Protein 3Q12 (pdb70)

Organism: Yersinia pestis (NCBI:txid632)

Secondary structure (DSSP, 8-state):
--EEE-SHHHHHHHHHHHHHTT--EEEEEE-SS--HHHHHHHHHHHTTSSEEEEEE---GGG-SSHHHHHHS---HHHHHHHHHHHT-SEEE---HHHHSTT-STT--EEE-TTTSSSTHHHHSTTHHHHHHHHHHHHHHHH--SEEEEETTSHHHHHHHHHHHHHHT---EEEEEPPPB-TTSPBP-GGGGGS-HHHHHHTHHHHHHHHHHHHHHHTT---HHHHHHHHHHHHHHHT-EE---EEEETTT-SPP-TT--EEEEEEEEEETTEEEEEEEEEE---/-PPEEE-SHHHHHHHHHHHHHHT--EEEEEE-S---HHHHHHHHHHHTT-SEEEEEE---GGG-SSTHHHHTS---HHHHHHHHHHTT-SEEE---HHHH-TT-STTS-EEE-TTTTTSGGGTTSTTHHHHHHHHHHHHHHHH--SEEEEETTSHHHHHHHHHHHHHHT---EEEEEPPPB-TT-PBP-GGGGG--HHHHHHTTHHHHHHHHHHHHHHHT---HHHHHHHHHHHHHHHT-EE---EEEETTT-SPP-TT--EEEEEEEEEETTEEEEEEEEEE-/--EEE-SHHHHHHHHHHHHHTT--EEEEEE-SS--HHHHHHHHHHHTTSSEEEEEE---GGG-SSHHHHHHS---HHHHHHHHHHTT-SEEE---HHHHSTT-STT--EEE-TTTSSSTHHHHSTTHHHHHHHHHHHHHHHH--SEEEEETTSHHHHHHHHHHHHHHT---EEEEEPPPB-TTSPBP-GGGGGS-HHHHHHTTHHHHHHHHHHHHHHTT---HHHHHHHHHHHHHHHT-EE---EEEETTT-SPP-TT--EEEEEEEEEETTEEEEEEEEEE---/--EEE-SHHHHHHHHHHHHHTT--EEEEEE-S---HHHHHHHHHHHTT-SEEEEEE---GGG-SSHHHHHHS---HHHHHHHHHHTT-SEEE---HHHH-TT-SSSS-EEE-TTTTTSGGGGGSTTHHHHHHHHHHHHHHHH--SEEEEETTSHHHHHHHHHHHHHHT---EEEEEPPPB-TTSPBP-TTSSSS-HHHHTTTHHHHHHHHHHHHHHHHT---HHHHHHHHHHHHHHHT-EE---EEEETTT-S---TT--EEEEEEEEEETTEEEEEEEEEE-

Foldseek 3Di:
DAAEAAALVVLLVVLVVCVVVVWAEEEEEDQDPDDPQSLVQLLVSVVVIVAYEYEHHLQPQQDLDPVCSVPQDDDVVVRVVVVVVSPHRYYYYYDPCRVAVPDDPPDDWDDQVLQCCDDVNVVRPRNLRSVRRVVVVVCVSNVHQEYEDECFPVSSLVSNVSSCVVVVRNYHYYYDYFDADPLRATDDSLLVVDDPVLNVLRSVLRVLQVVLLVVLLVPDDPWVVSVVVSCVSCVVSAKHWDDWDKDQSNSRHHDDPPRQKIKTWTWIDHPPGIDIGMDIHGNDD/DFAAEAAALVVLQVVLVVCVVVVWAEEEEEDQDPDDVQSLVLLLVSVVVTDAYEYEHHDQQQQDPPNCVSVVDDDDVVVRVVSCRVSPHRYYYYYDNCRVCVVDRPPDDWDDDPPLCCPDVNVVRPRNLRSLRGVVVVCCVSNVHQEYEDECQVQSSLLRNVRSCVVVVRNYHYHYDYFDADPLGQGDDPLLVVADPVLNVLRSVQVVLQVVLQVVVQVPDDPFVVSQVVSCVVCVVSAWRWDDWDKDQSNNRHHDDPPRQKIKTWTWTDRVPGIGIDMDIHGD/DAAEAAALVVLLVVLVVCVVVVWAEEEEEEQDPDDVQSLVQLLVSVVVIVAYEYEHHLQVQQDPDPVCSVPQDDDPVVRVVVVVVSPHRYYHYYDNCRVCVPDDPPDDWDDQPVQCCPDVNVVRPRNLRRLRRVVVVCCVSNVHQEYEDECFPVSSLVSVVSSCVVVVRNYHYYYDYFDADPLQAGDDSLLVVADPVLNVLRSVLRVLQVVLLVCLLVPDDPWVVSVVVSCVVQVVSAKHWDDKDKDQSPRRHHDDPPRQKIKTWTWIHRVPGIHIGIDIHGNDD/DAAEAAALVVLLVVLVVCVVVVWAEEEEEDQDPDDVQSLLQLLVSVVPTDAYEYEHHDQCQQQLDNCVSVVPDDDVVVRVVSCVVSDHRYYYYYDNCRVCVVDNPPDDWDDDPPLCCPDVNVPRPRNLRSLLGVVVVCCVSNVHQEYEDECQPQSSLLSNVRSCVVVVRNYHYHYDYFDADPLGAGDDPLLVVDDPLLNVQRSVQVVLQVVLLVCVQVPDDDWVVSVVVSCVVCVVRAWNFDDKDKAQSNNRHHDDPPRQKIKTWGWTHRPPGTGIDMDIHGD

Solvent-accessible surface area: 51278 Å² total; per-residue (Å²): 141,35,72,89,17,96,50,33,91,90,0,29,107,36,2,105,140,17,81,134,64,40,65,69,0,0,0,0,23,14,40,3,36,7,39,87,10,27,4,50,14,0,64,45,0,72,58,16,15,45,7,0,0,0,1,16,14,12,1,28,34,18,18,61,69,111,81,4,49,82,115,20,32,164,33,79,142,100,2,10,111,85,0,69,218,56,35,3,35,0,0,0,11,11,58,48,71,67,0,9,106,98,35,58,161,106,10,0,31,4,11,0,22,31,20,16,92,58,6,31,2,64,35,28,91,49,12,6,89,0,3,0,0,11,7,2,3,5,2,7,5,0,38,4,40,0,0,0,9,21,46,29,54,33,8,38,6,24,0,0,104,45,0,17,74,10,3,12,23,62,18,61,17,8,19,7,96,36,41,63,25,216,58,8,8,4,37,20,11,35,23,68,41,21,70,142,124,34,62,128,55,0,8,58,4,1,103,21,0,91,55,4,15,97,67,2,68,144,45,84,91,133,36,124,68,6,21,126,68,4,20,48,70,0,107,194,51,47,4,81,28,42,116,18,28,6,49,17,10,158,70,2,90,81,41,87,150,118,16,114,76,0,0,0,22,5,3,0,73,4,46,162,0,19,7,33,6,15,51,67,8,74,24,142,240,205,92,32,75,94,17,102,54,44,100,99,1,104,45,28,7,66,80,20,87,90,43,62,75,104,0,0,0,0,23,14,44,5,43,10,46,94,13,40,0,43,15,0,60,51,0,88,112,96,19,91,10,0,0,0,0,18,11,9,2,19,33,18,33,60,150,111,100,56,47,74,142,64,64,156,32,73,126,82,2,9,80,66,0,68,182,49,23,5,40,0,0,0,11,14,56,39,74,65,0,10,109,51,32,70,159,104,4,0,32,2,16,0,27,25,9,8,87,41,34,72,3,73,97,62,104,42,18,7,83,0,3,0,0,10,6,6,6,5,1,3,30,0,35,6,40,0,0,0,7,18,34,28,70,8,16,47,1,2,0,0,95,62,0,15,74,18,4,8,22,59,20,65,23,15,18,11,91,31,43,67,41,217,63,7,9,3,50,11,71,61,26,71,125,21,80,158,136,33,66,130,36,0,9,49,4,2,128,12,0,93,53,7,14,96,74,1,70,147,43,80,101,123,44,93,53,9,23,122,74,2,28,53,47,0,114,193,58,47,3,77,26,43,126,17,38,5,45,18,6,135,57,0,55,82,41,93,156,121,11,128,75,0,0,0,30,4,7,0,96,4,59,161,2,86,1,45,9,18,53,50,10,125,65,148,35,75,82,16,94,48,32,95,92,0,29,106,32,1,111,144,17,77,146,73,44,66,67,0,0,0,0,24,13,39,2,36,7,37,87,10,27,3,41,14,0,66,43,0,90,56,17,18,57,9,1,0,0,1,15,13,13,1,31,33,15,19,60,62,106,76,6,47,80,135,20,31,165,33,65,126,107,2,7,125,82,0,73,213,50,28,5,37,0,0,0,11,11,58,52,68,60,0,10,106,91,35,62,155,96,10,0,35,2,13,0,27,36,19,17,100,56,7,33,3,65,36,27,87,51,13,5,87,0,3,1,0,10,6,5,3,5,2,8,5,0,40,4,40,0,0,0,10,20,44,40,43,29,9,39,4,28,0,0,106,47,0,16,76,8,3,12,22,54,19,60,17,9,22,11,101,37,42,64,24,220,58,8,8,5,36,18,11,36,24,68,28,19,57,142,120,33,62,125,59,0,7,54,3,1,106,13,0,91,48,6,15,96,76,2,65,139,42,85,89,126,36,118,66,16,18,118,68,3,14,34,44,0,105,168,57,48,4,82,29,40,115,18,41,6,48,17,7,160,70,2,93,82,42,88,151,121,15,113,75,0,0,0,24,3,3,0,73,4,48,143,0,20,8,41,7,15,52,73,9,76,26,132,241,146,39,78,89,17,106,54,45,98,102,0,99,46,33,3,64,82,21,76,87,54,63,84,104,0,0,0,0,24,13,43,4,59,12,83,95,15,30,2,41,15,1,65,53,0,92,107,90,18,88,9,1,0,0,0,18,12,9,1,18,31,19,35,76,121,112,86,36,46,80,140,54,63,152,39,76,159,95,1,15,91,43,0,83,146,42,25,5,44,0,0,0,1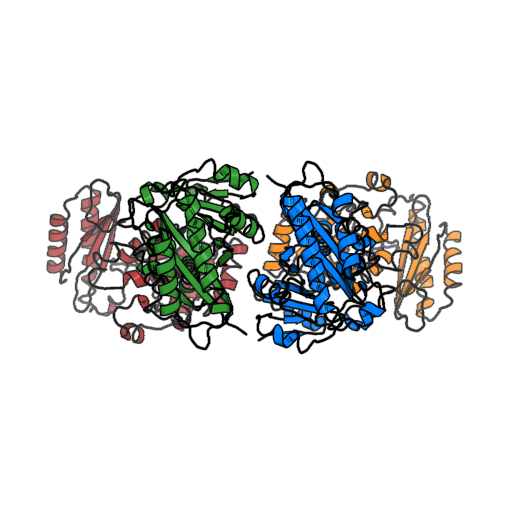3,14,58,38,73,62,0,11,106,52,32,70,153,113,4,0,36,3,12,0,30,24,6,18,88,36,37,92,5,79,90,84,113,44,16,9,86,0,4,0,0,11,6,3,6,6,3,10,26,0,40,5,42,0,0,0,8,22,33,66,74,9,12,46,0,4,0,0,93,48,0,15,71,16,3,9,22,62,19,70,18,13,16,11,92,33,48,72,41,215,64,6,8,7,45,27,103,93,33,68,118,19,92,144,153,53,70,134,45,0,11,58,2,2,109,11,0,89,44,4,13,112,73,8,76,167,45,83,108,131,42,118,63,8,19,114,100,2,29,56,44,0,118,179,54,60,2,78,34,41,120,14,46,4,40,21,4,128,53,0,72,82,34,88,136,120,13,138,76,0,0,0,32,5,8,0,109,4,58,144,0,59,7,63,11,19,56,50,9,126,64

Radius of gyration: 36.76 Å; Cα contacts (8 Å, |Δi|>4): 2224; chains: 4; bounding box: 64×90×117 Å

Structure (mmCIF, N/CA/C/O backbone):
data_3Q12
#
_entry.id   3Q12
#
_cell.length_a   44.730
_cell.length_b   77.054
_cell.length_c   98.757
_cell.angle_alpha   100.670
_cell.angle_beta   95.330
_cell.angle_gamma   94.430
#
_symmetry.space_group_name_H-M   'P 1'
#
loop_
_entity.id
_entity.type
_entity.pdbx_description
1 polymer 'Pantoate--beta-alanine ligase'
2 non-polymer PANTOATE
3 non-polymer 'CHLORIDE ION'
4 water water
#
loop_
_atom_site.group_PDB
_atom_site.id
_atom_site.type_symbol
_atom_site.label_atom_id
_atom_site.label_alt_id
_atom_site.label_comp_id
_atom_site.label_asym_id
_atom_site.label_entity_id
_atom_site.label_seq_id
_atom_site.pdbx_PDB_ins_code
_atom_site.Cartn_x
_atom_site.Cartn_y
_atom_site.Cartn_z
_atom_site.occupancy
_atom_site.B_iso_or_equiv
_atom_site.auth_seq_id
_atom_site.auth_comp_id
_atom_site.auth_asym_id
_atom_site.auth_atom_id
_atom_site.pdbx_PDB_model_num
ATOM 1 N N . ALA A 1 3 ? -27.663 2.956 -16.878 1.00 32.35 0 ALA A N 1
ATOM 2 C CA . ALA A 1 3 ? -27.458 1.619 -16.212 1.00 30.50 0 ALA A CA 1
ATOM 3 C C . ALA A 1 3 ? -26.340 1.772 -15.140 1.00 27.69 0 ALA A C 1
ATOM 4 O O . ALA A 1 3 ? -25.794 0.751 -14.649 1.00 28.43 0 ALA A O 1
ATOM 6 N N . MET A 1 4 ? -26.050 3.023 -14.746 1.00 23.37 1 MET A N 1
ATOM 7 C CA . MET A 1 4 ? -24.935 3.268 -13.776 1.00 20.81 1 MET A CA 1
ATOM 8 C C . MET A 1 4 ? -25.274 2.749 -12.396 1.00 18.71 1 MET A C 1
ATOM 9 O O . MET A 1 4 ? -26.416 2.905 -11.910 1.00 21.72 1 MET A O 1
ATOM 14 N N . LEU A 1 5 ? -24.322 2.084 -11.783 1.00 14.26 2 LEU A N 1
ATOM 15 C CA . LEU A 1 5 ? -24.454 1.589 -10.423 1.00 14.03 2 LEU A CA 1
ATOM 16 C C . LEU A 1 5 ? -23.863 2.548 -9.429 1.00 13.42 2 LEU A C 1
ATOM 17 O O . LEU A 1 5 ? -22.887 3.247 -9.729 1.00 14.30 2 LEU A O 1
ATOM 22 N N . ILE A 1 6 ? -24.412 2.546 -8.244 1.00 11.68 3 ILE A N 1
ATOM 23 C CA . ILE A 1 6 ? -23.861 3.256 -7.075 1.00 11.85 3 ILE A CA 1
ATOM 24 C C . ILE A 1 6 ? -23.629 2.216 -5.973 1.00 11.80 3 ILE A C 1
ATOM 25 O O . ILE A 1 6 ? -24.529 1.431 -5.614 1.00 12.97 3 ILE A O 1
ATOM 30 N N . ILE A 1 7 ? -22.391 2.191 -5.461 1.00 11.48 4 ILE A N 1
ATOM 31 C CA . ILE A 1 7 ? -22.034 1.278 -4.360 1.00 12.18 4 ILE A CA 1
ATOM 32 C C . ILE A 1 7 ? -21.340 2.053 -3.276 1.00 13.35 4 ILE A C 1
ATOM 33 O O . ILE A 1 7 ? -20.431 2.883 -3.550 1.00 12.98 4 ILE A O 1
ATOM 38 N N . GLU A 1 8 ? -21.772 1.817 -2.044 1.00 13.50 5 GLU A N 1
ATOM 39 C CA . GLU A 1 8 ? -21.108 2.370 -0.922 1.00 14.51 5 GLU A CA 1
ATOM 40 C C . GLU A 1 8 ? -20.229 1.431 -0.098 1.00 16.01 5 GLU A C 1
ATOM 41 O O . GLU A 1 8 ? -19.246 1.899 0.497 1.00 16.97 5 GLU A O 1
ATOM 47 N N . THR A 1 9 ? -20.569 0.147 -0.016 1.00 14.56 6 THR A N 1
ATOM 48 C CA . THR A 1 9 ? -19.872 -0.713 0.926 1.00 15.91 6 THR A CA 1
ATOM 49 C C . THR A 1 9 ? -18.758 -1.483 0.202 1.00 14.07 6 THR A C 1
ATOM 50 O O . THR A 1 9 ? -18.848 -1.838 -0.993 1.00 14.01 6 THR A O 1
ATOM 54 N N . LEU A 1 10 ? -17.729 -1.793 0.976 1.00 14.58 7 LEU A N 1
ATOM 55 C CA . LEU A 1 10 ? -16.565 -2.531 0.425 1.00 15.35 7 LEU A CA 1
ATOM 56 C C . LEU A 1 10 ? -16.915 -3.950 -0.074 1.00 14.77 7 LEU A C 1
ATOM 57 O O . LEU A 1 10 ? -16.521 -4.320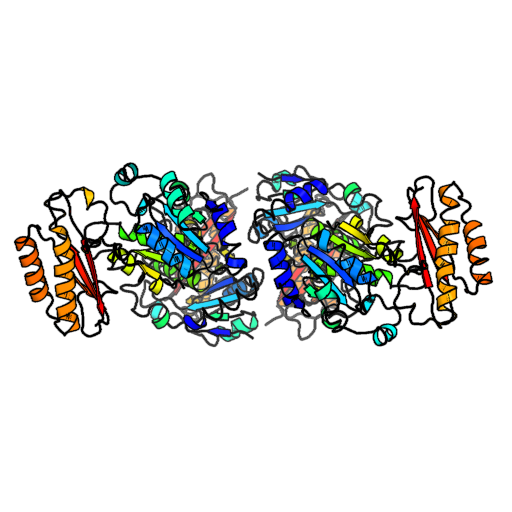 -1.187 1.00 14.49 7 LEU A O 1
ATOM 62 N N . PRO A 1 11 ? -17.715 -4.722 0.668 1.00 15.59 8 PRO A N 1
ATOM 63 C CA . PRO A 1 11 ? -18.126 -6.050 0.143 1.00 15.62 8 PRO A CA 1
ATOM 64 C C . PRO A 1 11 ? -18.945 -6.041 -1.127 1.00 14.92 8 PRO A C 1
ATOM 65 O O . PRO A 1 11 ? -18.697 -6.833 -2.021 1.00 15.23 8 PRO A O 1
ATOM 69 N N . LEU A 1 12 ? -19.828 -5.064 -1.264 1.00 12.43 9 LEU A N 1
ATOM 70 C CA . LEU A 1 12 ? -20.591 -4.914 -2.487 1.00 13.00 9 LEU A CA 1
ATOM 71 C C . LEU A 1 12 ? -19.720 -4.468 -3.635 1.00 12.56 9 LEU A C 1
ATOM 72 O O . LEU A 1 12 ? -19.889 -4.932 -4.761 1.00 12.60 9 LEU A O 1
ATOM 77 N N . LEU A 1 13 ? -18.732 -3.617 -3.377 1.00 12.29 10 LEU A N 1
ATOM 78 C CA . LEU A 1 13 ? -17.786 -3.226 -4.427 1.00 11.39 10 LEU A CA 1
ATOM 79 C C . LEU A 1 13 ? -17.044 -4.454 -4.943 1.00 12.01 10 LEU A C 1
ATOM 80 O O . LEU A 1 13 ? -16.936 -4.683 -6.151 1.00 12.75 10 LEU A O 1
ATOM 85 N N . ARG A 1 14 ? -16.518 -5.252 -4.019 1.00 13.47 11 ARG A N 1
ATOM 86 C CA . ARG A 1 14 ? -15.766 -6.457 -4.437 1.00 14.46 11 ARG A CA 1
ATOM 87 C C . ARG A 1 14 ? -16.618 -7.442 -5.232 1.00 14.13 11 ARG A C 1
ATOM 88 O O . ARG A 1 14 ? -16.150 -7.996 -6.236 1.00 15.72 11 ARG A O 1
ATOM 96 N N . GLN A 1 15 ? -17.888 -7.599 -4.853 1.00 14.83 12 GLN A N 1
ATOM 97 C CA . GLN A 1 15 ? -18.775 -8.426 -5.667 1.00 14.92 12 GLN A CA 1
ATOM 98 C C . GLN A 1 15 ? -18.828 -7.974 -7.110 1.00 14.55 12 GLN A C 1
ATOM 99 O O . GLN A 1 15 ? -18.756 -8.783 -8.040 1.00 15.52 12 GLN A O 1
ATOM 105 N N . GLN A 1 16 ? -18.969 -6.672 -7.331 1.00 13.85 13 GLN A N 1
ATOM 106 C CA . GLN A 1 16 ? -19.123 -6.156 -8.671 1.00 14.67 13 GLN A CA 1
ATOM 107 C C . GLN A 1 16 ? -17.816 -6.230 -9.465 1.00 14.85 13 GLN A C 1
ATOM 108 O O . GLN A 1 16 ? -17.824 -6.578 -10.656 1.00 16.69 13 GLN A O 1
ATOM 114 N N . ILE A 1 17 ? -16.707 -5.908 -8.816 1.00 15.82 14 ILE A N 1
ATOM 115 C CA . ILE A 1 17 ? -15.400 -5.983 -9.471 1.00 16.56 14 ILE A CA 1
ATOM 116 C C . ILE A 1 17 ? -15.152 -7.451 -9.874 1.00 17.47 14 ILE A C 1
ATOM 117 O O . ILE A 1 17 ? -14.742 -7.716 -11.006 1.00 18.28 14 ILE A O 1
ATOM 122 N N . ARG A 1 18 ? -15.453 -8.389 -8.990 1.00 18.01 15 ARG A N 1
ATOM 123 C CA . ARG A 1 18 ? -15.312 -9.832 -9.376 1.00 19.76 15 ARG A CA 1
ATOM 124 C C . ARG A 1 18 ? -16.148 -10.225 -10.573 1.00 20.29 15 ARG A C 1
ATOM 125 O O . ARG A 1 18 ? -15.661 -10.928 -11.501 1.00 22.41 15 ARG A O 1
ATOM 133 N N . ARG A 1 19 ? -17.389 -9.776 -10.607 1.00 19.88 16 ARG A N 1
ATOM 134 C CA A ARG A 1 19 ? -18.289 -10.041 -11.741 0.60 21.12 16 ARG A CA 1
ATOM 135 C CA B ARG A 1 19 ? -18.267 -10.064 -11.741 0.40 21.19 16 ARG A CA 1
ATOM 136 C C . ARG A 1 19 ? -17.724 -9.496 -13.052 1.00 20.67 16 ARG A C 1
ATOM 137 O O . ARG A 1 19 ? -17.708 -10.187 -14.074 1.00 21.68 16 ARG A O 1
ATOM 152 N N . TRP A 1 20 ? -17.233 -8.255 -13.037 1.00 18.94 17 TRP A N 1
ATOM 153 C CA . TRP A 1 20 ? -16.685 -7.704 -14.278 1.00 18.99 17 TRP A CA 1
ATOM 154 C C . TRP A 1 20 ? -15.461 -8.431 -14.753 1.00 19.42 17 TRP A C 1
ATOM 155 O O . TRP A 1 20 ? -15.259 -8.630 -15.985 1.00 20.70 17 TRP A O 1
ATOM 166 N N . ARG A 1 21 ? -14.643 -8.890 -13.821 1.00 19.91 18 ARG A N 1
ATOM 167 C CA . ARG A 1 21 ? -13.476 -9.657 -14.229 1.00 22.38 18 ARG A CA 1
ATOM 168 C C . ARG A 1 21 ? -13.876 -11.020 -14.808 1.00 22.85 18 ARG A C 1
ATOM 169 O O . ARG A 1 21 ? -13.285 -11.465 -15.813 1.00 23.02 18 ARG A O 1
ATOM 177 N N . GLN A 1 22 ? -14.966 -11.607 -14.283 1.00 22.76 19 GLN A N 1
ATOM 178 C CA A GLN A 1 22 ? -15.496 -12.866 -14.854 0.70 23.45 19 GLN A CA 1
ATOM 179 C CA B GLN A 1 22 ? -15.505 -12.865 -14.833 0.30 23.00 19 GLN A CA 1
ATOM 180 C C . GLN A 1 22 ? -16.072 -12.682 -16.246 1.00 22.75 19 GLN A C 1
ATOM 181 O O . GLN A 1 22 ? -16.076 -13.645 -17.074 1.00 24.28 19 GLN A O 1
ATOM 192 N N . GLU A 1 23 ? -16.563 -11.474 -16.529 1.00 21.64 20 GLU A N 1
ATOM 193 C CA . GLU A 1 23 ? -17.049 -11.099 -17.823 1.00 22.49 20 GLU A CA 1
ATOM 194 C C . GLU A 1 23 ? -15.915 -10.717 -18.831 1.00 22.67 20 GLU A C 1
ATOM 195 O O . GLU A 1 23 ? -16.189 -10.390 -19.997 1.00 24.64 20 GLU A O 1
ATOM 201 N N . GLY A 1 24 ? -14.660 -10.740 -18.373 1.00 21.64 21 GLY A N 1
ATOM 202 C CA . GLY A 1 24 ? -13.500 -10.404 -19.199 1.00 21.09 21 GLY A CA 1
ATOM 203 C C . GLY A 1 24 ? -13.345 -8.918 -19.431 1.00 20.14 21 GLY A C 1
ATOM 204 O O . GLY A 1 24 ? -12.722 -8.506 -20.407 1.00 22.27 21 GLY A O 1
ATOM 205 N N . LYS A 1 25 ? -13.912 -8.097 -18.536 1.00 18.75 22 LYS A N 1
ATOM 206 C CA . LYS A 1 25 ? -13.844 -6.636 -18.750 1.00 18.40 22 LYS A CA 1
ATOM 207 C C . LYS A 1 25 ? -12.505 -6.012 -18.282 1.00 18.76 22 LYS A C 1
ATOM 208 O O . LYS A 1 25 ? -11.986 -6.351 -17.241 1.00 20.39 22 LYS A O 1
ATOM 214 N N . ARG A 1 26 ? -12.009 -5.050 -19.075 1.00 16.62 23 ARG A N 1
ATOM 215 C CA . ARG A 1 26 ? -10.921 -4.137 -18.641 1.00 16.88 23 ARG A CA 1
ATOM 216 C C . ARG A 1 26 ? -11.575 -2.972 -17.871 1.00 13.48 23 ARG A C 1
ATOM 217 O O . ARG A 1 26 ? -12.659 -2.504 -18.282 1.00 13.77 23 ARG A O 1
ATOM 225 N N . ILE A 1 27 ? -10.983 -2.582 -16.743 1.00 12.72 24 ILE A N 1
ATOM 226 C CA . ILE A 1 27 ? -11.532 -1.593 -15.827 1.00 13.20 24 ILE A CA 1
ATOM 227 C C . ILE A 1 27 ? -10.640 -0.363 -15.740 1.00 12.62 24 ILE A C 1
ATOM 228 O O . ILE A 1 27 ? -9.413 -0.506 -15.590 1.00 12.27 24 ILE A O 1
ATOM 233 N N . ALA A 1 28 ? -11.228 0.840 -15.901 1.00 11.94 25 ALA A N 1
ATOM 234 C CA . ALA A 1 28 ? -10.541 2.098 -15.718 1.00 12.28 25 ALA A CA 1
ATOM 235 C C . ALA A 1 28 ? -11.074 2.682 -14.366 1.00 12.96 25 ALA A C 1
ATOM 236 O O . ALA A 1 28 ? -12.255 2.541 -14.042 1.00 16.22 25 ALA A O 1
ATOM 238 N N . LEU A 1 29 ? -10.227 3.338 -13.602 1.00 11.78 26 LEU A N 1
ATOM 239 C CA . LEU A 1 29 ? -10.562 3.982 -12.376 1.00 10.99 26 LEU A CA 1
ATOM 240 C C . LEU A 1 29 ? -10.309 5.475 -12.464 1.00 11.64 26 LEU A C 1
ATOM 241 O O . LEU A 1 29 ? -9.206 5.892 -12.905 1.00 12.04 26 LEU A O 1
ATOM 246 N N . VAL A 1 30 ? -11.253 6.253 -11.949 1.00 10.75 27 VAL A N 1
ATOM 247 C CA . VAL A 1 30 ? -11.125 7.740 -11.868 1.00 9.97 27 VAL A CA 1
ATOM 248 C C . VAL A 1 30 ? -11.371 8.167 -10.407 1.00 10.17 27 VAL A C 1
ATOM 249 O O . VAL A 1 30 ? -12.520 8.304 -9.957 1.00 10.66 27 VAL A O 1
ATOM 253 N N . PRO A 1 31 ? -10.314 8.394 -9.657 1.00 9.72 28 PRO A N 1
ATOM 254 C CA . PRO A 1 31 ? -10.491 8.756 -8.239 1.00 9.88 28 PRO A CA 1
ATOM 255 C C . PRO A 1 31 ? -10.848 10.240 -8.119 1.00 10.42 28 PRO A C 1
ATOM 256 O O . PRO A 1 31 ? -10.224 11.043 -8.785 1.00 11.06 28 PRO A O 1
ATOM 260 N N . THR A 1 32 ? -11.840 10.541 -7.284 1.00 10.48 29 THR A N 1
ATOM 261 C CA . THR A 1 32 ? -12.255 11.928 -7.059 1.00 11.04 29 THR A CA 1
ATOM 262 C C . THR A 1 32 ? -12.648 12.135 -5.613 1.00 11.43 29 THR A C 1
ATOM 263 O O . THR A 1 32 ? -12.946 11.186 -4.889 1.00 11.54 29 THR A O 1
ATOM 267 N N . MET A 1 33 ? -12.749 13.408 -5.242 1.00 10.89 30 MET A N 1
ATOM 268 C CA . MET A 1 33 ? -13.288 13.764 -3.938 1.00 11.08 30 MET A CA 1
ATOM 269 C C . MET A 1 33 ? -14.678 14.416 -4.086 1.00 11.77 30 MET A C 1
ATOM 270 O O . MET A 1 33 ? -15.118 15.107 -3.198 1.00 14.62 30 MET A O 1
ATOM 275 N N . GLY A 1 34 ? -15.341 14.145 -5.171 1.00 13.00 31 GLY A N 1
ATOM 276 C CA . GLY A 1 34 ? -16.713 14.644 -5.382 1.00 13.38 31 GLY A CA 1
ATOM 277 C C . GLY A 1 34 ? -16.771 16.123 -5.690 1.00 13.38 31 GLY A C 1
ATOM 278 O O . GLY A 1 34 ? -15.746 16.762 -6.050 1.00 14.70 31 GLY A O 1
ATOM 279 N N . ASN A 1 35 ? -17.991 16.632 -5.679 1.00 14.08 32 ASN A N 1
ATOM 280 C CA . ASN A 1 35 ? -18.283 18.028 -6.102 1.00 14.30 32 ASN A CA 1
ATOM 281 C C . ASN A 1 35 ? -17.757 18.262 -7.491 1.00 14.63 32 ASN A C 1
ATOM 282 O O . ASN A 1 35 ? -16.904 19.131 -7.758 1.00 16.45 32 ASN A O 1
ATOM 287 N N . LEU A 1 36 ? -18.208 17.406 -8.385 1.00 14.93 33 LEU A N 1
ATOM 288 C CA . LEU A 1 36 ? -17.634 17.215 -9.682 1.00 15.29 33 LEU A CA 1
ATOM 289 C C . LEU A 1 36 ? -17.998 18.359 -10.643 1.00 15.96 33 LEU A C 1
ATOM 290 O O . LEU A 1 36 ? -19.136 18.889 -10.604 1.00 17.19 33 LEU A O 1
ATOM 295 N N . HIS A 1 37 ? -17.032 18.681 -11.506 1.00 15.15 34 HIS A N 1
ATOM 296 C CA . HIS A 1 37 ? -17.170 19.704 -12.509 1.00 15.10 34 HIS A CA 1
ATOM 297 C C . HIS A 1 37 ? -16.827 19.140 -13.894 1.00 15.84 34 HIS A C 1
ATOM 298 O O . HIS A 1 37 ? -16.571 17.963 -14.074 1.00 15.47 34 HIS A O 1
ATOM 305 N N . GLU A 1 38 ? -16.809 19.999 -14.893 1.00 17.28 35 GLU A N 1
ATOM 306 C CA A GLU A 1 38 ? -16.502 19.566 -16.278 0.60 18.03 35 GLU A CA 1
ATOM 307 C CA B GLU A 1 38 ? -16.532 19.611 -16.275 0.40 17.87 35 GLU A CA 1
ATOM 308 C C . GLU A 1 38 ? -15.160 18.911 -16.456 1.00 18.38 35 GLU A C 1
ATOM 309 O O . GLU A 1 38 ? -14.975 18.065 -17.390 1.00 18.91 35 GLU A O 1
ATOM 320 N N . GLY A 1 39 ? -14.214 19.274 -15.639 1.00 17.32 36 GLY A N 1
ATOM 321 C CA . GLY A 1 39 ? -12.869 18.650 -15.701 1.00 18.15 36 GLY A CA 1
ATOM 322 C C . GLY A 1 39 ? -12.962 17.158 -15.360 1.00 17.92 36 GLY A C 1
ATOM 323 O O . GLY A 1 39 ? -12.378 16.312 -16.006 1.00 18.76 36 GLY A O 1
ATOM 324 N N . HIS A 1 40 ? -13.721 16.867 -14.319 1.00 16.37 37 HIS A N 1
ATOM 325 C CA . HIS A 1 40 ? -14.042 15.502 -13.963 1.00 16.03 37 HIS A CA 1
ATOM 326 C C . HIS A 1 40 ? -14.743 14.713 -15.084 1.00 16.02 37 HIS A C 1
ATOM 327 O O . HIS A 1 40 ? -14.409 13.558 -15.364 1.00 16.76 37 HIS A O 1
ATOM 334 N N . MET A 1 41 ? -15.668 15.337 -15.763 1.00 16.56 38 MET A N 1
ATOM 335 C CA . MET A 1 41 ? -16.351 14.684 -16.863 1.00 17.78 38 MET A CA 1
ATOM 336 C C . MET A 1 41 ? -15.399 14.364 -17.976 1.00 17.54 38 MET A C 1
ATOM 337 O O . MET A 1 41 ? -15.546 13.334 -18.617 1.00 17.54 38 MET A O 1
ATOM 342 N N . THR A 1 42 ? -14.373 15.181 -18.179 1.00 18.82 39 THR A N 1
ATOM 343 C CA A THR A 1 42 ? -13.407 14.913 -19.243 0.60 19.23 39 THR A CA 1
ATOM 344 C CA B THR A 1 42 ? -13.399 14.904 -19.257 0.40 18.11 39 THR A CA 1
ATOM 345 C C . THR A 1 42 ? -12.492 13.720 -18.846 1.00 18.14 39 THR A C 1
ATOM 346 O O . THR A 1 42 ? -12.043 12.940 -19.699 1.00 19.05 39 THR A O 1
ATOM 353 N N . LEU A 1 43 ? -12.234 13.556 -17.556 1.00 17.29 40 LEU A N 1
ATOM 354 C CA . LEU A 1 43 ? -11.495 12.374 -17.043 1.00 16.72 40 LEU A CA 1
ATOM 355 C C . LEU A 1 43 ? -12.295 11.125 -17.351 1.00 16.46 40 LEU A C 1
ATOM 356 O O . LEU A 1 43 ? -11.760 10.136 -17.830 1.00 16.02 40 LEU A O 1
ATOM 361 N N . VAL A 1 44 ? -13.597 11.202 -17.097 1.00 13.87 41 VAL A N 1
ATOM 362 C CA . VAL A 1 44 ? -14.468 10.042 -17.323 1.00 14.08 41 VAL A CA 1
ATOM 363 C C . VAL A 1 44 ? -14.508 9.695 -18.812 1.00 14.54 41 VAL A C 1
ATOM 364 O O . VAL A 1 44 ? -14.391 8.531 -19.179 1.00 14.14 41 VAL A O 1
ATOM 368 N N . ASP A 1 45 ? -14.657 10.717 -19.673 1.00 17.18 42 ASP A N 1
ATOM 369 C CA . ASP A 1 45 ? -14.672 10.495 -21.110 1.00 19.35 42 ASP A CA 1
ATOM 370 C C . ASP A 1 45 ? -13.383 9.845 -21.554 1.00 19.73 42 ASP A C 1
ATOM 371 O O . ASP A 1 45 ? -13.381 8.936 -22.437 1.00 19.23 42 ASP A O 1
ATOM 376 N N . GLU A 1 46 ? -12.274 10.339 -21.019 1.00 17.39 43 GLU A N 1
ATOM 377 C CA . GLU A 1 46 ? -10.975 9.757 -21.434 1.00 18.98 43 GLU A CA 1
ATOM 378 C C . GLU A 1 46 ? -10.888 8.299 -20.975 1.00 16.21 43 GLU A C 1
ATOM 379 O O . GLU A 1 46 ? -10.509 7.424 -21.704 1.00 15.90 43 GLU A O 1
ATOM 385 N N . ALA A 1 47 ? -11.288 8.032 -19.725 1.00 14.65 44 ALA A N 1
ATOM 386 C CA . ALA A 1 47 ? -11.273 6.650 -19.191 1.00 14.41 44 ALA A CA 1
ATOM 387 C C . ALA A 1 47 ? -12.098 5.684 -20.022 1.00 14.95 44 ALA A C 1
ATOM 388 O O . ALA A 1 47 ? -11.693 4.525 -20.206 1.00 14.09 44 ALA A O 1
ATOM 390 N N . LYS A 1 48 ? -13.273 6.145 -20.476 1.00 15.81 45 LYS A N 1
ATOM 391 C CA A LYS A 1 48 ? -14.117 5.293 -21.312 0.60 18.05 45 LYS A CA 1
ATOM 392 C CA B LYS A 1 48 ? -14.157 5.418 -21.399 0.40 17.44 45 LYS A CA 1
ATOM 393 C C . LYS A 1 48 ? -13.470 4.884 -22.628 1.00 17.84 45 LYS A C 1
ATOM 394 O O . LYS A 1 48 ? -13.852 3.843 -23.178 1.00 20.91 45 LYS A O 1
ATOM 405 N N . THR A 1 49 ? -12.477 5.615 -23.106 1.00 16.29 46 THR A N 1
ATOM 406 C CA . THR A 1 49 ? -11.767 5.223 -24.335 1.00 17.29 46 THR A CA 1
ATOM 407 C C . THR A 1 49 ? -10.635 4.215 -24.050 1.00 16.43 46 THR A C 1
ATOM 408 O O . THR A 1 49 ? -10.018 3.751 -24.947 1.00 16.80 46 THR A O 1
ATOM 412 N N . ARG A 1 50 ? -10.376 3.924 -22.786 1.00 15.04 47 ARG A N 1
ATOM 413 C CA . ARG A 1 50 ? -9.274 3.084 -22.393 1.00 14.97 47 ARG A CA 1
ATOM 414 C C . ARG A 1 50 ? -9.636 1.768 -21.705 1.00 15.19 47 ARG A C 1
ATOM 415 O O . ARG A 1 50 ? -8.754 0.945 -21.419 1.00 18.65 47 ARG A O 1
ATOM 423 N N . ALA A 1 51 ? -10.921 1.551 -21.436 1.00 14.77 48 ALA A N 1
ATOM 424 C CA . ALA A 1 51 ? -11.355 0.348 -20.825 1.00 14.81 48 ALA A CA 1
ATOM 425 C C . ALA A 1 51 ? -12.816 0.083 -21.155 1.00 15.81 48 ALA A C 1
ATOM 426 O O . ALA A 1 51 ? -13.513 0.941 -21.727 1.00 18.92 48 ALA A O 1
ATOM 428 N N . ASP A 1 52 ? -13.277 -1.100 -20.788 1.00 15.86 49 ASP A N 1
ATOM 429 C CA . ASP A 1 52 ? -14.673 -1.475 -20.986 1.00 17.38 49 ASP A CA 1
ATOM 430 C C . ASP A 1 52 ? -15.637 -0.850 -20.028 1.00 15.20 49 ASP A C 1
ATOM 431 O O . ASP A 1 52 ? -16.799 -0.511 -20.398 1.00 18.65 49 ASP A O 1
ATOM 436 N N . VAL A 1 53 ? -15.198 -0.731 -18.779 1.00 14.33 50 VAL A N 1
ATOM 437 C CA . VAL A 1 53 ? -15.983 -0.161 -17.701 1.00 15.06 50 VAL A CA 1
ATOM 438 C C . VAL A 1 53 ? -15.163 0.859 -16.939 1.00 13.74 50 VAL A C 1
ATOM 439 O O . VAL A 1 53 ? -13.951 0.702 -16.804 1.00 14.45 50 VAL A O 1
ATOM 443 N N . VAL A 1 54 ? -15.830 1.918 -16.509 1.00 14.19 51 VAL A N 1
ATOM 444 C CA . VAL A 1 54 ? -15.227 2.994 -15.721 1.00 13.83 51 VAL A CA 1
ATOM 445 C C . VAL A 1 54 ? -15.847 3.059 -14.391 1.00 12.60 51 VAL A C 1
ATOM 446 O O . VAL A 1 54 ? -17.107 3.165 -14.272 1.00 13.72 51 VAL A O 1
ATOM 450 N N . VAL A 1 55 ? -14.990 2.981 -13.368 1.00 12.44 52 VAL A N 1
ATOM 451 C CA . VAL A 1 55 ? -15.339 3.168 -11.976 1.00 12.19 52 VAL A CA 1
ATOM 452 C C . VAL A 1 55 ? -14.889 4.550 -11.517 1.00 12.62 52 VAL A C 1
ATOM 453 O O . VAL A 1 55 ? -13.716 4.877 -11.650 1.00 11.99 52 VAL A O 1
ATOM 457 N N . VAL A 1 56 ? -15.805 5.368 -11.005 1.00 12.39 53 VAL A N 1
ATOM 458 C CA . VAL A 1 56 ? -15.451 6.677 -10.488 1.00 10.97 53 VAL A CA 1
ATOM 459 C C . VAL A 1 56 ? -15.603 6.573 -8.979 1.00 10.73 53 VAL A C 1
ATOM 460 O O . VAL A 1 56 ? -16.664 6.131 -8.458 1.00 13.31 53 VAL A O 1
ATOM 464 N N . THR A 1 57 ? -14.604 6.953 -8.216 1.00 10.36 54 THR A N 1
ATOM 465 C CA . THR A 1 57 ? -14.735 7.015 -6.782 1.00 10.14 54 THR A CA 1
ATOM 466 C C . THR A 1 57 ? -15.005 8.441 -6.316 1.00 11.07 54 THR A C 1
ATOM 467 O O . THR A 1 57 ? -14.501 9.383 -6.936 1.00 12.69 54 THR A O 1
ATOM 471 N N . ILE A 1 58 ? -15.831 8.546 -5.252 1.00 10.38 55 ILE A N 1
ATOM 472 C CA . ILE A 1 58 ? -16.137 9.821 -4.598 1.00 9.80 55 ILE A CA 1
ATOM 473 C C . ILE A 1 58 ? -15.897 9.619 -3.145 1.00 10.91 55 ILE A C 1
ATOM 474 O O . ILE A 1 58 ? -16.664 8.930 -2.476 1.00 13.18 55 ILE A O 1
ATOM 479 N N . PHE A 1 59 ? -14.820 10.222 -2.640 1.00 10.65 56 PHE A N 1
ATOM 480 C CA . PHE A 1 59 ? -14.453 10.120 -1.247 1.00 11.25 56 PHE A CA 1
ATOM 481 C C . PHE A 1 59 ? -13.650 11.304 -0.858 1.00 12.10 56 PHE A C 1
ATOM 482 O O . PHE A 1 59 ? -12.524 11.486 -1.313 1.00 12.78 56 PHE A O 1
ATOM 490 N N . VAL A 1 60 ? -14.199 12.074 0.071 1.00 13.00 57 VAL A N 1
ATOM 491 C CA . VAL A 1 60 ? -13.490 13.179 0.708 1.00 13.76 57 VAL A CA 1
ATOM 492 C C . VAL A 1 60 ? -12.553 12.543 1.757 1.00 14.43 57 VAL A C 1
ATOM 493 O O . VAL A 1 60 ? -12.989 12.015 2.746 1.00 16.76 57 VAL A O 1
ATOM 497 N N . ASN A 1 61 ? -11.258 12.453 1.430 1.00 13.81 58 ASN A N 1
ATOM 498 C CA . ASN A 1 61 ? -10.334 11.618 2.207 1.00 13.73 58 ASN A CA 1
ATOM 499 C C . ASN A 1 61 ? -9.731 12.413 3.383 1.00 12.78 58 ASN A C 1
ATOM 500 O O . ASN A 1 61 ? -8.820 13.219 3.160 1.00 13.25 58 ASN A O 1
ATOM 505 N N . PRO A 1 62 ? -10.153 12.161 4.619 1.00 13.81 59 PRO A N 1
ATOM 506 C CA . PRO A 1 62 ? -9.661 13.029 5.702 1.00 14.41 59 PRO A CA 1
ATOM 507 C C . PRO A 1 62 ? -8.142 12.945 5.935 1.00 15.16 59 PRO A C 1
ATOM 508 O O . PRO A 1 62 ? -7.545 13.917 6.461 1.00 15.78 59 PRO A O 1
ATOM 512 N N . LEU A 1 63 ? -7.539 11.820 5.550 1.00 13.62 60 LEU A N 1
ATOM 513 C CA . LEU A 1 63 ? -6.101 11.638 5.745 1.00 13.40 60 LEU A CA 1
ATOM 514 C C . LEU A 1 63 ? -5.237 12.654 4.981 1.00 14.14 60 LEU A C 1
ATOM 515 O O . LEU A 1 63 ? -4.081 12.901 5.359 1.00 15.83 60 LEU A O 1
ATOM 520 N N . GLN A 1 64 ? -5.756 13.246 3.916 1.00 14.08 61 GLN A N 1
ATOM 521 C CA . GLN A 1 64 ? -4.962 14.200 3.110 1.00 13.08 61 GLN A CA 1
ATOM 522 C C . GLN A 1 64 ? -5.238 15.659 3.419 1.00 13.89 61 GLN A C 1
ATOM 523 O O . GLN A 1 64 ? -4.666 16.516 2.769 1.00 15.11 61 GLN A O 1
ATOM 529 N N . PHE A 1 65 ? -6.100 15.945 4.395 1.00 14.32 62 PHE A N 1
ATOM 530 C CA . PHE A 1 65 ? -6.418 17.353 4.784 1.00 14.43 62 PHE A CA 1
ATOM 531 C C . PHE A 1 65 ? -5.613 17.703 6.017 1.00 16.57 62 PHE A C 1
ATOM 532 O O . PHE A 1 65 ? -5.930 17.298 7.136 1.00 19.11 62 PHE A O 1
ATOM 540 N N . GLU A 1 66 ? -4.541 18.436 5.812 1.00 18.66 63 GLU A N 1
ATOM 541 C CA . GLU A 1 66 ? -3.686 18.825 6.934 1.00 20.16 63 GLU A CA 1
ATOM 542 C C . GLU A 1 66 ? -4.249 20.013 7.722 1.00 21.36 63 GLU A C 1
ATOM 543 O O . GLU A 1 66 ? -3.804 20.305 8.856 1.00 24.57 63 GLU A O 1
ATOM 549 N N . ARG A 1 67 ? -5.236 20.680 7.157 1.00 22.05 64 ARG A N 1
ATOM 550 C CA . ARG A 1 67 ? -5.970 21.754 7.808 1.00 22.85 64 ARG A CA 1
ATOM 551 C C . ARG A 1 67 ? -7.397 21.357 8.115 1.00 23.09 64 ARG A C 1
ATOM 552 O O . ARG A 1 67 ? -8.187 21.133 7.200 1.00 22.49 64 ARG A O 1
ATOM 560 N N . PRO A 1 68 ? -7.747 21.234 9.413 1.00 23.99 65 PRO A N 1
ATOM 561 C CA . PRO A 1 68 ? -9.088 20.757 9.782 1.00 25.03 65 PRO A CA 1
ATOM 562 C C . PRO A 1 68 ? -10.228 21.632 9.206 1.00 25.97 65 PRO A C 1
ATOM 563 O O . PRO A 1 68 ? -11.322 21.112 8.874 1.00 25.40 65 PRO A O 1
ATOM 567 N N . ASP A 1 69 ? -9.995 22.938 9.087 1.00 25.68 66 ASP A N 1
ATOM 568 C CA . ASP A 1 69 ? -11.006 23.810 8.530 1.00 25.78 66 ASP A CA 1
ATOM 569 C C . ASP A 1 69 ? -11.295 23.518 7.065 1.00 24.86 66 ASP A C 1
ATOM 570 O O . ASP A 1 69 ? -12.431 23.674 6.595 1.00 26.42 66 ASP A O 1
ATOM 575 N N . ASP A 1 70 ? -10.262 23.101 6.345 1.00 23.21 67 ASP A N 1
ATOM 576 C CA . ASP A 1 70 ? -10.388 22.782 4.921 1.00 21.52 67 ASP A CA 1
ATOM 577 C C . ASP A 1 70 ? -11.284 21.522 4.802 1.00 20.37 67 ASP A C 1
ATOM 578 O O . ASP A 1 70 ? -12.226 21.458 3.971 1.00 22.64 67 ASP A O 1
ATOM 583 N N . LEU A 1 71 ? -11.044 20.525 5.624 1.00 18.86 68 LEU A N 1
ATOM 584 C CA . LEU A 1 71 ? -11.891 19.283 5.579 1.00 18.72 68 LEU A CA 1
ATOM 585 C C . LEU A 1 71 ? -13.359 19.583 5.906 1.00 20.41 68 LEU A C 1
ATOM 586 O O . LEU A 1 71 ? -14.279 19.088 5.270 1.00 20.74 68 LEU A O 1
ATOM 591 N N . ALA A 1 72 ? -13.553 20.454 6.899 1.00 21.34 69 ALA A N 1
ATOM 592 C CA . ALA A 1 72 ? -14.901 20.814 7.358 1.00 23.76 69 ALA A CA 1
ATOM 593 C C . ALA A 1 72 ? -15.716 21.469 6.273 1.00 24.06 69 ALA A C 1
ATOM 594 O O . ALA A 1 72 ? -16.931 21.196 6.168 1.00 26.90 69 ALA A O 1
ATOM 596 N N . HIS A 1 73 ? -15.068 22.318 5.475 1.00 23.67 70 HIS A N 1
ATOM 597 C CA . HIS A 1 73 ? -15.716 23.101 4.444 1.00 24.67 70 HIS A CA 1
ATOM 598 C C . HIS A 1 73 ? -15.737 22.479 3.057 1.00 22.47 70 HIS A C 1
ATOM 599 O O . HIS A 1 73 ? -16.454 22.948 2.179 1.00 24.19 70 HIS A O 1
ATOM 606 N N . TYR A 1 74 ? -15.041 21.377 2.870 1.00 19.64 71 TYR A N 1
ATOM 607 C CA . TYR A 1 74 ? -14.984 20.800 1.531 1.00 18.07 71 TYR A CA 1
ATOM 608 C C . TYR A 1 74 ? -16.419 20.459 1.075 1.00 18.46 71 TYR A C 1
ATOM 609 O O . TYR A 1 74 ? -17.165 19.839 1.794 1.00 20.62 71 TYR A O 1
ATOM 618 N N . PRO A 1 75 ? -16.772 20.806 -0.151 1.00 19.02 72 PRO A N 1
ATOM 619 C CA . PRO A 1 75 ? -18.160 20.649 -0.538 1.00 18.83 72 PRO A CA 1
ATOM 620 C C . PRO A 1 75 ? -18.542 19.212 -0.755 1.00 18.69 72 PRO A C 1
ATOM 621 O O . PRO A 1 75 ? -17.753 18.431 -1.317 1.00 18.93 72 PRO A O 1
ATOM 625 N N . ARG A 1 76 ? -19.777 18.879 -0.378 1.00 19.76 73 ARG A N 1
ATOM 626 C CA . ARG A 1 76 ? -20.336 17.559 -0.573 1.00 20.19 73 ARG A CA 1
ATOM 627 C C . ARG A 1 76 ? -21.692 17.676 -1.303 1.00 18.99 73 ARG A C 1
ATOM 628 O O . ARG A 1 76 ? -22.656 18.329 -0.802 1.00 21.16 73 ARG A O 1
ATOM 636 N N . THR A 1 77 ? -21.748 17.091 -2.513 1.00 17.13 74 THR A N 1
ATOM 637 C CA . THR A 1 77 ? -22.860 17.254 -3.445 1.00 18.33 74 THR A CA 1
ATOM 638 C C . THR A 1 77 ? -23.092 15.930 -4.156 1.00 16.77 74 THR A C 1
ATOM 639 O O . THR A 1 77 ? -23.080 15.842 -5.404 1.00 15.21 74 THR A O 1
ATOM 643 N N . LEU A 1 78 ? -23.253 14.874 -3.379 1.00 17.08 75 LEU A N 1
ATOM 644 C CA . LEU A 1 78 ? -23.216 13.509 -4.003 1.00 16.52 75 LEU A CA 1
ATOM 645 C C . LEU A 1 78 ? -24.298 13.257 -5.019 1.00 17.28 75 LEU A C 1
ATOM 646 O O . LEU A 1 78 ? -24.066 12.709 -6.103 1.00 15.73 75 LEU A O 1
ATOM 651 N N . GLN A 1 79 ? -25.541 13.639 -4.703 1.00 20.23 76 GLN A N 1
ATOM 652 C CA . GLN A 1 79 ? -26.620 13.381 -5.668 1.00 20.69 76 GLN A CA 1
ATOM 653 C C . GLN A 1 79 ? -26.358 14.153 -6.973 1.00 19.60 76 GLN A C 1
ATOM 654 O O . GLN A 1 79 ? -26.528 13.615 -8.100 1.00 20.08 76 GLN A O 1
ATOM 660 N N . GLU A 1 80 ? -25.913 15.413 -6.878 1.00 19.05 77 GLU A N 1
ATOM 661 C CA A GLU A 1 80 ? -25.565 16.180 -8.089 0.70 18.48 77 GLU A CA 1
ATOM 662 C CA B GLU A 1 80 ? -25.577 16.161 -8.065 0.30 17.77 77 GLU A CA 1
ATOM 663 C C . GLU A 1 80 ? -24.447 15.480 -8.873 1.00 17.68 77 GLU A C 1
ATOM 664 O O . GLU A 1 80 ? -24.491 15.373 -10.135 1.00 16.96 77 GLU A O 1
ATOM 675 N N . ASP A 1 81 ? -23.434 15.005 -8.144 1.00 17.14 78 ASP A N 1
ATOM 676 C CA . ASP A 1 81 ? -22.290 14.348 -8.751 1.00 15.33 78 ASP A CA 1
ATOM 677 C C . ASP A 1 81 ? -22.782 13.112 -9.555 1.00 16.39 78 ASP A C 1
ATOM 678 O O . ASP A 1 81 ? -22.376 12.842 -10.710 1.00 14.67 78 ASP A O 1
ATOM 683 N N . CYS A 1 82 ? -23.591 12.309 -8.871 1.00 16.84 79 CYS A N 1
ATOM 684 C CA . CYS A 1 82 ? -24.100 11.092 -9.520 1.00 17.41 79 CYS A CA 1
ATOM 685 C C . CYS A 1 82 ? -24.922 11.358 -10.762 1.00 17.65 79 CYS A C 1
ATOM 686 O O . CYS A 1 82 ? -24.777 10.672 -11.740 1.00 16.81 79 CYS A O 1
ATOM 689 N N . GLU A 1 83 ? -25.810 12.347 -10.710 1.00 18.73 80 GLU A N 1
ATOM 690 C CA . GLU A 1 83 ? -26.563 12.725 -11.904 1.00 21.16 80 GLU A CA 1
ATOM 691 C C . GLU A 1 83 ? -25.738 13.158 -13.090 1.00 20.83 80 GLU A C 1
ATOM 692 O O . GLU A 1 83 ? -26.023 12.766 -14.207 1.00 20.99 80 GLU A O 1
ATOM 698 N N . LYS A 1 84 ? -24.655 13.902 -12.845 1.00 20.67 81 LYS A N 1
ATOM 699 C CA . LYS A 1 84 ? -23.710 14.257 -13.908 1.00 21.40 81 LYS A CA 1
ATOM 700 C C . LYS A 1 84 ? -23.016 13.042 -14.506 1.00 18.82 81 LYS A C 1
ATOM 701 O O . LYS A 1 84 ? -22.858 12.916 -15.730 1.00 21.14 81 LYS A O 1
ATOM 707 N N . LEU A 1 85 ? -22.584 12.132 -13.638 1.00 17.00 82 LEU A N 1
ATOM 708 C CA . LEU A 1 85 ? -21.875 10.961 -14.094 1.00 16.80 82 LEU A CA 1
ATOM 709 C C . LEU A 1 85 ? -22.766 10.037 -14.950 1.00 18.35 82 LEU A C 1
ATOM 710 O O . LEU A 1 85 ? -22.295 9.388 -15.872 1.00 18.88 82 LEU A O 1
ATOM 715 N N . THR A 1 86 ? -24.047 9.994 -14.664 1.00 19.24 83 THR A N 1
ATOM 716 C CA A THR A 1 86 ? -24.931 9.140 -15.444 0.60 20.53 83 THR A CA 1
ATOM 717 C CA B THR A 1 86 ? -25.005 9.185 -15.456 0.40 19.98 83 THR A CA 1
ATOM 718 C C . THR A 1 86 ? -24.928 9.596 -16.907 1.00 20.86 83 THR A C 1
ATOM 719 O O . THR A 1 86 ? -24.997 8.739 -17.840 1.00 22.94 83 THR A O 1
ATOM 726 N N . ARG A 1 87 ? -24.796 10.902 -17.147 1.00 21.39 84 ARG A N 1
ATOM 727 C CA . ARG A 1 87 ? -24.749 11.400 -18.551 1.00 21.47 84 ARG A CA 1
ATOM 728 C C . ARG A 1 87 ? -23.433 11.213 -19.273 1.00 22.99 84 ARG A C 1
ATOM 729 O O . ARG A 1 87 ? -23.327 11.449 -20.471 1.00 25.46 84 ARG A O 1
ATOM 737 N N . HIS A 1 88 ? -22.393 10.894 -18.541 1.00 20.68 85 HIS A N 1
ATOM 738 C CA . HIS A 1 88 ? -21.090 10.642 -19.152 1.00 22.13 85 HIS A CA 1
ATOM 739 C C . HIS A 1 88 ? -20.725 9.187 -19.148 1.00 22.24 85 HIS A C 1
ATOM 740 O O . HIS A 1 88 ? -19.571 8.825 -19.528 1.00 24.48 85 HIS A O 1
ATOM 747 N N . GLY A 1 89 ? -21.676 8.368 -18.693 1.00 22.04 86 GLY A N 1
ATOM 748 C CA . GLY A 1 89 ? -21.632 6.972 -18.957 1.00 23.89 86 GLY A CA 1
ATOM 749 C C . GLY A 1 89 ? -20.679 6.237 -18.075 1.00 22.52 86 GLY A C 1
ATOM 750 O O . GLY A 1 89 ? -20.248 5.139 -18.429 1.00 25.16 86 GLY A O 1
ATOM 751 N N . ALA A 1 90 ? -20.327 6.841 -16.932 1.00 19.37 87 ALA A N 1
ATOM 752 C CA . ALA A 1 90 ? -19.655 6.105 -15.874 1.00 17.21 87 ALA A CA 1
ATOM 753 C C . ALA A 1 90 ? -20.456 4.819 -15.609 1.00 15.85 87 ALA A C 1
ATOM 754 O O . ALA A 1 90 ? -21.694 4.854 -15.564 1.00 17.18 87 ALA A O 1
ATOM 756 N N . ASP A 1 91 ? -19.781 3.718 -15.292 1.00 14.22 88 ASP A N 1
ATOM 757 C CA . ASP A 1 91 ? -20.468 2.446 -15.053 1.00 14.05 88 ASP A CA 1
ATOM 758 C C . ASP A 1 91 ? -20.750 2.204 -13.602 1.00 12.84 88 ASP A C 1
ATOM 759 O O . ASP A 1 91 ? -21.743 1.548 -13.268 1.00 13.72 88 ASP A O 1
ATOM 764 N N . LEU A 1 92 ? -19.932 2.765 -12.730 1.00 13.04 89 LEU A N 1
ATOM 765 C CA . LEU A 1 92 ? -20.057 2.556 -11.295 1.00 12.67 89 LEU A CA 1
ATOM 766 C C . LEU A 1 92 ? -19.501 3.762 -10.580 1.00 12.85 89 LEU A C 1
ATOM 767 O O . LEU A 1 92 ? -18.397 4.261 -10.925 1.00 14.59 89 LEU A O 1
ATOM 772 N N . VAL A 1 93 ? -20.253 4.262 -9.625 1.00 13.06 90 VAL A N 1
ATOM 773 C CA . VAL A 1 93 ? -19.740 5.221 -8.644 1.00 12.72 90 VAL A CA 1
ATOM 774 C C . VAL A 1 93 ? -19.580 4.512 -7.303 1.00 12.44 90 VAL A C 1
ATOM 775 O O . VAL A 1 93 ? -20.539 3.925 -6.779 1.00 12.65 90 VAL A O 1
ATOM 779 N N . PHE A 1 94 ? -18.366 4.547 -6.746 1.00 10.96 91 PHE A N 1
ATOM 780 C CA . PHE A 1 94 ? -18.093 3.997 -5.452 1.00 11.29 91 PHE A CA 1
ATOM 781 C C . PHE A 1 94 ? -17.965 5.170 -4.500 1.00 11.70 91 PHE A C 1
ATOM 782 O O . PHE A 1 94 ? -16.991 5.986 -4.655 1.00 12.26 91 PHE A O 1
ATOM 790 N N . ALA A 1 95 ? -18.867 5.275 -3.517 1.00 11.43 92 ALA A N 1
ATOM 791 C CA . ALA A 1 95 ? -18.960 6.441 -2.616 1.00 12.21 92 ALA A CA 1
ATOM 792 C C . ALA A 1 95 ? -19.045 5.967 -1.159 1.00 13.18 92 ALA A C 1
ATOM 793 O O . ALA A 1 95 ? -20.129 5.895 -0.540 1.00 13.09 92 ALA A O 1
ATOM 795 N N . PRO A 1 9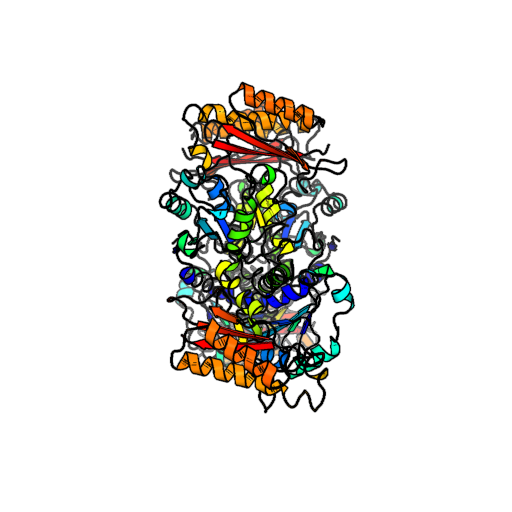6 ? -17.901 5.547 -0.604 1.00 12.32 93 PRO A N 1
ATOM 796 C CA . PRO A 1 96 ? -17.871 5.012 0.725 1.00 12.21 93 PRO A CA 1
ATOM 797 C C . PRO A 1 96 ? -17.949 6.045 1.787 1.00 13.55 93 PRO A C 1
ATOM 798 O O . PRO A 1 96 ? -17.503 7.176 1.600 1.00 15.20 93 PRO A O 1
ATOM 802 N N . ALA A 1 97 ? -18.445 5.608 2.935 1.00 15.51 94 ALA A N 1
ATOM 803 C CA . ALA A 1 97 ? -18.314 6.368 4.191 1.00 16.59 94 ALA A CA 1
ATOM 804 C C . ALA A 1 97 ? -16.902 6.300 4.746 1.00 17.85 94 ALA A C 1
ATOM 805 O O . ALA A 1 97 ? -16.229 5.286 4.636 1.00 17.35 94 ALA A O 1
ATOM 807 N N . ALA A 1 98 ? -16.494 7.374 5.436 1.00 17.24 95 ALA A N 1
ATOM 808 C CA . ALA A 1 98 ? -15.190 7.409 6.052 1.00 18.20 95 ALA A CA 1
ATOM 809 C C . ALA A 1 98 ? -15.099 6.275 7.101 1.00 19.55 95 ALA A C 1
ATOM 810 O O . ALA A 1 98 ? -14.030 5.711 7.288 1.00 19.61 95 ALA A O 1
ATOM 812 N N . ALA A 1 99 ? -16.219 5.957 7.791 1.00 21.77 96 ALA A N 1
ATOM 813 C CA . ALA A 1 99 ? -16.174 4.942 8.874 1.00 23.34 96 ALA A CA 1
ATOM 814 C C . ALA A 1 99 ? -15.915 3.551 8.327 1.00 24.11 96 ALA A C 1
ATOM 815 O O . ALA A 1 99 ? -15.441 2.678 9.040 1.00 27.87 96 ALA A O 1
ATOM 817 N N . ASP A 1 100 ? -16.166 3.357 7.044 1.00 21.44 97 ASP A N 1
ATOM 818 C CA . ASP A 1 100 ? -15.827 2.099 6.393 1.00 22.12 97 ASP A CA 1
ATOM 819 C C . ASP A 1 100 ? -14.435 2.031 5.764 1.00 20.67 97 ASP A C 1
ATOM 820 O O . ASP A 1 100 ? -13.850 0.961 5.711 1.00 22.45 97 ASP A O 1
ATOM 825 N N . ILE A 1 101 ? -13.939 3.156 5.279 1.00 17.50 98 ILE A N 1
ATOM 826 C CA . ILE A 1 101 ? -12.579 3.247 4.775 1.00 16.15 98 ILE A CA 1
ATOM 827 C C . ILE A 1 101 ? -11.560 3.235 5.913 1.00 17.99 98 ILE A C 1
ATOM 828 O O . ILE A 1 101 ? -10.501 2.624 5.804 1.00 18.18 98 ILE A O 1
ATOM 833 N N . TYR A 1 102 ? -11.879 3.952 6.993 1.00 18.75 99 TYR A N 1
ATOM 834 C CA . TYR A 1 102 ? -11.024 4.075 8.171 1.00 20.51 99 TYR A CA 1
ATOM 835 C C . TYR A 1 102 ? -11.785 3.734 9.461 1.00 24.67 99 TYR A C 1
ATOM 836 O O . TYR A 1 102 ? -12.095 4.606 10.258 1.00 25.70 99 TYR A O 1
ATOM 845 N N . PRO A 1 103 ? -12.144 2.460 9.644 1.00 28.11 100 PRO A N 1
ATOM 846 C CA . PRO A 1 103 ? -13.124 2.123 10.719 1.00 30.45 100 PRO A CA 1
ATOM 847 C C . PRO A 1 103 ? -12.726 2.472 12.146 1.00 32.37 100 PRO A C 1
ATOM 848 O O . PRO A 1 103 ? -13.610 2.720 13.010 1.00 35.06 100 PRO A O 1
ATOM 852 N N . ALA A 1 104 ? -11.427 2.496 12.411 1.00 33.17 101 ALA A N 1
ATOM 853 C CA . ALA A 1 104 ? -10.891 2.906 13.708 1.00 32.79 101 ALA A CA 1
ATOM 854 C C . ALA A 1 104 ? -10.270 4.313 13.680 1.00 31.81 101 ALA A C 1
ATOM 855 O O . ALA A 1 104 ? -9.480 4.683 14.558 1.00 32.63 101 ALA A O 1
ATOM 857 N N . GLY A 1 105 ? -10.602 5.111 12.674 1.00 30.69 102 GLY A N 1
ATOM 858 C CA . GLY A 1 105 ? -9.972 6.413 12.538 1.00 28.79 102 GLY A CA 1
ATOM 859 C C . GLY A 1 105 ? -8.542 6.339 12.019 1.00 27.15 102 GLY A C 1
ATOM 860 O O . GLY A 1 105 ? -8.086 5.310 11.500 1.00 26.95 102 GLY A O 1
ATOM 861 N N . LEU A 1 106 ? -7.839 7.445 12.139 1.00 24.58 103 LEU A N 1
ATOM 862 C CA . LEU A 1 106 ? -6.599 7.658 11.402 1.00 26.29 103 LEU A CA 1
ATOM 863 C C . LEU A 1 106 ? -5.351 7.455 12.230 1.00 27.67 103 LEU A C 1
ATOM 864 O O . LEU A 1 106 ? -4.301 7.241 11.679 1.00 28.32 103 LEU A O 1
ATOM 869 N N . GLU A 1 107 ? -5.465 7.477 13.548 1.00 28.21 104 GLU A N 1
ATOM 870 C CA . GLU A 1 107 ? -4.269 7.373 14.388 1.00 29.97 104 GLU A CA 1
ATOM 871 C C . GLU A 1 107 ? -3.486 6.081 14.193 1.00 27.40 104 GLU A C 1
ATOM 872 O O . GLU A 1 107 ? -2.260 6.116 14.290 1.00 29.02 104 GLU A O 1
ATOM 878 N N . LYS A 1 108 ? -4.154 4.957 13.956 1.00 25.46 105 LYS A N 1
ATOM 879 C CA . LYS A 1 108 ? -3.399 3.704 13.790 1.00 23.97 105 LYS A CA 1
ATOM 880 C C . LYS A 1 108 ? -3.531 3.153 12.386 1.00 21.13 105 LYS A C 1
ATOM 881 O O . LYS A 1 108 ? -3.193 1.991 12.152 1.00 21.18 105 LYS A O 1
ATOM 887 N N . GLN A 1 109 ? -4.044 3.963 11.479 1.00 18.53 106 GLN A N 1
ATOM 888 C CA . GLN A 1 109 ? -4.252 3.502 10.101 1.00 15.90 106 GLN A CA 1
ATOM 889 C C . GLN A 1 109 ? -2.903 3.291 9.372 1.00 16.80 106 GLN A C 1
ATOM 890 O O . GLN A 1 109 ? -2.042 4.163 9.359 1.00 17.04 106 GLN A O 1
ATOM 896 N N . THR A 1 110 ? -2.770 2.131 8.718 1.00 14.61 107 THR A N 1
ATOM 897 C CA . THR A 1 110 ? -1.605 1.816 7.931 1.00 13.22 107 THR A CA 1
ATOM 898 C C . THR A 1 110 ? -1.501 2.882 6.828 1.00 13.20 107 THR A C 1
ATOM 899 O O . THR A 1 110 ? -2.500 3.266 6.272 1.00 13.51 107 THR A O 1
ATOM 903 N N . TYR A 1 111 ? -0.291 3.334 6.497 1.00 12.63 108 TYR A N 1
ATOM 904 C CA . TYR A 1 111 ? -0.150 4.361 5.475 1.00 11.92 108 TYR A CA 1
ATOM 905 C C . TYR A 1 111 ? 0.966 4.015 4.501 1.00 12.09 108 TYR A C 1
ATOM 906 O O . TYR A 1 111 ? 1.820 3.156 4.773 1.00 12.04 108 TYR A O 1
ATOM 915 N N . VAL A 1 112 ? 0.916 4.694 3.375 1.00 11.07 109 VAL A N 1
ATOM 916 C CA . VAL A 1 112 ? 1.912 4.584 2.324 1.00 11.05 109 VAL A CA 1
ATOM 917 C C . VAL A 1 112 ? 2.517 5.956 2.124 1.00 12.13 109 VAL A C 1
ATOM 918 O O . VAL A 1 112 ? 1.785 6.937 1.978 1.00 12.75 109 VAL A O 1
ATOM 922 N N . ASP A 1 113 ? 3.828 6.037 2.114 1.00 12.39 110 ASP A N 1
ATOM 923 C CA A ASP A 1 113 ? 4.584 7.315 1.907 0.60 13.59 110 ASP A CA 1
ATOM 924 C CA B ASP A 1 113 ? 4.474 7.308 1.790 0.40 13.08 110 ASP A CA 1
ATOM 925 C C . ASP A 1 113 ? 5.489 7.156 0.686 1.00 12.32 110 ASP A C 1
ATOM 926 O O . ASP A 1 113 ? 6.153 6.103 0.553 1.00 11.79 110 ASP A O 1
ATOM 935 N N . VAL A 1 114 ? 5.544 8.170 -0.165 1.00 11.71 111 VAL A N 1
ATOM 936 C CA . VAL A 1 114 ? 6.424 8.179 -1.333 1.00 12.27 111 VAL A CA 1
ATOM 937 C C . VAL A 1 114 ? 7.490 9.236 -1.011 1.00 12.98 111 VAL A C 1
ATOM 938 O O . VAL A 1 114 ? 7.322 10.413 -1.303 1.00 12.87 111 VAL A O 1
ATOM 942 N N . PRO A 1 115 ? 8.586 8.851 -0.403 1.00 14.50 112 PRO A N 1
ATOM 943 C CA . PRO A 1 115 ? 9.474 9.912 0.084 1.00 17.07 112 PRO A CA 1
ATOM 944 C C . PRO A 1 115 ? 10.233 10.685 -0.967 1.00 16.81 112 PRO A C 1
ATOM 945 O O . PRO A 1 115 ? 10.786 11.736 -0.663 1.00 18.00 112 PRO A O 1
ATOM 949 N N . ALA A 1 116 ? 10.211 10.221 -2.191 1.00 16.83 113 ALA A N 1
ATOM 950 C CA . ALA A 1 116 ? 10.871 10.922 -3.252 1.00 20.07 113 ALA A CA 1
ATOM 951 C C . ALA A 1 116 ? 10.236 12.279 -3.591 1.00 19.39 113 ALA A C 1
ATOM 952 O O . ALA A 1 116 ? 10.870 13.168 -4.116 1.00 21.07 113 ALA A O 1
ATOM 954 N N . LEU A 1 117 ? 8.970 12.408 -3.295 1.00 16.32 114 LEU A N 1
ATOM 955 C CA . LEU A 1 117 ? 8.168 13.525 -3.776 1.00 16.59 114 LEU A CA 1
ATOM 956 C C . LEU A 1 117 ? 7.210 14.109 -2.751 1.00 15.24 114 LEU A C 1
ATOM 957 O O . LEU A 1 117 ? 6.635 15.155 -3.001 1.00 17.93 114 LEU A O 1
ATOM 962 N N . SER A 1 118 ? 7.013 13.466 -1.623 1.00 15.06 115 SER A N 1
ATOM 963 C CA . SER A 1 118 ? 5.973 13.855 -0.670 1.00 15.71 115 SER A CA 1
ATOM 964 C C . SER A 1 118 ? 6.359 15.080 0.133 1.00 16.62 115 SER A C 1
ATOM 965 O O . SER A 1 118 ? 5.488 15.705 0.704 1.00 15.65 115 SER A O 1
ATOM 968 N N . THR A 1 119 ? 7.651 15.421 0.187 1.00 16.40 116 THR A N 1
ATOM 969 C CA . THR A 1 119 ? 8.108 16.463 1.167 1.00 18.14 116 THR A CA 1
ATOM 970 C C . THR A 1 119 ? 8.719 17.680 0.491 1.00 16.84 116 THR A C 1
ATOM 971 O O . THR A 1 119 ? 9.139 18.614 1.199 1.00 20.48 116 THR A O 1
ATOM 975 N N . ILE A 1 120 ? 8.751 17.703 -0.840 1.00 16.58 117 ILE A N 1
ATOM 976 C CA . ILE A 1 120 ? 9.232 18.856 -1.622 1.00 18.07 117 ILE A CA 1
ATOM 977 C C . ILE A 1 120 ? 8.124 19.572 -2.314 1.00 16.33 117 ILE A C 1
ATOM 978 O O . ILE A 1 120 ? 7.015 19.022 -2.470 1.00 15.73 117 ILE A O 1
ATOM 983 N N . LEU A 1 121 ? 8.374 20.811 -2.740 1.00 16.61 118 LEU A N 1
ATOM 984 C CA . LEU A 1 121 ? 7.431 21.567 -3.577 1.00 17.00 118 LEU A CA 1
ATOM 985 C C . LEU A 1 121 ? 6.083 21.668 -2.863 1.00 16.84 118 LEU A C 1
ATOM 986 O O . LEU A 1 121 ? 6.025 22.149 -1.716 1.00 17.17 118 LEU A O 1
ATOM 991 N N . GLU A 1 122 ? 5.002 21.207 -3.469 1.00 16.28 119 GLU A N 1
ATOM 992 C CA . GLU A 1 122 ? 3.707 21.316 -2.828 1.00 18.07 119 GLU A CA 1
ATOM 993 C C . GLU A 1 122 ? 3.681 20.537 -1.508 1.00 16.92 119 GLU A C 1
ATOM 994 O O . GLU A 1 122 ? 2.901 20.839 -0.584 1.00 17.49 119 GLU A O 1
ATOM 1000 N N . GLY A 1 123 ? 4.509 19.474 -1.426 1.00 16.08 120 GLY A N 1
ATOM 1001 C CA . GLY A 1 123 ? 4.569 18.699 -0.229 1.00 16.08 120 GLY A CA 1
ATOM 1002 C C . GLY A 1 123 ? 5.193 19.409 0.936 1.00 16.36 120 GLY A C 1
ATOM 1003 O O . GLY A 1 123 ? 4.859 19.140 2.095 1.00 19.10 120 GLY A O 1
ATOM 1004 N N . ALA A 1 124 ? 6.104 20.339 0.634 1.00 17.59 121 ALA A N 1
ATOM 1005 C CA . ALA A 1 124 ? 6.621 21.236 1.627 1.00 17.33 121 ALA A CA 1
ATOM 1006 C C . ALA A 1 124 ? 5.618 22.280 2.114 1.00 18.68 121 ALA A C 1
ATOM 1007 O O . ALA A 1 124 ? 5.575 22.614 3.310 1.00 18.63 121 ALA A O 1
ATOM 1009 N N . SER A 1 125 ? 4.767 22.728 1.204 1.00 18.97 122 SER A N 1
ATOM 1010 C CA . SER A 1 125 ? 3.718 23.663 1.529 1.00 19.45 122 SER A CA 1
ATOM 1011 C C . SER A 1 125 ? 2.562 23.001 2.269 1.00 19.28 122 SER A C 1
ATOM 1012 O O . SER A 1 125 ? 1.881 23.675 3.070 1.00 19.81 122 SER A O 1
ATOM 1015 N N . ARG A 1 126 ? 2.396 21.694 2.057 1.00 17.26 123 ARG A N 1
ATOM 1016 C CA . ARG A 1 126 ? 1.286 20.920 2.670 1.00 17.18 123 ARG A CA 1
ATOM 1017 C C . ARG A 1 126 ? 1.818 19.663 3.366 1.00 16.79 123 ARG A C 1
ATOM 1018 O O . ARG A 1 126 ? 1.631 18.544 2.878 1.00 15.79 123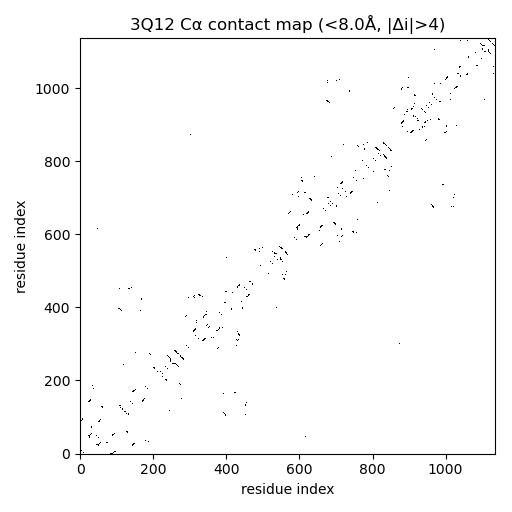 ARG A O 1
ATOM 1026 N N . PRO A 1 127 ? 2.497 19.830 4.491 1.00 18.21 124 PRO A N 1
ATOM 1027 C CA . PRO A 1 127 ? 3.060 18.651 5.172 1.00 17.96 124 PRO A CA 1
ATOM 1028 C C . PRO A 1 127 ? 1.967 17.699 5.584 1.00 17.43 124 PRO A C 1
ATOM 1029 O O . PRO A 1 127 ? 0.925 18.128 6.110 1.00 18.72 124 PRO A O 1
ATOM 1033 N N . GLY A 1 128 ? 2.178 16.415 5.303 1.00 16.72 125 GLY A N 1
ATOM 1034 C CA . GLY A 1 128 ? 1.203 15.394 5.641 1.00 17.39 125 GLY A CA 1
ATOM 1035 C C . GLY A 1 128 ? 0.173 15.104 4.581 1.00 16.33 125 GLY A C 1
ATOM 1036 O O . GLY A 1 128 ? -0.473 14.065 4.628 1.00 17.13 125 GLY A O 1
ATOM 1037 N N . HIS A 1 129 ? 0.024 16.012 3.629 1.00 15.19 126 HIS A N 1
ATOM 1038 C CA . HIS A 1 129 ? -0.996 15.884 2.590 1.00 13.98 126 HIS A CA 1
ATOM 1039 C C . HIS A 1 129 ? -0.731 14.650 1.691 1.00 13.65 126 HIS A C 1
ATOM 1040 O O . HIS A 1 129 ? -1.630 13.849 1.448 1.00 12.07 126 HIS A O 1
ATOM 1047 N N . PHE A 1 130 ? 0.492 14.521 1.179 1.00 12.39 127 PHE A N 1
ATOM 1048 C CA . PHE A 1 130 ? 0.685 13.512 0.161 1.00 11.70 127 PHE A CA 1
ATOM 1049 C C . PHE A 1 130 ? 0.645 12.109 0.755 1.00 11.13 127 PHE A C 1
ATOM 1050 O O . PHE A 1 130 ? 0.224 11.209 0.057 1.00 12.34 127 PHE A O 1
ATOM 1058 N N . ARG A 1 131 ? 0.961 11.946 2.027 1.00 12.16 128 ARG A N 1
ATOM 1059 C CA . ARG A 1 131 ? 0.839 10.626 2.695 1.00 12.70 128 ARG A CA 1
ATOM 1060 C C . ARG A 1 131 ? -0.667 10.205 2.573 1.00 12.33 128 ARG A C 1
ATOM 1061 O O . ARG A 1 131 ? -0.985 9.040 2.298 1.00 11.52 128 ARG A O 1
ATOM 1069 N N . GLY A 1 132 ? -1.572 11.153 2.776 1.00 12.93 129 GLY A N 1
ATOM 1070 C CA . GLY A 1 132 ? -2.988 10.887 2.617 1.00 12.52 129 GLY A CA 1
ATOM 1071 C C . GLY A 1 132 ? -3.363 10.403 1.228 1.00 11.53 129 GLY A C 1
ATOM 1072 O O . GLY A 1 132 ? -4.197 9.487 1.071 1.00 13.04 129 GLY A O 1
ATOM 1073 N N . VAL A 1 133 ? -2.817 11.090 0.203 1.00 10.26 130 VAL A N 1
ATOM 1074 C CA . VAL A 1 133 ? -3.067 10.764 -1.191 1.00 10.40 130 VAL A CA 1
ATOM 1075 C C . VAL A 1 133 ? -2.567 9.339 -1.538 1.00 10.94 130 VAL A C 1
ATOM 1076 O O . VAL A 1 133 ? -3.296 8.552 -2.095 1.00 10.75 130 VAL A O 1
ATOM 1080 N N . SER A 1 134 ? -1.309 9.060 -1.246 1.00 9.77 131 SER A N 1
ATOM 1081 C CA . SER A 1 134 ? -0.745 7.751 -1.611 1.00 10.56 131 SER A CA 1
ATOM 1082 C C . SER A 1 134 ? -1.462 6.630 -0.841 1.00 9.56 131 SER A C 1
ATOM 1083 O O . SER A 1 134 ? -1.660 5.544 -1.389 1.00 10.93 131 SER A O 1
ATOM 1086 N N . THR A 1 135 ? -1.854 6.880 0.404 1.00 10.14 132 THR A N 1
ATOM 1087 C CA . THR A 1 135 ? -2.543 5.884 1.174 1.00 11.26 132 THR A CA 1
ATOM 1088 C C . THR A 1 135 ? -3.913 5.554 0.547 1.00 10.63 132 THR A C 1
ATOM 1089 O O . THR A 1 135 ? -4.240 4.384 0.340 1.00 11.56 132 THR A O 1
ATOM 1093 N N . ILE A 1 136 ? -4.724 6.572 0.255 1.00 10.46 133 ILE A N 1
ATOM 1094 C CA . ILE A 1 136 ? -6.051 6.290 -0.305 1.00 10.14 133 ILE A CA 1
ATOM 1095 C C . ILE A 1 136 ? -6.012 5.729 -1.718 1.00 10.13 133 ILE A C 1
ATOM 1096 O O . ILE A 1 136 ? -6.767 4.827 -2.034 1.00 10.45 133 ILE A O 1
ATOM 1101 N N . VAL A 1 137 ? -5.083 6.226 -2.537 1.00 9.77 134 VAL A N 1
ATOM 1102 C CA . VAL A 1 137 ? -4.986 5.765 -3.903 1.00 9.69 134 VAL A CA 1
ATOM 1103 C C . VAL A 1 137 ? -4.527 4.280 -3.869 1.00 9.90 134 VAL A C 1
ATOM 1104 O O . VAL A 1 137 ? -5.050 3.471 -4.620 1.00 10.07 134 VAL A O 1
ATOM 1108 N N . SER A 1 138 ? -3.525 3.970 -3.075 1.00 10.67 135 SER A N 1
ATOM 1109 C CA A SER A 1 138 ? -3.124 2.558 -2.887 0.60 10.13 135 SER A CA 1
ATOM 1110 C CA B SER A 1 138 ? -3.120 2.570 -2.882 0.40 9.59 135 SER A CA 1
ATOM 1111 C C . SER A 1 138 ? -4.325 1.699 -2.475 1.00 10.47 135 SER A C 1
ATOM 1112 O O . SER A 1 138 ? -4.525 0.634 -3.032 1.00 10.71 135 SER A O 1
ATOM 1117 N N . LYS A 1 139 ? -5.084 2.140 -1.475 1.00 10.31 136 LYS A N 1
ATOM 1118 C CA . LYS A 1 139 ? -6.251 1.384 -1.055 1.00 11.05 136 LYS A CA 1
ATOM 1119 C C . LYS A 1 139 ? -7.245 1.165 -2.177 1.00 10.44 136 LYS A C 1
ATOM 1120 O O . LYS A 1 139 ? -7.744 0.039 -2.344 1.00 10.54 136 LYS A O 1
ATOM 1126 N N . LEU A 1 140 ? -7.565 2.222 -2.927 1.00 9.87 137 LEU A N 1
ATOM 1127 C CA . LEU A 1 140 ? -8.453 2.115 -4.054 1.00 10.98 137 LEU A CA 1
ATOM 1128 C C . LEU A 1 140 ? -7.933 1.171 -5.129 1.00 9.95 137 LEU A C 1
ATOM 1129 O O . LEU A 1 140 ? -8.679 0.362 -5.660 1.00 11.26 137 LEU A O 1
ATOM 1134 N N . PHE A 1 141 ? -6.621 1.216 -5.395 1.00 9.75 138 PHE A N 1
ATOM 1135 C CA . PHE A 1 141 ? -6.023 0.284 -6.331 1.00 10.34 138 PHE A CA 1
ATOM 1136 C C . PHE A 1 141 ? -6.162 -1.173 -5.832 1.00 8.98 138 PHE A C 1
ATOM 1137 O O . PHE A 1 141 ? -6.349 -2.087 -6.623 1.00 11.77 138 PHE A O 1
ATOM 1145 N N . ASN A 1 142 ? -6.003 -1.379 -4.545 1.00 9.53 139 ASN A N 1
ATOM 1146 C CA . ASN A 1 142 ? -6.076 -2.725 -3.984 1.00 10.04 139 ASN A CA 1
ATOM 1147 C C . ASN A 1 142 ? -7.535 -3.263 -4.056 1.00 11.38 139 ASN A C 1
ATOM 1148 O O . ASN A 1 142 ? -7.753 -4.448 -4.262 1.00 13.62 139 ASN A O 1
ATOM 1153 N N . LEU A 1 143 ? -8.493 -2.383 -3.795 1.00 11.56 140 LEU A N 1
ATOM 1154 C CA . LEU A 1 143 ? -9.947 -2.719 -3.834 1.00 12.25 140 LEU A CA 1
ATOM 1155 C C . LEU A 1 143 ? -10.457 -2.998 -5.252 1.00 14.17 140 LEU A C 1
ATOM 1156 O O . LEU A 1 143 ? -11.320 -3.861 -5.446 1.00 16.73 140 LEU A O 1
ATOM 1161 N N . ILE A 1 144 ? -9.993 -2.215 -6.206 1.00 13.46 141 ILE A N 1
ATOM 1162 C CA . ILE A 1 144 ? -10.525 -2.196 -7.552 1.00 14.00 141 ILE A CA 1
ATOM 1163 C C . ILE A 1 144 ? -9.699 -2.982 -8.572 1.00 14.14 141 ILE A C 1
ATOM 1164 O O . ILE A 1 144 ? -10.218 -3.525 -9.531 1.00 15.55 141 ILE A O 1
ATOM 1169 N N . GLN A 1 145 ? -8.407 -2.987 -8.379 1.00 13.32 142 GLN A N 1
ATOM 1170 C CA . GLN A 1 145 ? -7.445 -3.625 -9.261 1.00 13.68 142 GLN A CA 1
ATOM 1171 C C . GLN A 1 145 ? -7.686 -3.213 -10.715 1.00 12.17 142 GLN A C 1
ATOM 1172 O O . GLN A 1 145 ? -7.800 -4.033 -11.617 1.00 14.47 142 GLN A O 1
ATOM 1178 N N . PRO A 1 146 ? -7.710 -1.906 -10.963 1.00 12.23 143 PRO A N 1
ATOM 1179 C CA . PRO A 1 146 ? -7.935 -1.453 -12.345 1.00 11.04 143 PRO A CA 1
ATOM 1180 C C . PRO A 1 146 ? -6.805 -1.718 -13.305 1.00 12.61 143 PRO A C 1
ATOM 1181 O O . PRO A 1 146 ? -5.663 -1.873 -12.892 1.00 12.93 143 PRO A O 1
ATOM 1185 N N . ASP A 1 147 ? -7.116 -1.776 -14.587 1.00 11.57 144 ASP A N 1
ATOM 1186 C CA . ASP A 1 147 ? -6.079 -1.797 -15.616 1.00 12.29 144 ASP A CA 1
ATOM 1187 C C . ASP A 1 147 ? -5.414 -0.448 -15.865 1.00 12.37 144 ASP A C 1
ATOM 1188 O O . ASP A 1 147 ? -4.230 -0.361 -16.234 1.00 12.53 144 ASP A O 1
ATOM 1193 N N . VAL A 1 148 ? -6.228 0.589 -15.711 1.00 12.41 145 VAL A N 1
ATOM 1194 C CA A VAL A 1 148 ? -5.776 1.941 -15.932 0.60 11.81 145 VAL A CA 1
ATOM 1195 C CA B VAL A 1 148 ? -5.916 1.976 -16.060 0.40 11.84 145 VAL A CA 1
ATOM 1196 C C . VAL A 1 148 ? -6.459 2.871 -14.949 1.00 10.94 145 VAL A C 1
ATOM 1197 O O . VAL A 1 148 ? -7.572 2.634 -14.482 1.00 11.45 145 VAL A O 1
ATOM 1204 N N . ALA A 1 149 ? -5.732 3.901 -14.560 1.00 10.92 146 ALA A N 1
ATOM 1205 C CA . ALA A 1 149 ? -6.270 4.950 -13.669 1.00 10.61 146 ALA A CA 1
ATOM 1206 C C . ALA A 1 149 ? -5.928 6.332 -14.190 1.00 11.53 146 ALA A C 1
ATOM 1207 O O . ALA A 1 149 ? -4.762 6.579 -14.639 1.00 11.83 146 ALA A O 1
ATOM 1209 N N . CYS A 1 150 ? -6.939 7.222 -14.187 1.00 11.85 147 CYS A N 1
ATOM 1210 C CA . CYS A 1 150 ? -6.831 8.522 -14.817 1.00 13.39 147 CYS A CA 1
ATOM 1211 C C . CYS A 1 150 ? -6.911 9.637 -13.785 1.00 13.13 147 CYS A C 1
ATOM 1212 O O . CYS A 1 150 ? -7.718 9.577 -12.865 1.00 13.49 147 CYS A O 1
ATOM 1215 N N . PHE A 1 151 ? -5.996 10.595 -13.922 1.00 14.25 148 PHE A N 1
ATOM 1216 C CA . PHE A 1 151 ? -5.846 11.738 -12.962 1.00 12.51 148 PHE A CA 1
ATOM 1217 C C . PHE A 1 151 ? -5.667 13.033 -13.749 1.00 14.26 148 PHE A C 1
ATOM 1218 O O . PHE A 1 151 ? -5.268 13.010 -14.917 1.00 14.84 148 PHE A O 1
ATOM 1226 N N . GLY A 1 152 ? -6.040 14.113 -13.127 1.00 14.78 149 GLY A N 1
ATOM 1227 C CA . GLY A 1 152 ? -5.952 15.457 -13.751 1.00 14.85 149 GLY A CA 1
ATOM 1228 C C . GLY A 1 152 ? -4.523 16.001 -13.652 1.00 15.94 149 GLY A C 1
ATOM 1229 O O . GLY A 1 152 ? -3.872 15.912 -12.594 1.00 17.83 149 GLY A O 1
ATOM 1230 N N . GLU A 1 153 ? -4.075 16.662 -14.690 1.00 16.78 150 GLU A N 1
ATOM 1231 C CA A GLU A 1 153 ? -2.777 17.304 -14.647 0.60 17.60 150 GLU A CA 1
ATOM 1232 C CA B GLU A 1 153 ? -2.780 17.390 -14.737 0.40 17.31 150 GLU A CA 1
ATOM 1233 C C . GLU A 1 153 ? -2.792 18.605 -13.821 1.00 16.75 150 GLU A C 1
ATOM 1234 O O . GLU A 1 153 ? -1.733 19.110 -13.441 1.00 16.47 150 GLU A O 1
ATOM 1245 N N . LYS A 1 154 ? -3.962 19.081 -13.434 1.00 17.07 151 LYS A N 1
ATOM 1246 C CA . LYS A 1 154 ? -4.003 20.232 -12.523 1.00 18.09 151 LYS A CA 1
ATOM 1247 C C . LYS A 1 154 ? -3.233 20.011 -11.226 1.00 17.34 151 LYS A C 1
ATOM 1248 O O . LYS A 1 154 ? -2.538 20.910 -10.700 1.00 18.01 151 LYS A O 1
ATOM 1254 N N . ASP A 1 155 ? -3.321 18.767 -10.731 1.00 16.64 152 ASP A N 1
ATOM 1255 C CA . ASP A 1 155 ? -2.568 18.360 -9.564 1.00 16.23 152 ASP A CA 1
ATOM 1256 C C . ASP A 1 155 ? -1.308 17.634 -10.084 1.00 14.89 152 ASP A C 1
ATOM 1257 O O . ASP A 1 155 ? -1.179 16.414 -10.020 1.00 14.62 152 ASP A O 1
ATOM 1262 N N . TYR A 1 156 ? -0.376 18.435 -10.586 1.00 13.62 153 TYR A N 1
ATOM 1263 C CA . TYR A 1 156 ? 0.738 17.917 -11.391 1.00 13.18 153 TYR A CA 1
ATOM 1264 C C . TYR A 1 156 ? 1.689 17.038 -10.563 1.00 12.73 153 TYR A C 1
ATOM 1265 O O . TYR A 1 156 ? 2.083 15.920 -10.991 1.00 13.91 153 TYR A O 1
ATOM 1274 N N . GLN A 1 157 ? 2.035 17.519 -9.383 1.00 12.34 154 GLN A N 1
ATOM 1275 C CA . GLN A 1 157 ? 2.920 16.783 -8.513 1.00 14.13 154 GLN A CA 1
ATOM 1276 C C . GLN A 1 157 ? 2.248 15.515 -7.963 1.00 12.65 154 GLN A C 1
ATOM 1277 O O . GLN A 1 157 ? 2.884 14.453 -7.861 1.00 12.81 154 GLN A O 1
ATOM 1283 N N . GLN A 1 158 ? 0.935 15.592 -7.662 1.00 12.36 155 GLN A N 1
ATOM 1284 C CA . GLN A 1 158 ? 0.183 14.377 -7.313 1.00 13.15 155 GLN A CA 1
ATOM 1285 C C . GLN A 1 158 ? 0.311 13.305 -8.351 1.00 11.38 155 GLN A C 1
ATOM 1286 O O . GLN A 1 158 ? 0.509 12.148 -8.011 1.00 12.10 155 GLN A O 1
ATOM 1292 N N . LEU A 1 159 ? 0.186 13.662 -9.632 1.00 12.72 156 LEU A N 1
ATOM 1293 C CA . LEU A 1 159 ? 0.310 12.689 -10.679 1.00 13.03 156 LEU A CA 1
ATOM 1294 C C . LEU A 1 159 ? 1.715 12.058 -10.705 1.00 11.90 156 LEU A C 1
ATOM 1295 O O . LEU A 1 159 ? 1.841 10.841 -10.798 1.00 11.97 156 LEU A O 1
ATOM 1300 N N . ALA A 1 160 ? 2.767 12.884 -10.546 1.00 12.18 157 ALA A N 1
ATOM 1301 C CA . ALA A 1 160 ? 4.107 12.393 -10.504 1.00 13.50 157 ALA A CA 1
ATOM 1302 C C . ALA A 1 160 ? 4.269 11.424 -9.313 1.00 13.20 157 ALA A C 1
ATOM 1303 O O . ALA A 1 160 ? 4.935 10.361 -9.398 1.00 13.29 157 ALA A O 1
ATOM 1305 N N . LEU A 1 161 ? 3.701 11.822 -8.168 1.00 11.61 158 LEU A N 1
ATOM 1306 C CA . LEU A 1 161 ? 3.767 11.007 -6.986 1.00 11.04 158 LEU A CA 1
ATOM 1307 C C . LEU A 1 161 ? 3.107 9.621 -7.148 1.00 10.11 158 LEU A C 1
ATOM 1308 O O . LEU A 1 161 ? 3.663 8.598 -6.708 1.00 12.08 158 LEU A O 1
ATOM 1313 N N . ILE A 1 162 ? 1.926 9.589 -7.711 1.00 10.84 159 ILE A N 1
ATOM 1314 C CA . ILE A 1 162 ? 1.222 8.331 -8.008 1.00 11.09 159 ILE A CA 1
ATOM 1315 C C . ILE A 1 162 ? 1.996 7.466 -9.001 1.00 11.73 159 ILE A C 1
ATOM 1316 O O . ILE A 1 162 ? 2.139 6.250 -8.779 1.00 11.51 159 ILE A O 1
ATOM 1321 N N . ARG A 1 163 ? 2.552 8.099 -10.042 1.00 11.51 160 ARG A N 1
ATOM 1322 C CA . ARG A 1 163 ? 3.432 7.354 -10.928 1.00 12.67 160 ARG A CA 1
ATOM 1323 C C . ARG A 1 163 ? 4.617 6.680 -10.228 1.00 11.21 160 ARG A C 1
ATOM 1324 O O . ARG A 1 163 ? 4.939 5.494 -10.501 1.00 11.62 160 ARG A O 1
ATOM 1332 N N . LYS A 1 164 ? 5.235 7.397 -9.305 1.00 11.18 161 LYS A N 1
ATOM 1333 C CA A LYS A 1 164 ? 6.360 6.890 -8.543 0.60 11.86 161 LYS A CA 1
ATOM 1334 C CA B LYS A 1 164 ? 6.364 6.854 -8.569 0.40 11.87 161 LYS A CA 1
ATOM 1335 C C . LYS A 1 164 ? 5.912 5.730 -7.634 1.00 11.87 161 LYS A C 1
ATOM 1336 O O . LYS A 1 164 ? 6.580 4.710 -7.538 1.00 12.29 161 LYS A O 1
ATOM 1347 N N . MET A 1 165 ? 4.772 5.906 -6.941 1.00 10.67 162 MET A N 1
ATOM 1348 C CA . MET A 1 165 ? 4.220 4.877 -6.077 1.00 11.68 162 MET A CA 1
ATOM 1349 C C . MET A 1 165 ? 3.961 3.588 -6.919 1.00 11.89 162 MET A C 1
ATOM 1350 O O . MET A 1 165 ? 4.289 2.476 -6.490 1.00 11.81 162 MET A O 1
ATOM 1355 N N . VAL A 1 166 ? 3.421 3.740 -8.121 1.00 11.47 163 VAL A N 1
ATOM 1356 C CA . VAL A 1 166 ? 3.110 2.581 -8.953 1.00 11.65 163 VAL A CA 1
ATOM 1357 C C . VAL A 1 166 ? 4.354 1.823 -9.388 1.00 12.97 163 VAL A C 1
ATOM 1358 O O . VAL A 1 166 ? 4.411 0.576 -9.312 1.00 12.70 163 VAL A O 1
ATOM 1362 N N . ALA A 1 167 ? 5.384 2.575 -9.787 1.00 13.68 164 ALA A N 1
ATOM 1363 C CA . ALA A 1 167 ? 6.684 1.976 -10.169 1.00 14.50 164 ALA A CA 1
ATOM 1364 C C . ALA A 1 167 ? 7.344 1.286 -8.975 1.00 13.68 164 ALA A C 1
ATOM 1365 O O . ALA A 1 167 ? 7.868 0.170 -9.083 1.00 18.62 164 ALA A O 1
ATOM 1367 N N . ASP A 1 168 ? 7.341 1.951 -7.837 1.00 12.70 165 ASP A N 1
ATOM 1368 C CA . ASP A 1 168 ? 7.990 1.437 -6.628 1.00 12.06 165 ASP A CA 1
ATOM 1369 C C . ASP A 1 168 ? 7.297 0.233 -6.021 1.00 10.26 165 ASP A C 1
ATOM 1370 O O . ASP A 1 168 ? 7.952 -0.641 -5.459 1.00 11.07 165 ASP A O 1
ATOM 1375 N N . MET A 1 169 ? 5.962 0.225 -6.053 1.00 10.18 166 MET A N 1
ATOM 1376 C CA . MET A 1 169 ? 5.154 -0.778 -5.361 1.00 10.95 166 MET A CA 1
ATOM 1377 C C . MET A 1 169 ? 4.657 -1.936 -6.231 1.00 11.22 166 MET A C 1
ATOM 1378 O O . MET A 1 169 ? 3.918 -2.799 -5.721 1.00 11.81 166 MET A O 1
ATOM 1383 N N . GLY A 1 170 ? 5.042 -1.983 -7.503 1.00 12.17 167 GLY A N 1
ATOM 1384 C CA . GLY A 1 170 ? 4.731 -3.125 -8.321 1.00 13.19 167 GLY A CA 1
ATOM 1385 C C . GLY A 1 170 ? 3.275 -3.213 -8.791 1.00 12.58 167 GLY A C 1
ATOM 1386 O O . GLY A 1 170 ? 2.764 -4.313 -9.082 1.00 13.33 167 GLY A O 1
ATOM 1387 N N . TYR A 1 171 ? 2.586 -2.063 -8.872 1.00 10.66 168 TYR A N 1
ATOM 1388 C CA . TYR A 1 171 ? 1.208 -2.064 -9.367 1.00 10.09 168 TYR A CA 1
ATOM 1389 C C . TYR A 1 171 ? 1.223 -2.229 -10.905 1.00 11.61 168 TYR A C 1
ATOM 1390 O O . TYR A 1 171 ? 1.867 -1.452 -11.625 1.00 14.17 168 TYR A O 1
ATOM 1399 N N . ASP A 1 172 ? 0.405 -3.129 -11.401 1.00 12.16 169 ASP A N 1
ATOM 1400 C CA . ASP A 1 172 ? 0.245 -3.352 -12.817 1.00 13.30 169 ASP A CA 1
ATOM 1401 C C . ASP A 1 172 ? -0.903 -2.487 -13.357 1.00 14.64 169 ASP A C 1
ATOM 1402 O O . ASP A 1 172 ? -1.982 -2.993 -13.763 1.00 15.49 169 ASP A O 1
ATOM 1407 N N . ILE A 1 173 ? -0.682 -1.172 -13.273 1.00 13.79 170 ILE A N 1
ATOM 1408 C CA . ILE A 1 173 ? -1.736 -0.210 -13.577 1.00 12.14 170 ILE A CA 1
ATOM 1409 C C . ILE A 1 173 ? -1.142 0.867 -14.419 1.00 13.32 170 ILE A C 1
ATOM 1410 O O . ILE A 1 173 ? -0.117 1.445 -14.061 1.00 14.96 170 ILE A O 1
ATOM 1415 N N . ASN A 1 174 ? -1.793 1.138 -15.554 1.00 12.75 171 ASN A N 1
ATOM 1416 C CA . ASN A 1 174 ? -1.402 2.241 -16.434 1.00 12.96 171 ASN A CA 1
ATOM 1417 C C . ASN A 1 174 ? -1.916 3.552 -15.886 1.00 13.43 171 ASN A C 1
ATOM 1418 O O . ASN A 1 174 ? -3.075 3.648 -15.562 1.00 15.73 171 ASN A O 1
ATOM 1423 N N . ILE A 1 175 ? -1.060 4.544 -15.736 1.00 13.24 172 ILE A N 1
ATOM 1424 C CA . ILE A 1 175 ? -1.438 5.826 -15.125 1.00 12.08 172 ILE A CA 1
ATOM 1425 C C . ILE A 1 175 ? -1.466 6.901 -16.237 1.00 12.28 172 ILE A C 1
ATOM 1426 O O . ILE A 1 175 ? -0.463 7.151 -16.895 1.00 14.72 172 ILE A O 1
ATOM 1431 N N . VAL A 1 176 ? -2.624 7.518 -16.399 1.00 12.27 173 VAL A N 1
ATOM 1432 C CA . VAL A 1 176 ? -2.897 8.431 -17.468 1.00 13.36 173 VAL A CA 1
ATOM 1433 C C . VAL A 1 176 ? -3.208 9.810 -16.858 1.00 14.33 173 VAL A C 1
ATOM 1434 O O . VAL A 1 176 ? -4.003 9.941 -15.932 1.00 13.86 173 VAL A O 1
ATOM 1438 N N . GLY A 1 177 ? -2.597 10.836 -17.429 1.00 14.59 174 GLY A N 1
ATOM 1439 C CA . GLY A 1 177 ? -2.876 12.226 -17.070 1.00 16.09 174 GLY A CA 1
ATOM 1440 C C . GLY A 1 177 ? -3.719 12.909 -18.101 1.00 17.41 174 GLY A C 1
ATOM 1441 O O . GLY A 1 177 ? -3.602 12.612 -19.313 1.00 18.85 174 GLY A O 1
ATOM 1442 N N . VAL A 1 178 ? -4.666 13.730 -17.611 1.00 17.13 175 VAL A N 1
ATOM 1443 C CA . VAL A 1 178 ? -5.597 14.413 -18.464 1.00 17.12 175 VAL A CA 1
ATOM 1444 C C . VAL A 1 178 ? -5.466 15.933 -18.240 1.00 16.68 175 VAL A C 1
ATOM 1445 O O . VAL A 1 178 ? -5.433 16.410 -17.111 1.00 17.43 175 VAL A O 1
ATOM 1449 N N . PRO A 1 179 ? -5.379 16.687 -19.308 1.00 17.41 176 PRO A N 1
ATOM 1450 C CA . PRO A 1 179 ? -5.159 18.166 -19.134 1.00 18.94 176 PRO A CA 1
ATOM 1451 C C . PRO A 1 179 ? -6.283 18.890 -18.388 1.00 19.52 176 PRO A C 1
ATOM 1452 O O . PRO A 1 179 ? -7.461 18.473 -18.392 1.00 19.17 176 PRO A O 1
ATOM 1456 N N . THR A 1 180 ? -5.880 19.977 -17.745 1.00 19.97 177 THR A N 1
ATOM 1457 C CA . THR A 1 180 ? -6.741 20.803 -16.979 1.00 21.61 177 THR A CA 1
ATOM 1458 C C . THR A 1 180 ? -7.824 21.418 -17.840 1.00 19.38 177 THR A C 1
ATOM 1459 O O . THR A 1 180 ? -7.543 21.887 -18.947 1.00 21.67 177 THR A O 1
ATOM 1463 N N . VAL A 1 181 ? -9.049 21.406 -17.332 1.00 19.03 178 VAL A N 1
ATOM 1464 C CA . VAL A 1 181 ? -10.175 22.074 -17.983 1.00 17.89 178 VAL A CA 1
ATOM 1465 C C . VAL A 1 181 ? -10.372 23.364 -17.267 1.00 17.08 178 VAL A C 1
ATOM 1466 O O . VAL A 1 181 ? -10.259 23.428 -16.013 1.00 16.58 178 VAL A O 1
ATOM 1470 N N . ARG A 1 182 ? -10.649 24.402 -18.047 1.00 17.66 179 ARG A N 1
ATOM 1471 C CA . ARG A 1 182 ? -10.761 25.746 -17.491 1.00 17.45 179 ARG A CA 1
ATOM 1472 C C . ARG A 1 182 ? -12.138 26.371 -17.788 1.00 18.43 179 ARG A C 1
ATOM 1473 O O . ARG A 1 182 ? -12.799 25.977 -18.759 1.00 20.22 179 ARG A O 1
ATOM 1481 N N . ALA A 1 183 ? -12.570 27.274 -16.909 1.00 17.57 180 ALA A N 1
ATOM 1482 C CA . ALA A 1 183 ? -13.694 28.191 -17.176 1.00 19.42 180 ALA A CA 1
ATOM 1483 C C . ALA A 1 183 ? -13.387 29.030 -18.422 1.00 20.94 180 ALA A C 1
ATOM 1484 O O . ALA A 1 183 ? -12.245 29.122 -18.865 1.00 20.25 180 ALA A O 1
ATOM 1486 N N . LYS A 1 184 ? -14.428 29.621 -19.010 1.00 22.71 181 LYS A N 1
ATOM 1487 C CA . LYS A 1 184 ? -14.226 30.454 -20.184 1.00 25.78 181 LYS A CA 1
ATOM 1488 C C . LYS A 1 184 ? -13.230 31.571 -19.923 1.00 24.57 181 LYS A C 1
ATOM 1489 O O . LYS A 1 184 ? -12.456 31.912 -20.801 1.00 25.94 181 LYS A O 1
ATOM 1495 N N . ASP A 1 185 ? -13.162 32.053 -18.690 1.00 23.67 182 ASP A N 1
ATOM 1496 C CA . ASP A 1 185 ? -12.259 33.141 -18.310 1.00 22.98 182 ASP A CA 1
ATOM 1497 C C . ASP A 1 185 ? -10.835 32.713 -17.944 1.00 21.48 182 ASP A C 1
ATOM 1498 O O . ASP A 1 185 ? -9.987 33.549 -17.663 1.00 22.44 182 ASP A O 1
ATOM 1503 N N . GLY A 1 186 ? -10.578 31.404 -18.014 1.00 19.88 183 GLY A N 1
ATOM 1504 C CA . GLY A 1 186 ? -9.244 30.841 -17.855 1.00 19.89 183 GLY A CA 1
ATOM 1505 C C . GLY A 1 186 ? -9.018 30.175 -16.517 1.00 17.04 183 GLY A C 1
ATOM 1506 O O . GLY A 1 186 ? -8.033 29.494 -16.323 1.00 17.69 183 GLY A O 1
ATOM 1507 N N . LEU A 1 187 ? -9.899 30.358 -15.564 1.00 17.61 184 LEU A N 1
ATOM 1508 C CA . LEU A 1 187 ? -9.703 29.810 -14.240 1.00 17.01 184 LEU A CA 1
ATOM 1509 C C . LEU A 1 187 ? -9.773 28.284 -14.295 1.00 16.39 184 LEU A C 1
ATOM 1510 O O . LEU A 1 187 ? -10.688 27.713 -14.893 1.00 17.15 184 LEU A O 1
ATOM 1515 N N . ALA A 1 188 ? -8.769 27.640 -13.707 1.00 14.68 185 ALA A N 1
ATOM 1516 C CA . ALA A 1 188 ? -8.764 26.164 -13.648 1.00 15.07 185 ALA A CA 1
ATOM 1517 C C . ALA A 1 188 ? -9.952 25.720 -12.808 1.00 14.44 185 ALA A C 1
ATOM 1518 O O . ALA A 1 188 ? -10.173 26.195 -11.646 1.00 13.74 185 ALA A O 1
ATOM 1520 N N . LEU A 1 189 ? -10.724 24.778 -13.355 1.00 16.12 186 LEU A N 1
ATOM 1521 C CA . LEU A 1 189 ? -11.878 24.257 -12.589 1.00 16.18 186 LEU A CA 1
ATOM 1522 C C . LEU A 1 189 ? -11.375 23.477 -11.371 1.00 17.13 186 LEU A C 1
ATOM 1523 O O . LEU A 1 189 ? -10.411 22.716 -11.442 1.00 18.29 186 LEU A O 1
ATOM 1528 N N . SER A 1 190 ? -12.070 23.665 -10.265 1.00 16.90 187 SER A N 1
ATOM 1529 C CA . SER A 1 190 ? -11.749 23.062 -8.998 1.00 18.60 187 SER A CA 1
ATOM 1530 C C . SER A 1 190 ? -12.910 23.184 -8.060 1.00 17.98 187 SER A C 1
ATOM 1531 O O . SER A 1 190 ? -13.509 24.268 -7.940 1.00 19.53 187 SER A O 1
ATOM 1534 N N . SER A 1 191 ? -13.158 22.123 -7.296 1.00 18.04 188 SER A N 1
ATOM 1535 C CA . SER A 1 191 ? -14.119 22.199 -6.207 1.00 18.99 188 SER A CA 1
ATOM 1536 C C . SER A 1 191 ? -13.814 23.324 -5.225 1.00 18.30 188 SER A C 1
ATOM 1537 O O . SER A 1 191 ? -14.743 23.988 -4.653 1.00 20.90 188 SER A O 1
ATOM 1540 N N . ARG A 1 192 ? -12.531 23.673 -5.075 1.00 17.63 189 ARG A N 1
ATOM 1541 C CA A ARG A 1 192 ? -12.119 24.751 -4.174 0.50 17.12 189 ARG A CA 1
ATOM 1542 C CA B ARG A 1 192 ? -12.220 24.730 -4.109 0.50 17.55 189 ARG A CA 1
ATOM 1543 C C . ARG A 1 192 ? -12.581 26.144 -4.613 1.00 17.12 189 ARG A C 1
ATOM 1544 O O . ARG A 1 192 ? -12.612 27.088 -3.836 1.00 17.80 189 ARG A O 1
ATOM 1559 N N . ASN A 1 193 ? -12.928 26.284 -5.871 1.00 15.78 190 ASN A N 1
ATOM 1560 C CA . ASN A 1 193 ? -13.372 27.583 -6.369 1.00 16.42 190 ASN A CA 1
ATOM 1561 C C . ASN A 1 193 ? -14.671 28.046 -5.680 1.00 19.08 190 ASN A C 1
ATOM 1562 O O . ASN A 1 193 ? -14.968 29.229 -5.653 1.00 19.29 190 ASN A O 1
ATOM 1567 N N . GLY A 1 194 ? -15.406 27.094 -5.140 1.00 20.36 191 GLY A N 1
ATOM 1568 C CA . GLY A 1 194 ? -16.654 27.374 -4.428 1.00 22.43 191 GLY A CA 1
ATOM 1569 C C . GLY A 1 194 ? -16.455 28.179 -3.165 1.00 23.41 191 GLY A C 1
ATOM 1570 O O . GLY A 1 194 ? -17.388 28.823 -2.692 1.00 26.91 191 GLY A O 1
ATOM 1571 N N . TYR A 1 195 ? -15.248 28.161 -2.615 1.00 23.82 192 TYR A N 1
ATOM 1572 C CA A TYR A 1 195 ? -14.815 28.871 -1.397 0.70 24.01 192 TYR A CA 1
ATOM 1573 C CA B TYR A 1 195 ? -15.065 28.923 -1.375 0.30 24.33 192 TYR A CA 1
ATOM 1574 C C . TYR A 1 195 ? -14.686 30.394 -1.638 1.00 24.63 192 TYR A C 1
ATOM 1575 O O . TYR A 1 195 ? -14.571 31.182 -0.687 1.00 27.03 192 TYR A O 1
ATOM 1592 N N . LEU A 1 196 ? -14.636 30.777 -2.909 1.00 22.92 193 LEU A N 1
ATOM 1593 C CA . LEU A 1 196 ? -14.474 32.180 -3.294 1.00 24.13 193 LEU A CA 1
ATOM 1594 C C . LEU A 1 196 ? -15.762 32.955 -3.130 1.00 24.78 193 LEU A C 1
ATOM 1595 O O . LEU A 1 196 ? -16.853 32.439 -3.388 1.00 26.44 193 LEU A O 1
ATOM 1600 N N . THR A 1 197 ? -15.646 34.207 -2.721 1.00 25.36 194 THR A N 1
ATOM 1601 C CA . THR A 1 197 ? -16.753 35.137 -2.869 1.00 26.80 194 THR A CA 1
ATOM 1602 C C . THR A 1 197 ? -16.956 35.526 -4.302 1.00 27.27 194 THR A C 1
ATOM 1603 O O . THR A 1 197 ? -16.122 35.299 -5.141 1.00 25.61 194 THR A O 1
ATOM 1607 N N . GLU A 1 198 ? -18.126 36.091 -4.601 1.00 28.90 195 GLU A N 1
ATOM 1608 C CA A GLU A 1 198 ? -18.430 36.576 -5.945 0.60 29.75 195 GLU A CA 1
ATOM 1609 C CA B GLU A 1 198 ? -18.427 36.573 -5.946 0.40 29.22 195 GLU A CA 1
ATOM 1610 C C . GLU A 1 198 ? -17.345 37.549 -6.473 1.00 28.80 195 GLU A C 1
ATOM 1611 O O . GLU A 1 198 ? -16.911 37.465 -7.649 1.00 29.48 195 GLU A O 1
ATOM 1622 N N . GLU A 1 199 ? -16.909 38.460 -5.607 1.00 28.74 196 GLU A N 1
ATOM 1623 C CA A GLU A 1 199 ? -15.893 39.463 -5.897 0.60 28.32 196 GLU A CA 1
ATOM 1624 C CA B GLU A 1 199 ? -15.901 39.459 -5.990 0.40 28.03 196 GLU A CA 1
ATOM 1625 C C . GLU A 1 199 ? -14.562 38.783 -6.206 1.00 26.64 196 GLU A C 1
ATOM 1626 O O . GLU A 1 199 ? -13.888 39.070 -7.180 1.00 26.09 196 GLU A O 1
ATOM 1637 N N . GLU A 1 200 ? -14.206 37.847 -5.343 1.00 24.57 197 GLU A N 1
ATOM 1638 C CA . GLU A 1 200 ? -12.971 37.078 -5.518 1.00 22.66 197 GLU A CA 1
ATOM 1639 C C . GLU A 1 200 ? -12.979 36.252 -6.769 1.00 22.39 197 GLU A C 1
ATOM 1640 O O . GLU A 1 200 ? -11.921 36.102 -7.413 1.00 22.10 197 GLU A O 1
ATOM 1646 N N . ARG A 1 201 ? -14.148 35.686 -7.126 1.00 21.52 198 ARG A N 1
ATOM 1647 C CA . ARG A 1 201 ? -14.230 34.918 -8.338 1.00 21.03 198 ARG A CA 1
ATOM 1648 C C . ARG A 1 201 ? -13.873 35.732 -9.565 1.00 20.64 198 ARG A C 1
ATOM 1649 O O . ARG A 1 201 ? -13.353 35.190 -10.519 1.00 20.57 198 ARG A O 1
ATOM 1657 N N . GLN A 1 202 ? -14.102 37.058 -9.548 1.00 22.04 199 GLN A N 1
ATOM 1658 C CA . GLN A 1 202 ? -13.688 37.865 -10.679 1.00 22.68 199 GLN A CA 1
ATOM 1659 C C . GLN A 1 202 ? -12.179 38.189 -10.674 1.00 22.17 199 GLN A C 1
ATOM 1660 O O . GLN A 1 202 ? -11.659 38.548 -11.706 1.00 24.83 199 GLN A O 1
ATOM 1666 N N . ILE A 1 203 ? -11.518 38.071 -9.532 1.00 20.71 200 ILE A N 1
ATOM 1667 C CA . ILE A 1 203 ? -10.040 38.211 -9.392 1.00 20.14 200 ILE A CA 1
ATOM 1668 C C . ILE A 1 203 ? -9.298 36.906 -9.802 1.00 19.32 200 ILE A C 1
ATOM 1669 O O . ILE A 1 203 ? -8.179 36.930 -10.355 1.00 19.43 200 ILE A O 1
ATOM 1674 N N . ALA A 1 204 ? -9.927 35.774 -9.502 1.00 18.91 201 ALA A N 1
ATOM 1675 C CA . ALA A 1 204 ? -9.322 34.450 -9.644 1.00 17.90 201 ALA A CA 1
ATOM 1676 C C . ALA A 1 204 ? -8.685 34.146 -11.009 1.00 16.81 201 ALA A C 1
ATOM 1677 O O . ALA A 1 204 ? -7.597 33.530 -11.025 1.00 18.66 201 ALA A O 1
ATOM 1679 N N . PRO A 1 205 ? -9.279 34.593 -12.138 1.00 17.30 202 PRO A N 1
ATOM 1680 C CA . PRO A 1 205 ? -8.610 34.400 -13.427 1.00 17.24 202 PRO A CA 1
ATOM 1681 C C . PRO A 1 205 ? -7.190 35.006 -13.583 1.00 17.52 202 PRO A C 1
ATOM 1682 O O . PRO A 1 205 ? -6.489 34.626 -14.510 1.00 18.13 202 PRO A O 1
ATOM 1686 N N . GLN A 1 206 ? -6.844 35.977 -12.739 1.00 16.95 203 GLN A N 1
ATOM 1687 C CA . GLN A 1 206 ? -5.565 36.625 -12.801 1.00 18.04 203 GLN A CA 1
ATOM 1688 C C . GLN A 1 206 ? -4.445 35.652 -12.551 1.00 17.56 203 GLN A C 1
ATOM 1689 O O . GLN A 1 206 ? -3.362 35.833 -13.075 1.00 17.95 203 GLN A O 1
ATOM 1695 N N . LEU A 1 207 ? -4.708 34.592 -11.767 1.00 16.90 204 LEU A N 1
ATOM 1696 C CA . LEU A 1 207 ? -3.659 33.599 -11.527 1.00 17.58 204 LEU A CA 1
ATOM 1697 C C . LEU A 1 207 ? -3.188 32.987 -12.847 1.00 16.66 204 LEU A C 1
ATOM 1698 O O . LEU A 1 207 ? -1.991 32.940 -13.140 1.00 16.95 204 LEU A O 1
ATOM 1703 N N . SER A 1 208 ? -4.122 32.535 -13.671 1.00 16.68 205 SER A N 1
ATOM 1704 C CA . SER A 1 208 ? -3.775 32.014 -14.973 1.00 16.45 205 SER A CA 1
ATOM 1705 C C . SER A 1 208 ? -3.098 33.024 -15.882 1.00 17.20 205 SER A C 1
ATOM 1706 O O . SER A 1 208 ? -2.121 32.739 -16.596 1.00 15.64 205 SER A O 1
ATOM 1709 N N . LYS A 1 209 ? -3.588 34.242 -15.826 1.00 16.85 206 LYS A N 1
ATOM 1710 C CA . LYS A 1 209 ? -3.032 35.299 -16.673 1.00 17.41 206 LYS A CA 1
ATOM 1711 C C . LYS A 1 209 ? -1.567 35.550 -16.305 1.00 16.07 206 LYS A C 1
ATOM 1712 O O . LYS A 1 209 ? -0.723 35.680 -17.157 1.00 16.64 206 LYS A O 1
ATOM 1718 N N . ILE A 1 210 ? -1.284 35.610 -15.017 1.00 14.88 207 ILE A N 1
ATOM 1719 C CA . ILE A 1 210 ? 0.107 35.855 -14.561 1.00 14.77 207 ILE A CA 1
ATOM 1720 C C . ILE A 1 210 ? 1.033 34.668 -14.908 1.00 15.80 207 ILE A C 1
ATOM 1721 O O . ILE A 1 210 ? 2.165 34.877 -15.360 1.00 15.86 207 ILE A O 1
ATOM 1726 N N . MET A 1 211 ? 0.510 33.447 -14.737 1.00 14.92 208 MET A N 1
ATOM 1727 C CA . MET A 1 211 ? 1.239 32.228 -15.081 1.00 14.77 208 MET A CA 1
ATOM 1728 C C . MET A 1 211 ? 1.558 32.234 -16.577 1.00 14.59 208 MET A C 1
ATOM 1729 O O . MET A 1 211 ? 2.655 31.914 -16.996 1.00 15.61 208 MET A O 1
ATOM 1734 N N . TRP A 1 212 ? 0.586 32.595 -17.400 1.00 16.00 209 TRP A N 1
ATOM 1735 C CA . TRP A 1 212 ? 0.752 32.594 -18.856 1.00 16.19 209 TRP A CA 1
ATOM 1736 C C . TRP A 1 212 ? 1.721 33.691 -19.346 1.00 16.58 209 TRP A C 1
ATOM 1737 O O . TRP A 1 212 ? 2.493 33.478 -20.291 1.00 17.29 209 TRP A O 1
ATOM 1748 N N . ALA A 1 213 ? 1.709 34.826 -18.672 1.00 16.43 210 ALA A N 1
ATOM 1749 C CA . ALA A 1 213 ? 2.655 35.902 -18.965 1.00 17.25 210 ALA A CA 1
ATOM 1750 C C . ALA A 1 213 ? 4.085 35.438 -18.655 1.00 16.74 210 ALA A C 1
ATOM 1751 O O . ALA A 1 213 ? 5.004 35.732 -19.411 1.00 18.78 210 ALA A O 1
ATOM 1753 N N . LEU A 1 214 ? 4.240 34.648 -17.591 1.00 17.11 211 LEU A N 1
ATOM 1754 C CA . LEU A 1 214 ? 5.539 34.086 -17.264 1.00 17.67 211 LEU A CA 1
ATOM 1755 C C . LEU A 1 214 ? 5.944 33.111 -18.360 1.00 17.33 211 LEU A C 1
ATOM 1756 O O . LEU A 1 214 ? 7.096 33.156 -18.854 1.00 17.98 211 LEU A O 1
ATOM 1761 N N . ALA A 1 215 ? 5.023 32.204 -18.731 1.00 16.84 212 ALA A N 1
ATOM 1762 C CA . ALA A 1 215 ? 5.270 31.237 -19.779 1.00 17.99 212 ALA A CA 1
ATOM 1763 C C . ALA A 1 215 ? 5.675 31.912 -21.072 1.00 18.78 212 ALA A C 1
ATOM 1764 O O . ALA A 1 215 ? 6.579 31.420 -21.752 1.00 19.22 212 ALA A O 1
ATOM 1766 N N . GLU A 1 216 ? 5.053 33.060 -21.406 1.00 19.26 213 GLU A N 1
ATOM 1767 C CA . GLU A 1 216 ? 5.431 33.812 -22.598 1.00 21.79 213 GLU A CA 1
ATOM 1768 C C . GLU A 1 216 ? 6.870 34.350 -22.527 1.00 20.49 213 GLU A C 1
ATOM 1769 O O . GLU A 1 216 ? 7.604 34.279 -23.514 1.00 22.65 213 GLU A O 1
ATOM 1775 N N . LYS A 1 217 ? 7.282 34.840 -21.375 1.00 21.09 214 LYS A N 1
ATOM 1776 C CA . LYS A 1 217 ? 8.656 35.334 -21.208 1.00 21.32 214 LYS A CA 1
ATOM 1777 C C . LYS A 1 217 ? 9.625 34.158 -21.416 1.00 22.07 214 LYS A C 1
ATOM 1778 O O . LYS A 1 217 ? 10.660 34.318 -22.035 1.00 22.60 214 LYS A O 1
ATOM 1784 N N . MET A 1 218 ? 9.301 32.983 -20.879 1.00 21.39 215 MET A N 1
ATOM 1785 C CA . MET A 1 218 ? 10.141 31.797 -21.091 1.00 21.35 215 MET A CA 1
ATOM 1786 C C . MET A 1 218 ? 10.125 31.340 -22.566 1.00 22.61 215 MET A C 1
ATOM 1787 O O . MET A 1 218 ? 11.142 30.852 -23.084 1.00 24.52 215 MET A O 1
ATOM 1792 N N . ALA A 1 219 ? 9.001 31.509 -23.268 1.00 22.75 216 ALA A N 1
ATOM 1793 C CA . ALA A 1 219 ? 8.940 31.180 -24.706 1.00 25.69 216 ALA A CA 1
ATOM 1794 C C . ALA A 1 219 ? 9.909 32.086 -25.466 1.00 27.04 216 ALA A C 1
ATOM 1795 O O . ALA A 1 219 ? 10.497 31.674 -26.450 1.00 29.62 216 ALA A O 1
ATOM 1797 N N . LEU A 1 220 ? 10.090 33.307 -24.997 1.00 28.27 217 LEU A N 1
ATOM 1798 C CA . LEU A 1 220 ? 11.026 34.266 -25.604 1.00 29.85 217 LEU A CA 1
ATOM 1799 C C . LEU A 1 220 ? 12.486 34.084 -25.167 1.00 30.19 217 LEU A C 1
ATOM 1800 O O . LEU A 1 220 ? 13.351 34.866 -25.606 1.00 32.24 217 LEU A O 1
ATOM 1805 N N . GLY A 1 221 ? 12.756 33.102 -24.295 1.00 28.95 218 GLY A N 1
ATOM 1806 C CA . GLY A 1 221 ? 14.128 32.741 -23.897 1.00 28.50 218 GLY A CA 1
ATOM 1807 C C . GLY A 1 221 ? 14.544 33.072 -22.478 1.00 27.56 218 GLY A C 1
ATOM 1808 O O . GLY A 1 221 ? 15.677 32.785 -22.104 1.00 28.20 218 GLY A O 1
ATOM 1809 N N . GLU A 1 222 ? 13.650 33.670 -21.677 1.00 26.14 219 GLU A N 1
ATOM 1810 C CA . GLU A 1 222 ? 13.996 34.050 -20.309 1.00 26.62 219 GLU A CA 1
ATOM 1811 C C . GLU A 1 222 ? 14.168 32.798 -19.500 1.00 25.81 219 GLU A C 1
ATOM 1812 O O . GLU A 1 222 ? 13.359 31.846 -19.594 1.00 24.43 219 GLU A O 1
ATOM 1818 N N . ARG A 1 223 ? 15.237 32.780 -18.709 1.00 25.32 220 ARG A N 1
ATOM 1819 C CA . ARG A 1 223 ? 15.603 31.631 -17.900 1.00 25.25 220 ARG A CA 1
ATOM 1820 C C . ARG A 1 223 ? 16.047 31.980 -16.475 1.00 24.82 220 ARG A C 1
ATOM 1821 O O . ARG A 1 223 ? 16.437 31.090 -15.735 1.00 26.35 220 ARG A O 1
ATOM 1829 N N . GLN A 1 224 ? 15.933 33.238 -16.064 1.00 24.82 221 GLN A N 1
ATOM 1830 C CA . GLN A 1 224 ? 16.285 33.633 -14.700 1.00 25.91 221 GLN A CA 1
ATOM 1831 C C . GLN A 1 224 ? 15.106 33.346 -13.781 1.00 24.11 221 GLN A C 1
ATOM 1832 O O . GLN A 1 224 ? 14.249 34.193 -13.551 1.00 22.03 221 GLN A O 1
ATOM 1838 N N . ILE A 1 225 ? 15.075 32.131 -13.250 1.00 23.42 222 ILE A N 1
ATOM 1839 C CA . ILE A 1 225 ? 13.864 31.593 -12.593 1.00 23.64 222 ILE A CA 1
ATOM 1840 C C . ILE A 1 225 ? 13.500 32.421 -11.348 1.00 22.59 222 ILE A C 1
ATOM 1841 O O . ILE A 1 225 ? 12.349 32.725 -11.153 1.00 21.89 222 ILE A O 1
ATOM 1846 N N . ASP A 1 226 ? 14.444 32.721 -10.481 1.00 21.92 223 ASP A N 1
ATOM 1847 C CA . ASP A 1 226 ? 14.058 33.421 -9.256 1.00 22.98 223 ASP A CA 1
ATOM 1848 C C . ASP A 1 226 ? 13.489 34.812 -9.598 1.00 22.19 223 ASP A C 1
ATOM 1849 O O . ASP A 1 226 ? 12.476 35.224 -8.980 1.00 21.89 223 ASP A O 1
ATOM 1854 N N . ALA A 1 227 ? 14.028 35.485 -10.623 1.00 22.08 224 ALA A N 1
ATOM 1855 C CA . ALA A 1 227 ? 13.532 36.824 -10.994 1.00 22.42 224 ALA A CA 1
ATOM 1856 C C . ALA A 1 227 ? 12.123 36.706 -11.606 1.00 21.05 224 ALA A C 1
ATOM 1857 O O . ALA A 1 227 ? 11.247 37.512 -11.300 1.00 20.39 224 ALA A O 1
ATOM 1859 N N . LEU A 1 228 ? 11.926 35.702 -12.468 1.00 19.18 225 LEU A N 1
ATOM 1860 C CA . LEU A 1 228 ? 10.625 35.415 -13.059 1.00 19.04 225 LEU A CA 1
ATOM 1861 C C . LEU A 1 228 ? 9.570 35.156 -12.003 1.00 18.84 225 LEU A C 1
ATOM 1862 O O . LEU A 1 228 ? 8.474 35.738 -12.051 1.00 19.22 225 LEU A O 1
ATOM 1867 N N . LEU A 1 229 ? 9.899 34.306 -11.037 1.00 18.04 226 LEU A N 1
ATOM 1868 C CA . LEU A 1 229 ? 8.975 34.024 -9.957 1.00 18.54 226 LEU A CA 1
ATOM 1869 C C . LEU A 1 229 ? 8.712 35.175 -8.991 1.00 18.26 226 LEU A C 1
ATOM 1870 O O . LEU A 1 229 ? 7.581 35.316 -8.509 1.00 18.64 226 LEU A O 1
ATOM 1875 N N . GLU A 1 230 ? 9.738 35.957 -8.658 1.00 18.99 227 GLU A N 1
ATOM 1876 C CA A GLU A 1 230 ? 9.562 37.146 -7.832 0.70 19.81 227 GLU A CA 1
ATOM 1877 C CA B GLU A 1 230 ? 9.523 37.121 -7.802 0.30 19.34 227 GLU A CA 1
ATOM 1878 C C . GLU A 1 230 ? 8.566 38.109 -8.486 1.00 19.28 227 GLU A C 1
ATOM 1879 O O . GLU A 1 230 ? 7.734 38.698 -7.818 1.00 19.99 227 GLU A O 1
ATOM 1890 N N . GLU A 1 231 ? 8.659 38.236 -9.804 1.00 17.85 228 GLU A N 1
ATOM 1891 C CA . GLU A 1 231 ? 7.771 39.112 -10.522 1.00 20.04 228 GLU A CA 1
ATOM 1892 C C . GLU A 1 231 ? 6.352 38.575 -10.497 1.00 18.53 228 GLU A C 1
ATOM 1893 O O . GLU A 1 231 ? 5.403 39.319 -10.325 1.00 19.23 228 GLU A O 1
ATOM 1899 N N . ALA A 1 232 ? 6.209 37.258 -10.686 1.00 17.36 229 ALA A N 1
ATOM 1900 C CA . ALA A 1 232 ? 4.844 36.659 -10.664 1.00 16.29 229 ALA A CA 1
ATOM 1901 C C . ALA A 1 232 ? 4.239 36.867 -9.290 1.00 16.67 229 ALA A C 1
ATOM 1902 O O . ALA A 1 232 ? 3.036 37.144 -9.166 1.00 17.28 229 ALA A O 1
ATOM 1904 N N . ALA A 1 233 ? 5.034 36.657 -8.241 1.00 15.63 230 ALA A N 1
ATOM 1905 C CA . ALA A 1 233 ? 4.569 36.859 -6.854 1.00 16.42 230 ALA A CA 1
ATOM 1906 C C . ALA A 1 233 ? 4.147 38.278 -6.630 1.00 15.78 230 ALA A C 1
ATOM 1907 O O . ALA A 1 233 ? 3.086 38.511 -6.063 1.00 17.00 230 ALA A O 1
ATOM 1909 N N . ALA A 1 234 ? 4.970 39.220 -7.082 1.00 15.75 231 ALA A N 1
ATOM 1910 C CA . ALA A 1 234 ? 4.594 40.670 -7.040 1.00 15.55 231 ALA A CA 1
ATOM 1911 C C . ALA A 1 234 ? 3.247 40.975 -7.721 1.00 15.60 231 ALA A C 1
ATOM 1912 O O . ALA A 1 234 ? 2.421 41.707 -7.168 1.00 17.66 231 ALA A O 1
ATOM 1914 N N . GLN A 1 235 ? 3.055 40.459 -8.916 1.00 15.48 232 GLN A N 1
ATOM 1915 C CA . GLN A 1 235 ? 1.787 40.641 -9.634 1.00 16.83 232 GLN A CA 1
ATOM 1916 C C . GLN A 1 235 ? 0.573 39.984 -8.947 1.00 16.30 232 GLN A C 1
ATOM 1917 O O . GLN A 1 235 ? -0.539 40.529 -8.955 1.00 16.70 232 GLN A O 1
ATOM 1923 N N . LEU A 1 236 ? 0.763 38.806 -8.337 1.00 16.87 233 LEU A N 1
ATOM 1924 C CA . LEU A 1 236 ? -0.308 38.186 -7.570 1.00 16.47 233 LEU A CA 1
ATOM 1925 C C . LEU A 1 236 ? -0.684 39.037 -6.365 1.00 15.91 233 LEU A C 1
ATOM 1926 O O . LEU A 1 236 ? -1.882 39.266 -6.115 1.00 16.41 233 LEU A O 1
ATOM 1931 N N . LEU A 1 237 ? 0.312 39.526 -5.642 1.00 15.59 234 LEU A N 1
ATOM 1932 C CA . LEU A 1 237 ? 0.057 40.397 -4.487 1.00 15.31 234 LEU A CA 1
ATOM 1933 C C . LEU A 1 237 ? -0.700 41.649 -4.924 1.00 15.59 234 LEU A C 1
ATOM 1934 O O . LEU A 1 237 ? -1.686 42.056 -4.299 1.00 16.30 234 LEU A O 1
ATOM 1939 N N . ARG A 1 238 ? -0.312 42.162 -6.076 1.00 15.60 235 ARG A N 1
ATOM 1940 C CA . ARG A 1 238 ? -0.886 43.428 -6.593 1.00 16.59 235 ARG A CA 1
ATOM 1941 C C . ARG A 1 238 ? -2.417 43.327 -6.760 1.00 17.85 235 ARG A C 1
ATOM 1942 O O . ARG A 1 238 ? -3.133 44.240 -6.457 1.00 18.88 235 ARG A O 1
ATOM 1950 N N . VAL A 1 239 ? -2.888 42.193 -7.274 1.00 17.32 236 VAL A N 1
ATOM 1951 C CA . VAL A 1 239 ? -4.321 42.014 -7.536 1.00 18.66 236 VAL A CA 1
ATOM 1952 C C . VAL A 1 239 ? -5.096 41.373 -6.423 1.00 19.48 236 VAL A C 1
ATOM 1953 O O . VAL A 1 239 ? -6.333 41.230 -6.538 1.00 23.03 236 VAL A O 1
ATOM 1957 N N . GLY A 1 240 ? -4.447 41.027 -5.317 1.00 19.59 237 GLY A N 1
ATOM 1958 C CA . GLY A 1 240 ? -5.161 40.607 -4.133 1.00 20.14 237 GLY A CA 1
ATOM 1959 C C . GLY A 1 240 ? -5.027 39.175 -3.700 1.00 19.95 237 GLY A C 1
ATOM 1960 O O . GLY A 1 240 ? -5.748 38.755 -2.801 1.00 20.47 237 GLY A O 1
ATOM 1961 N N . PHE A 1 241 ? -4.092 38.446 -4.304 1.00 18.83 238 PHE A N 1
ATOM 1962 C CA . PHE A 1 241 ? -3.731 37.107 -3.842 1.00 18.70 238 PHE A CA 1
ATOM 1963 C C . PHE A 1 241 ? -2.649 37.197 -2.761 1.00 20.08 238 PHE A C 1
ATOM 1964 O O . PHE A 1 241 ? -1.897 38.200 -2.671 1.00 21.00 238 PHE A O 1
ATOM 1972 N N . THR A 1 242 ? -2.484 36.122 -2.000 1.00 20.41 239 THR A N 1
ATOM 1973 C CA . THR A 1 242 ? -1.259 35.931 -1.227 1.00 20.63 239 THR A CA 1
ATOM 1974 C C . THR A 1 242 ? -0.580 34.682 -1.774 1.00 19.20 239 THR A C 1
ATOM 1975 O O . THR A 1 242 ? -1.057 33.592 -1.543 1.00 18.37 239 THR A O 1
ATOM 1979 N N . PRO A 1 243 ? 0.497 34.843 -2.528 1.00 19.45 240 PRO A N 1
ATOM 1980 C CA . PRO A 1 243 ? 1.210 33.688 -3.035 1.00 19.13 240 PRO A CA 1
ATOM 1981 C C . PRO A 1 243 ? 1.731 32.769 -1.955 1.00 18.43 240 PRO A C 1
ATOM 1982 O O . PRO A 1 243 ? 2.225 33.212 -0.893 1.00 19.16 240 PRO A O 1
ATOM 1986 N N . ASP A 1 244 ? 1.671 31.471 -2.257 1.00 18.40 241 ASP A N 1
ATOM 1987 C CA . ASP A 1 244 ? 2.406 30.481 -1.506 1.00 19.18 241 ASP A CA 1
ATOM 1988 C C . ASP A 1 244 ? 3.722 30.336 -2.337 1.00 20.12 241 ASP A C 1
ATOM 1989 O O . ASP A 1 244 ? 4.012 31.134 -3.261 1.00 21.96 241 ASP A O 1
ATOM 1994 N N . GLU A 1 245 ? 4.492 29.293 -2.087 1.00 19.25 242 GLU A N 1
ATOM 1995 C CA A GLU A 1 245 ? 5.774 29.127 -2.733 0.60 19.99 242 GLU A CA 1
ATOM 1996 C CA B GLU A 1 245 ? 5.761 29.142 -2.724 0.40 19.06 242 GLU A CA 1
ATOM 1997 C C . GLU A 1 245 ? 5.492 28.744 -4.181 1.00 18.34 242 GLU A C 1
ATOM 1998 O O . GLU A 1 245 ? 4.634 27.892 -4.446 1.00 19.18 242 GLU A O 1
ATOM 2009 N N . LEU A 1 246 ? 6.165 29.411 -5.092 1.00 16.12 243 LEU A N 1
ATOM 2010 C CA . LEU A 1 246 ? 6.064 29.221 -6.546 1.00 16.55 243 LEU A CA 1
ATOM 2011 C C . LEU A 1 246 ? 7.333 28.528 -7.042 1.00 16.50 243 LEU A C 1
ATOM 2012 O O . LEU A 1 246 ? 8.410 28.717 -6.465 1.00 18.50 243 LEU A O 1
ATOM 2017 N N . PHE A 1 247 ? 7.220 27.748 -8.118 1.00 14.85 244 PHE A N 1
ATOM 2018 C CA . PHE A 1 247 ? 8.347 26.959 -8.622 1.00 14.66 244 PHE A CA 1
ATOM 2019 C C . PHE A 1 247 ? 8.324 26.892 -10.125 1.00 13.56 244 PHE A C 1
ATOM 2020 O O . PHE A 1 247 ? 7.273 26.899 -10.739 1.00 15.64 244 PHE A O 1
ATOM 2028 N N . ILE A 1 248 ? 9.509 26.785 -10.715 1.00 14.19 245 ILE A N 1
ATOM 2029 C CA . ILE A 1 248 ? 9.646 26.393 -12.103 1.00 14.31 245 ILE A CA 1
ATOM 2030 C C . ILE A 1 248 ? 10.679 25.257 -12.182 1.00 14.90 245 ILE A C 1
ATOM 2031 O O . ILE A 1 248 ? 11.829 25.412 -11.719 1.00 16.41 245 ILE A O 1
ATOM 2036 N N . ARG A 1 249 ? 10.237 24.085 -12.629 1.00 14.26 246 ARG A N 1
ATOM 2037 C CA . ARG A 1 249 ? 11.039 22.860 -12.546 1.00 14.52 246 ARG A CA 1
ATOM 2038 C C . ARG A 1 249 ? 11.033 22.113 -13.876 1.00 14.70 246 ARG A C 1
ATOM 2039 O O . ARG A 1 249 ? 10.228 22.363 -14.769 1.00 14.74 246 ARG A O 1
ATOM 2047 N N . ASP A 1 250 ? 11.914 21.139 -13.987 1.00 14.54 247 ASP A N 1
ATOM 2048 C CA . ASP A 1 250 ? 11.905 20.248 -15.111 1.00 15.01 247 ASP A CA 1
ATOM 2049 C C . ASP A 1 250 ? 10.585 19.455 -15.069 1.00 14.79 247 ASP A C 1
ATOM 2050 O O . ASP A 1 250 ? 10.199 18.954 -14.005 1.00 15.21 247 ASP A O 1
ATOM 2055 N N . ALA A 1 251 ? 9.897 19.391 -16.210 1.00 15.72 248 ALA A N 1
ATOM 2056 C CA . ALA A 1 251 ? 8.541 18.845 -16.271 1.00 16.10 248 ALA A CA 1
ATOM 2057 C C . ALA A 1 251 ? 8.551 17.350 -16.015 1.00 17.86 248 ALA A C 1
ATOM 2058 O O . ALA A 1 251 ? 7.582 16.806 -15.514 1.00 17.51 248 ALA A O 1
ATOM 2060 N N . GLU A 1 252 ? 9.668 16.698 -16.324 1.00 18.61 249 GLU A N 1
ATOM 2061 C CA . GLU A 1 252 ? 9.760 15.237 -16.135 1.00 21.73 249 GLU A CA 1
ATOM 2062 C C . GLU A 1 252 ? 10.140 14.812 -14.709 1.00 22.10 249 GLU A C 1
ATOM 2063 O O . GLU A 1 252 ? 9.583 13.849 -14.155 1.00 25.19 249 GLU A O 1
ATOM 2069 N N . THR A 1 253 ? 11.151 15.463 -14.153 1.00 20.35 250 THR A N 1
ATOM 2070 C CA . THR A 1 253 ? 11.724 15.051 -12.898 1.00 20.37 250 THR A CA 1
ATOM 2071 C C . THR A 1 253 ? 11.338 15.886 -11.697 1.00 18.01 250 THR A C 1
ATOM 2072 O O . THR A 1 253 ? 11.552 15.496 -10.547 1.00 20.69 250 THR A O 1
ATOM 2076 N N . LEU A 1 254 ? 10.811 17.084 -11.967 1.00 17.18 251 LEU A N 1
ATOM 2077 C CA . LEU A 1 254 ? 10.491 18.083 -10.936 1.00 16.47 251 LEU A CA 1
ATOM 2078 C C . LEU A 1 254 ? 11.712 18.662 -10.200 1.00 16.27 251 LEU A C 1
ATOM 2079 O O . LEU A 1 254 ? 11.579 19.338 -9.201 1.00 15.69 251 LEU A O 1
ATOM 2084 N N . GLN A 1 255 ? 12.902 18.386 -10.729 1.00 16.45 252 GLN A N 1
ATOM 2085 C CA . GLN A 1 255 ? 14.123 18.949 -10.230 1.00 16.37 252 GLN A CA 1
ATOM 2086 C C . GLN A 1 255 ? 14.382 20.317 -10.883 1.00 17.21 252 GLN A C 1
ATOM 2087 O O . GLN A 1 255 ? 13.778 20.649 -11.933 1.00 16.11 252 GLN A O 1
ATOM 2093 N N . PRO A 1 256 ? 15.339 21.081 -10.305 1.00 17.34 253 PRO A N 1
ATOM 2094 C CA . PRO A 1 256 ? 15.688 22.340 -10.969 1.00 17.36 253 PRO A CA 1
ATOM 2095 C C . PRO A 1 256 ? 16.074 22.119 -12.420 1.00 17.14 253 PRO A C 1
ATOM 2096 O O . PRO A 1 256 ? 16.661 21.103 -12.782 1.00 17.18 253 PRO A O 1
ATOM 2100 N N . LEU A 1 257 ? 15.778 23.112 -13.241 1.00 15.57 254 LEU A N 1
ATOM 2101 C CA . LEU A 1 257 ? 16.127 23.041 -14.659 1.00 15.97 254 LEU A CA 1
ATOM 2102 C C . LEU A 1 257 ? 17.630 22.927 -14.836 1.00 17.22 254 LEU A C 1
ATOM 2103 O O . LEU A 1 257 ? 18.433 23.528 -14.068 1.00 19.08 254 LEU A O 1
ATOM 2108 N N . THR A 1 258 ? 18.003 22.157 -15.835 1.00 18.59 255 THR A N 1
ATOM 2109 C CA . THR A 1 258 ? 19.419 22.049 -16.211 1.00 19.01 255 THR A CA 1
ATOM 2110 C C . THR A 1 258 ? 19.523 22.238 -17.703 1.00 20.31 255 THR A C 1
ATOM 2111 O O . THR A 1 258 ? 18.523 22.381 -18.384 1.00 20.06 255 THR A O 1
ATOM 2115 N N . VAL A 1 259 ? 20.752 22.246 -18.224 1.00 21.72 256 VAL A N 1
ATOM 2116 C CA . VAL A 1 259 ? 20.941 22.354 -19.655 1.00 23.32 256 VAL A CA 1
ATOM 2117 C C . VAL A 1 259 ? 20.222 21.272 -20.429 1.00 23.43 256 VAL A C 1
ATOM 2118 O O . VAL A 1 259 ? 19.818 21.515 -21.566 1.00 25.67 256 VAL A O 1
ATOM 2122 N N . ASP A 1 260 ? 20.081 20.078 -19.834 1.00 22.93 257 ASP A N 1
ATOM 2123 C CA . ASP A 1 260 ? 19.374 18.950 -20.482 1.00 24.24 257 ASP A CA 1
ATOM 2124 C C . ASP A 1 260 ? 17.850 19.049 -20.494 1.00 22.84 257 ASP A C 1
ATOM 2125 O O . ASP A 1 260 ? 17.195 18.215 -21.131 1.00 24.53 257 ASP A O 1
ATOM 2130 N N . SER A 1 261 ? 17.265 20.007 -19.760 1.00 21.14 258 SER A N 1
ATOM 2131 C CA . SER A 1 261 ? 15.815 20.087 -19.648 1.00 20.84 258 SER A CA 1
ATOM 2132 C C . SER A 1 261 ? 15.225 20.485 -21.012 1.00 21.38 258 SER A C 1
ATOM 2133 O O . SER A 1 261 ? 15.721 21.413 -21.661 1.00 23.50 258 SER A O 1
ATOM 2136 N N . GLN A 1 262 ? 14.168 19.802 -21.429 1.00 22.69 259 GLN A N 1
ATOM 2137 C CA . GLN A 1 262 ? 13.444 20.159 -22.661 1.00 23.39 259 GLN A CA 1
ATOM 2138 C C . GLN A 1 262 ? 12.069 20.772 -22.435 1.00 21.62 259 GLN A C 1
ATOM 2139 O O . GLN A 1 262 ? 11.515 21.425 -23.339 1.00 20.17 259 GLN A O 1
ATOM 2145 N N . GLN A 1 263 ? 11.511 20.573 -21.261 1.00 20.25 260 GLN A N 1
ATOM 2146 C CA . GLN A 1 263 ? 10.199 21.069 -20.939 1.00 20.41 260 GLN A CA 1
ATOM 2147 C C . GLN A 1 263 ? 10.229 21.448 -19.448 1.00 17.79 260 GLN A C 1
ATOM 2148 O O . GLN A 1 263 ? 10.755 20.710 -18.633 1.00 17.70 260 GLN A O 1
ATOM 2154 N N . ALA A 1 264 ? 9.722 22.636 -19.165 1.00 17.09 261 ALA A N 1
ATOM 2155 C CA . ALA A 1 264 ? 9.570 23.136 -17.819 1.00 14.61 261 ALA A CA 1
ATOM 2156 C C . ALA A 1 264 ? 8.111 23.044 -17.437 1.00 15.02 261 ALA A C 1
ATOM 2157 O O . ALA A 1 264 ? 7.229 23.015 -18.285 1.00 17.34 261 ALA A O 1
ATOM 2159 N N . VAL A 1 265 ? 7.868 23.014 -16.160 1.00 13.72 262 VAL A N 1
ATOM 2160 C CA . VAL A 1 265 ? 6.530 23.167 -15.613 1.00 14.43 262 VAL A CA 1
ATOM 2161 C C . VAL A 1 265 ? 6.599 24.336 -14.612 1.00 15.10 262 VAL A C 1
ATOM 2162 O O . VAL A 1 265 ? 7.429 24.374 -13.704 1.00 14.06 262 VAL A O 1
ATOM 2166 N N . ILE A 1 266 ? 5.687 25.281 -14.811 1.00 14.05 263 ILE A N 1
ATOM 2167 C CA . ILE A 1 266 ? 5.437 26.350 -13.851 1.00 13.75 263 ILE A CA 1
ATOM 2168 C C . ILE A 1 266 ? 4.402 25.877 -12.879 1.00 13.86 263 ILE A C 1
ATOM 2169 O O . ILE A 1 266 ? 3.319 25.500 -13.314 1.00 14.33 263 ILE A O 1
ATOM 2174 N N . LEU A 1 267 ? 4.714 25.918 -11.599 1.00 13.48 264 LEU A N 1
ATOM 2175 C CA . LEU A 1 267 ? 3.860 25.417 -10.534 1.00 14.13 264 LEU A CA 1
ATOM 2176 C C . LEU A 1 267 ? 3.472 26.600 -9.648 1.00 14.56 264 LEU A C 1
ATOM 2177 O O . LEU A 1 267 ? 4.285 27.179 -8.939 1.00 14.89 264 LEU A O 1
ATOM 2182 N N . MET A 1 268 ? 2.193 26.956 -9.727 1.00 14.99 265 MET A N 1
ATOM 2183 C CA . MET A 1 268 ? 1.632 28.085 -9.020 1.00 15.42 265 MET A CA 1
ATOM 2184 C C . MET A 1 268 ? 0.726 27.676 -7.883 1.00 15.70 265 MET A C 1
ATOM 2185 O O . MET A 1 268 ? -0.016 26.689 -8.004 1.00 16.37 265 MET A O 1
ATOM 2190 N N . ALA A 1 269 ? 0.759 28.441 -6.794 1.00 15.94 266 ALA A N 1
ATOM 2191 C CA . ALA A 1 269 ? -0.149 28.245 -5.663 1.00 16.43 266 ALA A CA 1
ATOM 2192 C C . ALA A 1 269 ? -0.333 29.595 -5.001 1.00 16.05 266 ALA A C 1
ATOM 2193 O O . ALA A 1 269 ? 0.644 30.274 -4.772 1.00 15.69 266 ALA A O 1
ATOM 2195 N N . ALA A 1 270 ? -1.566 29.928 -4.632 1.00 16.11 267 ALA A N 1
ATOM 2196 C CA . ALA A 1 270 ? -1.844 31.252 -4.073 1.00 16.48 267 ALA A CA 1
ATOM 2197 C C . ALA A 1 270 ? -3.185 31.253 -3.369 1.00 17.21 267 ALA A C 1
ATOM 2198 O O . ALA A 1 270 ? -4.107 30.598 -3.816 1.00 18.29 267 ALA A O 1
ATOM 2200 N N . TRP A 1 271 ? -3.257 31.949 -2.229 1.00 15.80 268 TRP A N 1
ATOM 2201 C CA . TRP A 1 271 ? -4.499 32.146 -1.491 1.00 16.83 268 TRP A CA 1
ATOM 2202 C C . TRP A 1 271 ? -5.257 33.325 -2.062 1.00 17.29 268 TRP A C 1
ATOM 2203 O O . TRP A 1 271 ? -4.663 34.353 -2.378 1.00 18.50 268 TRP A O 1
ATOM 2214 N N . LEU A 1 272 ? -6.565 33.150 -2.211 1.00 19.08 269 LEU A N 1
ATOM 2215 C CA . LEU A 1 272 ? -7.505 34.221 -2.526 1.00 18.77 269 LEU A CA 1
ATOM 2216 C C . LEU A 1 272 ? -8.663 34.079 -1.567 1.00 19.94 269 LEU A C 1
ATOM 2217 O O . LEU A 1 272 ? -9.381 33.073 -1.571 1.00 18.97 269 LEU A O 1
ATOM 2222 N N . GLY A 1 273 ? -8.745 35.010 -0.629 1.00 21.43 270 GLY A N 1
ATOM 2223 C CA . GLY A 1 273 ? -9.602 34.821 0.501 1.00 23.89 270 GLY A CA 1
ATOM 2224 C C . GLY A 1 273 ? -9.349 33.520 1.223 1.00 25.49 270 GLY A C 1
ATOM 2225 O O . GLY A 1 273 ? -8.215 33.225 1.605 1.00 26.68 270 GLY A O 1
ATOM 2226 N N . LYS A 1 274 ? -10.410 32.725 1.385 1.00 26.63 271 LYS A N 1
ATOM 2227 C CA . LYS A 1 274 ? -10.324 31.464 2.127 1.00 27.13 271 LYS A CA 1
ATOM 2228 C C . LYS A 1 274 ? -9.872 30.261 1.291 1.00 25.38 271 LYS A C 1
ATOM 2229 O O . LYS A 1 274 ? -9.656 29.170 1.848 1.00 26.23 271 LYS A O 1
ATOM 2235 N N . ALA A 1 275 ? -9.720 30.460 -0.016 1.00 22.39 272 ALA A N 1
ATOM 2236 C CA . ALA A 1 275 ? -9.350 29.425 -0.974 1.00 21.78 272 ALA A CA 1
ATOM 2237 C C . ALA A 1 275 ? -7.834 29.397 -1.232 1.00 20.99 272 ALA A C 1
ATOM 2238 O O . ALA A 1 275 ? -7.240 30.433 -1.522 1.00 23.31 272 ALA A O 1
ATOM 2240 N N . ARG A 1 276 ? -7.235 28.223 -1.274 1.00 18.51 273 ARG A N 1
ATOM 2241 C CA . ARG A 1 276 ? -5.878 28.085 -1.754 1.00 18.91 273 ARG A CA 1
ATOM 2242 C C . ARG A 1 276 ? -5.914 27.422 -3.109 1.00 18.44 273 ARG A C 1
ATOM 2243 O O . ARG A 1 276 ? -6.219 26.203 -3.205 1.00 19.09 273 ARG A O 1
ATOM 2251 N N . LEU A 1 277 ? -5.610 28.210 -4.136 1.00 16.31 274 LEU A N 1
ATOM 2252 C CA . LEU A 1 277 ? -5.750 27.839 -5.542 1.00 16.32 274 LEU A CA 1
ATOM 2253 C C . LEU A 1 277 ? -4.399 27.417 -6.105 1.00 16.80 274 LEU A C 1
ATOM 2254 O O . LEU A 1 277 ? -3.383 27.981 -5.761 1.00 17.46 274 LEU A O 1
ATOM 2259 N N . ILE A 1 278 ? -4.412 26.396 -6.969 1.00 16.94 275 ILE A N 1
ATOM 2260 C CA . ILE A 1 278 ? -3.210 25.999 -7.694 1.00 15.99 275 ILE A CA 1
ATOM 2261 C C . ILE A 1 278 ? -3.448 25.990 -9.191 1.00 15.45 275 ILE A C 1
ATOM 2262 O O . ILE A 1 278 ? -4.607 25.925 -9.676 1.00 15.95 275 ILE A O 1
ATOM 2267 N N . ASP A 1 279 ? -2.344 26.062 -9.945 1.00 14.42 276 ASP A N 1
ATOM 2268 C CA . ASP A 1 279 ? -2.383 25.966 -11.393 1.00 14.31 276 ASP A CA 1
ATOM 2269 C C . ASP A 1 279 ? -0.986 25.635 -11.844 1.00 14.09 276 ASP A C 1
ATOM 2270 O O . ASP A 1 279 ? -0.037 25.713 -11.048 1.00 15.11 276 ASP A O 1
ATOM 2275 N N . ASN A 1 280 ? -0.855 25.249 -13.086 1.00 14.44 277 ASN A N 1
ATOM 2276 C CA . ASN A 1 280 ? 0.437 24.961 -13.648 1.00 14.05 277 ASN A CA 1
ATOM 2277 C C . ASN A 1 280 ? 0.366 25.085 -15.138 1.00 14.92 277 ASN A C 1
ATOM 2278 O O . ASN A 1 280 ? -0.716 25.102 -15.776 1.00 16.22 277 ASN A O 1
ATOM 2283 N N . GLN A 1 281 ? 1.547 25.200 -15.739 1.00 14.69 278 GLN A N 1
ATOM 2284 C CA . GLN A 1 281 ? 1.662 25.306 -17.177 1.00 16.06 278 GLN A CA 1
ATOM 2285 C C . GLN A 1 281 ? 2.980 24.730 -17.657 1.00 15.85 278 GLN A C 1
ATOM 2286 O O . GLN A 1 281 ? 4.057 25.047 -17.163 1.00 15.85 278 GLN A O 1
ATOM 2292 N N . LEU A 1 282 ? 2.879 23.869 -18.666 1.00 16.92 279 LEU A N 1
ATOM 2293 C CA . LEU A 1 282 ? 4.054 23.360 -19.335 1.00 18.25 279 LEU A CA 1
ATOM 2294 C C . LEU A 1 282 ? 4.594 24.363 -20.330 1.00 19.51 279 LEU A C 1
ATOM 2295 O O . LEU A 1 282 ? 3.830 25.090 -20.995 1.00 19.90 279 LEU A O 1
ATOM 2300 N N . VAL A 1 283 ? 5.918 24.409 -20.421 1.00 19.36 280 VAL A N 1
ATOM 2301 C CA . VAL A 1 283 ? 6.663 25.324 -21.286 1.00 19.95 280 VAL A CA 1
ATOM 2302 C C . VAL A 1 283 ? 7.696 24.537 -22.040 1.00 19.98 280 VAL A C 1
ATOM 2303 O O . VAL A 1 283 ? 8.585 23.881 -21.461 1.00 19.12 280 VAL A O 1
ATOM 2307 N N . ASP A 1 284 ? 7.538 24.540 -23.345 1.00 21.11 281 ASP A N 1
ATOM 2308 C CA . ASP A 1 284 ? 8.483 23.914 -24.235 1.00 22.84 281 ASP A CA 1
ATOM 2309 C C . ASP A 1 284 ? 9.706 24.773 -24.312 1.00 22.66 281 ASP A C 1
ATOM 2310 O O . ASP A 1 284 ? 9.609 25.990 -24.675 1.00 23.23 281 ASP A O 1
ATOM 2315 N N . LEU A 1 285 ? 10.870 24.196 -23.929 1.00 21.84 282 LEU A N 1
ATOM 2316 C CA . LEU A 1 285 ? 12.123 24.949 -23.803 1.00 23.32 282 LEU A CA 1
ATOM 2317 C C . LEU A 1 285 ? 12.916 24.859 -25.056 1.00 24.66 282 LEU A C 1
ATOM 2318 O O . LEU A 1 285 ? 13.995 25.454 -25.180 1.00 25.10 282 LEU A O 1
ATOM 2323 N N . ARG A 1 286 ? 12.404 24.095 -26.002 1.00 25.84 283 ARG A N 1
ATOM 2324 C CA . ARG A 1 286 ? 13.185 23.824 -27.203 1.00 27.29 283 ARG A CA 1
ATOM 2325 C C . ARG A 1 286 ? 13.058 24.912 -28.224 1.00 28.36 283 ARG A C 1
ATOM 2326 O O . ARG A 1 286 ? 11.996 25.484 -28.400 1.00 28.55 283 ARG A O 1
ATOM 2334 N N . HIS A 1 287 ? 14.157 25.195 -28.919 1.00 30.13 284 HIS A N 1
ATOM 2335 C CA A HIS A 1 287 ? 14.113 26.122 -30.031 0.70 30.06 284 HIS A CA 1
ATOM 2336 C CA B HIS A 1 287 ? 14.167 26.182 -29.978 0.30 29.82 284 HIS A CA 1
ATOM 2337 C C . HIS A 1 287 ? 15.318 25.893 -30.936 1.00 30.49 284 HIS A C 1
ATOM 2338 O O . HIS A 1 287 ? 16.367 25.471 -30.481 1.00 29.98 284 HIS A O 1
ATOM 2352 N N . ASN B 1 2 ? 2.328 -30.060 -14.190 1.00 35.74 -1 ASN B N 1
ATOM 2353 C CA . ASN B 1 2 ? 3.278 -29.295 -15.038 1.00 33.97 -1 ASN B CA 1
ATOM 2354 C C . ASN B 1 2 ? 4.540 -29.069 -14.229 1.00 31.27 -1 ASN B C 1
ATOM 2355 O O . ASN B 1 2 ? 4.483 -29.000 -12.992 1.00 29.78 -1 ASN B O 1
ATOM 2360 N N . ALA B 1 3 ? 5.656 -28.928 -14.935 1.00 28.06 0 ALA B N 1
ATOM 2361 C CA . ALA B 1 3 ? 6.941 -28.607 -14.318 1.00 26.92 0 ALA B CA 1
ATOM 2362 C C . ALA B 1 3 ? 6.864 -27.276 -13.604 1.00 24.74 0 ALA B C 1
ATOM 2363 O O . ALA B 1 3 ? 6.220 -26.319 -14.076 1.00 25.37 0 ALA B O 1
ATOM 2365 N N . MET B 1 4 ? 7.523 -27.213 -12.458 1.00 21.79 1 MET B N 1
ATOM 2366 C CA . MET B 1 4 ? 7.601 -25.963 -11.695 1.00 19.84 1 MET B CA 1
ATOM 2367 C C . MET B 1 4 ? 8.344 -24.877 -12.495 1.00 19.81 1 MET B C 1
ATOM 2368 O O . MET B 1 4 ? 9.382 -25.117 -13.123 1.00 20.35 1 MET B O 1
ATOM 2373 N N . LEU B 1 5 ? 7.753 -23.695 -12.552 1.00 18.29 2 LEU B N 1
ATOM 2374 C CA . LEU B 1 5 ? 8.386 -22.551 -13.221 1.00 18.87 2 LEU B CA 1
ATOM 2375 C C . LEU B 1 5 ? 9.291 -21.850 -12.216 1.00 17.37 2 LEU B C 1
ATOM 2376 O O . LEU B 1 5 ? 8.990 -21.784 -11.017 1.00 17.93 2 LEU B O 1
ATOM 2381 N N . ILE B 1 6 ? 10.428 -21.383 -12.701 1.00 18.12 3 ILE B N 1
ATOM 2382 C CA . ILE B 1 6 ? 11.357 -20.562 -11.882 1.00 18.62 3 ILE B CA 1
ATOM 2383 C C . ILE B 1 6 ? 11.594 -19.252 -12.642 1.00 17.31 3 ILE B C 1
ATOM 2384 O O . ILE B 1 6 ? 12.063 -19.265 -13.794 1.00 20.07 3 ILE B O 1
ATOM 2389 N N . ILE B 1 7 ? 11.233 -18.126 -12.027 1.00 17.12 4 ILE B N 1
ATOM 2390 C CA . ILE B 1 7 ? 11.265 -16.829 -12.700 1.00 16.76 4 ILE B CA 1
ATOM 2391 C C . ILE B 1 7 ? 12.078 -15.884 -11.853 1.00 16.88 4 ILE B C 1
ATOM 2392 O O . ILE B 1 7 ? 11.839 -15.789 -10.629 1.00 16.35 4 ILE B O 1
ATOM 2397 N N . GLU B 1 8 ? 13.031 -15.179 -12.496 1.00 19.41 5 GLU B N 1
ATOM 2398 C CA . GLU B 1 8 ? 13.820 -14.198 -11.806 1.00 21.06 5 GLU B CA 1
ATOM 2399 C C . GLU B 1 8 ? 13.459 -12.771 -12.183 1.00 21.21 5 GLU B C 1
ATOM 2400 O O . GLU B 1 8 ? 13.679 -11.885 -11.384 1.00 22.82 5 GLU B O 1
ATOM 2406 N N . THR B 1 9 ? 12.888 -12.549 -13.349 1.00 19.82 6 THR B N 1
ATOM 2407 C CA . THR B 1 9 ? 12.629 -11.162 -13.763 1.00 20.56 6 THR B CA 1
ATOM 2408 C C . THR B 1 9 ? 11.177 -10.699 -13.586 1.00 19.35 6 THR B C 1
ATOM 2409 O O . THR B 1 9 ? 10.238 -11.494 -13.692 1.00 18.94 6 THR B O 1
ATOM 2413 N N . LEU B 1 10 ? 11.017 -9.387 -13.412 1.00 19.51 7 LEU B N 1
ATOM 2414 C CA A LEU B 1 10 ? 9.701 -8.808 -13.211 0.70 19.17 7 LEU B CA 1
ATOM 2415 C CA B LEU B 1 10 ? 9.695 -8.822 -13.198 0.30 18.94 7 LEU B CA 1
ATOM 2416 C C . LEU B 1 10 ? 8.807 -8.920 -14.459 1.00 18.40 7 LEU B C 1
ATOM 2417 O O . LEU B 1 10 ? 7.642 -9.262 -14.348 1.00 18.75 7 LEU B O 1
ATOM 2426 N N . PRO B 1 11 ? 9.357 -8.659 -15.664 1.00 19.69 8 PRO B N 1
ATOM 2427 C CA . PRO B 1 11 ? 8.546 -8.849 -16.864 1.00 19.36 8 PRO B CA 1
ATOM 2428 C C . PRO B 1 11 ? 8.015 -10.247 -17.078 1.00 18.67 8 PRO B C 1
ATOM 2429 O O . PRO B 1 11 ? 6.839 -10.420 -17.435 1.00 19.29 8 PRO B O 1
ATOM 2433 N N . LEU B 1 12 ? 8.846 -11.261 -16.865 1.00 19.26 9 LEU B N 1
ATOM 2434 C CA . LEU B 1 12 ? 8.353 -12.643 -16.997 1.00 17.82 9 LEU B CA 1
ATOM 2435 C C . LEU B 1 12 ? 7.342 -13.035 -15.917 1.00 16.98 9 LEU B C 1
ATOM 2436 O O . LEU B 1 12 ? 6.363 -13.728 -16.195 1.00 19.81 9 LEU B O 1
ATOM 2441 N N . LEU B 1 13 ? 7.510 -12.521 -14.697 1.00 16.02 10 LEU B N 1
ATOM 2442 C CA . LEU B 1 13 ? 6.544 -12.733 -13.666 1.00 15.70 10 LEU B CA 1
ATOM 2443 C C . LEU B 1 13 ? 5.207 -12.141 -14.098 1.00 16.20 10 LEU B C 1
ATOM 2444 O O . LEU B 1 13 ? 4.163 -12.800 -13.998 1.00 16.40 10 LEU B O 1
ATOM 2449 N N . ARG B 1 14 ? 5.246 -10.891 -14.574 1.00 16.98 11 ARG B N 1
ATOM 2450 C CA . ARG B 1 14 ? 4.053 -10.196 -14.973 1.00 17.47 11 ARG B CA 1
ATOM 2451 C C . ARG B 1 14 ? 3.269 -10.971 -16.014 1.00 18.04 11 ARG B C 1
ATOM 2452 O O . ARG B 1 14 ? 2.042 -11.146 -15.898 1.00 17.69 11 ARG B O 1
ATOM 2460 N N . GLN B 1 15 ? 3.983 -11.460 -17.025 1.00 17.55 12 GLN B N 1
ATOM 2461 C CA . GLN B 1 15 ? 3.338 -12.276 -18.071 1.00 18.64 12 GLN B CA 1
ATOM 2462 C C . GLN B 1 15 ? 2.541 -13.445 -17.494 1.00 18.48 12 GLN B C 1
ATOM 2463 O O . GLN B 1 15 ? 1.387 -13.695 -17.862 1.00 18.94 12 GLN B O 1
ATOM 2469 N N . GLN B 1 16 ? 3.168 -14.154 -16.537 1.00 17.58 13 GLN B N 1
ATOM 2470 C CA . GLN B 1 16 ? 2.539 -15.317 -16.009 1.00 18.23 13 GLN B CA 1
ATOM 2471 C C . GLN B 1 16 ? 1.372 -15.014 -15.116 1.00 17.46 13 GLN B C 1
ATOM 2472 O O . GLN B 1 16 ? 0.387 -15.719 -15.126 1.00 17.96 13 GLN B O 1
ATOM 2478 N N . ILE B 1 17 ? 1.535 -14.054 -14.222 1.00 17.93 14 ILE B N 1
ATOM 2479 C CA . ILE B 1 17 ? 0.451 -13.691 -13.324 1.00 17.48 14 ILE B CA 1
ATOM 2480 C C . ILE B 1 17 ? -0.762 -13.200 -14.107 1.00 18.04 14 ILE B C 1
ATOM 2481 O O . ILE B 1 17 ? -1.904 -13.568 -13.802 1.00 17.94 14 ILE B O 1
ATOM 2486 N N . ARG B 1 18 ? -0.513 -12.397 -15.140 1.00 18.72 15 ARG B N 1
ATOM 2487 C CA . ARG B 1 18 ? -1.611 -11.925 -15.995 1.00 20.47 15 ARG B CA 1
ATOM 2488 C C . ARG B 1 18 ? -2.346 -13.135 -16.627 1.00 21.33 15 ARG B C 1
ATOM 2489 O O . ARG B 1 18 ? -3.571 -13.176 -16.688 1.00 21.98 15 ARG B O 1
ATOM 2497 N N . ARG B 1 19 ? -1.597 -14.130 -17.092 1.00 21.89 16 ARG B N 1
ATOM 2498 C CA . ARG B 1 19 ? -2.207 -15.294 -17.713 1.00 22.77 16 ARG B CA 1
ATOM 2499 C C . ARG B 1 19 ? -3.112 -16.009 -16.720 1.00 21.92 16 ARG B C 1
ATOM 2500 O O . ARG B 1 19 ? -4.234 -16.335 -17.057 1.00 23.54 16 ARG B O 1
ATOM 2508 N N . TRP B 1 20 ? -2.620 -16.266 -15.494 1.00 19.71 17 TRP B N 1
ATOM 2509 C CA . TRP B 1 20 ? -3.415 -16.945 -14.526 1.00 20.32 17 TRP B CA 1
ATOM 2510 C C . TRP B 1 20 ? -4.648 -16.150 -14.118 1.00 21.72 17 TRP B C 1
ATOM 2511 O O . TRP B 1 20 ? -5.716 -16.732 -13.903 1.00 22.85 17 TRP B O 1
ATOM 2522 N N . ARG B 1 21 ? -4.498 -14.853 -13.992 1.00 22.87 18 ARG B N 1
ATOM 2523 C CA . ARG B 1 21 ? -5.620 -13.981 -13.609 1.00 25.73 18 ARG B CA 1
ATOM 2524 C C . ARG B 1 21 ? -6.684 -13.988 -14.709 1.00 26.59 18 ARG B C 1
ATOM 2525 O O . ARG B 1 21 ? -7.913 -14.037 -14.404 1.00 27.47 18 ARG B O 1
ATOM 2533 N N . GLN B 1 22 ? -6.241 -13.968 -15.960 1.00 27.16 19 GLN B N 1
ATOM 2534 C CA . GLN B 1 22 ? -7.175 -14.017 -17.109 1.00 29.58 19 GLN B CA 1
ATOM 2535 C C . GLN B 1 22 ? -7.872 -15.349 -17.247 1.00 29.92 19 GLN B C 1
ATOM 2536 O O . GLN B 1 22 ? -9.033 -15.408 -17.719 1.00 31.32 19 GLN B O 1
ATOM 2542 N N . GLU B 1 23 ? -7.176 -16.418 -16.872 1.00 28.72 20 GLU B N 1
ATOM 2543 C CA . GLU B 1 23 ? -7.740 -17.760 -16.843 1.00 29.59 20 GLU B CA 1
ATOM 2544 C C . GLU B 1 23 ? -8.671 -17.989 -15.634 1.00 29.60 20 GLU B C 1
ATOM 2545 O O . GLU B 1 23 ? -9.344 -19.012 -15.594 1.00 32.26 20 GLU B O 1
ATOM 2551 N N . GLY B 1 24 ? -8.689 -17.106 -14.619 1.00 29.26 21 GLY B N 1
ATOM 2552 C CA . GLY B 1 24 ? -9.574 -17.297 -13.459 1.00 28.23 21 GLY B CA 1
ATOM 2553 C C . GLY B 1 24 ? -9.035 -18.232 -12.393 1.00 27.93 21 GLY B C 1
ATOM 2554 O O . GLY B 1 24 ? -9.771 -18.717 -11.520 1.00 27.87 21 GLY B O 1
ATOM 2555 N N . LYS B 1 25 ? -7.721 -18.460 -12.427 1.00 26.70 22 LYS B N 1
ATOM 2556 C CA . LYS B 1 25 ? -7.070 -19.322 -11.434 1.00 26.11 22 LYS B CA 1
ATOM 2557 C C . LYS B 1 25 ? -6.997 -18.615 -10.094 1.00 24.11 22 LYS B C 1
ATOM 2558 O O . LYS B 1 25 ? -6.707 -17.435 -10.027 1.00 26.56 22 LYS B O 1
ATOM 2564 N N . ARG B 1 26 ? -7.279 -19.321 -9.031 1.00 21.22 23 ARG B N 1
ATOM 2565 C CA . ARG B 1 26 ? -7.091 -18.794 -7.668 1.00 19.79 23 ARG B CA 1
ATOM 2566 C C . ARG B 1 26 ? -5.612 -18.969 -7.354 1.00 19.26 23 ARG B C 1
ATOM 2567 O O . ARG B 1 26 ? -5.065 -20.070 -7.532 1.00 18.44 23 ARG B O 1
ATOM 2575 N N . ILE B 1 27 ? -4.982 -17.911 -6.883 1.00 17.76 24 ILE B N 1
ATOM 2576 C CA . ILE B 1 27 ? -3.528 -17.879 -6.668 1.00 15.85 24 ILE B CA 1
ATOM 2577 C C . ILE B 1 27 ? -3.238 -17.802 -5.170 1.00 14.71 24 ILE B C 1
ATOM 2578 O O . ILE B 1 27 ? -3.822 -16.975 -4.472 1.00 14.87 24 ILE B O 1
ATOM 2583 N N . ALA B 1 28 ? -2.318 -18.648 -4.667 1.00 14.67 25 ALA B N 1
ATOM 2584 C CA . ALA B 1 28 ? -1.833 -18.578 -3.288 1.00 13.22 25 ALA B CA 1
ATOM 2585 C C . ALA B 1 28 ? -0.377 -18.090 -3.381 1.00 13.57 25 ALA B C 1
ATOM 2586 O O . ALA B 1 28 ? 0.352 -18.430 -4.313 1.00 16.13 25 ALA B O 1
ATOM 2588 N N . LEU B 1 29 ? 0.034 -17.366 -2.351 1.00 11.81 26 LEU B N 1
ATOM 2589 C CA . LEU B 1 29 ? 1.411 -16.858 -2.214 1.00 12.11 26 LEU B CA 1
ATOM 2590 C C . LEU B 1 29 ? 1.995 -17.272 -0.906 1.00 12.09 26 LEU B C 1
ATOM 2591 O O . LEU B 1 29 ? 1.373 -17.083 0.142 1.00 12.57 26 LEU B O 1
ATOM 2596 N N . VAL B 1 30 ? 3.209 -17.825 -0.947 1.00 12.32 27 VAL B N 1
ATOM 2597 C CA . VAL B 1 30 ? 3.987 -18.121 0.256 1.00 11.41 27 VAL B CA 1
ATOM 2598 C C . VAL B 1 30 ? 5.298 -17.313 0.179 1.00 12.28 27 VAL B C 1
ATOM 2599 O O . VAL B 1 30 ? 6.234 -17.652 -0.592 1.00 11.70 27 VAL B O 1
ATOM 2603 N N . PRO B 1 31 ? 5.361 -16.181 0.924 1.00 12.50 28 PRO B N 1
ATOM 2604 C CA . PRO B 1 31 ? 6.596 -15.401 0.872 1.00 12.76 28 PRO B CA 1
ATOM 2605 C C . PRO B 1 31 ? 7.668 -16.008 1.736 1.00 12.59 28 PRO B C 1
ATOM 2606 O O . PRO B 1 31 ? 7.424 -16.322 2.896 1.00 13.37 28 PRO B O 1
ATOM 2610 N N . THR B 1 32 ? 8.897 -16.077 1.206 1.00 12.47 29 THR B N 1
ATOM 2611 C CA . THR B 1 32 ? 10.033 -16.562 2.008 1.00 13.12 29 THR B CA 1
ATOM 2612 C C . THR B 1 32 ? 11.310 -15.796 1.684 1.00 13.46 29 THR B C 1
ATOM 2613 O O . THR B 1 32 ? 11.405 -15.120 0.639 1.00 13.52 29 THR B O 1
ATOM 2617 N N . MET B 1 33 ? 12.305 -16.004 2.516 1.00 13.20 30 MET B N 1
ATOM 2618 C CA . MET B 1 33 ? 13.670 -15.525 2.214 1.00 14.34 30 MET B CA 1
ATOM 2619 C C . MET B 1 33 ? 14.643 -16.641 1.907 1.00 14.80 30 MET B C 1
ATOM 2620 O O . MET B 1 33 ? 15.864 -16.470 2.019 1.00 15.60 30 MET B O 1
ATOM 2625 N N . GLY B 1 34 ? 14.104 -17.767 1.457 1.00 15.10 31 GLY B N 1
ATOM 2626 C CA . GLY B 1 34 ? 14.938 -18.922 1.146 1.00 14.96 31 GLY B CA 1
ATOM 2627 C C . GLY B 1 34 ? 15.494 -19.612 2.372 1.00 15.64 31 GLY B C 1
ATOM 2628 O O . GLY B 1 34 ? 15.069 -19.377 3.538 1.00 16.42 31 GLY B O 1
ATOM 2629 N N . ASN B 1 35 ? 16.465 -20.459 2.097 1.00 18.12 32 ASN B N 1
ATOM 2630 C CA . ASN B 1 35 ? 17.045 -21.362 3.135 1.00 19.17 32 ASN B CA 1
ATOM 2631 C C . ASN B 1 35 ? 15.940 -22.157 3.815 1.00 18.76 32 ASN B C 1
ATOM 2632 O O . ASN B 1 35 ? 15.704 -22.085 5.047 1.00 19.87 32 ASN B O 1
ATOM 2637 N N . LEU B 1 36 ? 15.208 -22.877 2.985 1.00 18.25 33 LEU B N 1
ATOM 2638 C CA . LEU B 1 36 ? 13.942 -23.416 3.417 1.00 18.13 33 LEU B CA 1
ATOM 2639 C C . LEU B 1 36 ? 14.084 -24.735 4.146 1.00 18.43 33 LEU B C 1
ATOM 2640 O O . LEU B 1 36 ? 14.965 -25.550 3.823 1.00 19.74 33 LEU B O 1
ATOM 2645 N N . HIS B 1 37 ? 13.206 -24.938 5.110 1.00 19.37 34 HIS B N 1
ATOM 2646 C CA . HIS B 1 37 ? 13.103 -26.201 5.855 1.00 20.80 34 HIS B CA 1
ATOM 2647 C C . HIS B 1 37 ? 11.658 -26.723 5.882 1.00 21.73 34 HIS B C 1
ATOM 2648 O O . HIS B 1 37 ? 10.788 -26.273 5.135 1.00 20.57 34 HIS B O 1
ATOM 2655 N N . GLU B 1 38 ? 11.407 -27.760 6.686 1.00 23.62 35 GLU B N 1
ATOM 2656 C CA . GLU B 1 38 ? 10.117 -28.426 6.629 1.00 24.83 35 GLU B CA 1
ATOM 2657 C C . GLU B 1 38 ? 8.965 -27.569 7.121 1.00 24.08 35 GLU B C 1
ATOM 2658 O O . GLU B 1 38 ? 7.836 -27.754 6.686 1.00 25.18 35 GLU B O 1
ATOM 2664 N N . GLY B 1 39 ? 9.245 -26.577 7.943 1.00 23.46 36 GLY B N 1
ATOM 2665 C CA . GLY B 1 39 ? 8.244 -25.586 8.298 1.00 22.83 36 GLY B CA 1
ATOM 2666 C C . GLY B 1 39 ? 7.738 -24.819 7.108 1.00 22.45 36 GLY B C 1
ATOM 2667 O O . GLY B 1 39 ? 6.508 -24.673 6.906 1.00 22.01 36 GLY B O 1
ATOM 2668 N N . HIS B 1 40 ? 8.669 -24.376 6.273 1.00 19.49 37 HIS B N 1
ATOM 2669 C CA . HIS B 1 40 ? 8.270 -23.660 5.082 1.00 19.72 37 HIS B CA 1
ATOM 2670 C C . HIS B 1 40 ? 7.449 -24.580 4.197 1.00 18.41 37 HIS B C 1
ATOM 2671 O O . HIS B 1 40 ? 6.556 -24.152 3.497 1.00 18.51 37 HIS B O 1
ATOM 2678 N N . MET B 1 41 ? 7.792 -25.856 4.174 1.00 16.94 38 MET B N 1
ATOM 2679 C CA . MET B 1 41 ? 7.077 -26.762 3.286 1.00 17.21 38 MET B CA 1
ATOM 2680 C C . MET B 1 41 ? 5.624 -26.952 3.744 1.00 17.04 38 MET B C 1
ATOM 2681 O O . MET B 1 41 ? 4.755 -27.144 2.897 1.00 17.62 38 MET B O 1
ATOM 2686 N N . THR B 1 42 ? 5.351 -26.864 5.047 1.00 18.01 39 THR B N 1
ATOM 2687 C CA . THR B 1 42 ? 3.954 -26.931 5.485 1.00 18.56 39 THR B CA 1
ATOM 2688 C C . THR B 1 42 ? 3.134 -25.716 5.064 1.00 17.58 39 THR B C 1
ATOM 2689 O O . THR B 1 42 ? 1.936 -25.821 4.870 1.00 18.33 39 THR B O 1
ATOM 2693 N N . LEU B 1 43 ? 3.804 -24.572 4.861 1.00 17.12 40 LEU B N 1
ATOM 2694 C CA . LEU B 1 43 ? 3.141 -23.388 4.288 1.00 16.29 40 LEU B CA 1
ATOM 2695 C C . LEU B 1 43 ? 2.698 -23.681 2.881 1.00 15.49 40 LEU B C 1
ATOM 2696 O O . LEU B 1 43 ? 1.596 -23.339 2.511 1.00 15.62 40 LEU B O 1
ATOM 2701 N N . VAL B 1 44 ? 3.582 -24.293 2.107 1.00 15.16 41 VAL B N 1
ATOM 2702 C CA . VAL B 1 44 ? 3.265 -24.634 0.723 1.00 14.47 41 VAL B CA 1
ATOM 2703 C C . VAL B 1 44 ? 2.141 -25.686 0.702 1.00 15.93 41 VAL B C 1
ATOM 2704 O O . VAL B 1 44 ? 1.208 -25.573 -0.077 1.00 17.25 41 VAL B O 1
ATOM 2708 N N . ASP B 1 45 ? 2.224 -26.695 1.576 1.00 16.78 42 ASP B N 1
ATOM 2709 C CA . ASP B 1 45 ? 1.160 -27.696 1.639 1.00 18.20 42 ASP B CA 1
ATOM 2710 C C . ASP B 1 45 ? -0.186 -27.043 1.909 1.00 18.49 42 ASP B C 1
ATOM 2711 O O . ASP B 1 45 ? -1.198 -27.429 1.324 1.00 19.46 42 ASP B O 1
ATOM 2716 N N . GLU B 1 46 ? -0.244 -26.111 2.865 1.00 18.32 43 GLU B N 1
ATOM 2717 C CA A GLU B 1 46 ? -1.503 -25.445 3.210 0.70 18.94 43 GLU B CA 1
ATOM 2718 C CA B GLU B 1 46 ? -1.522 -25.465 3.186 0.30 18.66 43 GLU B CA 1
ATOM 2719 C C . GLU B 1 46 ? -1.988 -24.614 2.024 1.00 18.40 43 GLU B C 1
ATOM 2720 O O . GLU B 1 46 ? -3.162 -24.601 1.712 1.00 19.47 43 GLU B O 1
ATOM 2731 N N . ALA B 1 47 ? -1.071 -23.913 1.367 1.00 17.12 44 ALA B N 1
ATOM 2732 C CA . ALA B 1 47 ? -1.450 -23.085 0.206 1.00 17.61 44 ALA B CA 1
ATOM 2733 C C . ALA B 1 47 ? -2.103 -23.920 -0.908 1.00 18.35 44 ALA B C 1
ATOM 2734 O O . ALA B 1 47 ? -3.036 -23.485 -1.568 1.00 18.42 44 ALA B O 1
ATOM 2736 N N . LYS B 1 48 ? -1.544 -25.122 -1.114 1.00 19.06 45 LYS B N 1
ATOM 2737 C CA . LYS B 1 48 ? -2.014 -26.007 -2.144 1.00 20.04 45 LYS B CA 1
ATOM 2738 C C . LYS B 1 48 ? -3.467 -26.395 -1.972 1.00 20.73 45 LYS B C 1
ATOM 2739 O O . LYS B 1 48 ? -4.143 -26.685 -2.949 1.00 23.54 45 LYS B O 1
ATOM 2745 N N . THR B 1 49 ? -3.927 -26.476 -0.738 1.00 20.11 46 THR B N 1
ATOM 2746 C CA . THR B 1 49 ? -5.315 -26.858 -0.498 1.00 21.54 46 THR B CA 1
ATOM 2747 C C . THR B 1 49 ? -6.299 -25.708 -0.683 1.00 21.43 46 THR B C 1
ATOM 2748 O O . THR B 1 49 ? -7.519 -25.912 -0.675 1.00 23.02 46 THR B O 1
ATO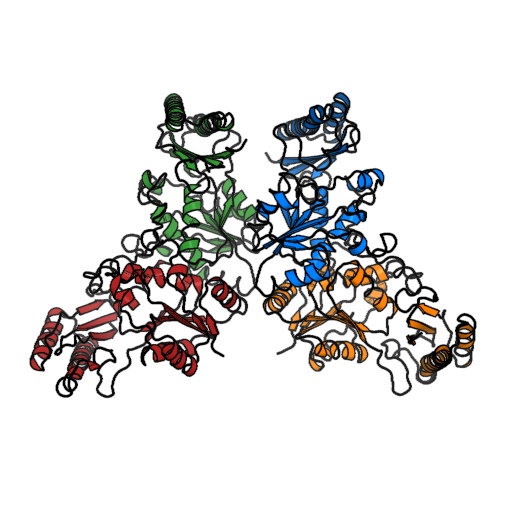M 2752 N N . ARG B 1 50 ? -5.768 -24.498 -0.876 1.00 19.66 47 ARG B N 1
ATOM 2753 C CA . ARG B 1 50 ? -6.573 -23.272 -0.846 1.00 21.21 47 ARG B CA 1
ATOM 2754 C C . ARG B 1 50 ? -6.610 -22.494 -2.141 1.00 20.60 47 ARG B C 1
ATOM 2755 O O . ARG B 1 50 ? -7.299 -21.444 -2.241 1.00 22.63 47 ARG B O 1
ATOM 2763 N N . ALA B 1 51 ? -5.935 -23.008 -3.149 1.00 21.16 48 ALA B N 1
ATOM 2764 C CA . ALA B 1 51 ? -5.815 -22.330 -4.420 1.00 19.85 48 ALA B CA 1
ATOM 2765 C C . ALA B 1 51 ? -5.506 -23.285 -5.536 1.00 20.82 48 ALA B C 1
ATOM 2766 O O . ALA B 1 51 ? -5.152 -24.430 -5.290 1.00 21.69 48 ALA B O 1
ATOM 2768 N N . ASP B 1 52 ? -5.666 -22.806 -6.770 1.00 19.87 49 ASP B N 1
ATOM 2769 C CA . ASP B 1 52 ? -5.333 -23.553 -7.970 1.00 20.04 49 ASP B CA 1
ATOM 2770 C C . ASP B 1 52 ? -3.835 -23.607 -8.253 1.00 19.16 49 ASP B C 1
ATOM 2771 O O . ASP B 1 52 ? -3.327 -24.637 -8.717 1.00 21.30 49 ASP B O 1
ATOM 2776 N N . VAL B 1 53 ? -3.140 -22.491 -8.008 1.00 17.04 50 VAL B N 1
ATOM 2777 C CA . VAL B 1 53 ? -1.706 -22.394 -8.284 1.00 16.64 50 VAL B CA 1
ATOM 2778 C C . VAL B 1 53 ? -1.061 -21.766 -7.067 1.00 15.83 50 VAL B C 1
ATOM 2779 O O . VAL B 1 53 ? -1.655 -20.887 -6.416 1.00 16.08 50 VAL B O 1
ATOM 2783 N N . VAL B 1 54 ? 0.169 -22.189 -6.781 1.00 15.16 51 VAL B N 1
ATOM 2784 C CA . VAL B 1 54 ? 0.891 -21.716 -5.614 1.00 14.05 51 VAL B CA 1
ATOM 2785 C C . VAL B 1 54 ? 2.206 -21.090 -6.055 1.00 13.92 51 VAL B C 1
ATOM 2786 O O . VAL B 1 54 ? 2.992 -21.688 -6.806 1.00 14.56 51 VAL B O 1
ATOM 2790 N N . VAL B 1 55 ? 2.381 -19.835 -5.670 1.00 12.74 52 VAL B N 1
ATOM 2791 C CA . VAL B 1 55 ? 3.587 -19.062 -5.947 1.00 12.31 52 VAL B CA 1
ATOM 2792 C C . VAL B 1 55 ? 4.362 -18.952 -4.677 1.00 12.31 52 VAL B C 1
ATOM 2793 O O . VAL B 1 55 ? 3.815 -18.569 -3.649 1.00 12.85 52 VAL B O 1
ATOM 2797 N N . VAL B 1 56 ? 5.650 -19.266 -4.737 1.00 11.70 53 VAL B N 1
ATOM 2798 C CA . VAL B 1 56 ? 6.507 -19.123 -3.579 1.00 11.11 53 VAL B CA 1
ATOM 2799 C C . VAL B 1 56 ? 7.617 -18.131 -3.965 1.00 11.65 53 VAL B C 1
ATOM 2800 O O . VAL B 1 56 ? 8.233 -18.238 -5.058 1.00 13.18 53 VAL B O 1
ATOM 2804 N N . THR B 1 57 ? 7.819 -17.106 -3.133 1.00 11.38 54 THR B N 1
ATOM 2805 C CA . THR B 1 57 ? 8.876 -16.147 -3.396 1.00 12.61 54 THR B CA 1
ATOM 2806 C C . THR B 1 57 ? 10.087 -16.513 -2.533 1.00 12.12 54 THR B C 1
ATOM 2807 O O . THR B 1 57 ? 9.953 -17.003 -1.405 1.00 14.58 54 THR B O 1
ATOM 2811 N N . ILE B 1 58 ? 11.253 -16.316 -3.096 1.00 12.14 55 ILE B N 1
ATOM 2812 C CA . ILE B 1 58 ? 12.508 -16.422 -2.373 1.00 13.15 55 ILE B CA 1
ATOM 2813 C C . ILE B 1 58 ? 13.216 -15.088 -2.611 1.00 11.84 55 ILE B C 1
ATOM 2814 O O . ILE B 1 58 ? 13.676 -14.777 -3.711 1.00 13.08 55 ILE B O 1
ATOM 2819 N N . PHE B 1 59 ? 13.279 -14.302 -1.571 1.00 11.68 56 PHE B N 1
ATOM 2820 C CA . PHE B 1 59 ? 13.876 -12.971 -1.654 1.00 11.97 56 PHE B CA 1
ATOM 2821 C C . PHE B 1 59 ? 14.365 -12.528 -0.287 1.00 12.62 56 PHE B C 1
ATOM 2822 O O . PHE B 1 59 ? 13.591 -12.274 0.606 1.00 13.90 56 PHE B O 1
ATOM 2830 N N . VAL B 1 60 ? 15.691 -12.419 -0.147 1.00 14.38 57 VAL B N 1
ATOM 2831 C CA . VAL B 1 60 ? 16.277 -11.864 1.054 1.00 13.40 57 VAL B CA 1
ATOM 2832 C C . VAL B 1 60 ? 16.146 -10.341 0.936 1.00 14.53 57 VAL B C 1
ATOM 2833 O O . VAL B 1 60 ? 16.767 -9.723 0.074 1.00 16.20 57 VAL B O 1
ATOM 2837 N N . ASN B 1 61 ? 15.278 -9.788 1.769 1.00 13.24 58 ASN B N 1
ATOM 2838 C CA . ASN B 1 61 ? 14.781 -8.424 1.584 1.00 12.47 58 ASN B CA 1
ATOM 2839 C C . ASN B 1 61 ? 15.648 -7.400 2.294 1.00 12.96 58 ASN B C 1
ATOM 2840 O O . ASN B 1 61 ? 15.553 -7.271 3.501 1.00 14.40 58 ASN B O 1
ATOM 2845 N N . PRO B 1 62 ? 16.479 -6.626 1.528 1.00 13.41 59 PRO B N 1
ATOM 2846 C CA . PRO B 1 62 ? 17.386 -5.716 2.257 1.00 15.29 59 PRO B CA 1
ATOM 2847 C C . PRO B 1 62 ? 16.700 -4.645 3.069 1.00 14.28 59 PRO B C 1
ATOM 2848 O O . PRO B 1 62 ? 17.258 -4.132 4.027 1.00 16.40 59 PRO B O 1
ATOM 2852 N N . LEU B 1 63 ? 15.457 -4.317 2.737 1.00 15.41 60 LEU B N 1
ATOM 2853 C CA . LEU B 1 63 ? 14.780 -3.213 3.398 1.00 16.64 60 LEU B CA 1
ATOM 2854 C C . LEU B 1 63 ? 14.426 -3.531 4.844 1.00 17.96 60 LEU B C 1
ATOM 2855 O O . LEU B 1 63 ? 14.084 -2.659 5.636 1.00 19.65 60 LEU B O 1
ATOM 2860 N N . GLN B 1 64 ? 14.451 -4.808 5.205 1.00 17.94 61 GLN B N 1
ATOM 2861 C CA . GLN B 1 64 ? 14.167 -5.218 6.557 1.00 17.68 61 GLN B CA 1
ATOM 2862 C C . GLN B 1 64 ? 15.377 -5.573 7.412 1.00 19.70 61 GLN B C 1
ATOM 2863 O O . GLN B 1 64 ? 15.213 -6.010 8.545 1.00 21.60 61 GLN B O 1
ATOM 2869 N N . PHE B 1 65 ? 16.571 -5.377 6.871 1.00 21.00 62 PHE B N 1
ATOM 2870 C CA . PHE B 1 65 ? 17.803 -5.601 7.590 1.00 24.27 62 PHE B CA 1
ATOM 2871 C C . PHE B 1 65 ? 18.347 -4.233 7.986 1.00 27.22 62 PHE B C 1
ATOM 2872 O O . PHE B 1 65 ? 18.975 -3.532 7.166 1.00 29.70 62 PHE B O 1
ATOM 2880 N N . GLU B 1 66 ? 18.149 -3.876 9.230 1.00 30.38 63 GLU B N 1
ATOM 2881 C CA . GLU B 1 66 ? 18.770 -2.650 9.738 1.00 32.75 63 GLU B CA 1
ATOM 2882 C C . GLU B 1 66 ? 20.323 -2.675 9.897 1.00 33.05 63 GLU B C 1
ATOM 2883 O O . GLU B 1 66 ? 20.908 -1.584 9.912 1.00 35.88 63 GLU B O 1
ATOM 2889 N N . ARG B 1 67 ? 20.979 -3.850 9.975 1.00 31.44 64 ARG B N 1
ATOM 2890 C CA . ARG B 1 67 ? 22.436 -3.922 9.771 1.00 31.43 64 ARG B CA 1
ATOM 2891 C C . ARG B 1 67 ? 22.698 -4.430 8.373 1.00 30.03 64 ARG B C 1
ATOM 2892 O O . ARG B 1 67 ? 22.448 -5.608 8.074 1.00 26.43 64 ARG B O 1
ATOM 2900 N N . PRO B 1 68 ? 23.203 -3.541 7.504 1.00 30.26 65 PRO B N 1
ATOM 2901 C CA . PRO B 1 68 ? 23.279 -3.945 6.126 1.00 29.97 65 PRO B CA 1
ATOM 2902 C C . PRO B 1 68 ? 24.184 -5.177 5.899 1.00 30.46 65 PRO B C 1
ATOM 2903 O O . PRO B 1 68 ? 23.943 -5.949 5.006 1.00 29.71 65 PRO B O 1
ATOM 2907 N N . ASP B 1 69 ? 25.197 -5.388 6.736 1.00 32.97 66 ASP B N 1
ATOM 2908 C CA . ASP B 1 69 ? 26.053 -6.564 6.604 1.00 35.12 66 ASP B CA 1
ATOM 2909 C C . ASP B 1 69 ? 25.348 -7.877 6.848 1.00 35.31 66 ASP B C 1
ATOM 2910 O O . ASP B 1 69 ? 25.827 -8.902 6.386 1.00 36.60 66 ASP B O 1
ATOM 2915 N N . ASP B 1 70 ? 24.259 -7.875 7.634 1.00 35.05 67 ASP B N 1
ATOM 2916 C CA . ASP B 1 70 ? 23.530 -9.111 7.914 1.00 35.16 67 ASP B CA 1
ATOM 2917 C C . ASP B 1 70 ? 23.007 -9.704 6.599 1.00 33.66 67 ASP B C 1
ATOM 2918 O O . ASP B 1 70 ? 22.798 -10.904 6.511 1.00 34.37 67 ASP B O 1
ATOM 2923 N N . LEU B 1 71 ? 22.832 -8.877 5.558 1.00 32.53 68 LEU B N 1
ATOM 2924 C CA . LEU B 1 71 ? 22.425 -9.369 4.240 1.00 31.94 68 LEU B CA 1
ATOM 2925 C C . LEU B 1 71 ? 23.492 -10.276 3.702 1.00 31.35 68 LEU B C 1
ATOM 2926 O O . LEU B 1 71 ? 23.188 -11.361 3.176 1.00 32.16 68 LEU B O 1
ATOM 2931 N N . ALA B 1 72 ? 24.755 -9.856 3.871 1.00 31.19 69 ALA B N 1
ATOM 2932 C CA . ALA B 1 72 ? 25.874 -10.535 3.288 1.00 31.27 69 ALA B CA 1
ATOM 2933 C C . ALA B 1 72 ? 25.920 -11.969 3.852 1.00 31.49 69 ALA B C 1
ATOM 2934 O O . ALA B 1 72 ? 26.268 -12.917 3.153 1.00 33.33 69 ALA B O 1
ATOM 2936 N N . HIS B 1 73 ? 25.514 -12.122 5.097 1.00 31.11 70 HIS B N 1
ATOM 2937 C CA . HIS B 1 73 ? 25.616 -13.400 5.787 1.00 32.07 70 HIS B CA 1
ATOM 2938 C C . HIS B 1 73 ? 24.354 -14.295 5.797 1.00 31.32 70 HIS B C 1
ATOM 2939 O O . HIS B 1 73 ? 24.391 -15.405 6.362 1.00 30.94 70 HIS B O 1
ATOM 2946 N N . TYR B 1 74 ? 23.270 -13.863 5.149 1.00 29.75 71 TYR B N 1
ATOM 2947 C CA . TYR B 1 74 ? 22.029 -14.661 5.082 1.00 28.55 71 TYR B CA 1
ATOM 2948 C C . TYR B 1 74 ? 22.251 -15.817 4.105 1.00 28.00 71 TYR B C 1
ATOM 2949 O O . TYR B 1 74 ? 22.711 -15.619 2.998 1.00 28.90 71 TYR B O 1
ATOM 2958 N N . PRO B 1 75 ? 21.924 -17.055 4.512 1.00 28.68 72 PRO B N 1
ATOM 2959 C CA . PRO B 1 75 ? 22.265 -18.167 3.641 1.00 27.81 72 PRO B CA 1
ATOM 2960 C C . PRO B 1 75 ? 21.485 -18.175 2.344 1.00 27.71 72 PRO B C 1
ATOM 2961 O O . PRO B 1 75 ? 20.267 -17.935 2.359 1.00 28.60 72 PRO B O 1
ATOM 2965 N N . ARG B 1 76 ? 22.197 -18.436 1.260 1.00 27.20 73 ARG B N 1
ATOM 2966 C CA A ARG B 1 76 ? 21.610 -18.552 -0.060 0.70 27.64 73 ARG B CA 1
ATOM 2967 C CA B ARG B 1 76 ? 21.613 -18.546 -0.071 0.30 27.68 73 ARG B CA 1
ATOM 2968 C C . ARG B 1 76 ? 21.765 -19.981 -0.581 1.00 27.45 73 ARG B C 1
ATOM 2969 O O . ARG B 1 76 ? 22.886 -20.466 -0.761 1.00 27.85 73 ARG B O 1
ATOM 2984 N N . THR B 1 77 ? 20.628 -20.636 -0.818 1.00 24.42 74 THR B N 1
ATOM 2985 C CA . THR B 1 77 ? 20.609 -22.061 -1.129 1.00 24.88 74 THR B CA 1
ATOM 2986 C C . THR B 1 77 ? 19.483 -22.316 -2.139 1.00 23.74 74 THR B C 1
ATOM 2987 O O . THR B 1 77 ? 18.554 -23.105 -1.880 1.00 23.05 74 THR B O 1
ATOM 2991 N N . LEU B 1 78 ? 19.567 -21.671 -3.288 1.00 22.61 75 LEU B N 1
ATOM 2992 C CA . LEU B 1 78 ? 18.460 -21.677 -4.237 1.00 23.16 75 LEU B CA 1
ATOM 2993 C C . LEU B 1 78 ? 18.157 -23.056 -4.772 1.00 22.66 75 LEU B C 1
ATOM 2994 O O . LEU B 1 78 ? 16.988 -23.455 -4.815 1.00 21.21 75 LEU B O 1
ATOM 2999 N N . GLN B 1 79 ? 19.202 -23.793 -5.151 1.00 22.82 76 GLN B N 1
ATOM 3000 C CA . GLN B 1 79 ? 19.007 -25.107 -5.734 1.00 23.52 76 GLN B CA 1
ATOM 3001 C C . GLN B 1 79 ? 18.335 -26.041 -4.752 1.00 21.80 76 GLN B C 1
ATOM 3002 O O . GLN B 1 79 ? 17.345 -26.692 -5.124 1.00 22.93 76 GLN B O 1
ATOM 3008 N N . GLU B 1 80 ? 18.790 -26.062 -3.505 1.00 21.07 77 GLU B N 1
ATOM 3009 C CA A GLU B 1 80 ? 18.215 -26.868 -2.435 0.60 21.63 77 GLU B CA 1
ATOM 3010 C CA B GLU B 1 80 ? 18.142 -26.951 -2.530 0.40 21.12 77 GLU B CA 1
ATOM 3011 C C . GLU B 1 80 ? 16.752 -26.459 -2.165 1.00 20.03 77 GLU B C 1
ATOM 3012 O O . GLU B 1 80 ? 15.844 -27.289 -1.975 1.00 19.66 77 GLU B O 1
ATOM 3023 N N . ASP B 1 81 ? 16.513 -25.145 -2.169 1.00 17.37 78 ASP B N 1
ATOM 3024 C CA . ASP B 1 81 ? 15.173 -24.649 -1.931 1.00 17.48 78 ASP B CA 1
ATOM 3025 C C . ASP B 1 81 ? 14.241 -25.132 -3.054 1.00 16.50 78 ASP B C 1
ATOM 3026 O O . ASP B 1 81 ? 13.085 -25.560 -2.801 1.00 15.99 78 ASP B O 1
ATOM 3031 N N . CYS B 1 82 ? 14.691 -25.039 -4.294 1.00 17.12 79 CYS B N 1
ATOM 3032 C CA . CYS B 1 82 ? 13.864 -25.457 -5.410 1.00 18.58 79 CYS B CA 1
ATOM 3033 C C . CYS B 1 82 ? 13.584 -26.980 -5.439 1.00 18.65 79 CYS B C 1
ATOM 3034 O O . CYS B 1 82 ? 12.502 -27.407 -5.830 1.00 18.50 79 CYS B O 1
ATOM 3037 N N . GLU B 1 83 ? 14.573 -27.779 -5.055 1.00 18.16 80 GLU B N 1
ATOM 3038 C CA A GLU B 1 83 ? 14.389 -29.217 -4.871 0.60 19.29 80 GLU B CA 1
ATOM 3039 C CA B GLU B 1 83 ? 14.336 -29.209 -4.951 0.40 18.85 80 GLU B CA 1
ATOM 3040 C C . GLU B 1 83 ? 13.186 -29.522 -3.970 1.00 18.33 80 GLU B C 1
ATOM 3041 O O . GLU B 1 83 ? 12.374 -30.398 -4.265 1.00 18.96 80 GLU B O 1
ATOM 3052 N N . LYS B 1 84 ? 13.119 -28.825 -2.830 1.00 16.86 81 LYS B N 1
ATOM 3053 C CA . LYS B 1 84 ? 12.101 -29.026 -1.878 1.00 17.10 81 LYS B CA 1
ATOM 3054 C C . LYS B 1 84 ? 10.775 -28.557 -2.431 1.00 15.01 81 LYS B C 1
ATOM 3055 O O . LYS B 1 84 ? 9.753 -29.219 -2.290 1.00 16.13 81 LYS B O 1
ATOM 3061 N N . LEU B 1 85 ? 10.770 -27.369 -3.035 1.00 15.09 82 LEU B N 1
ATOM 3062 C CA . LEU B 1 85 ? 9.534 -26.807 -3.547 1.00 14.60 82 LEU B CA 1
ATOM 3063 C C . LEU B 1 85 ? 8.880 -27.614 -4.672 1.00 15.49 82 LEU B C 1
ATOM 3064 O O . LEU B 1 85 ? 7.640 -27.718 -4.749 1.00 16.26 82 LEU B O 1
ATOM 3069 N N . THR B 1 86 ? 9.695 -28.183 -5.554 1.00 16.00 83 THR B N 1
ATOM 3070 C CA . THR B 1 86 ? 9.105 -28.960 -6.619 1.00 17.33 83 THR B CA 1
ATOM 3071 C C . THR B 1 86 ? 8.370 -30.191 -6.017 1.00 16.61 83 THR B C 1
ATOM 3072 O O . THR B 1 86 ? 7.251 -30.536 -6.454 1.00 16.61 83 THR B O 1
ATOM 3076 N N . ARG B 1 87 ? 8.971 -30.781 -5.013 1.00 16.63 84 ARG B N 1
ATOM 3077 C CA . ARG B 1 87 ? 8.429 -31.962 -4.311 1.00 15.91 84 ARG B CA 1
ATOM 3078 C C . ARG B 1 87 ? 7.113 -31.687 -3.546 1.00 16.42 84 ARG B C 1
ATOM 3079 O O . ARG B 1 87 ? 6.300 -32.573 -3.359 1.00 17.47 84 ARG B O 1
ATOM 3087 N N . HIS B 1 88 ? 6.914 -30.434 -3.143 1.00 16.22 85 HIS B N 1
ATOM 3088 C CA . HIS B 1 88 ? 5.694 -30.023 -2.455 1.00 17.05 85 HIS B CA 1
ATOM 3089 C C . HIS B 1 88 ? 4.685 -29.347 -3.353 1.00 17.68 85 HIS B C 1
ATOM 3090 O O . HIS B 1 88 ? 3.687 -28.871 -2.890 1.00 17.36 85 HIS B O 1
ATOM 3097 N N . GLY B 1 89 ? 4.929 -29.368 -4.648 1.00 16.57 86 GLY B N 1
ATOM 3098 C CA . GLY B 1 89 ? 3.925 -28.975 -5.612 1.00 16.09 86 GLY B CA 1
ATOM 3099 C C . GLY B 1 89 ? 3.813 -27.490 -5.893 1.00 15.28 86 GLY B C 1
ATOM 3100 O O . GLY B 1 89 ? 2.807 -27.063 -6.475 1.00 17.32 86 GLY B O 1
ATOM 3101 N N . ALA B 1 90 ? 4.860 -26.712 -5.594 1.00 15.05 87 ALA B N 1
ATOM 3102 C CA . ALA B 1 90 ? 4.833 -25.255 -5.955 1.00 14.20 87 ALA B CA 1
ATOM 3103 C C . ALA B 1 90 ? 4.733 -25.134 -7.460 1.00 14.96 87 ALA B C 1
ATOM 3104 O O . ALA B 1 90 ? 5.403 -25.844 -8.224 1.00 16.14 87 ALA B O 1
ATOM 3106 N N . ASP B 1 91 ? 3.931 -24.185 -7.902 1.00 14.57 88 ASP B N 1
ATOM 3107 C CA . ASP B 1 91 ? 3.781 -23.992 -9.335 1.00 14.51 88 ASP B CA 1
ATOM 3108 C C . ASP B 1 91 ? 4.816 -22.995 -9.936 1.00 15.05 88 ASP B C 1
ATOM 3109 O O . ASP B 1 91 ? 5.205 -23.074 -11.105 1.00 16.39 88 ASP B O 1
ATOM 3114 N N . LEU B 1 92 ? 5.185 -22.020 -9.117 1.00 14.09 89 LEU B N 1
ATOM 3115 C CA . LEU B 1 92 ? 6.103 -20.930 -9.531 1.00 14.79 89 LEU B CA 1
ATOM 3116 C C . LEU B 1 92 ? 6.931 -20.518 -8.354 1.00 13.84 89 LEU B C 1
ATOM 3117 O O . LEU B 1 92 ? 6.418 -20.319 -7.252 1.00 14.62 89 LEU B O 1
ATOM 3122 N N . VAL B 1 93 ? 8.235 -20.461 -8.573 1.00 14.64 90 VAL B N 1
ATOM 3123 C CA . VAL B 1 93 ? 9.168 -19.852 -7.622 1.00 13.46 90 VAL B CA 1
ATOM 3124 C C . VAL B 1 93 ? 9.647 -18.536 -8.282 1.00 13.40 90 VAL B C 1
ATOM 3125 O O . VAL B 1 93 ? 10.159 -18.518 -9.450 1.00 14.64 90 VAL B O 1
ATOM 3129 N N . PHE B 1 94 ? 9.456 -17.446 -7.552 1.00 12.76 91 PHE B N 1
ATOM 3130 C CA . PHE B 1 94 ? 9.898 -16.106 -7.976 1.00 13.21 91 PHE B CA 1
ATOM 3131 C C . PHE B 1 94 ? 11.075 -15.739 -7.095 1.00 12.93 91 PHE B C 1
ATOM 3132 O O . PHE B 1 94 ? 10.955 -15.608 -5.852 1.00 12.62 91 PHE B O 1
ATOM 3140 N N . ALA B 1 95 ? 12.219 -15.586 -7.736 1.00 13.67 92 ALA B N 1
ATOM 3141 C CA . ALA B 1 95 ? 13.517 -15.418 -7.043 1.00 14.60 92 ALA B CA 1
ATOM 3142 C C . ALA B 1 95 ? 14.301 -14.246 -7.670 1.00 14.76 92 ALA B C 1
ATOM 3143 O O . ALA B 1 95 ? 15.255 -14.446 -8.434 1.00 16.90 92 ALA B O 1
ATOM 3145 N N . PRO B 1 96 ? 13.852 -13.020 -7.374 1.00 14.83 93 PRO B N 1
ATOM 3146 C CA . PRO B 1 96 ? 14.427 -11.830 -7.985 1.00 15.64 93 PRO B CA 1
ATOM 3147 C C . PRO B 1 96 ? 15.719 -11.344 -7.349 1.00 16.64 93 PRO B C 1
ATOM 3148 O O . PRO B 1 96 ? 16.025 -11.671 -6.186 1.00 17.75 93 PRO B O 1
ATOM 3152 N N . ALA B 1 97 ? 16.455 -10.530 -8.125 1.00 16.94 94 ALA B N 1
ATOM 3153 C CA . ALA B 1 97 ? 17.612 -9.780 -7.622 1.00 18.12 94 ALA B CA 1
ATOM 3154 C C . ALA B 1 97 ? 17.103 -8.539 -6.898 1.00 16.87 94 ALA B C 1
ATOM 3155 O O . ALA B 1 97 ? 16.129 -7.932 -7.321 1.00 15.85 94 ALA B O 1
ATOM 3157 N N . ALA B 1 98 ? 17.739 -8.213 -5.777 1.00 16.75 95 ALA B N 1
ATOM 3158 C CA . ALA B 1 98 ? 17.462 -6.989 -5.042 1.00 16.97 95 ALA B CA 1
ATOM 3159 C C . ALA B 1 98 ? 17.507 -5.753 -5.920 1.00 16.79 95 ALA B C 1
ATOM 3160 O O . ALA B 1 98 ? 16.690 -4.838 -5.708 1.00 16.19 95 ALA B O 1
ATOM 3162 N N . ALA B 1 99 ? 18.425 -5.707 -6.896 1.00 16.17 96 ALA B N 1
ATOM 3163 C CA . ALA B 1 99 ? 18.466 -4.571 -7.828 1.00 17.90 96 ALA B CA 1
ATOM 3164 C C . ALA B 1 99 ? 17.196 -4.379 -8.659 1.00 19.97 96 ALA B C 1
ATOM 3165 O O . ALA B 1 99 ? 16.871 -3.237 -9.061 1.00 21.70 96 ALA B O 1
ATOM 3167 N N . ASP B 1 100 ? 16.508 -5.483 -8.940 1.00 18.79 97 ASP B N 1
ATOM 3168 C CA . ASP B 1 100 ? 15.292 -5.432 -9.717 1.00 18.46 97 ASP B CA 1
ATOM 3169 C C . ASP B 1 100 ? 14.079 -5.072 -8.860 1.00 17.35 97 ASP B C 1
ATOM 3170 O O . ASP B 1 100 ? 13.130 -4.445 -9.367 1.00 17.66 97 ASP B O 1
ATOM 3175 N N . ILE B 1 101 ? 14.131 -5.390 -7.579 1.00 15.41 98 ILE B N 1
ATOM 3176 C CA . ILE B 1 101 ? 13.019 -5.081 -6.655 1.00 13.94 98 ILE B CA 1
ATOM 3177 C C . ILE B 1 101 ? 13.120 -3.641 -6.126 1.00 13.63 98 ILE B C 1
ATOM 3178 O O . ILE B 1 101 ? 12.073 -2.979 -5.942 1.00 14.74 98 ILE B O 1
ATOM 3183 N N . TYR B 1 102 ? 14.356 -3.174 -5.849 1.00 13.21 99 TYR B N 1
ATOM 3184 C CA . TYR B 1 102 ? 14.570 -1.823 -5.363 1.00 12.77 99 TYR B CA 1
ATOM 3185 C C . TYR B 1 102 ? 15.560 -1.030 -6.246 1.00 14.70 99 TYR B C 1
ATOM 3186 O O . TYR B 1 102 ? 16.670 -0.654 -5.792 1.00 15.98 99 TYR B O 1
ATOM 3195 N N . PRO B 1 103 ? 15.214 -0.835 -7.514 1.00 14.95 100 PRO B N 1
ATOM 3196 C CA . PRO B 1 103 ? 16.183 -0.152 -8.437 1.00 15.60 100 PRO B CA 1
ATOM 3197 C C . PRO B 1 103 ? 16.495 1.297 -8.049 1.00 15.34 100 PRO B C 1
ATOM 3198 O O . PRO B 1 103 ? 17.569 1.826 -8.416 1.00 16.52 100 PRO B O 1
ATOM 3202 N N . ALA B 1 104 ? 15.613 1.920 -7.277 1.00 15.21 101 ALA B N 1
ATOM 3203 C CA . ALA B 1 104 ? 15.811 3.308 -6.798 1.00 15.85 101 ALA B CA 1
ATOM 3204 C C . ALA B 1 104 ? 16.454 3.382 -5.457 1.00 16.37 101 ALA B C 1
ATOM 3205 O O . ALA B 1 104 ? 16.553 4.460 -4.841 1.00 17.18 101 ALA B O 1
ATOM 3207 N N . GLY B 1 105 ? 16.950 2.239 -4.985 1.00 16.49 102 GLY B N 1
ATOM 3208 C CA . GLY B 1 105 ? 17.598 2.216 -3.688 1.00 16.12 102 GLY B CA 1
ATOM 3209 C C . GLY B 1 105 ? 16.632 2.058 -2.546 1.00 16.11 102 GLY B C 1
ATOM 3210 O O . GLY B 1 105 ? 15.418 1.962 -2.758 1.00 16.74 102 GLY B O 1
ATOM 3211 N N . LEU B 1 106 ? 17.147 2.044 -1.343 1.00 15.89 103 LEU B N 1
ATOM 3212 C CA . LEU B 1 106 ? 16.336 1.776 -0.153 1.00 16.23 103 LEU B CA 1
ATOM 3213 C C . LEU B 1 106 ? 15.848 3.027 0.533 1.00 16.97 103 LEU B C 1
ATOM 3214 O O . LEU B 1 106 ? 14.738 3.040 1.051 1.00 17.54 103 LEU B O 1
ATOM 3219 N N . GLU B 1 107 ? 16.633 4.104 0.494 1.00 17.00 104 GLU B N 1
ATOM 3220 C CA . GLU B 1 107 ? 16.277 5.281 1.273 1.00 19.52 104 GLU B CA 1
ATOM 3221 C C . GLU B 1 107 ? 15.039 5.988 0.694 1.00 19.16 104 GLU B C 1
ATOM 3222 O O . GLU B 1 107 ? 14.244 6.526 1.439 1.00 21.83 104 GLU B O 1
ATOM 3228 N N . LYS B 1 108 ? 14.901 6.019 -0.615 1.00 18.25 105 LYS B N 1
ATOM 3229 C CA . LYS B 1 108 ? 13.782 6.734 -1.243 1.00 20.39 105 LYS B CA 1
ATOM 3230 C C . LYS B 1 108 ? 12.741 5.784 -1.827 1.00 17.70 105 LYS B C 1
ATOM 3231 O O . LYS B 1 108 ? 11.891 6.185 -2.604 1.00 19.34 105 LYS B O 1
ATOM 3237 N N . GLN B 1 109 ? 12.814 4.501 -1.469 1.00 15.39 106 GLN B N 1
ATOM 3238 C CA . GLN B 1 109 ? 11.764 3.554 -1.873 1.00 14.05 106 GLN B CA 1
ATOM 3239 C C . GLN B 1 109 ? 10.449 3.845 -1.175 1.00 12.67 106 GLN B C 1
ATOM 3240 O O . GLN B 1 109 ? 10.415 4.043 0.087 1.00 11.61 106 GLN B O 1
ATOM 3246 N N . THR B 1 110 ? 9.362 3.880 -1.954 1.00 12.10 107 THR B N 1
ATOM 3247 C CA . THR B 1 110 ? 8.007 4.012 -1.380 1.00 10.89 107 THR B CA 1
ATOM 3248 C C . THR B 1 110 ? 7.790 2.928 -0.341 1.00 12.32 107 THR B C 1
ATOM 3249 O O . THR B 1 110 ? 8.191 1.777 -0.553 1.00 11.51 107 THR B O 1
ATOM 3253 N N . TYR B 1 111 ? 7.201 3.239 0.802 1.00 11.17 108 TYR B N 1
ATOM 3254 C CA . TYR B 1 111 ? 7.076 2.251 1.850 1.00 12.75 108 TYR B CA 1
ATOM 3255 C C . TYR B 1 111 ? 5.651 2.257 2.437 1.00 12.07 108 TYR B C 1
ATOM 3256 O O . TYR B 1 111 ? 4.893 3.243 2.286 1.00 12.18 108 TYR B O 1
ATOM 3265 N N . VAL B 1 112 ? 5.349 1.158 3.111 1.00 12.12 109 VAL B N 1
ATOM 3266 C CA . VAL B 1 112 ? 4.101 0.956 3.833 1.00 12.85 109 VAL B CA 1
ATOM 3267 C C . VAL B 1 112 ? 4.440 0.743 5.260 1.00 13.91 109 VAL B C 1
ATOM 3268 O O . VAL B 1 112 ? 5.299 -0.106 5.568 1.00 13.86 109 VAL B O 1
ATOM 3272 N N . ASP B 1 113 ? 3.800 1.507 6.154 1.00 13.40 110 ASP B N 1
ATOM 3273 C CA A ASP B 1 113 ? 4.044 1.329 7.548 0.60 15.53 110 ASP B CA 1
ATOM 3274 C CA B ASP B 1 113 ? 4.042 1.475 7.604 0.40 14.69 110 ASP B CA 1
ATOM 3275 C C . ASP B 1 113 ? 2.758 1.141 8.321 1.00 14.25 110 ASP B C 1
ATOM 3276 O O . ASP B 1 113 ? 1.770 1.816 8.106 1.00 14.75 110 ASP B O 1
ATOM 3285 N N . VAL B 1 114 ? 2.808 0.183 9.245 1.00 14.31 111 VAL B N 1
ATOM 3286 C CA . VAL B 1 114 ? 1.651 -0.180 10.087 1.00 13.93 111 VAL B CA 1
ATOM 3287 C C . VAL B 1 114 ? 1.914 0.384 11.483 1.00 15.47 111 VAL B C 1
ATOM 3288 O O . VAL B 1 114 ? 2.760 -0.145 12.235 1.00 19.44 111 VAL B O 1
ATOM 3292 N N . PRO B 1 115 ? 1.248 1.459 11.846 1.00 16.95 112 PRO B N 1
ATOM 3293 C CA . PRO B 1 115 ? 1.446 2.044 13.200 1.00 18.51 112 PRO B CA 1
ATOM 3294 C C . PRO B 1 115 ? 1.250 1.073 14.341 1.00 21.39 112 PRO B C 1
ATOM 3295 O O . PRO B 1 115 ? 0.395 0.152 14.251 1.00 20.67 112 PRO B O 1
ATOM 3299 N N . ALA B 1 116 ? 2.108 1.261 15.346 1.00 22.95 113 ALA B N 1
ATOM 3300 C CA . ALA B 1 116 ? 2.033 0.616 16.658 1.00 25.07 113 ALA B CA 1
ATOM 3301 C C . ALA B 1 116 ? 2.613 -0.815 16.550 1.00 24.61 113 ALA B C 1
ATOM 3302 O O . ALA B 1 116 ? 3.654 -1.131 17.164 1.00 25.68 113 ALA B O 1
ATOM 3304 N N . LEU B 1 117 ? 2.031 -1.661 15.707 1.00 23.24 114 LEU B N 1
ATOM 3305 C CA . LEU B 1 117 ? 2.526 -3.008 15.534 1.00 22.13 114 LEU B CA 1
ATOM 3306 C C . LEU B 1 117 ? 3.953 -3.040 15.037 1.00 22.20 114 LEU B C 1
ATOM 3307 O O . LEU B 1 117 ? 4.635 -4.025 15.287 1.00 24.27 114 LEU B O 1
ATOM 3312 N N . SER B 1 118 ? 4.397 -2.018 14.300 1.00 19.32 115 SER B N 1
ATOM 3313 C CA . SER B 1 118 ? 5.789 -1.969 13.831 1.00 19.83 115 SER B CA 1
ATOM 3314 C C . SER B 1 118 ? 6.840 -1.545 14.838 1.00 22.16 115 SER B C 1
ATOM 3315 O O . SER B 1 118 ? 8.039 -1.775 14.605 1.00 23.69 115 SER B O 1
ATOM 3318 N N . THR B 1 119 ? 6.412 -0.931 15.945 1.00 22.91 116 THR B N 1
ATOM 3319 C CA . THR B 1 119 ? 7.364 -0.262 16.855 1.00 25.21 116 THR B CA 1
ATOM 3320 C C . THR B 1 119 ? 7.341 -0.773 18.300 1.00 25.90 116 THR B C 1
ATOM 3321 O O . THR B 1 119 ? 8.229 -0.431 19.073 1.00 29.52 116 THR B O 1
ATOM 3325 N N . ILE B 1 120 ? 6.354 -1.578 18.654 1.00 24.45 117 ILE B N 1
ATOM 3326 C CA . ILE B 1 120 ? 6.303 -2.255 19.933 1.00 24.99 117 ILE B CA 1
ATOM 3327 C C . ILE B 1 120 ? 6.962 -3.635 19.868 1.00 24.40 117 ILE B C 1
ATOM 3328 O O . ILE B 1 120 ? 7.239 -4.192 18.805 1.00 23.60 117 ILE B O 1
ATOM 3333 N N . LEU B 1 121 ? 7.234 -4.173 21.042 1.00 25.81 118 LEU B N 1
ATOM 3334 C CA . LEU B 1 121 ? 7.868 -5.512 21.184 1.00 26.63 118 LEU B CA 1
ATOM 3335 C C . LEU B 1 121 ? 9.117 -5.680 20.308 1.00 27.23 118 LEU B C 1
ATOM 3336 O O . LEU B 1 121 ? 10.070 -4.883 20.446 1.00 26.84 118 LEU B O 1
ATOM 3341 N N . GLU B 1 122 ? 9.109 -6.644 19.371 1.00 27.75 119 GLU B N 1
ATOM 3342 C CA A GLU B 1 122 ? 10.299 -6.929 18.566 0.60 28.98 119 GLU B CA 1
ATOM 3343 C CA B GLU B 1 122 ? 10.261 -6.938 18.540 0.40 28.19 119 GLU B CA 1
ATOM 3344 C C . GLU B 1 122 ? 10.701 -5.695 17.735 1.00 28.64 119 GLU B C 1
ATOM 3345 O O . GLU B 1 122 ? 11.881 -5.512 17.400 1.00 28.43 119 GLU B O 1
ATOM 3356 N N . GLY B 1 123 ? 9.745 -4.833 17.408 1.00 28.96 120 GLY B N 1
ATOM 3357 C CA . GLY B 1 123 ? 10.022 -3.623 16.641 1.00 29.41 120 GLY B CA 1
ATOM 3358 C C . GLY B 1 123 ? 10.753 -2.523 17.400 1.00 31.47 120 GLY B C 1
ATOM 3359 O O . GLY B 1 123 ? 11.349 -1.617 16.763 1.00 32.54 120 GLY B O 1
ATOM 3360 N N . ALA B 1 124 ? 10.711 -2.579 18.733 1.00 33.06 121 ALA B N 1
ATOM 3361 C CA . ALA B 1 124 ? 11.209 -1.488 19.580 1.00 34.16 121 ALA B CA 1
ATOM 3362 C C . ALA B 1 124 ? 12.717 -1.346 19.432 1.00 35.56 121 ALA B C 1
ATOM 3363 O O . ALA B 1 124 ? 13.212 -0.234 19.309 1.00 37.24 121 ALA B O 1
ATOM 3365 N N . SER B 1 125 ? 13.445 -2.464 19.373 1.00 36.19 122 SER B N 1
ATOM 3366 C CA . SER B 1 125 ? 14.907 -2.422 19.198 1.00 37.04 122 SER B CA 1
ATOM 3367 C C . SER B 1 125 ? 15.362 -2.556 17.755 1.00 36.63 122 SER B C 1
ATOM 3368 O O . SER B 1 125 ? 16.546 -2.719 17.484 1.00 36.88 122 SER B O 1
ATOM 3371 N N . ARG B 1 126 ? 14.406 -2.543 16.819 1.00 35.12 123 ARG B N 1
ATOM 3372 C CA . ARG B 1 126 ? 14.704 -2.791 15.412 1.00 33.80 123 ARG B CA 1
ATOM 3373 C C . ARG B 1 126 ? 13.969 -1.752 14.555 1.00 32.50 123 ARG B C 1
ATOM 3374 O O . ARG B 1 126 ? 13.024 -2.083 13.809 1.00 29.36 123 ARG B O 1
ATOM 3382 N N . PRO B 1 127 ? 14.375 -0.474 14.672 1.00 33.03 124 PRO B N 1
ATOM 3383 C CA . PRO B 1 127 ? 13.750 0.556 13.865 1.00 32.11 124 PRO B CA 1
ATOM 3384 C C . PRO B 1 127 ? 13.910 0.265 12.358 1.00 30.62 124 PRO B C 1
ATOM 3385 O O . PRO B 1 127 ? 15.014 -0.074 11.853 1.00 31.68 124 PRO B O 1
ATOM 3389 N N . GLY B 1 128 ? 12.778 0.345 11.675 1.00 26.94 125 GLY B N 1
ATOM 3390 C CA . GLY B 1 128 ? 12.712 0.088 10.270 1.00 24.81 125 GLY B CA 1
ATOM 3391 C C . GLY B 1 128 ? 12.506 -1.368 9.873 1.00 21.17 125 GLY B C 1
ATOM 3392 O O . GLY B 1 128 ? 12.207 -1.640 8.689 1.00 18.68 125 GLY B O 1
ATOM 3393 N N . HIS B 1 129 ? 12.668 -2.319 10.785 1.00 20.22 126 HIS B N 1
ATOM 3394 C CA . HIS B 1 129 ? 12.527 -3.761 10.376 1.00 18.82 126 HIS B CA 1
ATOM 3395 C C . HIS B 1 129 ? 11.120 -4.067 9.850 1.00 16.32 126 HIS B C 1
ATOM 3396 O O . HIS B 1 129 ? 10.931 -4.573 8.756 1.00 16.40 126 HIS B O 1
ATOM 3403 N N . PHE B 1 130 ? 10.115 -3.768 10.651 1.00 16.53 127 PHE B N 1
ATOM 3404 C CA . PHE B 1 130 ? 8.755 -4.084 10.231 1.00 15.88 127 PHE B CA 1
ATOM 3405 C C . PHE B 1 130 ? 8.242 -3.249 9.073 1.00 16.02 127 PHE B C 1
ATOM 3406 O O . PHE B 1 130 ? 7.513 -3.781 8.250 1.00 15.50 127 PHE B O 1
ATOM 3414 N N . ARG B 1 131 ? 8.706 -2.005 8.927 1.00 16.53 128 ARG B N 1
ATOM 3415 C CA . ARG B 1 131 ? 8.482 -1.250 7.670 1.00 15.00 128 ARG B CA 1
ATOM 3416 C C . ARG B 1 131 ? 8.968 -2.027 6.444 1.00 14.21 128 ARG B C 1
ATOM 3417 O O . ARG B 1 131 ? 8.311 -2.058 5.414 1.00 13.42 128 ARG B O 1
ATOM 3425 N N . GLY B 1 132 ? 10.161 -2.658 6.570 1.00 12.95 129 GLY B N 1
ATOM 3426 C CA . GLY B 1 132 ? 10.635 -3.404 5.454 1.00 12.97 129 GLY B CA 1
ATOM 3427 C C . GLY B 1 132 ? 9.766 -4.616 5.132 1.00 12.00 129 GLY B C 1
ATOM 3428 O O . GLY B 1 132 ? 9.622 -5.012 3.963 1.00 12.94 129 GLY B O 1
ATOM 3429 N N . VAL B 1 133 ? 9.229 -5.259 6.164 1.00 12.94 130 VAL B N 1
ATOM 3430 C CA . VAL B 1 133 ? 8.337 -6.401 5.982 1.00 12.48 130 VAL B CA 1
ATOM 3431 C C . VAL B 1 133 ? 7.026 -6.011 5.307 1.00 11.89 130 VAL B C 1
ATOM 3432 O O . VAL B 1 133 ? 6.615 -6.602 4.278 1.00 12.80 130 VAL B O 1
ATOM 3436 N N . SER B 1 134 ? 6.358 -5.014 5.871 1.00 12.19 131 SER B N 1
ATOM 3437 C CA . SER B 1 134 ? 5.067 -4.567 5.280 1.00 12.61 131 SER B CA 1
ATOM 3438 C C . SER B 1 134 ? 5.255 -4.035 3.876 1.00 12.39 131 SER B C 1
ATOM 3439 O O . SER B 1 134 ? 4.456 -4.288 2.971 1.00 11.72 131 SER B O 1
ATOM 3442 N N . THR B 1 135 ? 6.403 -3.406 3.611 1.00 11.01 132 THR B N 1
ATOM 3443 C CA . THR B 1 135 ? 6.651 -2.908 2.257 1.00 10.67 132 THR B CA 1
ATOM 3444 C C . THR B 1 135 ? 6.831 -4.028 1.270 1.00 10.09 132 THR B C 1
ATOM 3445 O O . THR B 1 135 ? 6.203 -3.993 0.221 1.00 10.66 132 THR B O 1
ATOM 3449 N N . ILE B 1 136 ? 7.729 -4.982 1.529 1.00 10.09 133 ILE B N 1
ATOM 3450 C CA . ILE B 1 136 ? 7.942 -6.046 0.560 1.00 11.57 133 ILE B CA 1
ATOM 3451 C C . ILE B 1 136 ? 6.674 -6.897 0.384 1.00 10.39 133 ILE B C 1
ATOM 3452 O O . ILE B 1 136 ? 6.369 -7.298 -0.731 1.00 11.35 133 ILE B O 1
ATOM 3457 N N . VAL B 1 137 ? 5.972 -7.184 1.484 1.00 11.03 134 VAL B N 1
ATOM 3458 C CA . VAL B 1 137 ? 4.763 -8.023 1.370 1.00 11.27 134 VAL B CA 1
ATOM 3459 C C . VAL B 1 137 ? 3.709 -7.306 0.545 1.00 11.27 134 VAL B C 1
ATOM 3460 O O . VAL B 1 137 ? 3.121 -7.913 -0.309 1.00 11.39 134 VAL B O 1
ATOM 3464 N N . SER B 1 138 ? 3.466 -6.007 0.800 1.00 11.66 135 SER B N 1
ATOM 3465 C CA A SER B 1 138 ? 2.595 -5.222 -0.062 0.70 11.49 135 SER B CA 1
ATOM 3466 C CA B SER B 1 138 ? 2.604 -5.209 -0.065 0.30 11.09 135 SER B CA 1
ATOM 3467 C C . SER B 1 138 ? 3.034 -5.316 -1.534 1.00 10.30 135 SER B C 1
ATOM 3468 O O . SER B 1 138 ? 2.209 -5.540 -2.426 1.00 11.43 135 SER B O 1
ATOM 3473 N N . LYS B 1 139 ? 4.326 -5.126 -1.801 1.00 9.67 136 LYS B N 1
ATOM 3474 C CA . LYS B 1 139 ? 4.784 -5.195 -3.180 1.00 9.30 136 LYS B CA 1
ATOM 3475 C C . LYS B 1 139 ? 4.519 -6.541 -3.825 1.00 9.25 136 LYS B C 1
ATOM 3476 O O . LYS B 1 139 ? 4.103 -6.602 -4.973 1.00 10.49 136 LYS B O 1
ATOM 3482 N N . LEU B 1 140 ? 4.826 -7.612 -3.110 1.00 10.30 137 LEU B N 1
ATOM 3483 C CA . LEU B 1 140 ? 4.559 -8.945 -3.602 1.00 10.32 137 LEU B CA 1
ATOM 3484 C C . LEU B 1 140 ? 3.063 -9.174 -3.858 1.00 10.75 137 LEU B C 1
ATOM 3485 O O . LEU B 1 140 ? 2.681 -9.790 -4.825 1.00 10.65 137 LEU B O 1
ATOM 3490 N N . PHE B 1 141 ? 2.235 -8.691 -2.979 1.00 10.62 138 PHE B N 1
ATOM 3491 C CA . PHE B 1 141 ? 0.788 -8.737 -3.202 1.00 10.91 138 PHE B CA 1
ATOM 3492 C C . PHE B 1 141 ? 0.382 -8.027 -4.484 1.00 10.68 138 PHE B C 1
ATOM 3493 O O . PHE B 1 141 ? -0.479 -8.499 -5.225 1.00 12.18 138 PHE B O 1
ATOM 3501 N N . ASN B 1 142 ? 0.997 -6.865 -4.765 1.00 10.09 139 ASN B N 1
ATOM 3502 C CA . ASN B 1 142 ? 0.691 -6.129 -5.969 1.00 10.60 139 ASN B CA 1
ATOM 3503 C C . ASN B 1 142 ? 1.208 -6.831 -7.187 1.00 11.62 139 ASN B C 1
ATOM 3504 O O . ASN B 1 142 ? 0.526 -6.840 -8.218 1.00 13.11 139 ASN B O 1
ATOM 3509 N N . LEU B 1 143 ? 2.400 -7.451 -7.086 1.00 11.62 140 LEU B N 1
ATOM 3510 C CA . LEU B 1 143 ? 2.999 -8.162 -8.219 1.00 12.89 140 LEU B CA 1
ATOM 3511 C C . LEU B 1 143 ? 2.296 -9.468 -8.583 1.00 12.23 140 LEU B C 1
ATOM 3512 O O . LEU B 1 143 ? 2.198 -9.836 -9.777 1.00 14.03 140 LEU B O 1
ATOM 3517 N N . ILE B 1 144 ? 1.824 -10.172 -7.580 1.00 13.96 141 ILE B N 1
ATOM 3518 C CA . ILE B 1 144 ? 1.349 -11.578 -7.720 1.00 13.45 141 ILE B CA 1
ATOM 3519 C C . ILE B 1 144 ? -0.167 -11.708 -7.622 1.00 14.11 141 ILE B C 1
ATOM 3520 O O . ILE B 1 144 ? -0.744 -12.636 -8.186 1.00 15.12 141 ILE B O 1
ATOM 3525 N N . GLN B 1 145 ? -0.811 -10.707 -7.012 1.00 13.66 142 GLN B N 1
ATOM 3526 C CA A GLN B 1 145 ? -2.264 -10.639 -6.959 0.60 14.24 142 GLN B CA 1
ATOM 3527 C CA B GLN B 1 145 ? -2.270 -10.622 -6.885 0.40 14.10 142 GLN B CA 1
ATOM 3528 C C . GLN B 1 145 ? -2.863 -11.957 -6.393 1.00 14.15 142 GLN B C 1
ATOM 3529 O O . GLN B 1 145 ? -3.824 -12.523 -6.993 1.00 15.47 142 GLN B O 1
ATOM 3540 N N . PRO B 1 146 ? -2.362 -12.432 -5.241 1.00 13.73 143 PRO B N 1
ATOM 3541 C CA . PRO B 1 146 ? -2.925 -13.692 -4.668 1.00 13.53 143 PRO B CA 1
ATOM 3542 C C . PRO B 1 146 ? -4.295 -13.515 -4.031 1.00 14.35 143 PRO B C 1
ATOM 3543 O O . PRO B 1 146 ? -4.648 -12.410 -3.630 1.00 14.71 143 PRO B O 1
ATOM 3547 N N . ASP B 1 147 ? -5.077 -14.593 -4.006 1.00 14.33 144 ASP B N 1
ATOM 3548 C CA . ASP B 1 147 ? -6.284 -14.617 -3.220 1.00 16.08 144 ASP B CA 1
ATOM 3549 C C . ASP B 1 147 ? -6.045 -15.052 -1.791 1.00 15.59 144 ASP B C 1
ATOM 3550 O O . ASP B 1 147 ? -6.877 -14.799 -0.937 1.00 15.46 144 ASP B O 1
ATOM 3555 N N . VAL B 1 148 ? -4.935 -15.755 -1.560 1.00 15.19 145 VAL B N 1
ATOM 3556 C CA . VAL B 1 148 ? -4.601 -16.342 -0.288 1.00 15.78 145 VAL B CA 1
ATOM 3557 C C . VAL B 1 148 ? -3.095 -16.226 -0.108 1.00 13.63 145 VAL B C 1
ATOM 3558 O O . VAL B 1 148 ? -2.374 -16.378 -1.066 1.00 13.61 145 VAL B O 1
ATOM 3562 N N . ALA B 1 149 ? -2.657 -15.959 1.103 1.00 11.92 146 ALA B N 1
ATOM 3563 C CA . ALA B 1 149 ? -1.236 -15.954 1.443 1.00 12.57 146 ALA B CA 1
ATOM 3564 C C . ALA B 1 149 ? -0.994 -16.578 2.788 1.00 13.83 146 ALA B C 1
ATOM 3565 O O . ALA B 1 149 ? -1.735 -16.307 3.731 1.00 15.50 146 ALA B O 1
ATOM 3567 N N . CYS B 1 150 ? 0.045 -17.430 2.843 1.00 15.04 147 CYS B N 1
ATOM 3568 C CA . CYS B 1 150 ? 0.358 -18.225 4.011 1.00 15.56 147 CYS B CA 1
ATOM 3569 C C . CYS B 1 150 ? 1.612 -17.711 4.683 1.00 16.15 147 CYS B C 1
ATOM 3570 O O . CYS B 1 150 ? 2.649 -17.508 4.016 1.00 16.13 147 CYS B O 1
ATOM 3573 N N . PHE B 1 151 ? 1.492 -17.492 5.993 1.00 16.40 148 PHE B N 1
ATOM 3574 C CA . PHE B 1 151 ? 2.588 -17.096 6.875 1.00 17.45 148 PHE B CA 1
ATOM 3575 C C . PHE B 1 151 ? 2.673 -18.022 8.094 1.00 17.23 148 PHE B C 1
ATOM 3576 O O . PHE B 1 151 ? 1.650 -18.515 8.589 1.00 18.82 148 PHE B O 1
ATOM 3584 N N . GLY B 1 152 ? 3.871 -18.246 8.579 1.00 17.64 149 GLY B N 1
ATOM 3585 C CA . GLY B 1 152 ? 4.056 -19.002 9.783 1.00 18.36 149 GLY B CA 1
ATOM 3586 C C . GLY B 1 152 ? 3.636 -18.286 11.045 1.00 19.07 149 GLY B C 1
ATOM 3587 O O . GLY B 1 152 ? 3.931 -17.122 11.220 1.00 20.92 149 GLY B O 1
ATOM 3588 N N . GLU B 1 153 ? 2.970 -18.989 11.941 1.00 18.46 150 GLU B N 1
ATOM 3589 C CA . GLU B 1 153 ? 2.732 -18.485 13.300 1.00 19.47 150 GLU B CA 1
ATOM 3590 C C . GLU B 1 153 ? 4.034 -18.311 14.074 1.00 19.43 150 GLU B C 1
ATOM 3591 O O . GLU B 1 153 ? 4.057 -17.571 15.064 1.00 20.86 150 GLU B O 1
ATOM 3597 N N . LYS B 1 154 ? 5.100 -19.013 13.653 1.00 21.11 151 LYS B N 1
ATOM 3598 C CA . LYS B 1 154 ? 6.423 -18.941 14.291 1.00 22.42 151 LYS B CA 1
ATOM 3599 C C . LYS B 1 154 ? 6.881 -17.496 14.480 1.00 22.30 151 LYS B C 1
ATOM 3600 O O . LYS B 1 154 ? 7.436 -17.141 15.519 1.00 22.86 151 LYS B O 1
ATOM 3606 N N . ASP B 1 155 ? 6.636 -16.663 13.467 1.00 20.79 152 ASP B N 1
ATOM 3607 C CA . ASP B 1 155 ? 6.997 -15.247 13.509 1.00 21.05 152 ASP B CA 1
ATOM 3608 C C . ASP B 1 155 ? 5.708 -14.444 13.724 1.00 18.49 152 ASP B C 1
ATOM 3609 O O . ASP B 1 155 ? 5.057 -13.938 12.797 1.00 18.98 152 ASP B O 1
ATOM 3614 N N . TYR B 1 156 ? 5.303 -14.361 14.977 1.00 18.01 153 TYR B N 1
ATOM 3615 C CA . TYR B 1 156 ? 3.929 -14.030 15.262 1.00 16.70 153 TYR B CA 1
ATOM 3616 C C . TYR B 1 156 ? 3.694 -12.543 15.014 1.00 16.76 153 TYR B C 1
ATOM 3617 O O . TYR B 1 156 ? 2.670 -12.155 14.462 1.00 17.36 153 TYR B O 1
ATOM 3626 N N . GLN B 1 157 ? 4.651 -11.695 15.430 1.00 16.93 154 GLN B N 1
ATOM 3627 C CA . GLN B 1 157 ? 4.440 -10.249 15.245 1.00 16.73 154 GLN B CA 1
ATOM 3628 C C . GLN B 1 157 ? 4.343 -9.890 13.779 1.00 16.54 154 GLN B C 1
ATOM 3629 O O . GLN B 1 157 ? 3.492 -9.058 13.386 1.00 16.73 154 GLN B O 1
ATOM 3635 N N . GLN B 1 158 ? 5.147 -10.561 12.970 1.00 16.67 155 GLN B N 1
ATOM 3636 C CA . GLN B 1 158 ? 5.026 -10.445 11.521 1.00 15.93 155 GLN B CA 1
ATOM 3637 C C . GLN B 1 158 ? 3.606 -10.782 11.025 1.00 15.84 155 GLN B C 1
ATOM 3638 O O . GLN B 1 158 ? 3.032 -10.080 10.168 1.00 15.42 155 GLN B O 1
ATOM 3644 N N . LEU B 1 159 ? 3.087 -11.916 11.494 1.00 15.75 156 LEU B N 1
ATOM 3645 C CA . LEU B 1 159 ? 1.767 -12.362 11.109 1.00 14.36 156 LEU B CA 1
ATOM 3646 C C . LEU B 1 159 ? 0.698 -11.319 11.486 1.00 14.77 156 LEU B C 1
ATOM 3647 O O . LEU B 1 159 ? -0.150 -10.947 10.674 1.00 15.81 156 LEU B O 1
ATOM 3652 N N . ALA B 1 160 ? 0.787 -10.829 12.712 1.00 14.71 157 ALA B N 1
ATOM 3653 C CA . ALA B 1 160 ? -0.188 -9.861 13.210 1.00 15.45 157 ALA B CA 1
ATOM 3654 C C . ALA B 1 160 ? -0.103 -8.545 12.357 1.00 15.89 157 ALA B C 1
ATOM 3655 O O . ALA B 1 160 ? -1.124 -7.959 12.002 1.00 16.44 157 ALA B O 1
ATOM 3657 N N . LEU B 1 161 ? 1.121 -8.144 12.028 1.00 16.57 158 LEU B N 1
ATOM 3658 C CA . LEU B 1 161 ? 1.402 -6.959 11.249 1.00 15.90 158 LEU B CA 1
ATOM 3659 C C . LEU B 1 161 ? 0.767 -7.059 9.847 1.00 13.28 158 LEU B C 1
ATOM 3660 O O . LEU B 1 161 ? 0.144 -6.139 9.370 1.00 13.32 158 LEU B O 1
ATOM 3665 N N . ILE B 1 162 ? 0.928 -8.176 9.209 1.00 13.16 159 ILE B N 1
ATOM 3666 C CA A ILE B 1 162 ? 0.425 -8.368 7.874 0.70 13.66 159 ILE B CA 1
ATOM 3667 C CA B ILE B 1 162 ? 0.424 -8.367 7.866 0.30 13.33 159 ILE B CA 1
ATOM 3668 C C . ILE B 1 162 ? -1.107 -8.420 7.878 1.00 13.38 159 ILE B C 1
ATOM 3669 O O . ILE B 1 162 ? -1.752 -7.890 6.983 1.00 13.21 159 ILE B O 1
ATOM 3678 N N . ARG B 1 163 ? -1.685 -9.096 8.868 1.00 13.65 160 ARG B N 1
ATOM 3679 C CA A ARG B 1 163 ? -3.141 -9.106 9.028 0.60 14.48 160 ARG B CA 1
ATOM 3680 C CA B ARG B 1 163 ? -3.145 -9.106 9.043 0.40 14.67 160 ARG B CA 1
ATOM 3681 C C . ARG B 1 163 ? -3.715 -7.675 9.132 1.00 14.89 160 ARG B C 1
ATOM 3682 O O . ARG B 1 163 ? -4.722 -7.336 8.491 1.00 15.25 160 ARG B O 1
ATOM 3697 N N . LYS B 1 164 ? -3.082 -6.839 9.949 1.00 14.30 161 LYS B N 1
ATOM 3698 C CA A LYS B 1 164 ? -3.490 -5.446 10.115 0.60 14.32 161 LYS B CA 1
ATOM 3699 C CA B LYS B 1 164 ? -3.531 -5.458 10.096 0.40 14.58 161 LYS B CA 1
ATOM 3700 C C . LYS B 1 164 ? -3.355 -4.671 8.793 1.00 13.91 161 LYS B C 1
ATOM 3701 O O . LYS B 1 164 ? -4.242 -3.933 8.388 1.00 14.57 161 LYS B O 1
ATOM 3712 N N . MET B 1 165 ? -2.221 -4.822 8.132 1.00 14.73 162 MET B N 1
ATOM 3713 C CA . MET B 1 165 ? -1.976 -4.169 6.841 1.00 12.94 162 MET B CA 1
ATOM 3714 C C . MET B 1 165 ? -3.066 -4.521 5.857 1.00 13.48 162 MET B C 1
ATOM 3715 O O . MET B 1 165 ? -3.564 -3.646 5.151 1.00 13.19 162 MET B O 1
ATOM 3720 N N . VAL B 1 166 ? -3.393 -5.823 5.765 1.00 13.33 163 VAL B N 1
ATOM 3721 C CA . VAL B 1 166 ? -4.365 -6.280 4.848 1.00 13.02 163 VAL B CA 1
ATOM 3722 C C . VAL B 1 166 ? -5.751 -5.708 5.145 1.00 13.95 163 VAL B C 1
ATOM 3723 O O . VAL B 1 166 ? -6.423 -5.261 4.243 1.00 14.67 163 VAL B O 1
ATOM 3727 N N . ALA B 1 167 ? -6.120 -5.630 6.406 1.00 14.80 164 ALA B N 1
ATOM 3728 C CA . ALA B 1 167 ? -7.406 -5.087 6.772 1.00 15.69 164 ALA B CA 1
ATOM 3729 C C . ALA B 1 167 ? -7.438 -3.606 6.436 1.00 16.40 164 ALA B C 1
ATOM 3730 O O . ALA B 1 167 ? -8.388 -3.107 5.845 1.00 19.77 164 ALA B O 1
ATOM 3732 N N . ASP B 1 168 ? -6.372 -2.917 6.767 1.00 13.50 165 ASP B N 1
ATOM 3733 C CA . ASP B 1 168 ? -6.315 -1.470 6.597 1.00 14.01 165 ASP B CA 1
ATOM 3734 C C . ASP B 1 168 ? -6.242 -1.001 5.159 1.00 12.74 165 ASP B C 1
ATOM 3735 O O . ASP B 1 168 ? -6.721 0.094 4.817 1.00 12.96 165 ASP B O 1
ATOM 3740 N N . MET B 1 169 ? -5.553 -1.743 4.327 1.00 12.84 166 MET B N 1
ATOM 3741 C CA . MET B 1 169 ? -5.237 -1.339 2.936 1.00 11.20 166 MET B CA 1
ATOM 3742 C C . MET B 1 169 ? -6.125 -1.934 1.877 1.00 11.87 166 MET B C 1
ATOM 3743 O O . MET B 1 169 ? -5.916 -1.642 0.711 1.00 12.40 166 MET B O 1
ATOM 3748 N N . GLY B 1 170 ? -7.202 -2.632 2.266 1.00 13.78 167 GLY B N 1
ATOM 3749 C CA . GLY B 1 170 ? -8.156 -3.032 1.262 1.00 14.00 167 GLY B CA 1
ATOM 3750 C C . GLY B 1 170 ? -7.777 -4.227 0.444 1.00 13.91 167 GLY B C 1
ATOM 3751 O O . GLY B 1 170 ? -8.368 -4.430 -0.637 1.00 15.42 167 GLY B O 1
ATOM 3752 N N . TYR B 1 171 ? -6.808 -5.032 0.916 1.00 12.56 168 TYR B N 1
ATOM 3753 C CA . TYR B 1 171 ? -6.436 -6.227 0.168 1.00 13.44 168 TYR B CA 1
ATOM 3754 C C . TYR B 1 171 ? -7.453 -7.336 0.362 1.00 14.26 168 TYR B C 1
ATOM 3755 O O . TYR B 1 171 ? -7.800 -7.689 1.480 1.00 15.40 168 TYR B O 1
ATOM 3764 N N . ASP B 1 172 ? -7.927 -7.877 -0.735 1.00 15.54 169 ASP B N 1
ATOM 3765 C CA . ASP B 1 172 ? -8.884 -9.012 -0.706 1.00 16.53 169 ASP B CA 1
ATOM 3766 C C . ASP B 1 172 ? -8.115 -10.306 -0.732 1.00 15.10 169 ASP B C 1
ATOM 3767 O O . ASP B 1 172 ? -8.128 -11.072 -1.681 1.00 17.58 169 ASP B O 1
ATOM 3772 N N . ILE B 1 173 ? -7.474 -10.546 0.411 1.00 15.08 170 ILE B N 1
ATOM 3773 C CA . ILE B 1 173 ? -6.569 -11.674 0.544 1.00 15.13 170 ILE B CA 1
ATOM 3774 C C . ILE B 1 173 ? -6.768 -12.358 1.835 1.00 15.50 170 ILE B C 1
ATOM 3775 O O . ILE B 1 173 ? -6.815 -11.728 2.887 1.00 16.93 170 ILE B O 1
ATOM 3780 N N . ASN B 1 174 ? -6.975 -13.669 1.780 1.00 17.01 171 ASN B N 1
ATOM 3781 C CA . ASN B 1 174 ? -7.110 -14.436 3.009 1.00 18.08 171 ASN B CA 1
ATOM 3782 C C . ASN B 1 174 ? -5.703 -14.704 3.539 1.00 16.81 171 ASN B C 1
ATOM 3783 O O . ASN B 1 174 ? -4.927 -15.320 2.837 1.00 18.08 171 ASN B O 1
ATOM 3788 N N . ILE B 1 175 ? -5.384 -14.239 4.743 1.00 16.63 172 ILE B N 1
ATOM 3789 C CA . ILE B 1 175 ? -4.104 -14.438 5.345 1.00 16.17 172 ILE B CA 1
ATOM 3790 C C . ILE B 1 175 ? -4.272 -15.638 6.264 1.00 17.55 172 ILE B C 1
ATOM 3791 O O . ILE B 1 175 ? -5.043 -15.623 7.239 1.00 19.51 172 ILE B O 1
ATOM 3796 N N . VAL B 1 176 ? -3.550 -16.680 5.938 1.00 16.17 173 VAL B N 1
ATOM 3797 C CA . VAL B 1 176 ? -3.578 -17.949 6.697 1.00 16.77 173 VAL B CA 1
ATOM 3798 C C . VAL B 1 176 ? -2.320 -18.097 7.548 1.00 16.80 173 VAL B C 1
ATOM 3799 O O . VAL B 1 176 ? -1.177 -18.118 7.024 1.00 17.58 173 VAL B O 1
ATOM 3803 N N . GLY B 1 177 ? -2.513 -18.181 8.875 1.00 17.86 174 GLY B N 1
ATOM 3804 C CA . GLY B 1 177 ? -1.441 -18.438 9.796 1.00 18.41 174 GLY B CA 1
ATOM 3805 C C . GLY B 1 177 ? -1.282 -19.939 9.952 1.00 18.76 174 GLY B C 1
ATOM 3806 O O . GLY B 1 177 ? -2.290 -20.630 10.246 1.00 21.35 174 GLY B O 1
ATOM 3807 N N . VAL B 1 178 ? -0.074 -20.449 9.756 1.00 18.35 175 VAL B N 1
ATOM 3808 C CA . VAL B 1 178 ? 0.169 -21.892 9.809 1.00 18.71 175 VAL B CA 1
ATOM 3809 C C . VAL B 1 178 ? 0.951 -22.221 11.073 1.00 20.61 175 VAL B C 1
ATOM 3810 O O . VAL B 1 178 ? 1.999 -21.637 11.301 1.00 20.35 175 VAL B O 1
ATOM 3814 N N . PRO B 1 179 ? 0.471 -23.203 11.875 1.00 22.47 176 PRO B N 1
ATOM 3815 C CA . PRO B 1 179 ? 1.227 -23.574 13.086 1.00 22.98 176 PRO B CA 1
ATOM 3816 C C . PRO B 1 179 ? 2.635 -24.044 12.847 1.00 22.98 176 PRO B C 1
ATOM 3817 O O . PRO B 1 179 ? 2.956 -24.601 11.802 1.00 22.74 176 PRO B O 1
ATOM 3821 N N . THR B 1 180 ? 3.499 -23.808 13.817 1.00 22.66 177 THR B N 1
ATOM 3822 C CA A THR B 1 180 ? 4.874 -24.232 13.662 0.70 22.52 177 THR B CA 1
ATOM 3823 C CA B THR B 1 180 ? 4.876 -24.210 13.715 0.30 22.96 177 THR B CA 1
ATOM 3824 C C . THR B 1 180 ? 4.984 -25.742 13.690 1.00 21.98 177 THR B C 1
ATOM 3825 O O . THR B 1 180 ? 4.241 -26.414 14.423 1.00 21.63 177 THR B O 1
ATOM 3832 N N . VAL B 1 181 ? 5.903 -26.275 12.874 1.00 22.06 178 VAL B N 1
ATOM 3833 C CA . VAL B 1 181 ? 6.309 -27.668 12.945 1.00 23.30 178 VAL B CA 1
ATOM 3834 C C . VAL B 1 181 ? 7.100 -27.769 14.225 1.00 24.11 178 VAL B C 1
ATOM 3835 O O . VAL B 1 181 ? 7.871 -26.834 14.582 1.00 24.58 178 VAL B O 1
ATOM 3839 N N . ARG B 1 182 ? 6.906 -28.896 14.918 1.00 23.91 179 ARG B N 1
ATOM 3840 C CA . ARG B 1 182 ? 7.630 -29.242 16.106 1.00 23.38 179 ARG B CA 1
ATOM 3841 C C . ARG B 1 182 ? 8.271 -30.621 16.006 1.00 24.91 179 ARG B C 1
ATOM 3842 O O . ARG B 1 182 ? 7.686 -31.534 15.428 1.00 26.31 179 ARG B O 1
ATOM 3850 N N . ALA B 1 183 ? 9.432 -30.775 16.635 1.00 26.39 180 ALA B N 1
ATOM 3851 C CA . ALA B 1 183 ? 10.027 -32.094 16.885 1.00 27.36 180 ALA B CA 1
ATOM 3852 C C . ALA B 1 183 ? 9.100 -32.943 17.741 1.00 28.11 180 ALA B C 1
ATOM 3853 O O . ALA B 1 183 ? 8.209 -32.451 18.370 1.00 26.61 180 ALA B O 1
ATOM 3855 N N . LYS B 1 184 ? 9.319 -34.254 17.808 1.00 30.41 181 LYS B N 1
ATOM 3856 C CA A LYS B 1 184 ? 8.510 -35.098 18.679 0.60 31.05 181 LYS B CA 1
ATOM 3857 C CA B LYS B 1 184 ? 8.525 -35.112 18.676 0.40 30.82 181 LYS B CA 1
ATOM 3858 C C . LYS B 1 184 ? 8.568 -34.637 20.133 1.00 31.05 181 LYS B C 1
ATOM 3859 O O . LYS B 1 184 ? 7.580 -34.750 20.860 1.00 31.01 181 LYS B O 1
ATOM 3870 N N . ASP B 1 185 ? 9.712 -34.097 20.550 1.00 30.57 182 ASP B N 1
ATOM 3871 C CA . ASP B 1 185 ? 9.832 -33.582 21.925 1.00 30.66 182 ASP B CA 1
ATOM 3872 C C . ASP B 1 185 ? 9.241 -32.190 22.147 1.00 28.95 182 ASP B C 1
ATOM 3873 O O . ASP B 1 185 ? 9.210 -31.696 23.288 1.00 29.06 182 ASP B O 1
ATOM 3878 N N . GLY B 1 186 ? 8.750 -31.570 21.097 1.00 27.49 183 GLY B N 1
ATOM 3879 C CA . GLY B 1 186 ? 8.017 -30.288 21.208 1.00 27.05 183 GLY B CA 1
ATOM 3880 C C . GLY B 1 186 ? 8.770 -29.090 20.706 1.00 25.84 183 GLY B C 1
ATOM 3881 O O . GLY B 1 186 ? 8.164 -28.026 20.527 1.00 25.90 183 GLY B O 1
ATOM 3882 N N . LEU B 1 187 ? 10.078 -29.213 20.482 1.00 26.06 184 LEU B N 1
ATOM 3883 C CA . LEU B 1 187 ? 10.894 -28.069 20.084 1.00 25.78 184 LEU B CA 1
ATOM 3884 C C . LEU B 1 187 ? 10.398 -27.509 18.771 1.00 24.87 184 LEU B C 1
ATOM 3885 O O . LEU B 1 187 ? 10.288 -28.229 17.835 1.00 24.28 184 LEU B O 1
ATOM 3890 N N . ALA B 1 188 ? 10.110 -26.211 18.708 1.00 24.87 185 ALA B N 1
ATOM 3891 C CA . ALA B 1 188 ? 9.692 -25.579 17.450 1.00 24.00 185 ALA B CA 1
ATOM 3892 C C . ALA B 1 188 ? 10.813 -25.601 16.409 1.00 24.69 185 ALA B C 1
ATOM 3893 O O . ALA B 1 188 ? 11.968 -25.315 16.742 1.00 26.38 185 ALA B O 1
ATOM 3895 N N . LEU B 1 189 ? 10.500 -25.970 15.159 1.00 25.92 186 LEU B N 1
ATOM 3896 C CA . LEU B 1 189 ? 11.504 -25.993 14.104 1.00 26.89 186 LEU B CA 1
ATOM 3897 C C . LEU B 1 189 ? 12.023 -24.582 13.700 1.00 28.64 186 LEU B C 1
ATOM 3898 O O . LEU B 1 189 ? 11.252 -23.688 13.394 1.00 28.17 186 LEU B O 1
ATOM 3903 N N . SER B 1 190 ? 13.339 -24.452 13.632 1.00 30.50 187 SER B N 1
ATOM 3904 C CA . SER B 1 190 ? 14.010 -23.231 13.190 1.00 32.83 187 SER B CA 1
ATOM 3905 C C . SER B 1 190 ? 15.420 -23.506 12.661 1.00 34.85 187 SER B C 1
ATOM 3906 O O . SER B 1 190 ? 16.117 -24.390 13.164 1.00 34.93 187 SER B O 1
ATOM 3909 N N . SER B 1 191 ? 15.852 -22.749 11.645 1.00 36.92 188 SER B N 1
ATOM 3910 C CA A SER B 1 191 ? 17.257 -22.786 11.213 0.60 37.62 188 SER B CA 1
ATOM 3911 C CA B SER B 1 191 ? 17.252 -22.812 11.212 0.40 37.47 188 SER B CA 1
ATOM 3912 C C . SER B 1 191 ? 18.195 -22.594 12.421 1.00 38.29 188 SER B C 1
ATOM 3913 O O . SER B 1 191 ? 19.288 -23.175 12.478 1.00 39.48 188 SER B O 1
ATOM 3918 N N . ARG B 1 192 ? 17.764 -21.780 13.384 1.00 39.33 189 ARG B N 1
ATOM 3919 C CA . ARG B 1 192 ? 18.533 -21.533 14.640 1.00 40.84 189 ARG B CA 1
ATOM 3920 C C . ARG B 1 192 ? 18.926 -22.806 15.383 1.00 41.17 189 ARG B C 1
ATOM 3921 O O . ARG B 1 192 ? 20.014 -22.875 15.974 1.00 41.79 189 ARG B O 1
ATOM 3929 N N . ASN B 1 193 ? 18.055 -23.815 15.374 1.00 41.06 190 ASN B N 1
ATOM 3930 C CA . ASN B 1 193 ? 18.311 -25.081 16.097 1.00 41.23 190 ASN B CA 1
ATOM 3931 C C . ASN B 1 193 ? 19.651 -25.719 15.743 1.00 41.69 190 ASN B C 1
ATOM 3932 O O . ASN B 1 193 ? 20.259 -26.419 16.560 1.00 40.17 190 ASN B O 1
ATOM 3937 N N . GLY B 1 194 ? 20.097 -25.477 14.506 1.00 43.07 191 GLY B N 1
ATOM 3938 C CA . GLY B 1 194 ? 21.380 -25.972 14.053 1.00 44.69 191 GLY B CA 1
ATOM 3939 C C . GLY B 1 194 ? 22.556 -25.423 14.849 1.00 46.02 191 GLY B C 1
ATOM 3940 O O . GLY B 1 194 ? 23.609 -26.068 14.889 1.00 47.13 191 GLY B O 1
ATOM 3941 N N . TYR B 1 195 ? 22.389 -24.243 15.462 1.00 46.96 192 TYR B N 1
ATOM 3942 C CA A TYR B 1 195 ? 23.461 -23.640 16.273 0.60 47.59 192 TYR B CA 1
ATOM 3943 C CA B TYR B 1 195 ? 23.426 -23.607 16.289 0.40 47.45 192 TYR B CA 1
ATOM 3944 C C . TYR B 1 195 ? 23.575 -24.267 17.671 1.00 47.07 192 TYR B C 1
ATOM 3945 O O . TYR B 1 195 ? 24.431 -23.868 18.464 1.00 47.15 192 TYR B O 1
ATOM 3962 N N . LEU B 1 196 ? 22.739 -25.244 17.990 1.00 45.09 193 LEU B N 1
ATOM 3963 C CA . LEU B 1 196 ? 22.801 -25.816 19.350 1.00 44.34 193 LEU B CA 1
ATOM 3964 C C . LEU B 1 196 ? 23.824 -26.932 19.442 1.00 43.63 193 LEU B C 1
ATOM 3965 O O . LEU B 1 196 ? 23.965 -27.715 18.511 1.00 42.98 193 LEU B O 1
ATOM 3970 N N . THR B 1 197 ? 24.522 -27.030 20.576 1.00 43.45 194 THR B N 1
ATOM 3971 C CA . THR B 1 197 ? 25.347 -28.220 20.846 1.00 43.03 194 THR B CA 1
ATOM 3972 C C . THR B 1 197 ? 24.419 -29.379 21.166 1.00 42.84 194 THR B C 1
ATOM 3973 O O . THR B 1 197 ? 23.221 -29.163 21.359 1.00 41.37 194 THR B O 1
ATOM 3977 N N . GLU B 1 198 ? 24.983 -30.588 21.235 1.00 43.01 195 GLU B N 1
ATOM 3978 C CA . GLU B 1 198 ? 24.233 -31.815 21.546 1.00 43.83 195 GLU B CA 1
ATOM 3979 C C . GLU B 1 198 ? 23.539 -31.681 22.938 1.00 42.92 195 GLU B C 1
ATOM 3980 O O . GLU B 1 198 ? 22.363 -32.017 23.108 1.00 41.39 195 GLU B O 1
ATOM 3986 N N . GLU B 1 199 ? 24.282 -31.211 23.922 1.00 42.52 196 GLU B N 1
ATOM 3987 C CA A GLU B 1 199 ? 23.749 -31.023 25.275 0.60 42.73 196 GLU B CA 1
ATOM 3988 C CA B GLU B 1 199 ? 23.713 -31.068 25.258 0.40 42.90 196 GLU B CA 1
ATOM 3989 C C . GLU B 1 199 ? 22.653 -29.949 25.288 1.00 42.00 196 GLU B C 1
ATOM 3990 O O . GLU B 1 199 ? 21.673 -30.034 26.051 1.00 40.16 196 GLU B O 1
ATOM 4001 N N . GLU B 1 200 ? 22.841 -28.914 24.456 1.00 40.32 197 GLU B N 1
ATOM 4002 C CA . GLU B 1 200 ? 21.890 -27.793 24.388 1.00 39.00 197 GLU B CA 1
ATOM 4003 C C . GLU B 1 200 ? 20.596 -28.246 23.688 1.00 38.40 197 GLU B C 1
ATOM 4004 O O . GLU B 1 200 ? 19.485 -27.901 24.095 1.00 37.27 197 GLU B O 1
ATOM 4010 N N . ARG B 1 201 ? 20.733 -29.059 22.646 1.00 37.20 198 ARG B N 1
ATOM 4011 C CA . ARG B 1 201 ? 19.539 -29.584 21.950 1.00 37.07 198 ARG B CA 1
ATOM 4012 C C . ARG B 1 201 ? 18.629 -30.375 22.926 1.00 36.76 198 ARG B C 1
ATOM 4013 O O . ARG B 1 201 ? 17.417 -30.439 22.751 1.00 36.23 198 ARG B O 1
ATOM 4021 N N . GLN B 1 202 ? 19.208 -30.952 23.972 1.00 36.65 199 GLN B N 1
ATOM 4022 C CA . GLN B 1 202 ? 18.406 -31.740 24.908 1.00 36.72 199 GLN B CA 1
ATOM 4023 C C . GLN B 1 202 ? 17.767 -30.875 25.967 1.00 35.04 199 GLN B C 1
ATOM 4024 O O . GLN B 1 202 ? 16.788 -31.307 26.601 1.00 36.46 199 GLN B O 1
ATOM 4030 N N . ILE B 1 203 ? 18.303 -29.663 26.169 1.00 33.13 200 ILE B N 1
ATOM 4031 C CA . ILE B 1 203 ? 17.626 -28.655 27.000 1.00 31.74 200 ILE B CA 1
ATOM 4032 C C . ILE B 1 203 ? 16.509 -27.949 26.204 1.00 30.69 200 ILE B C 1
ATOM 4033 O O . ILE B 1 203 ? 15.453 -27.639 26.738 1.00 28.52 200 ILE B O 1
ATOM 4038 N N . ALA B 1 204 ? 16.748 -27.723 24.912 1.00 29.70 201 ALA B N 1
ATOM 4039 C CA . ALA B 1 204 ? 15.841 -26.875 24.127 1.00 28.44 201 ALA B CA 1
ATOM 4040 C C . ALA B 1 204 ? 14.329 -27.102 24.290 1.00 28.78 201 ALA B C 1
ATOM 4041 O O . ALA B 1 204 ? 13.571 -26.123 24.289 1.00 28.99 201 ALA B O 1
ATOM 4043 N N . PRO B 1 205 ? 13.862 -28.360 24.429 1.00 29.57 202 PRO B N 1
ATOM 4044 C CA . PRO B 1 205 ? 12.436 -28.627 24.529 1.00 28.99 202 PRO B CA 1
ATOM 4045 C C . PRO B 1 205 ? 11.792 -28.037 25.733 1.00 28.80 202 PRO B C 1
ATOM 4046 O O . PRO B 1 205 ? 10.542 -27.967 25.829 1.00 27.34 202 PRO B O 1
ATOM 4050 N N . GLN B 1 206 ? 12.620 -27.605 26.678 1.00 28.41 203 GLN B N 1
ATOM 4051 C CA . GLN B 1 206 ? 12.055 -26.984 27.877 1.00 28.30 203 GLN B CA 1
ATOM 4052 C C . GLN B 1 206 ? 11.329 -25.692 27.564 1.00 27.03 203 GLN B C 1
ATOM 4053 O O . GLN B 1 206 ? 10.372 -25.363 28.249 1.00 26.60 203 GLN B O 1
ATOM 4059 N N . LEU B 1 207 ? 11.753 -24.949 26.539 1.00 27.09 204 LEU B N 1
ATOM 4060 C CA . LEU B 1 207 ? 11.011 -23.672 26.239 1.00 25.98 204 LEU B CA 1
ATOM 4061 C C . LEU B 1 207 ? 9.471 -23.922 25.997 1.00 26.77 204 LEU B C 1
ATOM 4062 O O . LEU B 1 207 ? 8.579 -23.278 26.610 1.00 27.04 204 LEU B O 1
ATOM 4067 N N . SER B 1 208 ? 9.131 -24.894 25.144 1.00 25.78 205 SER B N 1
ATOM 4068 C CA . SER B 1 208 ? 7.722 -25.204 24.910 1.00 26.38 205 SER B CA 1
ATOM 4069 C C . SER B 1 208 ? 7.016 -25.769 26.119 1.00 27.02 205 SER B C 1
ATOM 4070 O O . SER B 1 208 ? 5.814 -25.550 26.318 1.00 25.78 205 SER B O 1
ATOM 4073 N N . LYS B 1 209 ? 7.727 -26.601 26.885 1.00 28.12 206 LYS B N 1
ATOM 4074 C CA . LYS B 1 209 ? 7.100 -27.183 28.059 1.00 28.09 206 LYS B CA 1
ATOM 4075 C C . LYS B 1 209 ? 6.721 -26.054 29.042 1.00 27.40 206 LYS B C 1
ATOM 4076 O O . LYS B 1 209 ? 5.622 -26.054 29.553 1.00 26.47 206 LYS B O 1
ATOM 4082 N N . ILE B 1 210 ? 7.626 -25.100 29.268 1.00 26.65 207 ILE B N 1
ATOM 4083 C CA . ILE B 1 210 ? 7.357 -23.967 30.208 1.00 26.52 207 ILE B CA 1
ATOM 4084 C C . ILE B 1 210 ? 6.183 -23.124 29.656 1.00 27.22 207 ILE B C 1
ATOM 4085 O O . ILE B 1 210 ? 5.241 -22.789 30.335 1.00 29.38 207 ILE B O 1
ATOM 4090 N N . MET B 1 211 ? 6.200 -22.872 28.367 1.00 26.41 208 MET B N 1
ATOM 4091 C CA . MET B 1 211 ? 5.091 -22.173 27.694 1.00 25.55 208 MET B CA 1
ATOM 4092 C C . MET B 1 211 ? 3.749 -22.851 27.865 1.00 25.25 208 MET B C 1
ATOM 4093 O O . MET B 1 211 ? 2.715 -22.217 28.089 1.00 26.72 208 MET B O 1
ATOM 4098 N N . TRP B 1 212 ? 3.710 -24.154 27.645 1.00 25.86 209 TRP B N 1
ATOM 4099 C CA . TRP B 1 212 ? 2.471 -24.862 27.692 1.00 25.43 209 TRP B CA 1
ATOM 4100 C C . TRP B 1 212 ? 1.945 -25.001 29.126 1.00 26.91 209 TRP B C 1
ATOM 4101 O O . TRP B 1 212 ? 0.729 -25.065 29.308 1.00 27.28 209 TRP B O 1
ATOM 4112 N N . ALA B 1 213 ? 2.853 -25.022 30.104 1.00 27.87 210 ALA B N 1
ATOM 4113 C CA . ALA B 1 213 ? 2.474 -25.012 31.528 1.00 28.54 210 ALA B CA 1
ATOM 4114 C C . ALA B 1 213 ? 1.819 -23.679 31.798 1.00 29.56 210 ALA B C 1
ATOM 4115 O O . ALA B 1 213 ? 0.707 -23.640 32.343 1.00 30.77 210 ALA B O 1
ATOM 4117 N N . LEU B 1 214 ? 2.444 -22.596 31.322 1.00 30.16 211 LEU B N 1
ATOM 4118 C CA . LEU B 1 214 ? 1.817 -21.245 31.468 1.00 30.70 211 LEU B CA 1
ATOM 4119 C C . LEU B 1 214 ? 0.416 -21.241 30.782 1.00 30.32 211 LEU B C 1
ATOM 4120 O O . LEU B 1 214 ? -0.562 -20.894 31.398 1.00 29.48 211 LEU B O 1
ATOM 4125 N N . ALA B 1 215 ? 0.297 -21.668 29.515 1.00 30.68 212 ALA B N 1
ATOM 4126 C CA . ALA B 1 215 ? -1.016 -21.756 28.849 1.00 30.17 212 ALA B CA 1
ATOM 4127 C C . ALA B 1 215 ? -2.107 -22.565 29.513 1.00 31.76 212 ALA B C 1
ATOM 4128 O O . ALA B 1 215 ? -3.345 -22.274 29.364 1.00 32.33 212 ALA B O 1
ATOM 4130 N N . GLU B 1 216 ? -1.724 -23.652 30.175 1.00 31.88 213 GLU B N 1
ATOM 4131 C CA A GLU B 1 216 ? -2.703 -24.437 30.877 0.70 32.64 213 GLU B CA 1
ATOM 4132 C CA B GLU B 1 216 ? -2.722 -24.461 30.880 0.30 32.54 213 GLU B CA 1
ATOM 4133 C C . GLU B 1 216 ? -3.300 -23.661 32.061 1.00 32.56 213 GLU B C 1
ATOM 4134 O O . GLU B 1 216 ? -4.498 -23.683 32.278 1.00 33.05 213 GLU B O 1
ATOM 4145 N N . LYS B 1 217 ? -2.456 -22.959 32.792 1.00 33.11 214 LYS B N 1
ATOM 4146 C CA . LYS B 1 217 ? -2.962 -22.135 33.935 1.00 34.55 214 LYS B CA 1
ATOM 4147 C C . LYS B 1 217 ? -3.991 -21.152 33.391 1.00 34.99 214 LYS B C 1
ATOM 4148 O O . LYS B 1 217 ? -5.056 -20.936 33.989 1.00 36.44 214 LYS B O 1
ATOM 4154 N N . MET B 1 218 ? -3.706 -20.567 32.219 1.00 34.62 215 MET B N 1
ATOM 4155 C CA . MET B 1 218 ? -4.642 -19.603 31.654 1.00 34.47 215 MET B CA 1
ATOM 4156 C C . MET B 1 218 ? -5.944 -20.241 31.239 1.00 34.84 215 MET B C 1
ATOM 4157 O O . MET B 1 218 ? -6.995 -19.617 31.287 1.00 34.79 215 MET B O 1
ATOM 4162 N N . ALA B 1 219 ? -5.893 -21.482 30.784 1.00 36.24 216 ALA B N 1
ATOM 4163 C CA . ALA B 1 219 ? -7.111 -22.156 30.289 1.00 36.92 216 ALA B CA 1
ATOM 4164 C C . ALA B 1 219 ? -8.135 -22.400 31.400 1.00 38.31 216 ALA B C 1
ATOM 4165 O O . ALA B 1 219 ? -9.335 -22.506 31.170 1.00 37.89 216 ALA B O 1
ATOM 4167 N N . LEU B 1 220 ? -7.639 -22.513 32.609 1.00 39.67 217 LEU B N 1
ATOM 4168 C CA . LEU B 1 220 ? -8.506 -22.761 33.741 1.00 40.61 217 LEU B CA 1
ATOM 4169 C C . LEU B 1 220 ? -9.091 -21.428 34.175 1.00 41.33 217 LEU B C 1
ATOM 4170 O O . LEU B 1 220 ? -10.233 -21.389 34.658 1.00 42.44 217 LEU B O 1
ATOM 4175 N N . GLY B 1 221 ? -8.325 -20.345 33.951 1.00 40.04 218 GLY B N 1
ATOM 4176 C CA . GLY B 1 221 ? -8.709 -18.995 34.398 1.00 38.57 218 GLY B CA 1
ATOM 4177 C C . GLY B 1 221 ? -7.645 -18.034 34.868 1.00 37.34 218 GLY B C 1
ATOM 4178 O O . GLY B 1 221 ? -7.959 -16.873 35.044 1.00 38.65 218 GLY B O 1
ATOM 4179 N N . GLU B 1 222 ? -6.393 -18.446 35.057 1.00 37.47 219 GLU B N 1
ATOM 4180 C CA A GLU B 1 222 ? -5.345 -17.535 35.534 0.60 37.48 219 GLU B CA 1
ATOM 4181 C CA B GLU B 1 222 ? -5.360 -17.529 35.531 0.40 37.11 219 GLU B CA 1
ATOM 4182 C C . GLU B 1 222 ? -5.172 -16.318 34.591 1.00 38.05 219 GLU B C 1
ATOM 4183 O O . GLU B 1 222 ? -5.165 -16.467 33.348 1.00 37.82 219 GLU B O 1
ATOM 4194 N N . ARG B 1 223 ? -5.036 -15.127 35.198 1.00 38.40 220 ARG B N 1
ATOM 4195 C CA . ARG B 1 223 ? -4.832 -13.855 34.502 1.00 38.87 220 ARG B CA 1
ATOM 4196 C C . ARG B 1 223 ? -3.796 -12.904 35.161 1.00 38.19 220 ARG B C 1
ATOM 4197 O O . ARG B 1 223 ? -3.589 -11.811 34.633 1.00 39.30 220 ARG B O 1
ATOM 4205 N N . GLN B 1 224 ? -3.125 -13.259 36.260 1.00 37.87 221 GLN B N 1
ATOM 4206 C CA A GLN B 1 224 ? -2.050 -12.415 36.770 0.60 37.16 221 GLN B CA 1
ATOM 4207 C CA B GLN B 1 224 ? -2.070 -12.383 36.765 0.40 37.26 221 GLN B CA 1
ATOM 4208 C C . GLN B 1 224 ? -0.839 -12.600 35.898 1.00 36.85 221 GLN B C 1
ATOM 4209 O O . GLN B 1 224 ? 0.058 -13.404 36.190 1.00 34.17 221 GLN B O 1
ATOM 4220 N N . ILE B 1 225 ? -0.848 -11.839 34.811 1.00 35.96 222 ILE B N 1
ATOM 4221 C CA . ILE B 1 225 ? 0.108 -11.944 33.776 1.00 36.33 222 ILE B CA 1
ATOM 4222 C C . ILE B 1 225 ? 1.516 -11.778 34.317 1.00 35.79 222 ILE B C 1
ATOM 4223 O O . ILE B 1 225 ? 2.380 -12.582 34.014 1.00 33.71 222 ILE B O 1
ATOM 4228 N N . ASP B 1 226 ? 1.742 -10.755 35.163 1.00 36.19 223 ASP B N 1
ATOM 4229 C CA A ASP B 1 226 ? 3.046 -10.432 35.733 0.60 36.98 223 ASP B CA 1
ATOM 4230 C CA B ASP B 1 226 ? 3.119 -10.478 35.570 0.40 36.55 223 ASP B CA 1
ATOM 4231 C C . ASP B 1 226 ? 3.718 -11.643 36.369 1.00 37.00 223 ASP B C 1
ATOM 4232 O O . ASP B 1 226 ? 4.937 -11.939 36.184 1.00 37.95 223 ASP B O 1
ATOM 4241 N N . ALA B 1 227 ? 2.915 -12.313 37.169 1.00 35.32 224 ALA B N 1
ATOM 4242 C CA . ALA B 1 227 ? 3.426 -13.375 38.047 1.00 36.15 224 ALA B CA 1
ATOM 4243 C C . ALA B 1 227 ? 3.756 -14.630 37.219 1.00 36.16 224 ALA B C 1
ATOM 4244 O O . ALA B 1 227 ? 4.844 -15.228 37.365 1.00 37.01 224 ALA B O 1
ATOM 4246 N N . LEU B 1 228 ? 2.825 -14.957 36.314 1.00 36.15 225 LEU B N 1
ATOM 4247 C CA . LEU B 1 228 ? 2.981 -16.058 35.336 1.00 34.08 225 LEU B CA 1
ATOM 4248 C C . LEU B 1 228 ? 4.286 -15.936 34.604 1.00 34.22 225 LEU B C 1
ATOM 4249 O O . LEU B 1 228 ? 5.068 -16.908 34.514 1.00 32.23 225 LEU B O 1
ATOM 4254 N N . LEU B 1 229 ? 4.527 -14.756 34.056 1.00 31.98 226 LEU B N 1
ATOM 4255 C CA . LEU B 1 229 ? 5.780 -14.570 33.314 1.00 33.78 226 LEU B CA 1
ATOM 4256 C C . LEU B 1 229 ? 7.039 -14.672 34.190 1.00 34.34 226 LEU B C 1
ATOM 4257 O O . LEU B 1 229 ? 8.067 -15.165 33.725 1.00 33.66 226 LEU B O 1
ATOM 4262 N N . GLU B 1 230 ? 6.974 -14.146 35.426 1.00 36.17 227 GLU B N 1
ATOM 4263 C CA . GLU B 1 230 ? 8.116 -14.189 36.365 1.00 37.06 227 GLU B CA 1
ATOM 4264 C C . GLU B 1 230 ? 8.500 -15.631 36.701 1.00 35.78 227 GLU B C 1
ATOM 4265 O O . GLU B 1 230 ? 9.671 -16.000 36.637 1.00 36.07 227 GLU B O 1
ATOM 4271 N N . GLU B 1 231 ? 7.501 -16.399 37.112 1.00 35.18 228 GLU B N 1
ATOM 4272 C CA . GLU B 1 231 ? 7.592 -17.841 37.224 1.00 35.34 228 GLU B CA 1
ATOM 4273 C C . GLU B 1 231 ? 8.343 -18.441 36.038 1.00 33.44 228 GLU B C 1
ATOM 4274 O O . GLU B 1 231 ? 9.315 -19.163 36.256 1.00 34.42 228 GLU B O 1
ATOM 4280 N N . ALA B 1 232 ? 7.916 -18.131 34.807 1.00 29.89 229 ALA B N 1
ATOM 4281 C CA . ALA B 1 232 ? 8.411 -18.830 33.640 1.00 30.53 229 ALA B CA 1
ATOM 4282 C C . ALA B 1 232 ? 9.879 -18.448 33.395 1.00 31.25 229 ALA B C 1
ATOM 4283 O O . ALA B 1 232 ? 10.711 -19.302 33.042 1.00 31.01 229 ALA B O 1
ATOM 4285 N N . ALA B 1 233 ? 10.226 -17.188 33.656 1.00 31.52 230 ALA B N 1
ATOM 4286 C CA . ALA B 1 233 ? 11.612 -16.762 33.546 1.00 31.73 230 ALA B CA 1
ATOM 4287 C C . ALA B 1 233 ? 12.441 -17.524 34.592 1.00 32.57 230 ALA B C 1
ATOM 4288 O O . ALA B 1 233 ? 13.626 -17.832 34.341 1.00 32.14 230 ALA B O 1
ATOM 4290 N N . ALA B 1 234 ? 11.817 -17.870 35.726 1.00 33.11 231 ALA B N 1
ATOM 4291 C CA . ALA B 1 234 ? 12.570 -18.488 36.827 1.00 34.04 231 ALA B CA 1
ATOM 4292 C C . ALA B 1 234 ? 12.976 -19.903 36.412 1.00 34.59 231 ALA B C 1
ATOM 4293 O O . ALA B 1 234 ? 14.133 -20.389 36.599 1.00 35.46 231 ALA B O 1
ATOM 4295 N N . GLN B 1 235 ? 11.971 -20.549 35.859 1.00 33.62 232 GLN B N 1
ATOM 4296 C CA A GLN B 1 235 ? 12.065 -21.914 35.397 0.70 32.93 232 GLN B CA 1
ATOM 4297 C CA B GLN B 1 235 ? 12.096 -21.925 35.416 0.30 33.19 232 GLN B CA 1
ATOM 4298 C C . GLN B 1 235 ? 13.019 -21.997 34.208 1.00 32.04 232 GLN B C 1
ATOM 4299 O O . GLN B 1 235 ? 13.898 -22.856 34.143 1.00 28.93 232 GLN B O 1
ATOM 4310 N N . LEU B 1 236 ? 12.853 -21.104 33.244 1.00 32.34 233 LEU B N 1
ATOM 4311 C CA . LEU B 1 236 ? 13.884 -21.059 32.182 1.00 33.14 233 LEU B CA 1
ATOM 4312 C C . LEU B 1 236 ? 15.361 -21.036 32.703 1.00 34.17 233 LEU B C 1
ATOM 4313 O O . LEU B 1 236 ? 16.243 -21.792 32.213 1.00 33.68 233 LEU B O 1
ATOM 4318 N N . LEU B 1 237 ? 15.626 -20.160 33.678 1.00 35.55 234 LEU B N 1
ATOM 4319 C CA . LEU B 1 237 ? 16.931 -20.061 34.341 1.00 35.79 234 LEU B CA 1
ATOM 4320 C C . LEU B 1 237 ? 17.319 -21.361 35.028 1.00 36.15 234 LEU B C 1
ATOM 4321 O O . LEU B 1 237 ? 18.482 -21.808 34.940 1.00 37.25 234 LEU B O 1
ATOM 4326 N N . ARG B 1 238 ? 16.376 -21.990 35.729 1.00 35.98 235 ARG B N 1
ATOM 4327 C CA . ARG B 1 238 ? 16.780 -23.144 36.479 1.00 36.42 235 ARG B CA 1
ATOM 4328 C C . ARG B 1 238 ? 17.162 -24.336 35.585 1.00 36.18 235 ARG B C 1
ATOM 4329 O O . ARG B 1 238 ? 18.028 -25.147 35.967 1.00 34.85 235 ARG B O 1
ATOM 4337 N N . VAL B 1 239 ? 16.616 -24.394 34.362 1.00 34.67 236 VAL B N 1
ATOM 4338 C CA . VAL B 1 239 ? 16.945 -25.507 33.514 1.00 34.35 236 VAL B CA 1
ATOM 4339 C C . VAL B 1 239 ? 18.010 -25.180 32.452 1.00 34.35 236 VAL B C 1
ATOM 4340 O O . VAL B 1 239 ? 18.381 -26.069 31.641 1.00 34.14 236 VAL B O 1
ATOM 4344 N N . GLY B 1 240 ? 18.504 -23.941 32.433 1.00 32.84 237 GLY B N 1
ATOM 4345 C CA . GLY B 1 240 ? 19.714 -23.623 31.713 1.00 33.87 237 GLY B CA 1
ATOM 4346 C C . GLY B 1 240 ? 19.656 -22.624 30.570 1.00 34.31 237 GLY B C 1
ATOM 4347 O O . GLY B 1 240 ? 20.667 -22.393 29.885 1.00 33.47 237 GLY B O 1
ATOM 4348 N N . PHE B 1 241 ? 18.479 -22.040 30.374 1.00 35.21 238 PHE B N 1
ATOM 4349 C CA . PHE B 1 241 ? 18.297 -20.917 29.445 1.00 35.13 238 PHE B CA 1
ATOM 4350 C C . PHE B 1 241 ? 18.605 -19.631 30.146 1.00 36.36 238 PHE B C 1
ATOM 4351 O O . PHE B 1 241 ? 18.479 -19.544 31.386 1.00 36.90 238 PHE B O 1
ATOM 4359 N N . THR B 1 242 ? 18.961 -18.618 29.365 1.00 36.67 239 THR B N 1
ATOM 4360 C CA . THR B 1 242 ? 18.930 -17.234 29.829 1.00 37.78 239 THR B CA 1
ATOM 4361 C C . THR B 1 242 ? 17.718 -16.561 29.175 1.00 37.38 239 THR B C 1
ATOM 4362 O O . THR B 1 242 ? 17.777 -16.205 27.984 1.00 36.81 239 THR B O 1
ATOM 4366 N N . PRO B 1 243 ? 16.608 -16.422 29.919 1.00 36.20 240 PRO B N 1
ATOM 4367 C CA . PRO B 1 243 ? 15.451 -15.730 29.347 1.00 37.01 240 PRO B CA 1
ATOM 4368 C C . PRO B 1 243 ? 15.684 -14.282 28.880 1.00 37.39 240 PRO B C 1
ATOM 4369 O O . PRO B 1 243 ? 16.480 -13.525 29.489 1.00 36.61 240 PRO B O 1
ATOM 4373 N N . ASP B 1 244 ? 14.985 -13.931 27.787 1.00 36.86 241 ASP B N 1
ATOM 4374 C CA . ASP B 1 244 ? 14.802 -12.554 27.364 1.00 37.34 241 ASP B CA 1
ATOM 4375 C C . ASP B 1 244 ? 13.477 -12.135 27.977 1.00 37.14 241 ASP B C 1
ATOM 4376 O O . ASP B 1 244 ? 12.832 -12.894 28.717 1.00 35.94 241 ASP B O 1
ATOM 4381 N N . GLU B 1 245 ? 13.034 -10.925 27.670 1.00 37.41 242 GLU B N 1
ATOM 4382 C CA . GLU B 1 245 ? 11.705 -10.513 28.115 1.00 37.45 242 GLU B CA 1
ATOM 4383 C C . GLU B 1 245 ? 10.623 -11.411 27.521 1.00 36.25 242 GLU B C 1
ATOM 4384 O O . GLU B 1 245 ? 10.689 -11.748 26.324 1.00 36.74 242 GLU B O 1
ATOM 4390 N N . LEU B 1 246 ? 9.630 -11.721 28.360 1.00 33.79 243 LEU B N 1
ATOM 4391 C CA . LEU B 1 246 ? 8.453 -12.496 28.013 1.00 32.82 243 LEU B CA 1
ATOM 4392 C C . LEU B 1 246 ? 7.112 -11.724 28.039 1.00 30.52 243 LEU B C 1
ATOM 4393 O O . LEU B 1 246 ? 6.928 -10.789 28.839 1.00 30.83 243 LEU B O 1
ATOM 4398 N N . PHE B 1 247 ? 6.142 -12.122 27.197 1.00 28.37 244 PHE B N 1
ATOM 4399 C CA . PHE B 1 247 ? 4.868 -11.372 27.113 1.00 26.51 244 PHE B CA 1
ATOM 4400 C C . PHE B 1 247 ? 3.640 -12.237 26.955 1.00 25.50 244 PHE B C 1
ATOM 4401 O O . PHE B 1 247 ? 3.732 -13.330 26.422 1.00 24.73 244 PHE B O 1
ATOM 44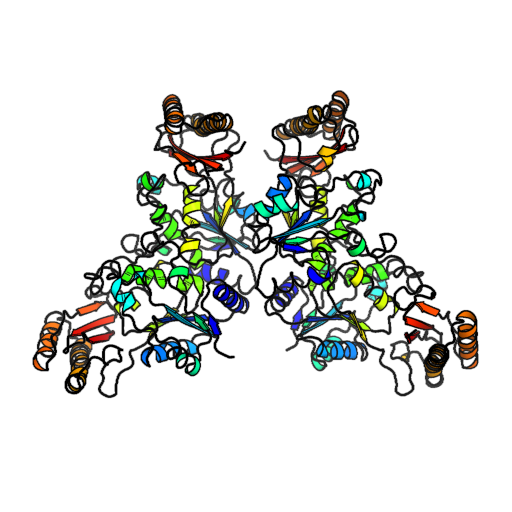09 N N . ILE B 1 248 ? 2.503 -11.739 27.425 1.00 24.95 245 ILE B N 1
ATOM 4410 C CA . ILE B 1 248 ? 1.192 -12.284 27.107 1.00 25.19 245 ILE B CA 1
ATOM 4411 C C . ILE B 1 248 ? 0.319 -11.116 26.693 1.00 25.48 245 ILE B C 1
ATOM 4412 O O . ILE B 1 248 ? 0.065 -10.202 27.500 1.00 24.65 245 ILE B O 1
ATOM 4417 N N . ARG B 1 249 ? -0.138 -11.154 25.438 1.00 24.29 246 ARG B N 1
ATOM 4418 C CA . ARG B 1 249 ? -0.777 -9.996 24.807 1.00 23.82 246 ARG B CA 1
ATOM 4419 C C . ARG B 1 249 ? -2.025 -10.397 23.992 1.00 22.93 246 ARG B C 1
ATOM 4420 O O . ARG B 1 249 ? -2.244 -11.585 23.720 1.00 22.85 246 ARG B O 1
ATOM 4428 N N . ASP B 1 250 ? -2.848 -9.417 23.599 1.00 22.68 247 ASP B N 1
ATOM 4429 C CA . ASP B 1 250 ? -3.974 -9.629 22.702 1.00 23.67 247 ASP B CA 1
ATOM 4430 C C . ASP B 1 250 ? -3.430 -10.183 21.401 1.00 24.29 247 ASP B C 1
ATOM 4431 O O . ASP B 1 250 ? -2.426 -9.698 20.906 1.00 24.93 247 ASP B O 1
ATOM 4436 N N . ALA B 1 251 ? -4.076 -11.209 20.882 1.00 24.24 248 ALA B N 1
ATOM 4437 C CA . ALA B 1 251 ? -3.576 -11.913 19.687 1.00 24.95 248 ALA B CA 1
ATOM 4438 C C . ALA B 1 251 ? -3.634 -11.046 18.425 1.00 25.88 248 ALA B C 1
ATOM 4439 O O . ALA B 1 251 ? -2.924 -11.301 17.486 1.00 26.32 248 ALA B O 1
ATOM 4441 N N . GLU B 1 252 ? -4.479 -10.025 18.407 1.00 26.89 249 GLU B N 1
ATOM 4442 C CA . GLU B 1 252 ? -4.641 -9.177 17.209 1.00 28.27 249 GLU B CA 1
ATOM 4443 C C . GLU B 1 252 ? -3.771 -7.925 17.218 1.00 27.61 249 GLU B C 1
ATOM 4444 O O . GLU B 1 252 ? -3.178 -7.576 16.189 1.00 29.42 249 GLU B O 1
ATOM 4450 N N . THR B 1 253 ? -3.722 -7.238 18.353 1.00 26.60 250 THR B N 1
ATOM 4451 C CA . THR B 1 253 ? -3.054 -5.958 18.463 1.00 26.91 250 THR B CA 1
ATOM 4452 C C . THR B 1 253 ? -1.689 -6.060 19.127 1.00 25.45 250 THR B C 1
ATOM 4453 O O . THR B 1 253 ? -0.880 -5.158 19.024 1.00 25.87 250 THR B O 1
ATOM 4457 N N . LEU B 1 254 ? -1.429 -7.162 19.830 1.00 24.44 251 LEU B N 1
ATOM 4458 C CA . LEU B 1 254 ? -0.224 -7.329 20.616 1.00 24.03 251 LEU B CA 1
ATOM 4459 C C . LEU B 1 254 ? -0.137 -6.365 21.796 1.00 25.37 251 LEU B C 1
ATOM 4460 O O . LEU B 1 254 ? 0.924 -6.222 22.374 1.00 25.05 251 LEU B O 1
ATOM 4465 N N . GLN B 1 255 ? -1.248 -5.685 22.098 1.00 26.09 252 GLN B N 1
ATOM 4466 C CA . GLN B 1 255 ? -1.288 -4.790 23.277 1.00 27.13 252 GLN B CA 1
ATOM 4467 C C . GLN B 1 255 ? -1.665 -5.612 24.498 1.00 27.79 252 GLN B C 1
ATOM 4468 O O . GLN B 1 255 ? -2.201 -6.735 24.373 1.00 26.39 252 GLN B O 1
ATOM 4474 N N . PRO B 1 256 ? -1.498 -5.011 25.699 1.00 28.72 253 PRO B N 1
ATOM 4475 C CA . PRO B 1 256 ? -1.978 -5.697 26.867 1.00 30.21 253 PRO B CA 1
ATOM 4476 C C . PRO B 1 256 ? -3.437 -6.105 26.780 1.00 30.89 253 PRO B C 1
ATOM 4477 O O . PRO B 1 256 ? -4.264 -5.367 26.234 1.00 31.31 253 PRO B O 1
ATOM 4481 N N . LEU B 1 257 ? -3.750 -7.287 27.295 1.00 31.56 254 LEU B N 1
ATOM 4482 C CA . LEU B 1 257 ? -5.102 -7.824 27.310 1.00 32.98 254 LEU B CA 1
ATOM 4483 C C . LEU B 1 257 ? -6.077 -6.843 27.977 1.00 35.84 254 LEU B C 1
ATOM 4484 O O . LEU B 1 257 ? -5.714 -6.153 28.935 1.00 36.26 254 LEU B O 1
ATOM 4489 N N . THR B 1 258 ? -7.295 -6.800 27.432 1.00 39.03 255 THR B N 1
ATOM 4490 C CA . THR B 1 258 ? -8.423 -6.061 27.994 1.00 41.04 255 THR B CA 1
ATOM 4491 C C . THR B 1 258 ? -9.611 -7.012 28.135 1.00 42.62 255 THR B C 1
ATOM 4492 O O . THR B 1 258 ? -9.568 -8.181 27.692 1.00 43.22 255 THR B O 1
ATOM 4496 N N . VAL B 1 259 ? -10.706 -6.528 28.721 1.00 44.03 256 VAL B N 1
ATOM 4497 C CA . VAL B 1 259 ? -11.872 -7.409 28.939 1.00 44.97 256 VAL B CA 1
ATOM 4498 C C . VAL B 1 259 ? -12.596 -7.749 27.622 1.00 44.62 256 VAL B C 1
ATOM 4499 O O . VAL B 1 259 ? -13.375 -8.724 27.557 1.00 45.75 256 VAL B O 1
ATOM 4503 N N . ASP B 1 260 ? -12.275 -6.997 26.567 1.00 44.12 257 ASP B N 1
ATOM 4504 C CA A ASP B 1 260 ? -12.815 -7.266 25.232 0.60 43.76 257 ASP B CA 1
ATOM 4505 C CA B ASP B 1 260 ? -12.804 -7.259 25.220 0.40 43.64 257 ASP B CA 1
ATOM 4506 C C . ASP B 1 260 ? -11.934 -8.217 24.390 1.00 42.98 257 ASP B C 1
ATOM 4507 O O . ASP B 1 260 ? -12.375 -8.701 23.323 1.00 43.71 257 ASP B O 1
ATOM 4516 N N . SER B 1 261 ? -10.705 -8.489 24.847 1.00 41.09 258 SER B N 1
ATOM 4517 C CA . SER B 1 261 ? -9.785 -9.401 24.103 1.00 38.69 258 SER B CA 1
ATOM 4518 C C . SER B 1 261 ? -10.400 -10.788 24.030 1.00 38.15 258 SER B C 1
ATOM 4519 O O . SER B 1 261 ? -10.816 -11.318 25.074 1.00 38.26 258 SER B O 1
ATOM 4522 N N . GLN B 1 262 ? -10.473 -11.372 22.824 1.00 37.33 259 GLN B N 1
ATOM 4523 C CA A GLN B 1 262 ? -11.026 -12.722 22.679 0.70 37.18 259 GLN B CA 1
ATOM 4524 C CA B GLN B 1 262 ? -11.025 -12.719 22.604 0.30 36.67 259 GLN B CA 1
ATOM 4525 C C . GLN B 1 262 ? -9.950 -13.809 22.642 1.00 35.77 259 GLN B C 1
ATOM 4526 O O . GLN B 1 262 ? -10.244 -14.982 22.905 1.00 36.14 259 GLN B O 1
ATOM 4537 N N . GLN B 1 263 ? -8.718 -13.437 22.334 1.00 32.94 260 GLN B N 1
ATOM 4538 C CA . GLN B 1 263 ? -7.656 -14.416 22.191 1.00 32.01 260 GLN B CA 1
ATOM 4539 C C . GLN B 1 263 ? -6.366 -13.778 22.668 1.00 30.06 260 GLN B C 1
ATOM 4540 O O . GLN B 1 263 ? -6.099 -12.607 22.373 1.00 28.42 260 GLN B O 1
ATOM 4546 N N . ALA B 1 264 ? -5.571 -14.533 23.410 1.00 28.65 261 ALA B N 1
ATOM 4547 C CA . ALA B 1 264 ? -4.254 -14.083 23.828 1.00 27.98 261 ALA B CA 1
ATOM 4548 C C . ALA B 1 264 ? -3.181 -14.828 23.056 1.00 26.80 261 ALA B C 1
ATOM 4549 O O . ALA B 1 264 ? -3.449 -15.900 22.458 1.00 27.82 261 ALA B O 1
ATOM 4551 N N . VAL B 1 265 ? -1.983 -14.236 23.033 1.00 24.33 262 VAL B N 1
ATOM 4552 C CA . VAL B 1 265 ? -0.800 -14.934 22.546 1.00 23.18 262 VAL B CA 1
ATOM 4553 C C . VAL B 1 265 ? 0.270 -14.853 23.601 1.00 22.24 262 VAL B C 1
ATOM 4554 O O . VAL B 1 265 ? 0.540 -13.781 24.136 1.00 23.12 262 VAL B O 1
ATOM 4558 N N . ILE B 1 266 ? 0.835 -16.002 23.944 1.00 22.54 263 ILE B N 1
ATOM 4559 C CA . ILE B 1 266 ? 2.014 -16.080 24.812 1.00 23.03 263 ILE B CA 1
ATOM 4560 C C . ILE B 1 266 ? 3.265 -16.012 23.934 1.00 22.30 263 ILE B C 1
ATOM 4561 O O . ILE B 1 266 ? 3.392 -16.811 23.042 1.00 24.04 263 ILE B O 1
ATOM 4566 N N . LEU B 1 267 ? 4.186 -15.093 24.224 1.00 22.81 264 LEU B N 1
ATOM 4567 C CA . LEU B 1 267 ? 5.420 -14.854 23.471 1.00 24.36 264 LEU B CA 1
ATOM 4568 C C . LEU B 1 267 ? 6.655 -15.127 24.334 1.00 26.65 264 LEU B C 1
ATOM 4569 O O . LEU B 1 267 ? 6.942 -14.368 25.261 1.00 29.18 264 LEU B O 1
ATOM 4574 N N . MET B 1 268 ? 7.340 -16.234 24.037 1.00 27.91 265 MET B N 1
ATOM 4575 C CA . MET B 1 268 ? 8.547 -16.715 24.763 1.00 28.42 265 MET B CA 1
ATOM 4576 C C . MET B 1 268 ? 9.839 -16.437 23.979 1.00 29.35 265 MET B C 1
ATOM 4577 O O . MET B 1 268 ? 9.854 -16.545 22.763 1.00 28.87 265 MET B O 1
ATOM 4582 N N . ALA B 1 269 ? 10.942 -16.063 24.666 1.00 30.66 266 ALA B N 1
ATOM 4583 C CA . ALA B 1 269 ? 12.263 -15.898 24.015 1.00 31.55 266 ALA B CA 1
ATOM 4584 C C . ALA B 1 269 ? 13.313 -16.180 25.031 1.00 33.00 266 ALA B C 1
ATOM 4585 O O . ALA B 1 269 ? 13.181 -15.715 26.159 1.00 32.33 266 ALA B O 1
ATOM 4587 N N . ALA B 1 270 ? 14.361 -16.917 24.649 1.00 33.56 267 ALA B N 1
ATOM 4588 C CA . ALA B 1 270 ? 15.413 -17.249 25.614 1.00 34.79 267 ALA B CA 1
ATOM 4589 C C . ALA B 1 270 ? 16.665 -17.752 24.902 1.00 36.94 267 ALA B C 1
ATOM 4590 O O . ALA B 1 270 ? 16.581 -18.416 23.853 1.00 36.61 267 ALA B O 1
ATOM 4592 N N . TRP B 1 271 ? 17.820 -17.419 25.488 1.00 38.44 268 TRP B N 1
ATOM 4593 C CA A TRP B 1 271 ? 19.103 -17.778 24.899 0.70 39.67 268 TRP B CA 1
ATOM 4594 C CA B TRP B 1 271 ? 19.105 -17.776 24.900 0.30 39.45 268 TRP B CA 1
ATOM 4595 C C . TRP B 1 271 ? 19.570 -19.142 25.397 1.00 39.85 268 TRP B C 1
ATOM 4596 O O . TRP B 1 271 ? 19.383 -19.496 26.578 1.00 39.87 268 TRP B O 1
ATOM 4617 N N . LEU B 1 272 ? 20.176 -19.898 24.492 1.00 40.40 269 LEU B N 1
ATOM 4618 C CA . LEU B 1 272 ? 20.799 -21.176 24.818 1.00 41.08 269 LEU B CA 1
ATOM 4619 C C . LEU B 1 272 ? 22.081 -21.182 24.000 1.00 42.84 269 LEU B C 1
ATOM 4620 O O . LEU B 1 272 ? 22.044 -21.335 22.770 1.00 41.96 269 LEU B O 1
ATOM 4625 N N . GLY B 1 273 ? 23.206 -20.949 24.672 1.00 44.44 270 GLY B N 1
ATOM 4626 C CA . GLY B 1 273 ? 24.449 -20.679 23.993 1.00 46.08 270 GLY B CA 1
ATOM 4627 C C . GLY B 1 273 ? 24.288 -19.658 22.881 1.00 47.32 270 GLY B C 1
ATOM 4628 O O . GLY B 1 273 ? 23.826 -18.525 23.127 1.00 48.14 270 GLY B O 1
ATOM 4629 N N . LYS B 1 274 ? 24.628 -20.113 21.658 1.00 47.99 271 LYS B N 1
ATOM 4630 C CA . LYS B 1 274 ? 24.688 -19.319 20.409 1.00 48.64 271 LYS B CA 1
ATOM 4631 C C . LYS B 1 274 ? 23.319 -18.913 19.839 1.00 47.73 271 LYS B C 1
ATOM 4632 O O . LYS B 1 274 ? 23.224 -18.079 18.912 1.00 48.43 271 LYS B O 1
ATOM 4638 N N . ALA B 1 275 ? 22.257 -19.503 20.373 1.00 45.94 272 ALA B N 1
ATOM 4639 C CA . ALA B 1 275 ? 20.937 -19.358 19.754 1.00 44.01 272 ALA B CA 1
ATOM 4640 C C . ALA B 1 275 ? 19.993 -18.634 20.702 1.00 41.97 272 ALA B C 1
ATOM 4641 O O . ALA B 1 275 ? 19.909 -18.942 21.908 1.00 41.85 272 ALA B O 1
ATOM 4643 N N . ARG B 1 276 ? 19.312 -17.636 20.158 1.00 39.43 273 ARG B N 1
ATOM 4644 C CA . ARG B 1 276 ? 18.139 -17.072 20.817 1.00 38.25 273 ARG B CA 1
ATOM 4645 C C . ARG B 1 276 ? 16.901 -17.787 20.248 1.00 36.86 273 ARG B C 1
ATOM 4646 O O . ARG B 1 276 ? 16.535 -17.588 19.084 1.00 37.65 273 ARG B O 1
ATOM 4654 N N . LEU B 1 277 ? 16.298 -18.618 21.068 1.00 33.60 274 LEU B N 1
ATOM 4655 C CA . LEU B 1 277 ? 15.144 -19.430 20.660 1.00 33.16 274 LEU B CA 1
ATOM 4656 C C . LEU B 1 277 ? 13.867 -18.724 21.057 1.00 32.00 274 LEU B C 1
ATOM 4657 O O . LEU B 1 277 ? 13.839 -18.034 22.085 1.00 32.77 274 LEU B O 1
ATOM 4662 N N . ILE B 1 278 ? 12.818 -18.896 20.263 1.00 31.24 275 ILE B N 1
ATOM 4663 C CA . ILE B 1 278 ? 11.519 -18.292 20.532 1.00 30.35 275 ILE B CA 1
ATOM 4664 C C . ILE B 1 278 ? 10.391 -19.311 20.286 1.00 29.08 275 ILE B C 1
ATOM 4665 O O . ILE B 1 278 ? 10.583 -20.316 19.590 1.00 28.11 275 ILE B O 1
ATOM 4670 N N . ASP B 1 279 ? 9.226 -19.043 20.865 1.00 25.56 276 ASP B N 1
ATOM 4671 C CA . ASP B 1 279 ? 8.040 -19.879 20.671 1.00 24.06 276 ASP B CA 1
ATOM 4672 C C . ASP B 1 279 ? 6.837 -19.030 21.076 1.00 22.81 276 ASP B C 1
ATOM 4673 O O . ASP B 1 279 ? 6.980 -17.955 21.713 1.00 23.13 276 ASP B O 1
ATOM 4678 N N . ASN B 1 280 ? 5.651 -19.478 20.725 1.00 21.69 277 ASN B N 1
ATOM 4679 C CA . ASN B 1 280 ? 4.442 -18.786 21.081 1.00 21.11 277 ASN B CA 1
ATOM 4680 C C . ASN B 1 280 ? 3.264 -19.782 21.103 1.00 21.95 277 ASN B C 1
ATOM 4681 O O . ASN B 1 280 ? 3.331 -20.845 20.491 1.00 21.89 277 ASN B O 1
ATOM 4686 N N . GLN B 1 281 ? 2.185 -19.378 21.754 1.00 22.54 278 GLN B N 1
ATOM 4687 C CA . GLN B 1 281 ? 0.996 -20.181 21.878 1.00 23.13 278 GLN B CA 1
ATOM 4688 C C . GLN B 1 281 ? -0.251 -19.302 21.992 1.00 23.84 278 GLN B C 1
ATOM 4689 O O . GLN B 1 281 ? -0.278 -18.389 22.814 1.00 23.31 278 GLN B O 1
ATOM 4695 N N . LEU B 1 282 ? -1.268 -19.601 21.173 1.00 24.57 279 LEU B N 1
ATOM 4696 C CA . LEU B 1 282 ? -2.563 -18.960 21.229 1.00 26.60 279 LEU B CA 1
ATOM 4697 C C . LEU B 1 282 ? -3.406 -19.535 22.382 1.00 28.88 279 LEU B C 1
ATOM 4698 O O . LEU B 1 282 ? -3.341 -20.730 22.652 1.00 29.08 279 LEU B O 1
ATOM 4703 N N . VAL B 1 283 ? -4.141 -18.657 23.080 1.00 29.75 280 VAL B N 1
ATOM 4704 C CA . VAL B 1 283 ? -4.992 -19.029 24.207 1.00 31.98 280 VAL B CA 1
ATOM 4705 C C . VAL B 1 283 ? -6.379 -18.444 23.941 1.00 33.07 280 VAL B C 1
ATOM 4706 O O . VAL B 1 283 ? -6.516 -17.221 23.817 1.00 33.20 280 VAL B O 1
ATOM 4710 N N . ASP B 1 284 ? -7.410 -19.278 23.821 1.00 36.19 281 ASP B N 1
ATOM 4711 C CA . ASP B 1 284 ? -8.773 -18.745 23.669 1.00 38.43 281 ASP B CA 1
ATOM 4712 C C . ASP B 1 284 ? -9.219 -18.196 25.049 1.00 39.16 281 ASP B C 1
ATOM 4713 O O . ASP B 1 284 ? -9.090 -18.874 26.062 1.00 39.68 281 ASP B O 1
ATOM 4718 N N . LEU B 1 285 ? -9.693 -16.954 25.094 1.00 40.24 282 LEU B N 1
ATOM 4719 C CA . LEU B 1 285 ? -10.129 -16.335 26.358 1.00 40.98 282 LEU B CA 1
ATOM 4720 C C . LEU B 1 285 ? -11.664 -16.418 26.499 1.00 42.22 282 LEU B C 1
ATOM 4721 O O . LEU B 1 285 ? -12.375 -16.462 25.481 1.00 44.20 282 LEU B O 1
ATOM 4726 N N . ALA C 1 3 ? 15.501 -0.806 -29.056 1.00 36.25 0 ALA C N 1
ATOM 4727 C CA . ALA C 1 3 ? 15.865 -0.391 -30.430 1.00 33.85 0 ALA C CA 1
ATOM 4728 C C . ALA C 1 3 ? 14.656 -0.653 -31.357 1.00 31.97 0 ALA C C 1
ATOM 4729 O O . ALA C 1 3 ? 14.097 -1.782 -31.391 1.00 32.11 0 ALA C O 1
ATOM 4731 N N . MET C 1 4 ? 14.332 0.380 -32.134 1.00 28.55 1 MET C N 1
ATOM 4732 C CA . MET C 1 4 ? 13.238 0.347 -33.114 1.00 25.28 1 MET C CA 1
ATOM 4733 C C . MET C 1 4 ? 13.571 -0.570 -34.257 1.00 23.32 1 MET C C 1
ATOM 4734 O O . MET C 1 4 ? 14.696 -0.551 -34.789 1.00 25.78 1 MET C O 1
ATOM 4739 N N . LEU C 1 5 ? 12.599 -1.380 -34.636 1.00 20.06 2 LEU C N 1
ATOM 4740 C CA . LEU C 1 5 ? 12.728 -2.274 -35.774 1.00 19.81 2 LEU C CA 1
ATOM 4741 C C . LEU C 1 5 ? 12.141 -1.673 -37.027 1.00 18.74 2 LEU C C 1
ATOM 4742 O O . LEU C 1 5 ? 11.138 -0.924 -36.923 1.00 18.76 2 LEU C O 1
ATOM 4747 N N . ILE C 1 6 ? 12.718 -2.037 -38.185 1.00 16.78 3 ILE C N 1
ATOM 4748 C CA . ILE C 1 6 ? 12.182 -1.606 -39.476 1.00 17.62 3 ILE C CA 1
ATOM 4749 C C . ILE C 1 6 ? 11.932 -2.895 -40.260 1.00 16.93 3 ILE C C 1
ATOM 4750 O O . ILE C 1 6 ? 12.809 -3.750 -40.349 1.00 17.76 3 ILE C O 1
ATOM 4755 N N . ILE C 1 7 ? 10.711 -3.070 -40.754 1.00 15.43 4 ILE C N 1
ATOM 4756 C CA . ILE C 1 7 ? 10.335 -4.281 -41.547 1.00 15.78 4 ILE C CA 1
ATOM 4757 C C . ILE C 1 7 ? 9.619 -3.813 -42.794 1.00 16.70 4 ILE C C 1
ATOM 4758 O O . ILE C 1 7 ? 8.740 -2.906 -42.726 1.00 16.31 4 ILE C O 1
ATOM 4763 N N . GLU C 1 8 ? 9.978 -4.433 -43.902 1.00 17.86 5 GLU C N 1
ATOM 4764 C CA . GLU C 1 8 ? 9.376 -4.171 -45.197 1.00 18.30 5 GLU C CA 1
ATOM 4765 C C . GLU C 1 8 ? 8.463 -5.280 -45.672 1.00 19.05 5 GLU C C 1
ATOM 4766 O O . GLU C 1 8 ? 7.482 -5.009 -46.297 1.00 20.97 5 GLU C O 1
ATOM 4772 N N . THR C 1 9 ? 8.772 -6.539 -45.386 1.00 18.85 6 THR C N 1
ATOM 4773 C CA . THR C 1 9 ? 8.055 -7.611 -46.050 1.00 18.77 6 THR C CA 1
ATOM 4774 C C . THR C 1 9 ? 6.978 -8.205 -45.141 1.00 16.71 6 THR C C 1
ATOM 4775 O O . THR C 1 9 ? 7.060 -8.148 -43.888 1.00 17.60 6 THR C O 1
ATOM 4779 N N . LEU C 1 10 ? 5.925 -8.697 -45.763 1.00 17.74 7 LEU C N 1
ATOM 4780 C CA . LEU C 1 10 ? 4.773 -9.231 -45.025 1.00 18.37 7 LEU C CA 1
ATOM 4781 C C . LEU C 1 10 ? 5.132 -10.462 -44.173 1.00 18.88 7 LEU C C 1
ATOM 4782 O O . LEU C 1 10 ? 4.746 -10.523 -43.025 1.00 17.15 7 LEU C O 1
ATOM 4787 N N . PRO C 1 11 ? 5.897 -11.430 -44.715 1.00 19.19 8 PRO C N 1
ATOM 4788 C CA . PRO C 1 11 ? 6.291 -12.523 -43.824 1.00 19.37 8 PRO C CA 1
ATOM 4789 C C . PRO C 1 11 ? 7.118 -12.161 -42.598 1.00 18.79 8 PRO C C 1
ATOM 4790 O O . PRO C 1 11 ? 6.906 -12.718 -41.515 1.00 19.24 8 PRO C O 1
ATOM 4794 N N . LEU C 1 12 ? 8.066 -11.249 -42.759 1.00 16.71 9 LEU C N 1
ATOM 4795 C CA . LEU C 1 12 ? 8.823 -10.773 -41.604 1.00 16.93 9 LEU C CA 1
ATOM 4796 C C . LEU C 1 12 ? 7.942 -10.007 -40.625 1.00 15.91 9 LEU C C 1
ATOM 4797 O O . LEU C 1 12 ? 8.167 -10.113 -39.403 1.00 16.24 9 LEU C O 1
ATOM 4802 N N . LEU C 1 13 ? 6.971 -9.232 -41.138 1.00 15.76 10 LEU C N 1
ATOM 4803 C CA . LEU C 1 13 ? 6.033 -8.513 -40.228 1.00 15.59 10 LEU C CA 1
ATOM 4804 C C . LEU C 1 13 ? 5.312 -9.544 -39.388 1.00 15.34 10 LEU C C 1
ATOM 4805 O O . LEU C 1 13 ? 5.217 -9.444 -38.137 1.00 15.21 10 LEU C O 1
ATOM 4810 N N . ARG C 1 14 ? 4.816 -10.587 -40.030 1.00 17.06 11 ARG C N 1
ATOM 4811 C CA A ARG C 1 14 ? 4.060 -11.598 -39.281 0.70 17.72 11 ARG C CA 1
ATOM 4812 C CA B ARG C 1 14 ? 4.082 -11.647 -39.324 0.30 17.79 11 ARG C CA 1
ATOM 4813 C C . ARG C 1 14 ? 4.898 -12.343 -38.250 1.00 18.13 11 ARG C C 1
ATOM 4814 O O . ARG C 1 14 ? 4.404 -12.621 -37.166 1.00 18.83 11 ARG C O 1
ATOM 4829 N N . GLN C 1 15 ? 6.149 -12.637 -38.566 1.00 18.07 12 GLN C N 1
ATOM 4830 C CA . GLN C 1 15 ? 7.012 -13.228 -37.549 1.00 18.71 12 GLN C CA 1
ATOM 4831 C C . GLN C 1 15 ? 7.077 -12.347 -36.300 1.00 18.58 12 GLN C C 1
ATOM 4832 O O . GLN C 1 15 ? 7.026 -12.822 -35.155 1.00 19.65 12 GLN C O 1
ATOM 4838 N N . GLN C 1 16 ? 7.223 -11.042 -36.496 1.00 17.47 13 GLN C N 1
ATOM 4839 C CA . GLN C 1 16 ? 7.374 -10.174 -35.328 1.00 19.76 13 GLN C CA 1
ATOM 4840 C C . GLN C 1 16 ? 6.062 -10.031 -34.528 1.00 19.60 13 GLN C C 1
ATOM 4841 O O . GLN C 1 16 ? 6.083 -10.016 -33.280 1.00 20.03 13 GLN C O 1
ATOM 4847 N N . ILE C 1 17 ? 4.942 -9.870 -35.239 1.00 19.54 14 ILE C N 1
ATOM 4848 C CA . ILE C 1 17 ? 3.601 -9.791 -34.597 1.00 20.26 14 ILE C CA 1
ATOM 4849 C C . ILE C 1 17 ? 3.363 -11.063 -33.753 1.00 21.53 14 ILE C C 1
ATOM 4850 O O . ILE C 1 17 ? 2.943 -10.986 -32.588 1.00 21.84 14 ILE C O 1
ATOM 4855 N N . ARG C 1 18 ? 3.663 -12.219 -34.328 1.00 21.96 15 ARG C N 1
ATOM 4856 C CA . ARG C 1 18 ? 3.546 -13.496 -33.594 1.00 24.26 15 ARG C CA 1
ATOM 4857 C C . ARG C 1 18 ? 4.417 -13.490 -32.354 1.00 24.15 15 ARG C C 1
ATOM 4858 O O . ARG C 1 18 ? 3.963 -13.904 -31.270 1.00 26.14 15 ARG C O 1
ATOM 4866 N N . ARG C 1 19 ? 5.640 -12.994 -32.448 1.00 24.62 16 ARG C N 1
ATOM 4867 C CA A ARG C 1 19 ? 6.544 -12.996 -31.277 0.70 25.50 16 ARG C CA 1
ATOM 4868 C CA B ARG C 1 19 ? 6.548 -12.993 -31.279 0.30 25.50 16 ARG C CA 1
ATOM 4869 C C . ARG C 1 19 ? 5.969 -12.138 -30.156 1.00 25.70 16 ARG C C 1
ATOM 4870 O O . ARG C 1 19 ? 5.930 -12.543 -28.978 1.00 25.55 16 ARG C O 1
ATOM 4885 N N . TRP C 1 20 ? 5.508 -10.958 -30.527 1.00 24.06 17 TRP C N 1
ATOM 4886 C CA . TRP C 1 20 ? 4.935 -10.059 -29.525 1.00 24.70 17 TRP C CA 1
ATOM 4887 C C . TRP C 1 20 ? 3.724 -10.605 -28.861 1.00 24.71 17 TRP C C 1
ATOM 4888 O O . TRP C 1 20 ? 3.507 -10.388 -27.649 1.00 25.08 17 TRP C O 1
ATOM 4899 N N . ARG C 1 21 ? 2.896 -11.282 -29.631 1.00 24.96 18 ARG C N 1
ATOM 4900 C CA . ARG C 1 21 ? 1.745 -11.906 -29.046 1.00 26.62 18 ARG C CA 1
ATOM 4901 C C . ARG C 1 21 ? 2.150 -13.071 -28.097 1.00 27.36 18 ARG C C 1
ATOM 4902 O O . ARG C 1 21 ? 1.476 -13.293 -27.075 1.00 28.38 18 ARG C O 1
ATOM 4910 N N . GLN C 1 22 ? 3.268 -13.740 -28.394 1.00 28.22 19 GLN C N 1
ATOM 4911 C CA A GLN C 1 22 ? 3.771 -14.762 -27.468 0.60 28.38 19 GLN C CA 1
ATOM 4912 C CA B GLN C 1 22 ? 3.847 -14.778 -27.478 0.40 28.26 19 GLN C CA 1
ATOM 4913 C C . GLN C 1 22 ? 4.322 -14.157 -26.184 1.00 28.28 19 GLN C C 1
ATOM 4914 O O . GLN C 1 22 ? 4.347 -14.841 -25.130 1.00 29.27 19 GLN C O 1
ATOM 4925 N N . GLU C 1 23 ? 4.759 -12.912 -26.263 1.00 27.63 20 GLU C N 1
ATOM 4926 C CA . GLU C 1 23 ? 5.267 -12.197 -25.137 1.00 27.92 20 GLU C CA 1
ATOM 4927 C C . GLU C 1 23 ? 4.108 -11.553 -24.292 1.00 27.97 20 GLU C C 1
ATOM 4928 O O . GLU C 1 23 ? 4.380 -10.910 -23.246 1.00 28.58 20 GLU C O 1
ATOM 4934 N N . GLY C 1 24 ? 2.844 -11.770 -24.711 1.00 27.32 21 GLY C N 1
ATOM 4935 C CA . GLY C 1 24 ? 1.650 -11.157 -24.093 1.00 26.40 21 GLY C CA 1
ATOM 4936 C C . GLY C 1 24 ? 1.561 -9.649 -24.239 1.00 25.15 21 GLY C C 1
ATOM 4937 O O . GLY C 1 24 ? 1.019 -8.951 -23.354 1.00 24.95 21 GLY C O 1
ATOM 4938 N N . LYS C 1 25 ? 2.068 -9.125 -25.355 1.00 23.92 22 LYS C N 1
ATOM 4939 C CA . LYS C 1 25 ? 2.081 -7.665 -25.545 1.00 23.45 22 LYS C CA 1
ATOM 4940 C C . LYS C 1 25 ? 0.763 -7.152 -26.133 1.00 22.58 22 LYS C C 1
ATOM 4941 O O . LYS C 1 25 ? 0.226 -7.742 -27.068 1.00 24.89 22 LYS C O 1
ATOM 4947 N N . ARG C 1 26 ? 0.238 -6.056 -25.575 1.00 20.62 23 ARG C N 1
ATOM 4948 C CA . ARG C 1 26 ? -0.848 -5.310 -26.250 1.00 21.35 23 ARG C CA 1
ATOM 4949 C C . ARG C 1 26 ? -0.193 -4.459 -27.353 1.00 17.98 23 ARG C C 1
ATOM 4950 O O . ARG C 1 26 ? 0.900 -3.850 -27.144 1.00 18.32 23 ARG C O 1
ATOM 4958 N N . ILE C 1 27 ? -0.807 -4.437 -28.528 1.00 16.80 24 ILE C N 1
ATOM 4959 C CA . ILE C 1 27 ? -0.256 -3.750 -29.712 1.00 16.05 24 ILE C CA 1
ATOM 4960 C C . ILE C 1 27 ? -1.120 -2.552 -30.106 1.00 14.77 24 ILE C C 1
ATOM 4961 O O . ILE C 1 27 ? -2.343 -2.676 -30.271 1.00 14.66 24 ILE C O 1
ATOM 4966 N N . ALA C 1 28 ? -0.486 -1.400 -30.297 1.00 14.64 25 ALA C N 1
ATOM 4967 C CA . ALA C 1 28 ? -1.146 -0.232 -30.910 1.00 14.67 25 ALA C CA 1
ATOM 4968 C C . ALA C 1 28 ? -0.643 -0.020 -32.322 1.00 15.58 25 ALA C C 1
ATOM 4969 O O . ALA C 1 28 ? 0.558 -0.179 -32.551 1.00 17.77 25 ALA C O 1
ATOM 4971 N N . LEU C 1 29 ? -1.509 0.432 -33.217 1.00 13.86 26 LEU C N 1
ATOM 4972 C CA . LEU C 1 29 ? -1.184 0.648 -34.619 1.00 13.91 26 LEU C CA 1
ATOM 4973 C C . LEU C 1 29 ? -1.451 2.122 -34.952 1.00 13.09 26 LEU C C 1
ATOM 4974 O O . LEU C 1 29 ? -2.532 2.652 -34.638 1.00 14.30 26 LEU C O 1
ATOM 4979 N N . VAL C 1 30 ? -0.473 2.747 -35.607 1.00 12.43 27 VAL C N 1
ATOM 4980 C CA . VAL C 1 30 ? -0.566 4.103 -36.130 1.00 12.50 27 VAL C CA 1
ATOM 4981 C C . VAL C 1 30 ? -0.301 4.085 -37.620 1.00 12.53 27 VAL C C 1
ATOM 4982 O O . VAL C 1 30 ? 0.862 4.110 -38.020 1.00 13.23 27 VAL C O 1
ATOM 4986 N N . PRO C 1 31 ? -1.366 4.110 -38.448 1.00 12.48 28 PRO C N 1
ATOM 4987 C CA . PRO C 1 31 ? -1.219 4.033 -39.915 1.00 12.74 28 PRO C CA 1
ATOM 4988 C C . PRO C 1 31 ? -0.868 5.421 -40.460 1.00 13.00 28 PRO C C 1
ATOM 4989 O O . PRO C 1 31 ? -1.473 6.403 -40.070 1.00 14.96 28 PRO C O 1
ATOM 4993 N N . THR C 1 32 ? 0.170 5.495 -41.292 1.00 12.65 29 THR C N 1
ATOM 4994 C CA . THR C 1 32 ? 0.558 6.725 -41.910 1.00 13.23 29 THR C CA 1
ATOM 4995 C C . THR C 1 32 ? 0.932 6.552 -43.358 1.00 13.24 29 THR C C 1
ATOM 4996 O O . THR C 1 32 ? 1.220 5.438 -43.820 1.00 13.78 29 THR C O 1
ATOM 5000 N N . MET C 1 33 ? 0.987 7.679 -44.071 1.00 13.59 30 MET C N 1
ATOM 5001 C CA . MET C 1 33 ? 1.583 7.642 -45.392 1.00 14.38 30 MET C CA 1
ATOM 5002 C C . MET C 1 33 ? 2.981 8.292 -45.469 1.00 14.96 30 MET C C 1
ATOM 5003 O O . MET C 1 33 ? 3.416 8.748 -46.529 1.00 17.38 30 MET C O 1
ATOM 5008 N N . GLY C 1 34 ? 3.662 8.370 -44.350 1.00 15.91 31 GLY C N 1
ATOM 5009 C CA . GLY C 1 34 ? 5.011 8.937 -44.299 1.00 15.94 31 GLY C CA 1
ATOM 5010 C C . GLY C 1 34 ? 5.055 10.434 -44.399 1.00 16.78 31 GLY C C 1
ATOM 5011 O O . GLY C 1 34 ? 4.038 11.158 -44.245 1.00 18.26 31 GLY C O 1
ATOM 5012 N N . ASN C 1 35 ? 6.255 10.921 -44.585 1.00 17.26 32 ASN C N 1
ATOM 5013 C CA . ASN C 1 35 ? 6.540 12.367 -44.542 1.00 17.99 32 ASN C CA 1
ATOM 5014 C C . ASN C 1 35 ? 6.033 12.980 -43.274 1.00 17.45 32 ASN C C 1
ATOM 5015 O O . ASN C 1 35 ? 5.188 13.876 -43.256 1.00 18.53 32 ASN C O 1
ATOM 5020 N N . LEU C 1 36 ? 6.514 12.417 -42.190 1.00 17.74 33 LEU C N 1
ATOM 5021 C CA . LEU C 1 36 ? 5.943 12.647 -40.871 1.00 17.40 33 LEU C CA 1
ATOM 5022 C C . LEU C 1 36 ? 6.271 13.977 -40.264 1.00 17.98 33 LEU C C 1
ATOM 5023 O O . LEU C 1 36 ? 7.380 14.502 -40.450 1.00 20.11 33 LEU C O 1
ATOM 5028 N N . HIS C 1 37 ? 5.303 14.538 -39.542 1.00 17.34 34 HIS C N 1
ATOM 5029 C CA . HIS C 1 37 ? 5.426 15.808 -38.881 1.00 18.40 34 HIS C CA 1
ATOM 5030 C C . HIS C 1 37 ? 5.012 15.651 -37.427 1.00 18.07 34 HIS C C 1
ATOM 5031 O O . HIS C 1 37 ? 4.793 14.544 -36.936 1.00 18.22 34 HIS C O 1
ATOM 5038 N N . GLU C 1 38 ? 4.953 16.765 -36.712 1.00 19.77 35 GLU C N 1
ATOM 5039 C CA . GLU C 1 38 ? 4.719 16.748 -35.257 1.00 21.68 35 GLU C CA 1
ATOM 5040 C C . GLU C 1 38 ? 3.334 16.196 -34.873 1.00 21.19 35 GLU C C 1
ATOM 5041 O O . GLU C 1 38 ? 3.166 15.680 -33.752 1.00 22.38 35 GLU C O 1
ATOM 5047 N N . GLY C 1 39 ? 2.371 16.329 -35.767 1.00 20.55 36 GLY C N 1
ATOM 5048 C CA . GLY C 1 39 ? 1.066 15.682 -35.606 1.00 20.51 36 GLY C CA 1
ATOM 5049 C C . GLY C 1 39 ? 1.188 14.170 -35.515 1.00 20.21 36 GLY C C 1
ATOM 5050 O O . GLY C 1 39 ? 0.564 13.545 -34.679 1.00 20.89 36 GLY C O 1
ATOM 5051 N N . HIS C 1 40 ? 1.951 13.572 -36.430 1.00 18.65 37 HIS C N 1
ATOM 5052 C CA . HIS C 1 40 ? 2.249 12.140 -36.336 1.00 17.53 37 HIS C CA 1
ATOM 5053 C C . HIS C 1 40 ? 2.939 11.740 -35.033 1.00 19.16 37 HIS C C 1
ATOM 5054 O O . HIS C 1 40 ? 2.652 10.652 -34.486 1.00 18.96 37 HIS C O 1
ATOM 5061 N N . MET C 1 41 ? 3.883 12.571 -34.573 1.00 18.77 38 MET C N 1
ATOM 5062 C CA . MET C 1 41 ? 4.565 12.294 -33.324 1.00 20.40 38 MET C CA 1
ATOM 5063 C C . MET C 1 41 ? 3.608 12.267 -32.150 1.00 20.14 38 MET C C 1
ATOM 5064 O O . MET C 1 41 ? 3.724 11.393 -31.277 1.00 19.48 38 MET C O 1
ATOM 5069 N N . THR C 1 42 ? 2.609 13.132 -32.171 1.00 20.44 39 THR C N 1
ATOM 5070 C CA . THR C 1 42 ? 1.563 13.075 -31.131 1.00 20.92 39 THR C CA 1
ATOM 5071 C C . THR C 1 42 ? 0.690 11.810 -31.167 1.00 19.70 39 THR C C 1
ATOM 5072 O O . THR C 1 42 ? 0.270 11.316 -30.119 1.00 20.05 39 THR C O 1
ATOM 5076 N N . LEU C 1 43 ? 0.471 11.265 -32.345 1.00 18.39 40 LEU C N 1
ATOM 5077 C CA . LEU C 1 43 ? -0.240 10.024 -32.525 1.00 18.47 40 LEU C CA 1
ATOM 5078 C C . LEU C 1 43 ? 0.570 8.898 -31.902 1.00 17.42 40 LEU C C 1
ATOM 5079 O O . LEU C 1 43 ? 0.032 8.067 -31.170 1.00 17.94 40 LEU C O 1
ATOM 5084 N N . VAL C 1 44 ? 1.880 8.908 -32.140 1.00 16.90 41 VAL C N 1
ATOM 5085 C CA . VAL C 1 44 ? 2.752 7.886 -31.571 1.00 16.49 41 VAL C CA 1
ATOM 5086 C C . VAL C 1 44 ? 2.790 7.999 -30.055 1.00 17.14 41 VAL C C 1
ATOM 5087 O O . VAL C 1 44 ? 2.704 6.973 -29.362 1.00 18.19 41 VAL C O 1
ATOM 5091 N N . ASP C 1 45 ? 2.874 9.232 -29.547 1.00 19.24 42 ASP C N 1
ATOM 5092 C CA . ASP C 1 45 ? 2.902 9.446 -28.106 1.00 20.21 42 ASP C CA 1
ATOM 5093 C C . ASP C 1 45 ? 1.613 8.931 -27.472 1.00 20.63 42 ASP C C 1
ATOM 5094 O O . ASP C 1 45 ? 1.659 8.322 -26.406 1.00 21.01 42 ASP C O 1
ATOM 5099 N N . GLU C 1 46 ? 0.467 9.208 -28.091 1.00 18.67 43 GLU C N 1
ATOM 5100 C CA . GLU C 1 46 ? -0.809 8.719 -27.561 1.00 18.54 43 GLU C CA 1
ATOM 5101 C C . GLU C 1 46 ? -0.836 7.190 -27.572 1.00 15.70 43 GLU C C 1
ATOM 5102 O O . GLU C 1 46 ? -1.215 6.557 -26.554 1.00 17.45 43 GLU C O 1
ATOM 5108 N N . ALA C 1 47 ? -0.441 6.605 -28.710 1.00 14.22 44 ALA C N 1
ATOM 5109 C CA . ALA C 1 47 ? -0.420 5.167 -28.829 1.00 14.37 44 ALA C CA 1
ATOM 5110 C C . ALA C 1 47 ? 0.384 4.511 -27.726 1.00 15.18 44 ALA C C 1
ATOM 5111 O O . ALA C 1 47 ? 0.021 3.445 -27.276 1.00 16.05 44 ALA C O 1
ATOM 5113 N N . LYS C 1 48 ? 1.549 5.080 -27.405 1.00 17.43 45 LYS C N 1
ATOM 5114 C CA A LYS C 1 48 ? 2.413 4.484 -26.379 0.60 19.72 45 LYS C CA 1
ATOM 5115 C CA B LYS C 1 48 ? 2.444 4.590 -26.344 0.40 19.12 45 LYS C CA 1
ATOM 5116 C C . LYS C 1 48 ? 1.771 4.488 -25.002 1.00 19.53 45 LYS C C 1
ATOM 5117 O O . LYS C 1 48 ? 2.172 3.682 -24.136 1.00 21.54 45 LYS C O 1
ATOM 5128 N N . THR C 1 49 ? 0.781 5.325 -24.800 1.00 18.47 46 THR C N 1
ATOM 5129 C CA . THR C 1 49 ? 0.021 5.322 -23.516 1.00 19.25 46 THR C CA 1
ATOM 5130 C C . THR C 1 49 ? -1.092 4.237 -23.486 1.00 17.47 46 THR C C 1
ATOM 5131 O O . THR C 1 49 ? -1.716 4.043 -22.459 1.00 17.99 46 THR C O 1
ATOM 5135 N N . ARG C 1 50 ? -1.307 3.543 -24.607 1.00 15.28 47 ARG C N 1
ATOM 5136 C CA . ARG C 1 50 ? -2.446 2.664 -24.776 1.00 16.13 47 ARG C CA 1
ATOM 5137 C C . ARG C 1 50 ? -2.094 1.208 -25.031 1.00 16.71 47 ARG C C 1
ATOM 5138 O O . ARG C 1 50 ? -2.973 0.352 -25.092 1.00 20.09 47 ARG C O 1
ATOM 5146 N N . ALA C 1 51 ? -0.805 0.917 -25.111 1.00 16.77 48 ALA C N 1
ATOM 5147 C CA . ALA C 1 51 ? -0.362 -0.430 -25.433 1.00 17.80 48 ALA C CA 1
ATOM 5148 C C . ALA C 1 51 ? 1.075 -0.600 -25.052 1.00 19.14 48 ALA C C 1
ATOM 5149 O O . ALA C 1 51 ? 1.747 0.383 -24.763 1.00 20.96 48 ALA C O 1
ATOM 5151 N N . ASP C 1 52 ? 1.565 -1.836 -25.113 1.00 19.89 49 ASP C N 1
ATOM 5152 C CA . ASP C 1 52 ? 2.957 -2.143 -24.777 1.00 20.89 49 ASP C CA 1
ATOM 5153 C C . ASP C 1 52 ? 3.947 -1.807 -25.876 1.00 20.77 49 ASP C C 1
ATOM 5154 O O . ASP C 1 52 ? 5.067 -1.358 -25.614 1.00 21.74 49 ASP C O 1
ATOM 5159 N N . VAL C 1 53 ? 3.497 -2.034 -27.111 1.00 19.17 50 VAL C N 1
ATOM 5160 C CA A VAL C 1 53 ? 4.306 -1.763 -28.262 0.70 19.05 50 VAL C CA 1
ATOM 5161 C CA B VAL C 1 53 ? 4.259 -1.912 -28.327 0.30 18.14 50 VAL C CA 1
ATOM 5162 C C . VAL C 1 53 ? 3.475 -1.037 -29.298 1.00 17.47 50 VAL C C 1
ATOM 5163 O O . VAL C 1 53 ? 2.255 -1.202 -29.395 1.00 17.51 50 VAL C O 1
ATOM 5170 N N . VAL C 1 54 ? 4.154 -0.159 -30.015 1.00 18.01 51 VAL C N 1
ATOM 5171 C CA . VAL C 1 54 ? 3.561 0.661 -31.054 1.00 15.91 51 VAL C CA 1
ATOM 5172 C C . VAL C 1 54 ? 4.165 0.335 -32.407 1.00 15.33 51 VAL C C 1
ATOM 5173 O O . VAL C 1 54 ? 5.425 0.388 -32.602 1.00 15.96 51 VAL C O 1
ATOM 5177 N N . VAL C 1 55 ? 3.287 -0.032 -33.319 1.00 14.69 52 VAL C N 1
ATOM 5178 C CA . VAL C 1 55 ? 3.639 -0.273 -34.735 1.00 13.85 52 VAL C CA 1
ATOM 5179 C C . VAL C 1 55 ? 3.166 0.938 -35.563 1.00 15.15 52 VAL C C 1
ATOM 5180 O O . VAL C 1 55 ? 1.977 1.258 -35.557 1.00 15.33 52 VAL C O 1
ATOM 5184 N N . VAL C 1 56 ? 4.076 1.600 -36.262 1.00 13.93 53 VAL C N 1
ATOM 5185 C CA . VAL C 1 56 ? 3.760 2.681 -37.176 1.00 13.71 53 VAL C CA 1
ATOM 5186 C C . VAL C 1 56 ? 3.931 2.149 -38.555 1.00 14.10 53 VAL C C 1
ATOM 5187 O O . VAL C 1 56 ? 4.956 1.614 -38.869 1.00 16.06 53 VAL C O 1
ATOM 5191 N N . THR C 1 57 ? 2.952 2.321 -39.414 1.00 11.75 54 THR C N 1
ATOM 5192 C CA . THR C 1 57 ? 3.078 1.905 -40.834 1.00 12.70 54 THR C CA 1
ATOM 5193 C C . THR C 1 57 ? 3.349 3.177 -41.643 1.00 13.47 54 THR C C 1
ATOM 5194 O O . THR C 1 57 ? 2.810 4.257 -41.331 1.00 14.71 54 THR C O 1
ATOM 5198 N N . ILE C 1 58 ? 4.176 3.039 -42.673 1.00 14.11 55 ILE C N 1
ATOM 5199 C CA . ILE C 1 58 ? 4.448 4.110 -43.639 1.00 13.06 55 ILE C CA 1
ATOM 5200 C C . ILE C 1 58 ? 4.209 3.486 -45.006 1.00 14.05 55 ILE C C 1
ATOM 5201 O O . ILE C 1 58 ? 4.950 2.610 -45.443 1.00 16.66 55 ILE C O 1
ATOM 5206 N N . PHE C 1 59 ? 3.179 3.943 -45.681 1.00 15.25 56 PHE C N 1
ATOM 5207 C CA . PHE C 1 59 ? 2.780 3.402 -46.976 1.00 14.57 56 PHE C CA 1
ATOM 5208 C C . PHE C 1 59 ? 1.929 4.426 -47.732 1.00 14.85 56 PHE C C 1
ATOM 5209 O O . PHE C 1 59 ? 0.826 4.749 -47.346 1.00 15.68 56 PHE C O 1
ATOM 5217 N N . VAL C 1 60 ? 2.487 4.974 -48.814 1.00 16.23 57 VAL C N 1
ATOM 5218 C CA . VAL C 1 60 ? 1.772 5.852 -49.666 1.00 16.60 57 VAL C CA 1
ATOM 5219 C C . VAL C 1 60 ? 0.894 4.922 -50.489 1.00 17.75 57 VAL C C 1
ATOM 5220 O O . VAL C 1 60 ? 1.378 4.157 -51.310 1.00 19.95 57 VAL C O 1
ATOM 5224 N N . ASN C 1 61 ? -0.405 4.961 -50.222 1.00 16.81 58 ASN C N 1
ATOM 5225 C CA . ASN C 1 61 ? -1.316 3.925 -50.719 1.00 16.63 58 ASN C CA 1
ATOM 5226 C C . ASN C 1 61 ? -1.937 4.326 -52.060 1.00 16.63 58 ASN C C 1
ATOM 5227 O O . ASN C 1 61 ? -2.850 5.173 -52.103 1.00 16.89 58 ASN C O 1
ATOM 5232 N N . PRO C 1 62 ? -1.502 3.713 -53.143 1.00 16.84 59 PRO C N 1
ATOM 5233 C CA . PRO C 1 62 ? -2.057 4.194 -54.411 1.00 17.78 59 PRO C CA 1
ATOM 5234 C C . PRO C 1 62 ? -3.553 4.105 -54.599 1.00 17.91 59 PRO C C 1
ATOM 5235 O O . PRO C 1 62 ? -4.147 4.885 -55.413 1.00 19.18 59 PRO C O 1
ATOM 5239 N N . LEU C 1 63 ? -4.159 3.143 -53.933 1.00 17.79 60 LEU C N 1
ATOM 5240 C CA . LEU C 1 63 ? -5.588 2.923 -54.099 1.00 17.52 60 LEU C CA 1
ATOM 5241 C C . LEU C 1 63 ? -6.443 4.114 -53.656 1.00 18.07 60 LEU C C 1
ATOM 5242 O O . LEU C 1 63 ? -7.581 4.210 -54.035 1.00 18.88 60 LEU C O 1
ATOM 5247 N N . GLN C 1 64 ? -5.945 4.975 -52.787 1.00 17.48 61 GLN C N 1
ATOM 5248 C CA . GLN C 1 64 ? -6.768 6.048 -52.271 1.00 17.31 61 GLN C CA 1
ATOM 5249 C C . GLN C 1 64 ? -6.465 7.362 -52.946 1.00 18.56 61 GLN C C 1
ATOM 5250 O O . GLN C 1 64 ? -7.032 8.400 -52.560 1.00 18.97 61 GLN C O 1
ATOM 5256 N N . PHE C 1 65 ? -5.558 7.353 -53.924 1.00 18.95 62 PHE C N 1
ATOM 5257 C CA . PHE C 1 65 ? -5.312 8.584 -54.719 1.00 18.97 62 PHE C CA 1
ATOM 5258 C C . PHE C 1 65 ? -6.138 8.556 -55.982 1.00 20.62 62 PHE C C 1
ATOM 5259 O O . PHE C 1 65 ? -5.793 7.842 -56.938 1.00 22.64 62 PHE C O 1
ATOM 5267 N N . GLU C 1 66 ? -7.206 9.356 -56.011 1.00 20.95 63 GLU C N 1
ATOM 5268 C CA . GLU C 1 66 ? -8.028 9.470 -57.178 1.00 22.76 63 GLU C CA 1
ATOM 5269 C C . GLU C 1 66 ? -7.446 10.396 -58.223 1.00 23.68 63 GLU C C 1
ATOM 5270 O O . GLU C 1 66 ? -7.884 10.322 -59.385 1.00 25.91 63 GLU C O 1
ATOM 5276 N N . ARG C 1 67 ? -6.451 11.214 -57.861 1.00 24.19 64 ARG C N 1
ATOM 5277 C CA A ARG C 1 67 ? -5.754 12.069 -58.831 0.60 24.72 64 ARG C CA 1
ATOM 5278 C CA B ARG C 1 67 ? -5.754 12.088 -58.815 0.40 24.59 64 ARG C CA 1
ATOM 5279 C C . ARG C 1 67 ? -4.337 11.562 -59.041 1.00 24.50 64 ARG C C 1
ATOM 5280 O O . ARG C 1 67 ? -3.519 11.566 -58.134 1.00 23.60 64 ARG C O 1
ATOM 5295 N N . PRO C 1 68 ? -4.041 11.068 -60.250 1.00 25.78 65 PRO C N 1
ATOM 5296 C CA . PRO C 1 68 ? -2.662 10.547 -60.424 1.00 25.80 65 PRO C CA 1
ATOM 5297 C C . PRO C 1 68 ? -1.532 11.529 -60.135 1.00 26.00 65 PRO C C 1
ATOM 5298 O O . PRO C 1 68 ? -0.459 11.151 -59.708 1.00 26.71 65 PRO C O 1
ATOM 5302 N N . ASP C 1 69 ? -1.754 12.786 -60.444 1.00 26.71 66 ASP C N 1
ATOM 5303 C CA A ASP C 1 69 ? -0.818 13.856 -60.212 0.50 27.18 66 ASP C CA 1
ATOM 5304 C CA B ASP C 1 69 ? -0.743 13.816 -60.204 0.50 27.26 66 ASP C CA 1
ATOM 5305 C C . ASP C 1 69 ? -0.504 14.017 -58.701 1.00 26.89 66 ASP C C 1
ATOM 5306 O O . ASP C 1 69 ? 0.622 14.347 -58.263 1.00 27.87 66 ASP C O 1
ATOM 5315 N N . ASP C 1 70 ? -1.528 13.824 -57.893 1.00 24.45 67 ASP C N 1
ATOM 5316 C CA . ASP C 1 70 ? -1.369 13.923 -56.442 1.00 25.00 67 ASP C CA 1
ATOM 5317 C C . ASP C 1 70 ? -0.441 12.782 -55.976 1.00 24.47 67 ASP C C 1
ATOM 5318 O O . ASP C 1 70 ? 0.476 13.006 -55.152 1.00 26.09 67 ASP C O 1
ATOM 5323 N N . LEU C 1 71 ? -0.684 11.559 -56.463 1.00 22.96 68 LEU C N 1
ATOM 5324 C CA . LEU C 1 71 ? 0.111 10.413 -56.040 1.00 21.91 68 LEU C CA 1
ATOM 5325 C C . LEU C 1 71 ? 1.569 10.681 -56.437 1.00 22.35 68 LEU C C 1
ATOM 5326 O O . LEU C 1 71 ? 2.501 10.387 -55.680 1.00 23.09 68 LEU C O 1
ATOM 5331 N N . ALA C 1 72 ? 1.753 11.239 -57.634 1.00 22.68 69 ALA C N 1
ATOM 5332 C CA . ALA C 1 72 ? 3.093 11.490 -58.181 1.00 23.63 69 ALA C CA 1
ATOM 5333 C C . ALA C 1 72 ? 3.953 12.418 -57.347 1.00 24.79 69 ALA C C 1
ATOM 5334 O O . ALA C 1 72 ? 5.191 12.241 -57.258 1.00 27.23 69 ALA C O 1
ATOM 5336 N N . HIS C 1 73 ? 3.319 13.395 -56.710 1.00 24.66 70 HIS C N 1
ATOM 5337 C CA . HIS C 1 73 ? 4.018 14.433 -56.005 1.00 25.68 70 HIS C CA 1
ATOM 5338 C C . HIS C 1 73 ? 3.988 14.252 -54.517 1.00 24.73 70 HIS C C 1
ATOM 5339 O O . HIS C 1 73 ? 4.631 15.027 -53.793 1.00 26.29 70 HIS C O 1
ATOM 5346 N N . TYR C 1 74 ? 3.300 13.225 -54.037 1.00 22.93 71 TYR C N 1
ATOM 5347 C CA . TYR C 1 74 ? 3.215 13.013 -52.585 1.00 22.14 71 TYR C CA 1
ATOM 5348 C C . TYR C 1 74 ? 4.623 12.787 -52.034 1.00 22.23 71 TYR C C 1
ATOM 5349 O O . TYR C 1 74 ? 5.365 11.998 -52.570 1.00 22.47 71 TYR C O 1
ATOM 5358 N N . PRO C 1 75 ? 4.993 13.485 -50.968 1.00 22.49 72 PRO C N 1
ATOM 5359 C CA . PRO C 1 75 ? 6.401 13.427 -50.542 1.00 23.18 72 PRO C CA 1
ATOM 5360 C C . PRO C 1 75 ? 6.794 12.095 -49.944 1.00 23.67 72 PRO C C 1
ATOM 5361 O O . PRO C 1 75 ? 5.992 11.440 -49.259 1.00 21.74 72 PRO C O 1
ATOM 5365 N N . ARG C 1 76 ? 8.014 11.668 -50.236 1.00 24.25 73 ARG C N 1
ATOM 5366 C CA A ARG C 1 76 ? 8.532 10.406 -49.711 0.60 24.03 73 ARG C CA 1
ATOM 5367 C CA B ARG C 1 76 ? 8.530 10.403 -49.721 0.40 24.10 73 ARG C CA 1
ATOM 5368 C C . ARG C 1 76 ? 9.872 10.705 -49.071 1.00 23.83 73 ARG C C 1
ATOM 5369 O O . ARG C 1 76 ? 10.817 11.148 -49.769 1.00 25.15 73 ARG C O 1
ATOM 5384 N N . THR C 1 77 ? 9.953 10.503 -47.754 1.00 22.50 74 THR C N 1
ATOM 5385 C CA . THR C 1 77 ? 11.099 10.901 -46.938 1.00 22.33 74 THR C CA 1
ATOM 5386 C C . THR C 1 77 ? 11.351 9.823 -45.893 1.00 20.30 74 THR C C 1
ATOM 5387 O O . THR C 1 77 ? 11.327 10.088 -44.701 1.00 19.38 74 THR C O 1
ATOM 5391 N N . LEU C 1 78 ? 11.518 8.585 -46.335 1.00 21.23 75 LEU C N 1
ATOM 5392 C CA . LEU C 1 78 ? 11.494 7.443 -45.385 1.00 20.76 75 LEU C CA 1
ATOM 5393 C C . LEU C 1 78 ? 12.602 7.510 -44.302 1.00 21.55 75 LEU C C 1
ATOM 5394 O O . LEU C 1 78 ? 12.352 7.254 -43.128 1.00 19.61 75 LEU C O 1
ATOM 5399 N N . GLN C 1 79 ? 13.827 7.916 -44.662 1.00 22.70 76 GLN C N 1
ATOM 5400 C CA A GLN C 1 79 ? 14.880 7.963 -43.629 0.70 22.92 76 GLN C CA 1
ATOM 5401 C CA B GLN C 1 79 ? 14.924 8.036 -43.679 0.30 22.47 76 GLN C CA 1
ATOM 5402 C C . GLN C 1 79 ? 14.628 9.039 -42.585 1.00 22.63 76 GLN C C 1
ATOM 5403 O O . GLN C 1 79 ? 14.775 8.771 -41.388 1.00 22.93 76 GLN C O 1
ATOM 5414 N N . GLU C 1 80 ? 14.180 10.225 -43.001 1.00 21.79 77 GLU C N 1
ATOM 5415 C CA A GLU C 1 80 ? 13.811 11.286 -42.064 0.60 22.34 77 GLU C CA 1
ATOM 5416 C CA B GLU C 1 80 ? 13.811 11.287 -42.056 0.40 21.56 77 GLU C CA 1
ATOM 5417 C C . GLU C 1 80 ? 12.703 10.792 -41.160 1.00 20.99 77 GLU C C 1
ATOM 5418 O O . GLU C 1 80 ? 12.725 11.004 -39.958 1.00 21.32 77 GLU C O 1
ATOM 5429 N N . ASP C 1 81 ? 11.729 10.118 -41.744 1.00 19.86 78 ASP C N 1
ATOM 5430 C CA . ASP C 1 81 ? 10.598 9.599 -40.981 1.00 18.79 78 ASP C CA 1
ATOM 5431 C C . ASP C 1 81 ? 11.054 8.611 -39.872 1.00 19.27 78 ASP C C 1
ATOM 5432 O O . ASP C 1 81 ? 10.634 8.701 -38.703 1.00 18.98 78 ASP C O 1
ATOM 5437 N N . CYS C 1 82 ? 11.865 7.635 -40.260 1.00 19.95 79 CYS C N 1
ATOM 5438 C CA . CYS C 1 82 ? 12.389 6.668 -39.305 1.00 19.76 79 CYS C CA 1
ATOM 5439 C C . CYS C 1 82 ? 13.231 7.302 -38.212 1.00 19.98 79 CYS C C 1
ATOM 5440 O O . CYS C 1 82 ? 13.122 6.935 -37.045 1.00 20.47 79 CYS C O 1
ATOM 5443 N N . GLU C 1 83 ? 14.080 8.288 -38.529 1.00 22.02 80 GLU C N 1
ATOM 5444 C CA . GLU C 1 83 ? 14.805 8.967 -37.430 1.00 25.11 80 GLU C CA 1
ATOM 5445 C C . GLU C 1 83 ? 13.918 9.690 -36.427 1.00 24.03 80 GLU C C 1
ATOM 5446 O O . GLU C 1 83 ? 14.183 9.602 -35.247 1.00 24.83 80 GLU C O 1
ATOM 5452 N N . LYS C 1 84 ? 12.814 10.303 -36.862 1.00 24.39 81 LYS C N 1
ATOM 5453 C CA . LYS C 1 84 ? 11.873 10.967 -35.954 1.00 24.13 81 LYS C CA 1
ATOM 5454 C C . LYS C 1 84 ? 11.163 9.938 -35.064 1.00 23.88 81 LYS C C 1
ATOM 5455 O O . LYS C 1 84 ? 11.014 10.127 -33.859 1.00 24.05 81 LYS C O 1
ATOM 5461 N N . LEU C 1 85 ? 10.797 8.811 -35.662 1.00 21.74 82 LEU C N 1
ATOM 5462 C CA . LEU C 1 85 ? 10.100 7.766 -34.949 1.00 21.29 82 LEU C CA 1
ATOM 5463 C C . LEU C 1 85 ? 10.996 7.112 -33.887 1.00 23.46 82 LEU C C 1
ATOM 5464 O O . LEU C 1 85 ? 10.523 6.763 -32.835 1.00 23.80 82 LEU C O 1
ATOM 5469 N N . THR C 1 86 ? 12.285 6.965 -34.187 1.00 24.19 83 THR C N 1
ATOM 5470 C CA . THR C 1 86 ? 13.235 6.462 -33.190 1.00 25.57 83 THR C CA 1
ATOM 5471 C C . THR C 1 86 ? 13.201 7.305 -31.908 1.00 25.65 83 THR C C 1
ATOM 5472 O O . THR C 1 86 ? 13.177 6.753 -30.788 1.00 26.29 83 THR C O 1
ATOM 5476 N N . ARG C 1 87 ? 13.140 8.632 -32.035 1.00 25.21 84 ARG C N 1
ATOM 5477 C CA . ARG C 1 87 ? 13.058 9.526 -30.866 1.00 25.15 84 ARG C CA 1
ATOM 5478 C C . ARG C 1 87 ? 11.756 9.576 -30.114 1.00 26.23 84 ARG C C 1
ATOM 5479 O O . ARG C 1 87 ? 11.675 10.084 -28.980 1.00 28.89 84 ARG C O 1
ATOM 5487 N N . HIS C 1 88 ? 10.717 9.069 -30.711 1.00 24.05 85 HIS C N 1
ATOM 5488 C CA . HIS C 1 88 ? 9.415 9.022 -30.024 1.00 26.17 85 HIS C CA 1
ATOM 5489 C C . HIS C 1 88 ? 9.093 7.623 -29.620 1.00 25.64 85 HIS C C 1
ATOM 5490 O O . HIS C 1 88 ? 7.949 7.349 -29.195 1.00 27.26 85 HIS C O 1
ATOM 5497 N N . GLY C 1 89 ? 10.071 6.732 -29.796 1.00 24.70 86 GLY C N 1
ATOM 5498 C CA . GLY C 1 89 ? 10.053 5.428 -29.135 1.00 26.10 86 GLY C CA 1
ATOM 5499 C C . GLY C 1 89 ? 9.094 4.432 -29.782 1.00 24.71 86 GLY C C 1
ATOM 5500 O O . GLY C 1 89 ? 8.596 3.503 -29.109 1.00 26.71 86 GLY C O 1
ATOM 5501 N N . ALA C 1 90 ? 8.816 4.597 -31.079 1.00 23.24 87 ALA C N 1
ATOM 5502 C CA . ALA C 1 90 ? 8.053 3.595 -31.811 1.00 20.67 87 ALA C CA 1
ATOM 5503 C C . ALA C 1 90 ? 8.822 2.327 -31.737 1.00 19.44 87 ALA C C 1
ATOM 5504 O O . ALA C 1 90 ? 10.047 2.369 -31.823 1.00 19.89 87 ALA C O 1
ATOM 5506 N N . ASP C 1 91 ? 8.118 1.197 -31.649 1.00 18.01 88 ASP C N 1
ATOM 5507 C CA . ASP C 1 91 ? 8.753 -0.112 -31.572 1.00 17.88 88 ASP C CA 1
ATOM 5508 C C . ASP C 1 91 ? 9.047 -0.745 -32.920 1.00 18.00 88 ASP C C 1
ATOM 5509 O O . ASP C 1 91 ? 10.017 -1.481 -33.030 1.00 18.80 88 ASP C O 1
ATOM 5514 N N . LEU C 1 92 ? 8.244 -0.444 -33.909 1.00 16.56 89 LEU C N 1
ATOM 5515 C CA . LEU C 1 92 ? 8.357 -1.073 -35.233 1.00 16.28 89 LEU C CA 1
ATOM 5516 C C . LEU C 1 92 ? 7.813 -0.109 -36.252 1.00 16.86 89 LEU C C 1
ATOM 5517 O O . LEU C 1 92 ? 6.718 0.470 -36.037 1.00 17.38 89 LEU C O 1
ATOM 5522 N N . VAL C 1 93 ? 8.560 0.076 -37.353 1.00 16.42 90 VAL C N 1
ATOM 5523 C CA . VAL C 1 93 ? 8.061 0.760 -38.520 1.00 16.41 90 VAL C CA 1
ATOM 5524 C C . VAL C 1 93 ? 7.905 -0.302 -39.575 1.00 15.84 90 VAL C C 1
ATOM 5525 O O . VAL C 1 93 ? 8.838 -1.031 -39.890 1.00 16.49 90 VAL C O 1
ATOM 5529 N N . PHE C 1 94 ? 6.698 -0.422 -40.091 1.00 14.11 91 PHE C N 1
ATOM 5530 C CA . PHE C 1 94 ? 6.409 -1.278 -41.248 1.00 13.95 91 PHE C CA 1
ATOM 5531 C C . PHE C 1 94 ? 6.268 -0.428 -42.501 1.00 14.99 91 PHE C C 1
ATOM 5532 O O . PHE C 1 94 ? 5.368 0.430 -42.566 1.00 15.18 91 PHE C O 1
ATOM 5540 N N . ALA C 1 95 ? 7.196 -0.575 -43.435 1.00 13.67 92 ALA C N 1
ATOM 5541 C CA . ALA C 1 95 ? 7.305 0.313 -44.593 1.00 14.98 92 ALA C CA 1
ATOM 5542 C C . ALA C 1 95 ? 7.395 -0.563 -45.854 1.00 15.21 92 ALA C C 1
ATOM 5543 O O . ALA C 1 95 ? 8.488 -0.764 -46.450 1.00 17.27 92 ALA C O 1
ATOM 5545 N N . PRO C 1 96 ? 6.262 -1.152 -46.264 1.00 16.11 93 PRO C N 1
ATOM 5546 C CA . PRO C 1 96 ? 6.216 -2.021 -47.427 1.00 17.53 93 PRO C CA 1
ATOM 5547 C C . PRO C 1 96 ? 6.314 -1.312 -48.743 1.00 18.87 93 PRO C C 1
ATOM 5548 O O . PRO C 1 96 ? 5.917 -0.172 -48.840 1.00 18.76 93 PRO C O 1
ATOM 5552 N N . ALA C 1 97 ? 6.874 -2.006 -49.749 1.00 20.61 94 ALA C N 1
ATOM 5553 C CA . ALA C 1 97 ? 6.769 -1.614 -51.134 1.00 21.39 94 ALA C CA 1
ATOM 5554 C C . ALA C 1 97 ? 5.349 -1.849 -51.671 1.00 21.30 94 ALA C C 1
ATOM 5555 O O . ALA C 1 97 ? 4.689 -2.778 -51.265 1.00 21.96 94 ALA C O 1
ATOM 5557 N N . ALA C 1 98 ? 4.934 -1.067 -52.688 1.00 22.80 95 ALA C N 1
ATOM 5558 C CA . ALA C 1 98 ? 3.615 -1.252 -53.278 1.00 22.67 95 ALA C CA 1
ATOM 5559 C C . ALA C 1 98 ? 3.539 -2.657 -53.798 1.00 24.79 95 ALA C C 1
ATOM 5560 O O . ALA C 1 98 ? 2.475 -3.255 -53.813 1.00 24.29 95 ALA C O 1
ATOM 5562 N N . ALA C 1 99 ? 4.666 -3.166 -54.307 1.00 26.58 96 ALA C N 1
ATOM 5563 C CA . ALA C 1 99 ? 4.661 -4.477 -54.952 1.00 28.87 96 ALA C CA 1
ATOM 5564 C C . ALA C 1 99 ? 4.370 -5.587 -53.936 1.00 29.12 96 ALA C C 1
ATOM 5565 O O . ALA C 1 99 ? 3.886 -6.643 -54.303 1.00 32.78 96 ALA C O 1
ATOM 5567 N N . ASP C 1 100 ? 4.614 -5.349 -52.663 1.00 28.67 97 ASP C N 1
ATOM 5568 C CA . ASP C 1 100 ? 4.285 -6.360 -51.684 1.00 28.34 97 ASP C CA 1
ATOM 5569 C C . ASP C 1 100 ? 2.867 -6.270 -51.145 1.00 25.67 97 ASP C C 1
ATOM 5570 O O . ASP C 1 100 ? 2.280 -7.290 -50.823 1.00 25.90 97 ASP C O 1
ATOM 5575 N N . ILE C 1 101 ? 2.319 -5.053 -51.071 1.00 22.35 98 ILE C N 1
ATOM 5576 C CA . ILE C 1 101 ? 0.922 -4.866 -50.627 1.00 19.33 98 ILE C CA 1
ATOM 5577 C C . ILE C 1 101 ? -0.060 -5.196 -51.720 1.00 20.34 98 ILE C C 1
ATOM 5578 O O . ILE C 1 101 ? -1.117 -5.741 -51.452 1.00 19.62 98 ILE C O 1
ATOM 5583 N N . TYR C 1 102 ? 0.300 -4.877 -52.956 1.00 21.35 99 TYR C N 1
ATOM 5584 C CA . TYR C 1 102 ? -0.526 -5.101 -54.121 1.00 22.23 99 TYR C CA 1
ATOM 5585 C C . TYR C 1 102 ? 0.294 -5.799 -55.228 1.00 25.08 99 TYR C C 1
ATOM 5586 O O . TYR C 1 102 ? 0.512 -5.235 -56.289 1.00 27.07 99 TYR C O 1
ATOM 5595 N N . PRO C 1 103 ? 0.686 -7.054 -55.023 1.00 27.04 100 PRO C N 1
ATOM 5596 C CA . PRO C 1 103 ? 1.631 -7.735 -55.952 1.00 29.16 100 PRO C CA 1
ATOM 5597 C C . PRO C 1 103 ? 1.194 -7.852 -57.379 1.00 31.35 100 PRO C C 1
ATOM 5598 O O . PRO C 1 103 ? 2.075 -7.980 -58.267 1.00 32.13 100 PRO C O 1
ATOM 5602 N N . ALA C 1 104 ? -0.127 -7.854 -57.609 1.00 32.20 101 ALA C N 1
ATOM 5603 C CA . ALA C 1 104 ? -0.690 -7.880 -58.948 1.00 33.29 101 ALA C CA 1
ATOM 5604 C C . ALA C 1 104 ? -1.309 -6.530 -59.373 1.00 33.52 101 ALA C C 1
ATOM 5605 O O . ALA C 1 104 ? -2.105 -6.490 -60.348 1.00 35.04 101 ALA C O 1
ATOM 5607 N N . GLY C 1 105 ? -1.006 -5.446 -58.644 1.00 31.72 102 GLY C N 1
ATOM 5608 C CA . GLY C 1 105 ? -1.612 -4.160 -58.967 1.00 30.31 102 GLY C CA 1
ATOM 5609 C C . GLY C 1 105 ? -3.039 -4.040 -58.510 1.00 29.57 102 GLY C C 1
ATOM 5610 O O . GLY C 1 105 ? -3.516 -4.880 -57.727 1.00 29.51 102 GLY C O 1
ATOM 5611 N N . LEU C 1 106 ? -3.724 -2.994 -58.960 1.00 27.58 103 LEU C N 1
ATOM 5612 C CA . LEU C 1 106 ? -4.991 -2.594 -58.328 1.00 28.40 103 LEU C CA 1
ATOM 5613 C C . LEU C 1 106 ? -6.243 -3.046 -59.065 1.00 29.02 103 LEU C C 1
ATOM 5614 O O . LEU C 1 106 ? -7.332 -3.101 -58.470 1.00 29.09 103 LEU C O 1
ATOM 5619 N N . GLU C 1 107 ? -6.073 -3.389 -60.348 1.00 30.43 104 GLU C N 1
ATOM 5620 C CA A GLU C 1 107 ? -7.194 -3.802 -61.181 0.60 30.61 104 GLU C CA 1
ATOM 5621 C CA B GLU C 1 107 ? -7.185 -3.820 -61.201 0.40 30.24 104 GLU C CA 1
ATOM 5622 C C . GLU C 1 107 ? -8.044 -4.915 -60.549 1.00 29.05 104 GLU C C 1
ATOM 5623 O O . GLU C 1 107 ? -9.285 -4.856 -60.569 1.00 30.32 104 GLU C O 1
ATOM 5634 N N . LYS C 1 108 ? -7.399 -5.940 -60.022 1.00 26.72 105 LYS C N 1
ATOM 5635 C CA . LYS C 1 108 ? -8.138 -7.067 -59.496 1.00 25.24 105 LYS C CA 1
ATOM 5636 C C . LYS C 1 108 ? -7.999 -7.200 -58.013 1.00 22.56 105 LYS C C 1
ATOM 5637 O O . LYS C 1 108 ? -8.409 -8.200 -57.482 1.00 21.95 105 LYS C O 1
ATOM 5643 N N . GLN C 1 109 ? -7.501 -6.153 -57.358 1.00 19.93 106 GLN C N 1
ATOM 5644 C CA . GLN C 1 109 ? -7.334 -6.181 -55.890 1.00 17.70 106 GLN C CA 1
ATOM 5645 C C . GLN C 1 109 ? -8.679 -6.189 -55.133 1.00 16.68 106 GLN C C 1
ATOM 5646 O O . GLN C 1 109 ? -9.520 -5.348 -55.382 1.00 16.85 106 GLN C O 1
ATOM 5652 N N . THR C 1 110 ? -8.850 -7.128 -54.200 1.00 15.62 107 THR C N 1
ATOM 5653 C CA . THR C 1 110 ? -10.007 -7.191 -53.347 1.00 14.43 107 THR C CA 1
ATOM 5654 C C . THR C 1 110 ? -10.133 -5.854 -52.631 1.00 14.20 107 THR C C 1
ATOM 5655 O O . THR C 1 110 ? -9.135 -5.289 -52.188 1.00 14.82 107 THR C O 1
ATOM 5659 N N . TYR C 1 111 ? -11.354 -5.338 -52.517 1.00 15.00 108 TYR C N 1
ATOM 5660 C CA . TYR C 1 111 ? -11.537 -4.077 -51.842 1.00 14.34 108 TYR C CA 1
ATOM 5661 C C . TYR C 1 111 ? -12.646 -4.163 -50.826 1.00 15.48 108 TYR C C 1
ATOM 5662 O O . TYR C 1 111 ? -13.510 -5.052 -50.894 1.00 15.72 108 TYR C O 1
ATOM 5671 N N . VAL C 1 112 ? -12.615 -3.206 -49.910 1.00 14.85 109 VAL C N 1
ATOM 5672 C CA . VAL C 1 112 ? -13.602 -3.013 -48.861 1.00 14.98 109 VAL C CA 1
ATOM 5673 C C . VAL C 1 112 ? -14.223 -1.616 -49.087 1.00 15.87 109 VAL C C 1
ATOM 5674 O O . VAL C 1 112 ? -13.501 -0.631 -49.270 1.00 16.39 109 VAL C O 1
ATOM 5678 N N . ASP C 1 113 ? -15.551 -1.560 -49.138 1.00 16.64 110 ASP C N 1
ATOM 5679 C CA A ASP C 1 113 ? -16.324 -0.294 -49.307 0.60 18.00 110 ASP C CA 1
ATOM 5680 C CA B ASP C 1 113 ? -16.241 -0.286 -49.241 0.40 18.30 110 ASP C CA 1
ATOM 5681 C C . ASP C 1 113 ? -17.211 -0.126 -48.075 1.00 17.74 110 ASP C C 1
ATOM 5682 O O . ASP C 1 113 ? -17.923 -1.083 -47.664 1.00 17.18 110 ASP C O 1
ATOM 5691 N N . VAL C 1 114 ? -17.255 1.092 -47.568 1.00 15.77 111 VAL C N 1
ATOM 5692 C CA . VAL C 1 114 ? -18.102 1.444 -46.421 1.00 17.00 111 VAL C CA 1
ATOM 5693 C C . VAL C 1 114 ? -19.208 2.363 -46.969 1.00 18.37 111 VAL C C 1
ATOM 5694 O O . VAL C 1 114 ? -19.028 3.559 -47.094 1.00 18.75 111 VAL C O 1
ATOM 5698 N N . PRO C 1 115 ? -20.362 1.802 -47.322 1.00 20.62 112 PRO C N 1
ATOM 5699 C CA . PRO C 1 115 ? -21.309 2.615 -48.075 1.00 23.88 112 PRO C CA 1
ATOM 5700 C C . PRO C 1 115 ? -21.928 3.768 -47.349 1.00 24.03 112 PRO C C 1
ATOM 5701 O O . PRO C 1 115 ? -22.403 4.708 -47.995 1.00 25.90 112 PRO C O 1
ATOM 5705 N N . ALA C 1 116 ? -21.893 3.758 -46.032 1.00 25.58 113 ALA C N 1
ATOM 5706 C CA . ALA C 1 116 ? -22.634 4.798 -45.317 1.00 27.81 113 ALA C CA 1
ATOM 5707 C C . ALA C 1 116 ? -21.989 6.203 -45.478 1.00 27.58 113 ALA C C 1
ATOM 5708 O O . ALA C 1 116 ? -22.622 7.247 -45.353 1.00 30.12 113 ALA C O 1
ATOM 5710 N N . LEU C 1 117 ? -20.701 6.207 -45.734 1.00 25.16 114 LEU C N 1
ATOM 5711 C CA . LEU C 1 117 ? -19.886 7.378 -45.519 1.00 23.61 114 LEU C CA 1
ATOM 5712 C C . LEU C 1 117 ? -18.915 7.624 -46.643 1.00 21.67 114 LEU C C 1
ATOM 5713 O O . LEU C 1 117 ? -18.291 8.672 -46.656 1.00 24.28 114 LEU C O 1
ATOM 5718 N N . SER C 1 118 ? -18.739 6.695 -47.562 1.00 20.28 115 SER C N 1
ATOM 5719 C CA . SER C 1 118 ? -17.701 6.831 -48.580 1.00 20.17 115 SER C CA 1
ATOM 5720 C C . SER C 1 118 ? -18.071 7.781 -49.706 1.00 21.08 115 SER C C 1
ATOM 5721 O O . SER C 1 118 ? -17.197 8.169 -50.467 1.00 21.60 115 SER C O 1
ATOM 5724 N N . THR C 1 119 ? -19.369 8.080 -49.879 1.00 21.57 116 THR C N 1
ATOM 5725 C CA . THR C 1 119 ? -19.810 8.842 -51.073 1.00 23.31 116 THR C CA 1
ATOM 5726 C C . THR C 1 119 ? -20.425 10.205 -50.738 1.00 23.00 116 THR C C 1
ATOM 5727 O O . THR C 1 119 ? -20.945 10.882 -51.624 1.00 25.48 116 THR C O 1
ATOM 5731 N N . ILE C 1 120 ? -20.466 10.558 -49.472 1.00 22.46 117 ILE C N 1
ATOM 5732 C CA . ILE C 1 120 ? -20.972 11.879 -49.058 1.00 22.05 117 ILE C CA 1
ATOM 5733 C C . ILE C 1 120 ? -19.828 12.768 -48.654 1.00 20.51 117 ILE C C 1
ATOM 5734 O O . ILE C 1 120 ? -18.713 12.285 -48.346 1.00 18.71 117 ILE C O 1
ATOM 5739 N N . LEU C 1 121 ? -20.079 14.082 -48.583 1.00 20.92 118 LEU C N 1
ATOM 5740 C CA . LEU C 1 121 ? -19.086 15.001 -48.006 1.00 20.48 118 LEU C CA 1
ATOM 5741 C C . LEU C 1 121 ? -17.738 14.907 -48.733 1.00 20.59 118 LEU C C 1
ATOM 5742 O O . LEU C 1 121 ? -17.697 15.117 -49.932 1.00 20.49 118 LEU C O 1
ATOM 5747 N N . GLU C 1 122 ? -16.645 14.659 -48.017 1.00 20.05 119 GLU C N 1
ATOM 5748 C CA . GLU C 1 122 ? -15.331 14.516 -48.620 1.00 21.43 119 GLU C CA 1
ATOM 5749 C C . GLU C 1 122 ? -15.325 13.401 -49.661 1.00 21.07 119 GLU C C 1
ATOM 5750 O O . GLU C 1 122 ? -14.585 13.448 -50.675 1.00 22.69 119 GLU C O 1
ATOM 5756 N N . GLY C 1 123 ? -16.174 12.396 -49.487 1.00 21.33 120 GLY C N 1
ATOM 5757 C CA . GLY C 1 123 ? -16.216 11.291 -50.455 1.00 21.54 120 GLY C CA 1
ATOM 5758 C C . GLY C 1 123 ? -16.855 11.673 -51.766 1.00 22.51 120 GLY C C 1
ATOM 5759 O O . GLY C 1 123 ? -16.559 11.049 -52.789 1.00 24.41 120 GLY C O 1
ATOM 5760 N N . ALA C 1 124 ? -17.746 12.683 -51.737 1.00 22.55 121 ALA C N 1
ATOM 5761 C CA . ALA C 1 124 ? -18.300 13.264 -52.951 1.00 23.17 121 ALA C CA 1
ATOM 5762 C C . ALA C 1 124 ? -17.273 14.115 -53.721 1.00 23.82 121 ALA C C 1
ATOM 5763 O O . ALA C 1 124 ? -17.194 14.071 -54.960 1.00 26.85 121 ALA C O 1
ATOM 5765 N N . SER C 1 125 ? -16.473 14.869 -52.993 1.00 23.95 122 SER C N 1
ATOM 5766 C CA . SER C 1 125 ? -15.366 15.646 -53.553 1.00 24.26 122 SER C CA 1
ATOM 5767 C C . SER C 1 125 ? -14.212 14.790 -54.041 1.00 22.77 122 SER C C 1
ATOM 5768 O O . SER C 1 125 ? -13.457 15.209 -54.928 1.00 23.97 122 SER C O 1
ATOM 5771 N N . ARG C 1 126 ? -14.070 13.599 -53.449 1.00 20.88 123 ARG C N 1
ATOM 5772 C CA . ARG C 1 126 ? -12.957 12.674 -53.733 1.00 20.16 123 ARG C CA 1
ATOM 5773 C C . ARG C 1 126 ? -13.475 11.264 -54.068 1.00 20.80 123 ARG C C 1
ATOM 5774 O O . ARG C 1 126 ? -13.270 10.287 -53.365 1.00 19.61 123 ARG C O 1
ATOM 5782 N N . PRO C 1 127 ? -14.130 11.126 -55.218 1.00 21.97 124 PRO C N 1
ATOM 5783 C CA . PRO C 1 127 ? -14.700 9.808 -55.522 1.00 23.05 124 PRO C CA 1
ATOM 5784 C C . PRO C 1 127 ? -13.611 8.777 -55.702 1.00 23.54 124 PRO C C 1
ATOM 5785 O O . PRO C 1 127 ? -12.580 9.059 -56.365 1.00 24.20 124 PRO C O 1
ATOM 5789 N N . GLY C 1 128 ? -13.847 7.599 -55.114 1.00 22.84 125 GLY C N 1
ATOM 5790 C CA . GLY C 1 128 ? -12.882 6.499 -55.104 1.00 21.72 125 GLY C CA 1
ATOM 5791 C C . GLY C 1 128 ? -11.823 6.551 -54.023 1.00 19.99 125 GLY C C 1
ATOM 5792 O O . GLY C 1 128 ? -11.161 5.557 -53.746 1.00 21.20 125 GLY C O 1
ATOM 5793 N N . HIS C 1 129 ? -11.688 7.676 -53.347 1.00 18.83 126 HIS C N 1
ATOM 5794 C CA . HIS C 1 129 ? -10.680 7.819 -52.296 1.00 16.25 126 HIS C CA 1
ATOM 5795 C C . HIS C 1 129 ? -10.962 6.924 -51.107 1.00 15.60 126 HIS C C 1
ATOM 5796 O O . HIS C 1 129 ? -10.068 6.202 -50.648 1.00 16.93 126 HIS C O 1
ATOM 5803 N N . PHE C 1 130 ? -12.189 6.921 -50.589 1.00 14.60 127 PHE C N 1
ATOM 5804 C CA . PHE C 1 130 ? -12.407 6.204 -49.344 1.00 15.62 127 PHE C CA 1
ATOM 5805 C C . PHE C 1 130 ? -12.326 4.692 -49.493 1.00 14.67 12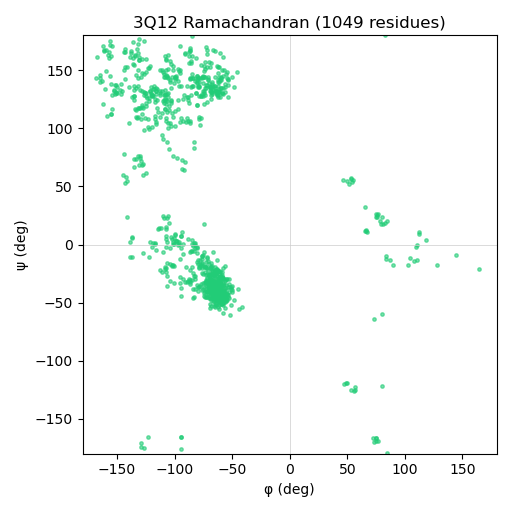7 PHE C C 1
ATOM 5806 O O . PHE C 1 130 ? -11.951 4.042 -48.539 1.00 16.41 127 PHE C O 1
ATOM 5814 N N . ARG C 1 131 ? -12.617 4.148 -50.674 1.00 15.50 128 ARG C N 1
ATOM 5815 C CA . ARG C 1 131 ? -12.440 2.721 -50.932 1.00 14.06 128 ARG C CA 1
ATOM 5816 C C . ARG C 1 131 ? -10.979 2.334 -50.644 1.00 14.55 128 ARG C C 1
ATOM 5817 O O . ARG C 1 131 ? -10.678 1.274 -50.047 1.00 14.47 128 ARG C O 1
ATOM 5825 N N . GLY C 1 132 ? -10.072 3.178 -51.097 1.00 15.10 129 GLY C N 1
ATOM 5826 C CA . GLY C 1 132 ? -8.658 2.987 -50.878 1.00 13.90 129 GLY C CA 1
ATOM 5827 C C . GLY C 1 132 ? -8.291 2.950 -49.407 1.00 13.13 129 GLY C C 1
ATOM 5828 O O . GLY C 1 132 ? -7.496 2.130 -48.980 1.00 15.64 129 GLY C O 1
ATOM 5829 N N . VAL C 1 133 ? -8.906 3.811 -48.642 1.00 12.53 130 VAL C N 1
ATOM 5830 C CA . VAL C 1 133 ? -8.645 3.917 -47.212 1.00 12.78 130 VAL C CA 1
ATOM 5831 C C . VAL C 1 133 ? -9.162 2.675 -46.471 1.00 13.58 130 VAL C C 1
ATOM 5832 O O . VAL C 1 133 ? -8.437 2.051 -45.711 1.00 12.50 130 VAL C O 1
ATOM 5836 N N . SER C 1 134 ? -10.441 2.336 -46.629 1.00 12.35 131 SER C N 1
ATOM 5837 C CA . SER C 1 134 ? -10.982 1.149 -45.977 1.00 13.11 131 SER C CA 1
ATOM 5838 C C . SER C 1 134 ? -10.270 -0.125 -46.406 1.00 12.69 131 SER C C 1
ATOM 5839 O O . SER C 1 134 ? -10.036 -0.978 -45.570 1.00 14.23 131 SER C O 1
ATOM 5842 N N . THR C 1 135 ? -9.857 -0.220 -47.676 1.00 13.81 132 THR C N 1
ATOM 5843 C CA . THR C 1 135 ? -9.124 -1.388 -48.128 1.00 13.75 132 THR C CA 1
ATOM 5844 C C . THR C 1 135 ? -7.765 -1.532 -47.410 1.00 13.57 132 THR C C 1
ATOM 5845 O O . THR C 1 135 ? -7.453 -2.593 -46.847 1.00 14.40 132 THR C O 1
ATOM 5849 N N . ILE C 1 136 ? -6.967 -0.474 -47.408 1.00 12.62 133 ILE C N 1
ATOM 5850 C CA . ILE C 1 136 ? -5.612 -0.562 -46.793 1.00 12.27 133 ILE C CA 1
ATOM 5851 C C . ILE C 1 136 ? -5.715 -0.732 -45.284 1.00 12.53 133 ILE C C 1
ATOM 5852 O O . ILE C 1 136 ? -4.954 -1.494 -44.689 1.00 13.63 133 ILE C O 1
ATOM 5857 N N . VAL C 1 137 ? -6.629 -0.012 -44.688 1.00 12.94 134 VAL C N 1
ATOM 5858 C CA . VAL C 1 137 ? -6.780 -0.106 -43.258 1.00 11.25 134 VAL C CA 1
ATOM 5859 C C . VAL C 1 137 ? -7.206 -1.521 -42.808 1.00 13.25 134 VAL C C 1
ATOM 5860 O O . VAL C 1 137 ? -6.677 -2.054 -41.819 1.00 12.55 134 VAL C O 1
ATOM 5864 N N . SER C 1 138 ? -8.198 -2.097 -43.496 1.00 13.42 135 SER C N 1
ATOM 5865 C CA A SER C 1 138 ? -8.610 -3.462 -43.247 0.60 13.22 135 SER C CA 1
ATOM 5866 C CA B SER C 1 138 ? -8.606 -3.474 -43.252 0.40 13.15 135 SER C CA 1
ATOM 5867 C C . SER C 1 138 ? -7.398 -4.389 -43.388 1.00 12.23 135 SER C C 1
ATOM 5868 O O . SER C 1 138 ? -7.153 -5.232 -42.519 1.00 12.09 135 SER C O 1
ATOM 5873 N N . LYS C 1 139 ? -6.618 -4.217 -44.455 1.00 13.84 136 LYS C N 1
ATOM 5874 C CA . LYS C 1 139 ? -5.466 -5.078 -44.667 1.00 13.63 136 LYS C CA 1
ATOM 5875 C C . LYS C 1 139 ? -4.451 -4.947 -43.513 1.00 13.89 136 LYS C C 1
ATOM 5876 O O . LYS C 1 139 ? -3.968 -5.975 -42.991 1.00 12.27 136 LYS C O 1
ATOM 5882 N N . LEU C 1 140 ? -4.173 -3.716 -43.094 1.00 12.80 137 LEU C N 1
ATOM 5883 C CA . LEU C 1 140 ? -3.229 -3.519 -41.984 1.00 12.68 137 LEU C CA 1
ATOM 5884 C C . LEU C 1 140 ? -3.782 -4.128 -40.720 1.00 12.41 137 LEU C C 1
ATOM 5885 O O . LEU C 1 140 ? -3.045 -4.764 -39.899 1.00 13.17 137 LEU C O 1
ATOM 5890 N N . PHE C 1 141 ? -5.099 -3.990 -40.510 1.00 12.00 138 PHE C N 1
ATOM 5891 C CA . PHE C 1 141 ? -5.699 -4.639 -39.360 1.00 12.50 138 PHE C CA 1
ATOM 5892 C C . PHE C 1 141 ? -5.559 -6.176 -39.373 1.00 11.82 138 PHE C C 1
ATOM 5893 O O . PHE C 1 141 ? -5.350 -6.824 -38.345 1.00 11.72 138 PHE C O 1
ATOM 5901 N N . ASN C 1 142 ? -5.692 -6.760 -40.546 1.00 12.60 139 ASN C N 1
ATOM 5902 C CA . ASN C 1 142 ? -5.579 -8.182 -40.701 1.00 13.06 139 ASN C CA 1
ATOM 5903 C C . ASN C 1 142 ? -4.147 -8.656 -40.478 1.00 13.76 139 ASN C C 1
ATOM 5904 O O . ASN C 1 142 ? -3.935 -9.728 -39.880 1.00 14.88 139 ASN C O 1
ATOM 5909 N N . LEU C 1 143 ? -3.185 -7.872 -40.924 1.00 14.04 140 LEU C N 1
ATOM 5910 C CA . LEU C 1 143 ? -1.775 -8.234 -40.810 1.00 15.03 140 LEU C CA 1
ATOM 5911 C C . LEU C 1 143 ? -1.268 -8.089 -39.381 1.00 15.85 140 LEU C C 1
ATOM 5912 O O . LEU C 1 143 ? -0.411 -8.852 -38.920 1.00 19.17 140 LEU C O 1
ATOM 5917 N N . ILE C 1 144 ? -1.746 -7.072 -38.684 1.00 16.02 141 ILE C N 1
ATOM 5918 C CA . ILE C 1 144 ? -1.142 -6.660 -37.444 1.00 15.99 141 ILE C CA 1
ATOM 5919 C C . ILE C 1 144 ? -1.985 -7.052 -36.241 1.00 16.19 141 ILE C C 1
ATOM 5920 O O . ILE C 1 144 ? -1.457 -7.222 -35.169 1.00 17.51 141 ILE C O 1
ATOM 5925 N N . GLN C 1 145 ? -3.302 -7.162 -36.444 1.00 15.67 142 GLN C N 1
ATOM 5926 C CA . GLN C 1 145 ? -4.242 -7.508 -35.383 1.00 15.83 142 GLN C CA 1
ATOM 5927 C C . GLN C 1 145 ? -3.993 -6.700 -34.095 1.00 14.55 142 GLN C C 1
ATOM 5928 O O . GLN C 1 145 ? -3.913 -7.253 -33.002 1.00 16.00 142 GLN C O 1
ATOM 5934 N N . PRO C 1 146 ? -3.996 -5.376 -34.223 1.00 14.42 143 PRO C N 1
ATOM 5935 C CA . PRO C 1 146 ? -3.758 -4.506 -33.092 1.00 14.10 143 PRO C CA 1
ATOM 5936 C C . PRO C 1 146 ? -4.926 -4.536 -32.088 1.00 14.42 143 PRO C C 1
ATOM 5937 O O . PRO C 1 146 ? -6.054 -4.788 -32.452 1.00 16.59 143 PRO C O 1
ATOM 5941 N N . ASP C 1 147 ? -4.643 -4.262 -30.835 1.00 14.81 144 ASP C N 1
ATOM 5942 C CA . ASP C 1 147 ? -5.683 -3.963 -29.855 1.00 15.06 144 ASP C CA 1
ATOM 5943 C C . ASP C 1 147 ? -6.324 -2.573 -30.004 1.00 14.78 144 ASP C C 1
ATOM 5944 O O . ASP C 1 147 ? -7.506 -2.375 -29.674 1.00 15.74 144 ASP C O 1
ATOM 5949 N N . VAL C 1 148 ? -5.520 -1.635 -30.443 1.00 14.12 145 VAL C N 1
ATOM 5950 C CA A VAL C 1 148 ? -5.957 -0.255 -30.616 0.60 14.30 145 VAL C CA 1
ATOM 5951 C CA B VAL C 1 148 ? -5.866 -0.204 -30.547 0.40 14.29 145 VAL C CA 1
ATOM 5952 C C . VAL C 1 148 ? -5.283 0.355 -31.817 1.00 13.59 145 VAL C C 1
ATOM 5953 O O . VAL C 1 148 ? -4.159 -0.003 -32.142 1.00 14.06 145 VAL C O 1
ATOM 5960 N N . ALA C 1 149 ? -5.990 1.258 -32.513 1.00 13.52 146 ALA C N 1
ATOM 5961 C CA . ALA C 1 149 ? -5.422 1.964 -33.647 1.00 13.32 146 ALA C CA 1
ATOM 5962 C C . ALA C 1 149 ? -5.800 3.424 -33.512 1.00 13.96 146 ALA C C 1
ATOM 5963 O O . ALA C 1 149 ? -6.922 3.751 -33.150 1.00 14.18 146 ALA C O 1
ATOM 5965 N N . CYS C 1 150 ? -4.843 4.292 -33.757 1.00 14.23 147 CYS C N 1
ATOM 5966 C CA . CYS C 1 150 ? -4.937 5.752 -33.538 1.00 15.55 147 CYS C CA 1
ATOM 5967 C C . CYS C 1 150 ? -4.831 6.500 -34.875 1.00 16.31 147 CYS C C 1
ATOM 5968 O O . CYS C 1 150 ? -3.942 6.234 -35.667 1.00 16.47 147 CYS C O 1
ATOM 5971 N N . PHE C 1 151 ? -5.723 7.471 -35.047 1.00 16.40 148 PHE C N 1
ATOM 5972 C CA . PHE C 1 151 ? -5.856 8.261 -36.263 1.00 16.03 148 PHE C CA 1
ATOM 5973 C C . PHE C 1 151 ? -6.034 9.738 -35.853 1.00 17.67 148 PHE C C 1
ATOM 5974 O O . PHE C 1 151 ? -6.494 10.047 -34.755 1.00 17.77 148 PHE C O 1
ATOM 5982 N N . GLY C 1 152 ? -5.666 10.632 -36.772 1.00 17.94 149 GLY C N 1
ATOM 5983 C CA . GLY C 1 152 ? -5.851 12.048 -36.554 1.00 19.16 149 GLY C CA 1
ATOM 5984 C C . GLY C 1 152 ? -7.259 12.553 -36.825 1.00 19.16 149 GLY C C 1
ATOM 5985 O O . GLY C 1 152 ? -7.892 12.135 -37.774 1.00 21.19 149 GLY C O 1
ATOM 5986 N N . GLU C 1 153 ? -7.702 13.526 -36.036 1.00 19.77 150 GLU C N 1
ATOM 5987 C CA A GLU C 1 153 ? -9.009 14.150 -36.228 0.60 20.79 150 GLU C CA 1
ATOM 5988 C CA B GLU C 1 153 ? -8.998 14.170 -36.225 0.40 20.57 150 GLU C CA 1
ATOM 5989 C C . GLU C 1 153 ? -8.990 15.121 -37.413 1.00 20.57 150 GLU C C 1
ATOM 5990 O O . GLU C 1 153 ? -10.048 15.536 -37.879 1.00 20.31 150 GLU C O 1
ATOM 6001 N N . LYS C 1 154 ? -7.806 15.479 -37.925 1.00 20.61 151 LYS C N 1
ATOM 6002 C CA A LYS C 1 154 ? -7.741 16.308 -39.148 0.60 21.44 151 LYS C CA 1
ATOM 6003 C CA B LYS C 1 154 ? -7.733 16.302 -39.113 0.40 21.20 151 LYS C CA 1
ATOM 6004 C C . LYS C 1 154 ? -8.530 15.660 -40.247 1.00 20.46 151 LYS C C 1
ATOM 6005 O O . LYS C 1 154 ? -9.186 16.345 -41.047 1.00 20.09 151 LYS C O 1
ATOM 6016 N N . ASP C 1 155 ? -8.467 14.318 -40.327 1.00 19.29 152 ASP C N 1
ATOM 6017 C CA . ASP C 1 155 ? -9.202 13.619 -41.362 1.00 19.12 152 ASP C CA 1
ATOM 6018 C C . ASP C 1 155 ? -10.452 13.063 -40.666 1.00 17.44 152 ASP C C 1
ATOM 6019 O O . ASP C 1 155 ? -10.564 11.900 -40.326 1.00 17.38 152 ASP C O 1
ATOM 6024 N N . TYR C 1 156 ? -11.393 13.951 -40.418 1.00 17.15 153 TYR C N 1
ATOM 6025 C CA . TYR C 1 156 ? -12.469 13.717 -39.497 1.00 17.36 153 TYR C CA 1
ATOM 6026 C C . TYR C 1 156 ? -13.428 12.650 -40.065 1.00 16.72 153 TYR C C 1
ATOM 6027 O O . TYR C 1 156 ? -13.819 11.724 -39.361 1.00 16.72 153 TYR C O 1
ATOM 6036 N N . GLN C 1 157 ? -13.786 12.768 -41.331 1.00 16.33 154 GLN C N 1
ATOM 6037 C CA . GLN C 1 157 ? -14.691 11.812 -41.935 1.00 17.78 154 GLN C CA 1
ATOM 6038 C C . GLN C 1 157 ? -13.998 10.455 -42.099 1.00 16.82 154 GLN C C 1
ATOM 6039 O O . GLN C 1 157 ? -14.624 9.400 -41.911 1.00 18.32 154 GLN C O 1
ATOM 6045 N N . GLN C 1 158 ? -12.698 10.470 -42.356 1.00 16.17 155 GLN C N 1
ATOM 6046 C CA . GLN C 1 158 ? -11.951 9.217 -42.411 1.00 17.29 155 GLN C CA 1
ATOM 6047 C C . GLN C 1 158 ? -12.101 8.461 -41.094 1.00 15.63 155 GLN C C 1
ATOM 6048 O O . GLN C 1 158 ? -12.253 7.224 -41.061 1.00 15.86 155 GLN C O 1
ATOM 6054 N N . LEU C 1 159 ? -12.042 9.163 -39.987 1.00 16.71 156 LEU C N 1
ATOM 6055 C CA . LEU C 1 159 ? -12.147 8.489 -38.693 1.00 16.93 156 LEU C CA 1
ATOM 6056 C C . LEU C 1 159 ? -13.518 7.849 -38.495 1.00 17.21 156 LEU C C 1
ATOM 6057 O O . LEU C 1 159 ? -13.643 6.710 -37.996 1.00 16.73 156 LEU C O 1
ATOM 6062 N N . ALA C 1 160 ? -14.540 8.588 -38.872 1.00 16.81 157 ALA C N 1
ATOM 6063 C CA . ALA C 1 160 ? -15.911 8.100 -38.809 1.00 17.90 157 ALA C CA 1
ATOM 6064 C C . ALA C 1 160 ? -16.061 6.852 -39.682 1.00 16.28 157 ALA C C 1
ATOM 6065 O O . ALA C 1 160 ? -16.712 5.856 -39.307 1.00 16.88 157 ALA C O 1
ATOM 6067 N N . LEU C 1 161 ? -15.461 6.908 -40.859 1.00 15.53 158 LEU C N 1
ATOM 6068 C CA . LEU C 1 161 ? -15.555 5.817 -41.799 1.00 14.61 158 LEU C CA 1
ATOM 6069 C C . LEU C 1 161 ? -14.863 4.526 -41.267 1.00 14.06 158 LEU C C 1
ATOM 6070 O O . LEU C 1 161 ? -15.432 3.431 -41.388 1.00 14.49 158 LEU C O 1
ATOM 6075 N N . ILE C 1 162 ? -13.657 4.673 -40.703 1.00 13.08 159 ILE C N 1
ATOM 6076 C CA . ILE C 1 162 ? -12.971 3.587 -40.062 1.00 14.33 159 ILE C CA 1
ATOM 6077 C C . ILE C 1 162 ? -13.766 2.992 -38.873 1.00 13.86 159 ILE C C 1
ATOM 6078 O O . ILE C 1 162 ? -13.866 1.768 -38.741 1.00 13.99 159 ILE C O 1
ATOM 6083 N N . ARG C 1 163 ? -14.380 3.846 -38.050 1.00 15.40 160 ARG C N 1
ATOM 6084 C CA . ARG C 1 163 ? -15.194 3.350 -36.984 1.00 16.05 160 ARG C CA 1
ATOM 6085 C C . ARG C 1 163 ? -16.405 2.533 -37.462 1.00 16.33 160 ARG C C 1
ATOM 6086 O O . ARG C 1 163 ? -16.710 1.482 -36.869 1.00 16.40 160 ARG C O 1
ATOM 6094 N N . LYS C 1 164 ? -17.014 2.932 -38.561 1.00 16.04 161 LYS C N 1
ATOM 6095 C CA A LYS C 1 164 ? -18.142 2.225 -39.123 0.60 16.73 161 LYS C CA 1
ATOM 6096 C CA B LYS C 1 164 ? -18.149 2.205 -39.122 0.40 16.34 161 LYS C CA 1
ATOM 6097 C C . LYS C 1 164 ? -17.672 0.876 -39.698 1.00 15.98 161 LYS C C 1
ATOM 6098 O O . LYS C 1 164 ? -18.317 -0.132 -39.530 1.00 15.64 161 LYS C O 1
ATOM 6109 N N . MET C 1 165 ? -16.537 0.890 -40.374 1.00 15.37 162 MET C N 1
ATOM 6110 C CA . MET C 1 165 ? -15.959 -0.334 -40.919 1.00 15.71 162 MET C CA 1
ATOM 6111 C C . MET C 1 165 ? -15.706 -1.346 -39.772 1.00 14.36 162 MET C C 1
ATOM 6112 O O . MET C 1 165 ? -16.002 -2.536 -39.883 1.00 14.95 162 MET C O 1
ATOM 6117 N N . VAL C 1 166 ? -15.132 -0.876 -38.691 1.00 14.46 163 VAL C N 1
ATOM 6118 C CA . VAL C 1 166 ? -14.817 -1.732 -37.547 1.00 14.10 163 VAL C CA 1
ATOM 6119 C C . VAL C 1 166 ? -16.097 -2.326 -36.933 1.00 15.14 163 VAL C C 1
ATOM 6120 O O . VAL C 1 166 ? -16.150 -3.526 -36.628 1.00 16.07 163 VAL C O 1
ATOM 6124 N N . ALA C 1 167 ? -17.099 -1.476 -36.709 1.00 15.48 164 ALA C N 1
ATOM 6125 C CA . ALA C 1 167 ? -18.398 -1.959 -36.252 1.00 17.02 164 ALA C CA 1
ATOM 6126 C C . ALA C 1 167 ? -19.043 -2.985 -37.193 1.00 17.14 164 ALA C C 1
ATOM 6127 O O . ALA C 1 167 ? -19.473 -4.076 -36.753 1.00 21.98 164 ALA C O 1
ATOM 6129 N N . ASP C 1 168 ? -19.082 -2.700 -38.472 1.00 16.28 165 ASP C N 1
ATOM 6130 C CA . ASP C 1 168 ? -19.713 -3.565 -39.438 1.00 15.66 165 ASP C CA 1
ATOM 6131 C C . ASP C 1 168 ? -18.984 -4.864 -39.708 1.00 15.26 165 ASP C C 1
ATOM 6132 O O . ASP C 1 168 ? -19.619 -5.905 -39.984 1.00 16.01 165 ASP C O 1
ATOM 6137 N N . MET C 1 169 ? -17.652 -4.823 -39.647 1.00 15.38 166 MET C N 1
ATOM 6138 C CA . MET C 1 169 ? -16.841 -5.986 -40.034 1.00 15.48 166 MET C CA 1
ATOM 6139 C C . MET C 1 169 ? -16.355 -6.849 -38.867 1.00 16.30 166 MET C C 1
ATOM 6140 O O . MET C 1 169 ? -15.679 -7.835 -39.101 1.00 16.11 166 MET C O 1
ATOM 6145 N N . GLY C 1 170 ? -16.741 -6.546 -37.614 1.00 15.82 167 GLY C N 1
ATOM 6146 C CA . GLY C 1 170 ? -16.397 -7.456 -36.550 1.00 16.36 167 GLY C CA 1
ATOM 6147 C C . GLY C 1 170 ? -14.999 -7.339 -36.010 1.00 15.88 167 GLY C C 1
ATOM 6148 O O . GLY C 1 170 ? -14.490 -8.305 -35.430 1.00 16.73 167 GLY C O 1
ATOM 6149 N N . TYR C 1 171 ? -14.340 -6.222 -36.273 1.00 15.14 168 TYR C N 1
ATOM 6150 C CA . TYR C 1 171 ? -12.979 -6.043 -35.762 1.00 14.71 168 TYR C CA 1
ATOM 6151 C C . TYR C 1 171 ? -12.978 -5.756 -34.278 1.00 15.61 168 TYR C C 1
ATOM 6152 O O . TYR C 1 171 ? -13.686 -4.811 -33.805 1.00 17.98 168 TYR C O 1
ATOM 6161 N N . ASP C 1 172 ? -12.131 -6.466 -33.558 1.00 16.68 169 ASP C N 1
ATOM 6162 C CA . ASP C 1 172 ? -12.019 -6.288 -32.099 1.00 18.08 169 ASP C CA 1
ATOM 6163 C C . ASP C 1 172 ? -10.880 -5.278 -31.823 1.00 17.51 169 ASP C C 1
ATOM 6164 O O . ASP C 1 172 ? -9.855 -5.656 -31.294 1.00 18.09 169 ASP C O 1
ATOM 6169 N N . ILE C 1 173 ? -11.068 -4.027 -32.263 1.00 16.11 170 ILE C N 1
ATOM 6170 C CA . ILE C 1 173 ? -10.021 -2.995 -32.252 1.00 15.31 170 ILE C CA 1
ATOM 6171 C C . ILE C 1 173 ? -10.603 -1.693 -31.734 1.00 16.21 170 ILE C C 1
ATOM 6172 O O . ILE C 1 173 ? -11.673 -1.249 -32.204 1.00 17.33 170 ILE C O 1
ATOM 6177 N N . ASN C 1 174 ? -9.992 -1.128 -30.693 1.00 15.32 171 ASN C N 1
ATOM 6178 C CA . ASN C 1 174 ? -10.353 0.216 -30.203 1.00 15.10 171 ASN C CA 1
ATOM 6179 C C . ASN C 1 174 ? -9.815 1.273 -31.133 1.00 14.99 171 ASN C C 1
ATOM 6180 O O . ASN C 1 174 ? -8.617 1.253 -31.468 1.00 16.15 171 ASN C O 1
ATOM 6185 N N . ILE C 1 175 ? -10.687 2.168 -31.567 1.00 15.25 172 ILE C N 1
ATOM 6186 C CA . ILE C 1 175 ? -10.324 3.213 -32.500 1.00 15.46 172 ILE C CA 1
ATOM 6187 C C . ILE C 1 175 ? -10.272 4.540 -31.799 1.00 15.91 172 ILE C C 1
ATOM 6188 O O . ILE C 1 175 ? -11.281 4.995 -31.237 1.00 17.06 172 ILE C O 1
ATOM 6193 N N . VAL C 1 176 ? -9.092 5.164 -31.848 1.00 15.52 173 VAL C N 1
ATOM 6194 C CA . VAL C 1 176 ? -8.820 6.386 -31.038 1.00 16.44 173 VAL C CA 1
ATOM 6195 C C . VAL C 1 176 ? -8.521 7.523 -32.003 1.00 16.75 173 VAL C C 1
ATOM 6196 O O . VAL C 1 176 ? -7.696 7.394 -32.925 1.00 17.00 173 VAL C O 1
ATOM 6200 N N . GLY C 1 177 ? -9.144 8.681 -31.744 1.00 17.43 174 GLY C N 1
ATOM 6201 C CA . GLY C 1 177 ? -8.901 9.911 -32.454 1.00 17.96 174 GLY C CA 1
ATOM 6202 C C . GLY C 1 177 ? -8.035 10.853 -31.637 1.00 17.88 174 GLY C C 1
ATOM 6203 O O . GLY C 1 177 ? -8.140 10.921 -30.402 1.00 19.67 174 GLY C O 1
ATOM 6204 N N . VAL C 1 178 ? -7.053 11.433 -32.309 1.00 18.52 175 VAL C N 1
ATOM 6205 C CA . VAL C 1 178 ? -6.135 12.362 -31.729 1.00 18.97 175 VAL C CA 1
ATOM 6206 C C . VAL C 1 178 ? -6.258 13.781 -32.381 1.00 19.51 175 VAL C C 1
ATOM 6207 O O . VAL C 1 178 ? -6.247 13.936 -33.595 1.00 20.41 175 VAL C O 1
ATOM 6211 N N . PRO C 1 179 ? -6.329 14.825 -31.587 1.00 21.71 176 PRO C N 1
ATOM 6212 C CA . PRO C 1 179 ? -6.565 16.171 -32.161 1.00 22.52 176 PRO C CA 1
ATOM 6213 C C . PRO C 1 179 ? -5.475 16.671 -33.094 1.00 22.40 176 PRO C C 1
ATOM 6214 O O . PRO C 1 179 ? -4.336 16.255 -32.986 1.00 21.17 176 PRO C O 1
ATOM 6218 N N . THR C 1 180 ? -5.856 17.556 -34.010 1.00 23.49 177 THR C N 1
ATOM 6219 C CA . THR C 1 180 ? -4.959 18.101 -35.008 1.00 24.26 177 THR C CA 1
ATOM 6220 C C . THR C 1 180 ? -3.900 18.944 -34.338 1.00 22.07 177 THR C C 1
ATOM 6221 O O . THR C 1 180 ? -4.191 19.708 -33.420 1.00 23.45 177 THR C O 1
ATOM 6225 N N . VAL C 1 181 ? -2.662 18.787 -34.762 1.00 22.60 178 VAL C N 1
ATOM 6226 C CA . VAL C 1 181 ? -1.585 19.640 -34.351 1.00 23.19 178 VAL C CA 1
ATOM 6227 C C . VAL C 1 181 ? -1.388 20.698 -35.430 1.00 22.31 178 VAL C C 1
ATOM 6228 O O . VAL C 1 181 ? -1.529 20.411 -36.619 1.00 20.21 178 VAL C O 1
ATOM 6232 N N . ARG C 1 182 ? -1.111 21.928 -34.982 1.00 22.80 179 ARG C N 1
ATOM 6233 C CA . ARG C 1 182 ? -0.998 23.085 -35.841 1.00 22.67 179 ARG C CA 1
ATOM 6234 C C . ARG C 1 182 ? 0.367 23.737 -35.725 1.00 23.25 179 ARG C C 1
ATOM 6235 O O . ARG C 1 182 ? 1.019 23.682 -34.642 1.00 23.46 179 ARG C O 1
ATOM 6243 N N . ALA C 1 183 ? 0.748 24.409 -36.807 1.00 24.16 180 ALA C N 1
ATOM 6244 C CA . ALA C 1 183 ? 1.904 25.295 -36.824 1.00 25.52 180 ALA C CA 1
ATOM 6245 C C . ALA C 1 183 ? 1.617 26.465 -35.887 1.00 27.06 180 ALA C C 1
ATOM 6246 O O . ALA C 1 183 ? 0.488 26.666 -35.458 1.00 26.94 180 ALA C O 1
ATOM 6248 N N . LYS C 1 184 ? 2.648 27.238 -35.554 1.00 28.92 181 LYS C N 1
ATOM 6249 C CA . LYS C 1 184 ? 2.476 28.325 -34.598 1.00 30.63 181 LYS C CA 1
ATOM 6250 C C . LYS C 1 184 ? 1.475 29.330 -35.140 1.00 29.72 181 LYS C C 1
ATOM 6251 O O . LYS C 1 184 ? 0.743 29.947 -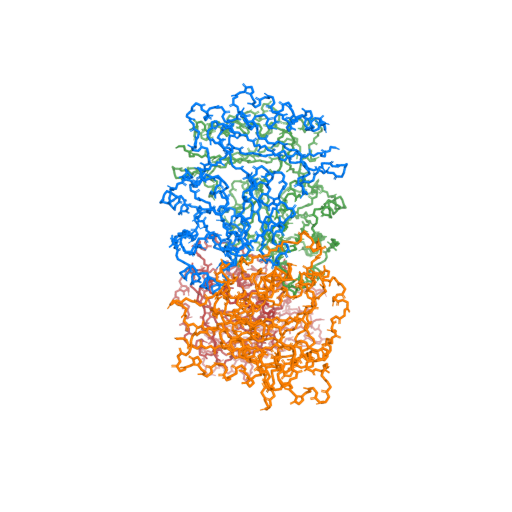34.375 1.00 30.76 181 LYS C O 1
ATOM 6257 N N . ASP C 1 185 ? 1.428 29.469 -36.464 1.00 28.96 182 ASP C N 1
ATOM 6258 C CA . ASP C 1 185 ? 0.499 30.393 -37.106 1.00 28.04 182 ASP C CA 1
ATOM 6259 C C . ASP C 1 185 ? -0.928 29.862 -37.360 1.00 26.52 182 ASP C C 1
ATOM 6260 O O . ASP C 1 185 ? -1.730 30.554 -38.004 1.00 26.54 182 ASP C O 1
ATOM 6265 N N . GLY C 1 186 ? -1.219 28.630 -36.895 1.00 23.77 183 GLY C N 1
ATOM 6266 C CA . GLY C 1 186 ? -2.559 28.059 -36.984 1.00 23.40 183 GLY C CA 1
ATOM 6267 C C . GLY C 1 186 ? -2.751 27.032 -38.074 1.00 21.91 183 GLY C C 1
ATOM 6268 O O . GLY C 1 186 ? -3.713 26.288 -38.042 1.00 23.36 183 GLY C O 1
ATOM 6269 N N . LEU C 1 187 ? -1.858 26.975 -39.060 1.00 21.52 184 LEU C N 1
ATOM 6270 C CA . LEU C 1 187 ? -2.022 26.033 -40.178 1.00 19.33 184 LEU C CA 1
ATOM 6271 C C . LEU C 1 187 ? -1.979 24.582 -39.664 1.00 19.78 184 LEU C C 1
ATOM 6272 O O . LEU C 1 187 ? -1.073 24.193 -38.914 1.00 19.48 184 LEU C O 1
ATOM 6277 N N . ALA C 1 188 ? -2.974 23.791 -40.051 1.00 19.24 185 ALA C N 1
ATOM 6278 C CA . ALA C 1 188 ? -3.020 22.368 -39.729 1.00 18.62 185 ALA C CA 1
ATOM 6279 C C . ALA C 1 188 ? -1.842 21.677 -40.358 1.00 19.21 185 ALA C C 1
ATOM 6280 O O . ALA C 1 188 ? -1.589 21.834 -41.544 1.00 19.79 185 ALA C O 1
ATOM 6282 N N . LEU C 1 189 ? -1.075 20.934 -39.563 1.00 19.89 186 LEU C N 1
ATOM 6283 C CA . LEU C 1 189 ? 0.091 20.252 -40.114 1.00 19.41 186 LEU C CA 1
ATOM 6284 C C . LEU C 1 189 ? -0.369 19.163 -41.061 1.00 20.13 186 LEU C C 1
ATOM 6285 O O . LEU C 1 189 ? -1.349 18.431 -40.760 1.00 21.90 186 LEU C O 1
ATOM 6290 N N . SER C 1 190 ? 0.322 19.040 -42.197 1.00 20.66 187 SER C N 1
ATOM 6291 C CA . SER C 1 190 ? -0.026 18.053 -43.196 1.00 21.00 187 SER C CA 1
ATOM 6292 C C . SER C 1 190 ? 1.128 17.899 -44.157 1.00 21.23 187 SER C C 1
ATOM 6293 O O . SER C 1 190 ? 1.779 18.868 -44.516 1.00 21.32 187 SER C O 1
ATOM 6296 N N . SER C 1 191 ? 1.357 16.671 -44.605 1.00 21.51 188 SER C N 1
ATOM 6297 C CA . SER C 1 191 ? 2.385 16.420 -45.584 1.00 22.88 188 SER C CA 1
ATOM 6298 C C . SER C 1 191 ? 2.104 17.213 -46.885 1.00 23.35 188 SER C C 1
ATOM 6299 O O . SER C 1 191 ? 3.039 17.679 -47.574 1.00 25.91 188 SER C O 1
ATOM 6302 N N . ARG C 1 192 ? 0.835 17.467 -47.163 1.00 21.52 189 ARG C N 1
ATOM 6303 C CA . ARG C 1 192 ? 0.463 18.235 -48.332 1.00 22.54 189 ARG C CA 1
ATOM 6304 C C . ARG C 1 192 ? 0.866 19.717 -48.272 1.00 20.98 189 ARG C C 1
ATOM 6305 O O . ARG C 1 192 ? 0.817 20.396 -49.292 1.00 22.60 189 ARG C O 1
ATOM 6313 N N . ASN C 1 193 ? 1.209 20.233 -47.090 1.00 21.33 190 ASN C N 1
ATOM 6314 C CA . ASN C 1 193 ? 1.677 21.606 -46.955 1.00 21.44 190 ASN C CA 1
ATOM 6315 C C . ASN C 1 193 ? 2.940 21.861 -47.768 1.00 24.02 190 ASN C C 1
ATOM 6316 O O . ASN C 1 193 ? 3.179 22.989 -48.199 1.00 24.70 190 ASN C O 1
ATOM 6321 N N . GLY C 1 194 ? 3.715 20.798 -47.991 1.00 25.49 191 GLY C N 1
ATOM 6322 C CA . GLY C 1 194 ? 4.943 20.906 -48.796 1.00 26.93 191 GLY C CA 1
ATOM 6323 C C . GLY C 1 194 ? 4.674 21.265 -50.273 1.00 28.20 191 GLY C C 1
ATOM 6324 O O . GLY C 1 194 ? 5.563 21.742 -50.966 1.00 30.72 191 GLY C O 1
ATOM 6325 N N . TYR C 1 195 ? 3.447 21.045 -50.729 1.00 28.36 192 TYR C N 1
ATOM 6326 C CA . TYR C 1 195 ? 2.972 21.447 -52.052 1.00 29.05 192 TYR C CA 1
ATOM 6327 C C . TYR C 1 195 ? 2.910 22.980 -52.289 1.00 28.56 192 TYR C C 1
ATOM 6328 O O . TYR C 1 195 ? 2.901 23.450 -53.457 1.00 29.41 192 TYR C O 1
ATOM 6337 N N . LEU C 1 196 ? 2.810 23.744 -51.206 1.00 27.51 193 LEU C N 1
ATOM 6338 C CA . LEU C 1 196 ? 2.653 25.200 -51.248 1.00 27.75 193 LEU C CA 1
ATOM 6339 C C . LEU C 1 196 ? 3.992 25.874 -51.638 1.00 29.58 193 LEU C C 1
ATOM 6340 O O . LEU C 1 196 ? 5.062 25.418 -51.241 1.00 29.57 193 LEU C O 1
ATOM 6345 N N . THR C 1 197 ? 3.928 26.954 -52.403 1.00 30.17 194 THR C N 1
ATOM 6346 C CA . THR C 1 197 ? 5.100 27.822 -52.539 1.00 31.90 194 THR C CA 1
ATOM 6347 C C . THR C 1 197 ? 5.353 28.614 -51.237 1.00 32.88 194 THR C C 1
ATOM 6348 O O . THR C 1 197 ? 4.501 28.664 -50.354 1.00 31.92 194 THR C O 1
ATOM 6352 N N . GLU C 1 198 ? 6.522 29.247 -51.121 1.00 33.97 195 GLU C N 1
ATOM 6353 C CA A GLU C 1 198 ? 6.872 30.043 -49.940 0.60 34.99 195 GLU C CA 1
ATOM 6354 C CA B GLU C 1 198 ? 6.853 30.032 -49.922 0.40 34.87 195 GLU C CA 1
ATOM 6355 C C . GLU C 1 198 ? 5.824 31.123 -49.675 1.00 35.22 195 GLU C C 1
ATOM 6356 O O . GLU C 1 198 ? 5.446 31.379 -48.525 1.00 34.31 195 GLU C O 1
ATOM 6367 N N . GLU C 1 199 ? 5.367 31.751 -50.762 1.00 35.72 196 GLU C N 1
ATOM 6368 C CA A GLU C 1 199 ? 4.396 32.826 -50.699 0.60 35.98 196 GLU C CA 1
ATOM 6369 C CA B GLU C 1 199 ? 4.366 32.834 -50.696 0.40 35.90 196 GLU C CA 1
ATOM 6370 C C . GLU C 1 199 ? 3.019 32.259 -50.284 1.00 35.11 196 GLU C C 1
ATOM 6371 O O . GLU C 1 199 ? 2.304 32.834 -49.449 1.00 34.93 196 GLU C O 1
ATOM 6382 N N . GLU C 1 200 ? 2.652 31.131 -50.887 1.00 33.50 197 GLU C N 1
ATOM 6383 C CA . GLU C 1 200 ? 1.370 30.475 -50.526 1.00 31.77 197 GLU C CA 1
ATOM 6384 C C . GLU C 1 200 ? 1.327 30.061 -49.069 1.00 29.94 197 GLU C C 1
ATOM 6385 O O . GLU C 1 200 ? 0.280 30.155 -48.420 1.00 28.04 197 GLU C O 1
ATOM 6391 N N . ARG C 1 201 ? 2.456 29.596 -48.535 1.00 29.34 198 ARG C N 1
ATOM 6392 C CA . ARG C 1 201 ? 2.530 29.179 -47.134 1.00 29.05 198 ARG C CA 1
ATOM 6393 C C . ARG C 1 201 ? 2.167 30.333 -46.183 1.00 29.14 198 ARG C C 1
ATOM 6394 O O . ARG C 1 201 ? 1.657 30.115 -45.081 1.00 28.42 198 ARG C O 1
ATOM 6402 N N . GLN C 1 202 ? 2.421 31.574 -46.605 1.00 29.94 199 GLN C N 1
ATOM 6403 C CA . GLN C 1 202 ? 2.039 32.719 -45.785 1.00 30.34 199 GLN C CA 1
ATOM 6404 C C . GLN C 1 202 ? 0.529 33.105 -45.845 1.00 29.35 199 GLN C C 1
ATOM 6405 O O . GLN C 1 202 ? 0.005 33.789 -44.953 1.00 30.02 199 GLN C O 1
ATOM 6411 N N . ILE C 1 203 ? -0.148 32.659 -46.890 1.00 27.22 200 ILE C N 1
ATOM 6412 C CA . ILE C 1 203 ? -1.615 32.836 -47.039 1.00 27.60 200 ILE C CA 1
ATOM 6413 C C . ILE C 1 203 ? -2.364 31.690 -46.331 1.00 26.11 200 ILE C C 1
ATOM 6414 O O . ILE C 1 203 ? -3.478 31.860 -45.820 1.00 26.31 200 ILE C O 1
ATOM 6419 N N . ALA C 1 204 ? -1.748 30.500 -46.321 1.00 25.23 201 ALA C N 1
ATOM 6420 C CA . ALA C 1 204 ? -2.442 29.267 -45.866 1.00 23.64 201 ALA C CA 1
ATOM 6421 C C . ALA C 1 204 ? -3.087 29.335 -44.493 1.00 22.97 201 ALA C C 1
ATOM 6422 O O . ALA C 1 204 ? -4.166 28.777 -44.323 1.00 23.30 201 ALA C O 1
ATOM 6424 N N . PRO C 1 205 ? -2.465 30.035 -43.516 1.00 23.18 202 PRO C N 1
ATOM 6425 C CA . PRO C 1 205 ? -3.121 30.202 -42.238 1.00 23.48 202 PRO C CA 1
ATOM 6426 C C . PRO C 1 205 ? -4.503 30.844 -42.319 1.00 24.06 202 PRO C C 1
ATOM 6427 O O . PRO C 1 205 ? -5.256 30.753 -41.353 1.00 23.73 202 PRO C O 1
ATOM 6431 N N . GLN C 1 206 ? -4.844 31.529 -43.415 1.00 23.99 203 GLN C N 1
ATOM 6432 C CA . GLN C 1 206 ? -6.187 32.168 -43.490 1.00 25.10 203 GLN C CA 1
ATOM 6433 C C . GLN C 1 206 ? -7.317 31.160 -43.483 1.00 23.56 203 GLN C C 1
ATOM 6434 O O . GLN C 1 206 ? -8.478 31.503 -43.156 1.00 24.01 203 GLN C O 1
ATOM 6440 N N . LEU C 1 207 ? -7.038 29.918 -43.872 1.00 22.90 204 LEU C N 1
ATOM 6441 C CA . LEU C 1 207 ? -8.096 28.891 -43.825 1.00 23.41 204 LEU C CA 1
ATOM 6442 C C . LEU C 1 207 ? -8.592 28.671 -42.402 1.00 22.81 204 LEU C C 1
ATOM 6443 O O . LEU C 1 207 ? -9.801 28.739 -42.133 1.00 22.90 204 LEU C O 1
ATOM 6448 N N . SER C 1 208 ? -7.667 28.457 -41.464 1.00 22.57 205 SER C N 1
ATOM 6449 C CA . SER C 1 208 ? -8.028 28.322 -40.087 1.00 22.18 205 SER C CA 1
ATOM 6450 C C . SER C 1 208 ? -8.677 29.590 -39.524 1.00 21.07 205 SER C C 1
ATOM 6451 O O . SER C 1 208 ? -9.643 29.525 -38.762 1.00 21.01 205 SER C O 1
ATOM 6454 N N . LYS C 1 209 ? -8.141 30.748 -39.866 1.00 20.87 206 LYS C N 1
ATOM 6455 C CA . LYS C 1 209 ? -8.733 32.027 -39.367 1.00 22.71 206 LYS C CA 1
ATOM 6456 C C . LYS C 1 209 ? -10.221 32.172 -39.751 1.00 22.06 206 LYS C C 1
ATOM 6457 O O . LYS C 1 209 ? -11.080 32.536 -38.921 1.00 21.97 206 LYS C O 1
ATOM 6463 N N . ILE C 1 210 ? -10.502 31.885 -41.007 1.00 19.74 207 ILE C N 1
ATOM 6464 C CA . ILE C 1 210 ? -11.854 31.939 -41.566 1.00 21.33 207 ILE C CA 1
ATOM 6465 C C . ILE C 1 210 ? -12.755 30.883 -40.948 1.00 21.94 207 ILE C C 1
ATOM 6466 O O . ILE C 1 210 ? -13.901 31.154 -40.590 1.00 20.72 207 ILE C O 1
ATOM 6471 N N . MET C 1 211 ? -12.189 29.692 -40.769 1.00 21.06 208 MET C N 1
ATOM 6472 C CA . MET C 1 211 ? -12.904 28.622 -40.065 1.00 20.67 208 MET C CA 1
ATOM 6473 C C . MET C 1 211 ? -13.292 29.050 -38.636 1.00 20.87 208 MET C C 1
ATOM 6474 O O . MET C 1 211 ? -14.434 28.887 -38.206 1.00 20.98 208 MET C O 1
ATOM 6479 N N . TRP C 1 212 ? -12.340 29.613 -37.909 1.00 20.60 209 TRP C N 1
ATOM 6480 C CA . TRP C 1 212 ? -12.540 30.012 -36.517 1.00 21.44 209 TRP C CA 1
ATOM 6481 C C . TRP C 1 212 ? -13.496 31.216 -36.402 1.00 22.04 209 TRP C C 1
ATOM 6482 O O . TRP C 1 212 ? -14.229 31.322 -35.427 1.00 22.25 209 TRP C O 1
ATOM 6493 N N . ALA C 1 213 ? -13.508 32.092 -37.396 1.00 22.14 210 ALA C N 1
ATOM 6494 C CA . ALA C 1 213 ? -14.486 33.221 -37.419 1.00 22.96 210 ALA C CA 1
ATOM 6495 C C . ALA C 1 213 ? -15.903 32.675 -37.531 1.00 23.13 210 ALA C C 1
ATOM 6496 O O . ALA C 1 213 ? -16.842 33.166 -36.880 1.00 24.81 210 ALA C O 1
ATOM 6498 N N . LEU C 1 214 ? -16.083 31.667 -38.381 1.00 22.82 211 LEU C N 1
ATOM 6499 C CA . LEU C 1 214 ? -17.382 30.967 -38.487 1.00 23.67 211 LEU C CA 1
ATOM 6500 C C . LEU C 1 214 ? -17.749 30.285 -37.170 1.00 23.41 211 LEU C C 1
ATOM 6501 O O . LEU C 1 214 ? -18.904 30.390 -36.702 1.00 22.89 211 LEU C O 1
ATOM 6506 N N . ALA C 1 215 ? -16.782 29.611 -36.550 1.00 21.21 212 ALA C N 1
ATOM 6507 C CA . ALA C 1 215 ? -17.016 28.961 -35.274 1.00 21.80 212 ALA C CA 1
ATOM 6508 C C . ALA C 1 215 ? -17.442 29.964 -34.234 1.00 22.60 212 ALA C C 1
ATOM 6509 O O . ALA C 1 215 ? -18.309 29.661 -33.430 1.00 23.31 212 ALA C O 1
ATOM 6511 N N . GLU C 1 216 ? -16.848 31.161 -34.236 1.00 22.19 213 GLU C N 1
ATOM 6512 C CA A GLU C 1 216 ? -17.244 32.163 -33.224 0.70 24.09 213 GLU C CA 1
ATOM 6513 C CA B GLU C 1 216 ? -17.226 32.181 -33.245 0.30 23.51 213 GLU C CA 1
ATOM 6514 C C . GLU C 1 216 ? -18.656 32.690 -33.469 1.00 23.78 213 GLU C C 1
ATOM 6515 O O . GLU C 1 216 ? -19.378 32.939 -32.517 1.00 24.98 213 GLU C O 1
ATOM 6526 N N . LYS C 1 217 ? -19.053 32.833 -34.730 1.00 23.04 214 LYS C N 1
ATOM 6527 C CA . LYS C 1 217 ? -20.441 33.198 -35.052 1.00 23.76 214 LYS C CA 1
ATOM 6528 C C . LYS C 1 217 ? -21.394 32.131 -34.535 1.00 23.60 214 LYS C C 1
ATOM 6529 O O . LYS C 1 217 ? -22.458 32.459 -33.977 1.00 24.22 214 LYS C O 1
ATOM 6535 N N . MET C 1 218 ? -21.023 30.857 -34.649 1.00 22.33 215 MET C N 1
ATOM 6536 C CA . MET C 1 218 ? -21.904 29.777 -34.130 1.00 22.96 215 MET C CA 1
ATOM 6537 C C . MET C 1 218 ? -21.909 29.742 -32.608 1.00 24.91 215 MET C C 1
ATOM 6538 O O . MET C 1 218 ? -22.956 29.433 -32.010 1.00 25.02 215 MET C O 1
ATOM 6543 N N . ALA C 1 219 ? -20.777 30.107 -31.985 1.00 25.66 216 ALA C N 1
ATOM 6544 C CA . ALA C 1 219 ? -20.685 30.177 -30.503 1.00 27.05 216 ALA C CA 1
ATOM 6545 C C . ALA C 1 219 ? -21.666 31.213 -29.986 1.00 29.11 216 ALA C C 1
ATOM 6546 O O . ALA C 1 219 ? -22.186 31.090 -28.859 1.00 31.01 216 ALA C O 1
ATOM 6548 N N . LEU C 1 220 ? -21.889 32.259 -30.778 1.00 28.90 217 LEU C N 1
ATOM 6549 C CA . LEU C 1 220 ? -22.811 33.328 -30.397 1.00 30.08 217 LEU C CA 1
ATOM 6550 C C . LEU C 1 220 ? -24.246 33.003 -30.737 1.00 29.67 217 LEU C C 1
ATOM 6551 O O . LEU C 1 220 ? -25.112 33.838 -30.504 1.00 31.61 217 LEU C O 1
ATOM 6556 N N . GLY C 1 221 ? -24.497 31.840 -31.337 1.00 27.89 218 GLY C N 1
ATOM 6557 C CA . GLY C 1 221 ? -25.863 31.431 -31.673 1.00 27.88 218 GLY C CA 1
ATOM 6558 C C . GLY C 1 221 ? -26.265 31.412 -33.139 1.00 26.73 218 GLY C C 1
ATOM 6559 O O . GLY C 1 221 ? -27.393 31.018 -33.449 1.00 27.24 218 GLY C O 1
ATOM 6560 N N . GLU C 1 222 ? -25.380 31.802 -34.075 1.00 26.00 219 GLU C N 1
ATOM 6561 C CA A GLU C 1 222 ? -25.768 31.805 -35.494 0.60 25.68 219 GLU C CA 1
ATOM 6562 C CA B GLU C 1 222 ? -25.729 31.804 -35.504 0.40 25.57 219 GLU C CA 1
ATOM 6563 C C . GLU C 1 222 ? -25.965 30.382 -36.028 1.00 25.91 219 GLU C C 1
ATOM 6564 O O . GLU C 1 222 ? -25.189 29.480 -35.736 1.00 24.47 219 GLU C O 1
ATOM 6575 N N . ARG C 1 223 ? -27.022 30.185 -36.818 1.00 25.23 220 ARG C N 1
ATOM 6576 C CA . ARG C 1 223 ? -27.372 28.855 -37.312 1.00 25.72 220 ARG C CA 1
ATOM 6577 C C . ARG C 1 223 ? -27.775 28.782 -38.779 1.00 26.46 220 ARG C C 1
ATOM 6578 O O . ARG C 1 223 ? -28.176 27.699 -39.270 1.00 26.83 220 ARG C O 1
ATOM 6586 N N . GLN C 1 224 ? -27.671 29.894 -39.515 1.00 27.33 221 GLN C N 1
ATOM 6587 C CA . GLN C 1 224 ? -28.024 29.862 -40.941 1.00 27.89 221 GLN C CA 1
ATOM 6588 C C . GLN C 1 224 ? -26.860 29.351 -41.787 1.00 27.68 221 GLN C C 1
ATOM 6589 O O . GLN C 1 224 ? -26.093 30.130 -42.343 1.00 26.46 221 GLN C O 1
ATOM 6595 N N . ILE C 1 225 ? -26.744 28.026 -41.868 1.00 27.85 222 ILE C N 1
ATOM 6596 C CA . ILE C 1 225 ? -25.531 27.381 -42.371 1.00 28.72 222 ILE C CA 1
ATOM 6597 C C . ILE C 1 225 ? -25.143 27.802 -43.788 1.00 28.09 222 ILE C C 1
ATOM 6598 O O . ILE C 1 225 ? -23.986 28.138 -44.066 1.00 26.40 222 ILE C O 1
ATOM 6603 N N . ASP C 1 226 ? -26.101 27.748 -44.701 1.00 28.76 223 ASP C N 1
ATOM 6604 C CA . ASP C 1 226 ? -25.761 28.063 -46.083 1.00 29.27 223 ASP C CA 1
ATOM 6605 C C . ASP C 1 226 ? -25.180 29.486 -46.189 1.00 28.85 223 ASP C C 1
ATOM 6606 O O . ASP C 1 226 ? -24.136 29.697 -46.835 1.00 28.06 223 ASP C O 1
ATOM 6611 N N . ALA C 1 227 ? -25.801 30.437 -45.503 1.00 27.25 224 ALA C N 1
ATOM 6612 C CA . ALA C 1 227 ? -25.362 31.817 -45.561 1.00 27.05 224 ALA C CA 1
ATOM 6613 C C . ALA C 1 227 ? -23.991 31.973 -44.881 1.00 26.27 224 ALA C C 1
ATOM 6614 O O . ALA C 1 227 ? -23.116 32.668 -45.379 1.00 25.87 224 ALA C O 1
ATOM 6616 N N . LEU C 1 228 ? -23.799 31.307 -43.735 1.00 25.72 225 LEU C N 1
ATOM 6617 C CA . LEU C 1 228 ? -22.523 31.329 -43.063 1.00 24.70 225 LEU C CA 1
ATOM 6618 C C . LEU C 1 228 ? -21.427 30.786 -43.985 1.00 24.77 225 LEU C C 1
ATOM 6619 O O . LEU C 1 228 ? -20.317 31.335 -44.027 1.00 23.79 225 LEU C O 1
ATOM 6624 N N . LEU C 1 229 ? -21.718 29.673 -44.656 1.00 24.48 226 LEU C N 1
ATOM 6625 C CA . LEU C 1 229 ? -20.721 29.042 -45.513 1.00 24.54 226 LEU C CA 1
ATOM 6626 C C . LEU C 1 229 ? -20.465 29.808 -46.793 1.00 25.41 226 LEU C C 1
ATOM 6627 O O . LEU C 1 229 ? -19.361 29.744 -47.334 1.00 24.45 226 LEU C O 1
ATOM 6632 N N . GLU C 1 230 ? -21.496 30.466 -47.315 1.00 25.56 227 GLU C N 1
ATOM 6633 C CA . GLU C 1 230 ? -21.314 31.326 -48.460 1.00 28.16 227 GLU C CA 1
ATOM 6634 C C . GLU C 1 230 ? -20.375 32.479 -48.158 1.00 27.36 227 GLU C C 1
ATOM 6635 O O . GLU C 1 230 ? -19.505 32.798 -48.978 1.00 27.98 227 GLU C O 1
ATOM 6641 N N . GLU C 1 231 ? -20.480 33.059 -46.971 1.00 27.29 228 GLU C N 1
ATOM 6642 C CA . GLU C 1 231 ? -19.596 34.134 -46.572 1.00 28.05 228 GLU C CA 1
ATOM 6643 C C . GLU C 1 231 ? -18.148 33.633 -46.371 1.00 27.46 228 GLU C C 1
ATOM 6644 O O . GLU C 1 231 ? -17.189 34.302 -46.767 1.00 27.37 228 GLU C O 1
ATOM 6650 N N . ALA C 1 232 ? -17.987 32.440 -45.807 1.00 25.89 229 ALA C N 1
ATOM 6651 C CA . ALA C 1 232 ? -16.631 31.825 -45.693 1.00 25.07 229 ALA C CA 1
ATOM 6652 C C . ALA C 1 232 ? -16.001 31.570 -47.049 1.00 24.73 229 ALA C C 1
ATOM 6653 O O . ALA C 1 232 ? -14.784 31.789 -47.259 1.00 25.22 229 ALA C O 1
ATOM 6655 N N . ALA C 1 233 ? -16.807 31.092 -47.980 1.00 24.58 230 ALA C N 1
ATOM 6656 C CA . ALA C 1 233 ? -16.309 30.815 -49.310 1.00 25.81 230 ALA C CA 1
ATOM 6657 C C . ALA C 1 233 ? -15.870 32.117 -49.974 1.00 26.03 230 ALA C C 1
ATOM 6658 O O . ALA C 1 233 ? -14.816 32.176 -50.623 1.00 26.73 230 ALA C O 1
ATOM 6660 N N . ALA C 1 234 ? -16.653 33.178 -49.762 1.00 27.05 231 ALA C N 1
ATOM 6661 C CA . ALA C 1 234 ? -16.327 34.470 -50.383 1.00 27.64 231 ALA C CA 1
ATOM 6662 C C . ALA C 1 234 ? -15.035 35.001 -49.789 1.00 27.72 231 ALA C C 1
ATOM 6663 O O . ALA C 1 234 ? -14.189 35.505 -50.559 1.00 29.64 231 ALA C O 1
ATOM 6665 N N . GLN C 1 235 ? -14.885 34.879 -48.460 1.00 26.68 232 GLN C N 1
ATOM 6666 C CA . GLN C 1 235 ? -13.667 35.244 -47.739 1.00 27.17 232 GLN C CA 1
ATOM 6667 C C . GLN C 1 235 ? -12.451 34.461 -48.268 1.00 26.61 232 GLN C C 1
ATOM 6668 O O . GLN C 1 235 ? -11.382 35.058 -48.530 1.00 26.60 232 GLN C O 1
ATOM 6674 N N . LEU C 1 236 ? -12.573 33.139 -48.401 1.00 25.68 233 LEU C N 1
ATOM 6675 C CA . LEU C 1 236 ? -11.488 32.339 -49.003 1.00 24.90 233 LEU C CA 1
ATOM 6676 C C . LEU C 1 236 ? -11.083 32.786 -50.420 1.00 26.16 233 LEU C C 1
ATOM 6677 O O . LEU C 1 236 ? -9.881 32.941 -50.727 1.00 26.40 233 LEU C O 1
ATOM 6682 N N . LEU C 1 237 ? -12.057 33.019 -51.285 1.00 28.04 234 LEU C N 1
ATOM 6683 C CA . LEU C 1 237 ? -11.739 33.528 -52.619 1.00 30.37 234 LEU C CA 1
ATOM 6684 C C . LEU C 1 237 ? -10.979 34.860 -52.562 1.00 31.18 234 LEU C C 1
ATOM 6685 O O . LEU C 1 237 ? -9.990 35.035 -53.288 1.00 30.69 234 LEU C O 1
ATOM 6690 N N . ARG C 1 238 ? -11.404 35.770 -51.680 1.00 32.67 235 ARG C N 1
ATOM 6691 C CA . ARG C 1 238 ? -10.759 37.104 -51.596 1.00 34.47 235 ARG C CA 1
ATOM 6692 C C . ARG C 1 238 ? -9.276 37.037 -51.254 1.00 34.78 235 ARG C C 1
ATOM 6693 O O . ARG C 1 238 ? -8.518 37.900 -51.700 1.00 35.37 235 ARG C O 1
ATOM 6701 N N . VAL C 1 239 ? -8.863 36.064 -50.437 1.00 34.23 236 VAL C N 1
ATOM 6702 C CA . VAL C 1 239 ? -7.465 36.013 -49.992 1.00 34.00 236 VAL C CA 1
ATOM 6703 C C . VAL C 1 239 ? -6.628 35.056 -50.852 1.00 33.17 236 VAL C C 1
ATOM 6704 O O . VAL C 1 239 ? -5.452 34.945 -50.622 1.00 33.73 236 VAL C O 1
ATOM 6708 N N . GLY C 1 240 ? -7.224 34.423 -51.862 1.00 31.60 237 GLY C N 1
ATOM 6709 C CA . GLY C 1 240 ? -6.465 33.667 -52.871 1.00 31.49 237 GLY C CA 1
ATOM 6710 C C . GLY C 1 240 ? -6.633 32.158 -52.878 1.00 31.59 237 GLY C C 1
ATOM 6711 O O . GLY C 1 240 ? -5.915 31.460 -53.579 1.00 31.90 237 GLY C O 1
ATOM 6712 N N . PHE C 1 241 ? -7.585 31.637 -52.108 1.00 30.81 238 PHE C N 1
ATOM 6713 C CA . PHE C 1 241 ? -7.932 30.216 -52.228 1.00 30.86 238 PHE C CA 1
ATOM 6714 C C . PHE C 1 241 ? -8.977 30.014 -53.298 1.00 30.78 238 PHE C C 1
ATOM 6715 O O . PHE C 1 241 ? -9.659 30.980 -53.710 1.00 31.76 238 PHE C O 1
ATOM 6723 N N . THR C 1 242 ? -9.142 28.749 -53.698 1.00 30.51 239 THR C N 1
ATOM 6724 C CA . THR C 1 242 ? -10.341 28.293 -54.455 1.00 29.92 239 THR C CA 1
ATOM 6725 C C . THR C 1 242 ? -11.078 27.273 -53.588 1.00 28.46 239 THR C C 1
ATOM 6726 O O . THR C 1 242 ? -10.635 26.138 -53.458 1.00 27.09 239 THR C O 1
ATOM 6730 N N . PRO C 1 243 ? -12.188 27.685 -52.968 1.00 27.91 240 PRO C N 1
ATOM 6731 C CA . PRO C 1 243 ? -12.868 26.752 -52.080 1.00 27.06 240 PRO C CA 1
ATOM 6732 C C . PRO C 1 243 ? -13.426 25.549 -52.834 1.00 26.60 240 PRO C C 1
ATOM 6733 O O . PRO C 1 243 ? -13.860 25.636 -54.003 1.00 26.27 240 PRO C O 1
ATOM 6737 N N . ASP C 1 244 ? -13.364 24.399 -52.169 1.00 25.61 241 ASP C N 1
ATOM 6738 C CA . ASP C 1 244 ? -14.093 23.239 -52.587 1.00 25.93 241 ASP C CA 1
ATOM 6739 C C . ASP C 1 244 ? -15.403 23.318 -51.749 1.00 26.38 241 ASP C C 1
ATOM 6740 O O . ASP C 1 244 ? -15.692 24.360 -51.143 1.00 27.88 241 ASP C O 1
ATOM 6745 N N . GLU C 1 245 ? -16.169 22.248 -51.684 1.00 26.44 242 GLU C N 1
ATOM 6746 C CA . GLU C 1 245 ? -17.433 22.267 -50.966 1.00 25.42 242 GLU C CA 1
ATOM 6747 C C . GLU C 1 245 ? -17.119 22.286 -49.469 1.00 24.02 242 GLU C C 1
ATOM 6748 O O . GLU C 1 245 ? -16.258 21.544 -48.996 1.00 25.21 242 GLU C O 1
ATOM 6754 N N . LEU C 1 246 ? -17.830 23.157 -48.764 1.00 20.80 243 LEU C N 1
ATOM 6755 C CA . LEU C 1 246 ? -17.715 23.351 -47.300 1.00 20.06 243 LEU C CA 1
ATOM 6756 C C . LEU C 1 246 ? -19.007 22.824 -46.695 1.00 20.04 243 LEU C C 1
ATOM 6757 O O . LEU C 1 246 ? -20.075 22.889 -47.342 1.00 22.03 243 LEU C O 1
ATOM 6762 N N . PHE C 1 247 ? -18.930 22.331 -45.455 1.00 19.03 244 PHE C N 1
ATOM 6763 C CA . PHE C 1 247 ? -20.077 21.744 -44.785 1.00 18.67 244 PHE C CA 1
ATOM 6764 C C . PHE C 1 247 ? -20.033 22.100 -43.314 1.00 18.11 244 PHE C C 1
ATOM 6765 O O . PHE C 1 247 ? -18.958 22.269 -42.750 1.00 19.21 244 PHE C O 1
ATOM 6773 N N . ILE C 1 248 ? -21.212 22.137 -42.699 1.00 17.87 245 ILE C N 1
ATOM 6774 C CA . ILE C 1 248 ? -21.381 22.179 -41.243 1.00 18.22 245 ILE C CA 1
ATOM 6775 C C . ILE C 1 248 ? -22.443 21.149 -40.887 1.00 19.32 245 ILE C C 1
ATOM 6776 O O . ILE C 1 248 ? -23.624 21.224 -41.321 1.00 20.37 245 ILE C O 1
ATOM 6781 N N . ARG C 1 249 ? -21.988 20.142 -40.140 1.00 18.00 246 ARG C N 1
ATOM 6782 C CA . ARG C 1 249 ? -22.787 18.933 -39.857 1.00 18.47 246 ARG C CA 1
ATOM 6783 C C . ARG C 1 249 ? -22.776 18.596 -38.389 1.00 17.22 246 ARG C C 1
ATOM 6784 O O . ARG C 1 249 ? -21.939 19.081 -37.618 1.00 16.62 246 ARG C O 1
ATOM 6792 N N . ASP C 1 250 ? -23.702 17.721 -37.985 1.00 17.94 247 ASP C N 1
ATOM 6793 C CA . ASP C 1 250 ? -23.672 17.145 -36.662 1.00 17.74 247 ASP C CA 1
ATOM 6794 C C . ASP C 1 250 ? -22.337 16.418 -36.475 1.00 17.67 247 ASP C C 1
ATOM 6795 O O . ASP C 1 250 ? -21.919 15.644 -37.303 1.00 17.99 247 ASP C O 1
ATOM 6800 N N . ALA C 1 251 ? -21.633 16.700 -35.381 1.00 17.81 248 ALA C N 1
ATOM 6801 C CA . ALA C 1 251 ? -20.289 16.160 -35.170 1.00 18.72 248 ALA C CA 1
ATOM 6802 C C . ALA C 1 251 ? -20.310 14.639 -34.967 1.00 20.25 248 ALA C C 1
ATOM 6803 O O . ALA C 1 251 ? -19.314 13.962 -35.273 1.00 20.06 248 ALA C O 1
ATOM 6805 N N . GLU C 1 252 ? -21.425 14.111 -34.444 1.00 20.91 249 GLU C N 1
ATOM 6806 C CA . GLU C 1 252 ? -21.523 12.681 -34.130 1.00 23.54 249 GLU C CA 1
ATOM 6807 C C . GLU C 1 252 ? -21.888 11.853 -35.351 1.00 24.48 249 GLU C C 1
ATOM 6808 O O . GLU C 1 252 ? -21.314 10.802 -35.591 1.00 27.06 249 GLU C O 1
ATOM 6814 N N . THR C 1 253 ? -22.865 12.318 -36.114 1.00 23.60 250 THR C N 1
ATOM 6815 C CA . THR C 1 253 ? -23.421 11.550 -37.197 1.00 23.09 250 THR C CA 1
ATOM 6816 C C . THR C 1 253 ? -23.047 11.985 -38.602 1.00 22.45 250 THR C C 1
ATOM 6817 O O . THR C 1 253 ? -23.316 11.273 -39.577 1.00 23.83 250 THR C O 1
ATOM 6821 N N . LEU C 1 254 ? -22.526 13.197 -38.730 1.00 21.82 251 LEU C N 1
ATOM 6822 C CA . LEU C 1 254 ? -22.211 13.839 -40.025 1.00 20.98 251 LEU C CA 1
ATOM 6823 C C . LEU C 1 254 ? -23.426 14.174 -40.863 1.00 20.31 251 LEU C C 1
ATOM 6824 O O . LEU C 1 254 ? -23.276 14.614 -41.983 1.00 20.38 251 LEU C O 1
ATOM 6829 N N . GLN C 1 255 ? -24.615 14.072 -40.283 1.00 20.30 252 GLN C N 1
ATOM 6830 C CA . GLN C 1 255 ? -25.817 14.486 -40.951 1.00 19.78 252 GLN C CA 1
ATOM 6831 C C . GLN C 1 255 ? -26.097 15.969 -40.741 1.00 20.25 252 GLN C C 1
ATOM 6832 O O . GLN C 1 255 ? -25.513 16.609 -39.861 1.00 19.20 252 GLN C O 1
ATOM 6838 N N . PRO C 1 256 ? -27.054 16.524 -41.493 1.00 20.87 253 PRO C N 1
ATOM 6839 C CA . PRO C 1 256 ? -27.382 17.923 -41.208 1.00 20.89 253 PRO C CA 1
ATOM 6840 C C . PRO C 1 256 ? -27.807 18.149 -39.759 1.00 20.43 253 PRO C C 1
ATOM 6841 O O . PRO C 1 256 ? -28.424 17.283 -39.144 1.00 20.05 253 PRO C O 1
ATOM 6845 N N . LEU C 1 257 ? -27.541 19.337 -39.244 1.00 20.72 254 LEU C N 1
ATOM 6846 C CA . LEU C 1 257 ? -27.871 19.672 -37.886 1.00 21.33 254 LEU C CA 1
ATOM 6847 C C . LEU C 1 257 ? -29.380 19.595 -37.703 1.00 21.36 254 LEU C C 1
ATOM 6848 O O . LEU C 1 257 ? -30.137 19.922 -38.599 1.00 24.07 254 LEU C O 1
ATOM 6853 N N . THR C 1 258 ? -29.770 19.214 -36.504 1.00 21.28 255 THR C N 1
ATOM 6854 C CA . THR C 1 258 ? -31.154 19.125 -36.107 1.00 21.61 255 THR C CA 1
ATOM 6855 C C . THR C 1 258 ? -31.249 19.747 -34.699 1.00 23.54 255 THR C C 1
ATOM 6856 O O . THR C 1 258 ? -30.267 20.116 -34.107 1.00 21.11 255 THR C O 1
ATOM 6860 N N . VAL C 1 259 ? -32.466 19.868 -34.202 1.00 25.20 256 VAL C N 1
ATOM 6861 C CA . VAL C 1 259 ? -32.671 20.473 -32.924 1.00 26.77 256 VAL C CA 1
ATOM 6862 C C . VAL C 1 259 ? -31.921 19.680 -31.818 1.00 26.87 256 VAL C C 1
ATOM 6863 O O . VAL C 1 259 ? -31.485 20.233 -30.786 1.00 27.69 256 VAL C O 1
ATOM 6867 N N . ASP C 1 260 ? -31.782 18.375 -32.045 1.00 27.42 257 ASP C N 1
ATOM 6868 C CA . ASP C 1 260 ? -31.093 17.477 -31.119 1.00 27.75 257 ASP C CA 1
ATOM 6869 C C . ASP C 1 260 ? -29.559 17.561 -31.127 1.00 26.47 257 ASP C C 1
ATOM 6870 O O . ASP C 1 260 ? -28.919 17.038 -30.233 1.00 26.55 257 ASP C O 1
ATOM 6875 N N . SER C 1 261 ? -28.990 18.174 -32.155 1.00 23.32 258 SER C N 1
ATOM 6876 C CA . SER C 1 261 ? -27.533 18.331 -32.247 1.00 22.13 258 SER C CA 1
ATOM 6877 C C . SER C 1 261 ? -26.936 19.104 -31.058 1.00 22.41 258 SER C C 1
ATOM 6878 O O . SER C 1 261 ? -27.410 20.190 -30.705 1.00 25.10 258 SER C O 1
ATOM 6881 N N . GLN C 1 262 ? -25.908 18.562 -30.450 1.00 22.62 259 GLN C N 1
ATOM 6882 C CA A GLN C 1 262 ? -25.198 19.219 -29.345 0.60 22.83 259 GLN C CA 1
ATOM 6883 C CA B GLN C 1 262 ? -25.231 19.262 -29.358 0.40 22.97 259 GLN C CA 1
ATOM 6884 C C . GLN C 1 262 ? -23.828 19.756 -29.769 1.00 22.49 259 GLN C C 1
ATOM 6885 O O . GLN C 1 262 ? -23.260 20.604 -29.095 1.00 21.15 259 GLN C O 1
ATOM 6896 N N . GLN C 1 263 ? -23.298 19.248 -30.877 1.00 21.39 260 GLN C N 1
ATOM 6897 C CA . GLN C 1 263 ? -21.968 19.640 -31.334 1.00 21.50 260 GLN C CA 1
ATOM 6898 C C . GLN C 1 263 ? -21.997 19.581 -32.847 1.00 20.31 260 GLN C C 1
ATOM 6899 O O . GLN C 1 263 ? -22.565 18.653 -33.397 1.00 20.19 260 GLN C O 1
ATOM 6905 N N . ALA C 1 264 ? -21.485 20.636 -33.491 1.00 18.35 261 ALA C N 1
ATOM 6906 C CA . ALA C 1 264 ? -21.310 20.706 -34.941 1.00 18.28 261 ALA C CA 1
ATOM 6907 C C . ALA C 1 264 ? -19.854 20.486 -35.266 1.00 17.75 261 ALA C C 1
ATOM 6908 O O . ALA C 1 264 ? -18.994 20.718 -34.436 1.00 19.38 261 ALA C O 1
ATOM 6910 N N . VAL C 1 265 ? -19.581 20.021 -36.466 1.00 16.49 262 VAL C N 1
ATOM 6911 C CA . VAL C 1 265 ? -18.249 20.078 -37.014 1.00 16.38 262 VAL C CA 1
ATOM 6912 C C . VAL C 1 265 ? -18.324 20.918 -38.281 1.00 17.88 262 VAL C C 1
ATOM 6913 O O . VAL C 1 265 ? -19.169 20.672 -39.204 1.00 17.82 262 VAL C O 1
ATOM 6917 N N . ILE C 1 266 ? -17.427 21.894 -38.320 1.00 17.65 263 ILE C N 1
ATOM 6918 C CA . ILE C 1 266 ? -17.204 22.679 -39.536 1.00 17.98 263 ILE C CA 1
ATOM 6919 C C . ILE C 1 266 ? -16.158 21.916 -40.370 1.00 18.12 263 ILE C C 1
ATOM 6920 O O . ILE C 1 266 ? -15.061 21.668 -39.877 1.00 18.38 263 ILE C O 1
ATOM 6925 N N . LEU C 1 267 ? -16.496 21.547 -41.612 1.00 17.26 264 LEU C N 1
ATOM 6926 C CA . LEU C 1 267 ? -15.605 20.812 -42.492 1.00 18.57 264 LEU C CA 1
ATOM 6927 C C . LEU C 1 267 ? -15.188 21.695 -43.680 1.00 19.10 264 LEU C C 1
ATOM 6928 O O . LEU C 1 267 ? -15.999 21.982 -44.571 1.00 19.48 264 LEU C O 1
ATOM 6933 N N . MET C 1 268 ? -13.912 22.097 -43.690 1.00 19.68 265 MET C N 1
ATOM 6934 C CA . MET C 1 268 ? -13.380 23.015 -44.686 1.00 20.56 265 MET C CA 1
ATOM 6935 C C . MET C 1 268 ? -12.517 22.288 -45.687 1.00 20.91 265 MET C C 1
ATOM 6936 O O . MET C 1 268 ? -11.778 21.381 -45.298 1.00 20.96 265 MET C O 1
ATOM 6941 N N . ALA C 1 269 ? -12.565 22.698 -46.955 1.00 21.74 266 ALA C N 1
ATOM 6942 C CA . ALA C 1 269 ? -11.627 22.205 -47.970 1.00 21.38 266 ALA C CA 1
ATOM 6943 C C . ALA C 1 269 ? -11.438 23.300 -48.994 1.00 21.64 266 ALA C C 1
ATOM 6944 O O . ALA C 1 269 ? -12.408 23.909 -49.399 1.00 22.36 266 ALA C O 1
ATOM 6946 N N . ALA C 1 270 ? -10.201 23.550 -49.391 1.00 22.27 267 ALA C N 1
ATOM 6947 C CA . ALA C 1 270 ? -9.933 24.603 -50.370 1.00 23.11 267 ALA C CA 1
ATOM 6948 C C . ALA C 1 270 ? -8.587 24.401 -51.028 1.00 23.47 267 ALA C C 1
ATOM 6949 O O . ALA C 1 270 ? -7.639 23.929 -50.406 1.00 23.69 267 ALA C O 1
ATOM 6951 N N . TRP C 1 271 ? -8.498 24.828 -52.278 1.00 24.61 268 TRP C N 1
ATOM 6952 C CA . TRP C 1 271 ? -7.264 24.782 -52.994 1.00 25.19 268 TRP C CA 1
ATOM 6953 C C . TRP C 1 271 ? -6.438 26.065 -52.802 1.00 25.47 268 TRP C C 1
ATOM 6954 O O . TRP C 1 271 ? -6.964 27.193 -52.818 1.00 25.93 268 TRP C O 1
ATOM 6965 N N . LEU C 1 272 ? -5.143 25.883 -52.593 1.00 25.64 269 LEU C N 1
ATOM 6966 C CA . LEU C 1 272 ? -4.177 26.970 -52.552 1.00 25.50 269 LEU C CA 1
ATOM 6967 C C . LEU C 1 272 ? -3.043 26.519 -53.447 1.00 27.03 269 LEU C C 1
ATOM 6968 O O . LEU C 1 272 ? -2.346 25.543 -53.136 1.00 27.54 269 LEU C O 1
ATOM 6973 N N . GLY C 1 273 ? -2.905 27.156 -54.595 1.00 28.48 270 GLY C N 1
ATOM 6974 C CA . GLY C 1 273 ? -1.946 26.680 -55.606 1.00 29.65 270 GLY C CA 1
ATOM 6975 C C . GLY C 1 273 ? -2.230 25.230 -55.963 1.00 30.14 270 GLY C C 1
ATOM 6976 O O . GLY C 1 273 ? -3.366 24.869 -56.273 1.00 31.71 270 GLY C O 1
ATOM 6977 N N . LYS C 1 274 ? -1.206 24.386 -55.861 1.00 30.00 271 LYS C N 1
ATOM 6978 C CA . LYS C 1 274 ? -1.326 22.972 -56.226 1.00 31.03 271 LYS C CA 1
ATOM 6979 C C . LYS C 1 274 ? -1.847 22.096 -55.082 1.00 29.41 271 LYS C C 1
ATOM 6980 O O . LYS C 1 274 ? -2.128 20.887 -55.282 1.00 30.34 271 LYS C O 1
ATOM 6986 N N . ALA C 1 275 ? -2.000 22.685 -53.898 1.00 28.41 272 ALA C N 1
ATOM 6987 C CA . ALA C 1 275 ? -2.409 21.955 -52.690 1.00 27.14 272 ALA C CA 1
ATOM 6988 C C . ALA C 1 275 ? -3.917 22.051 -52.433 1.00 26.97 272 ALA C C 1
ATOM 6989 O O . ALA C 1 275 ? -4.516 23.130 -52.583 1.00 28.72 272 ALA C O 1
ATOM 6991 N N . ARG C 1 276 ? -4.519 20.920 -52.070 1.00 24.71 273 ARG C N 1
ATOM 6992 C CA . ARG C 1 276 ? -5.873 20.886 -51.595 1.00 24.35 273 ARG C CA 1
ATOM 6993 C C . ARG C 1 276 ? -5.817 20.620 -50.117 1.00 23.96 273 ARG C C 1
ATOM 6994 O O . ARG C 1 276 ? -5.537 19.504 -49.696 1.00 26.39 273 ARG C O 1
ATOM 7002 N N . LEU C 1 277 ? -6.090 21.662 -49.350 1.00 23.49 274 LEU C N 1
ATOM 7003 C CA . LEU C 1 277 ? -5.955 21.671 -47.910 1.00 23.64 274 LEU C CA 1
ATOM 7004 C C . LEU C 1 277 ? -7.321 21.461 -47.246 1.00 22.32 274 LEU C C 1
ATOM 7005 O O . LEU C 1 277 ? -8.363 21.977 -47.708 1.00 22.00 274 LEU C O 1
ATOM 7010 N N . ILE C 1 278 ? -7.324 20.753 -46.131 1.00 20.82 275 ILE C N 1
ATOM 7011 C CA . ILE C 1 278 ? -8.573 20.574 -45.391 1.00 20.49 275 ILE C CA 1
ATOM 7012 C C . ILE C 1 278 ? -8.332 20.963 -43.988 1.00 19.48 275 ILE C C 1
ATOM 7013 O O . ILE C 1 278 ? -7.193 21.003 -43.515 1.00 19.94 275 ILE C O 1
ATOM 7018 N N . ASP C 1 279 ? -9.415 21.254 -43.322 1.00 18.92 276 ASP C N 1
ATOM 7019 C CA . ASP C 1 279 ? -9.357 21.566 -41.888 1.00 18.75 276 ASP C CA 1
ATOM 7020 C C . ASP C 1 279 ? -10.757 21.361 -41.316 1.00 18.62 276 ASP C C 1
ATOM 7021 O O . ASP C 1 279 ? -11.701 21.199 -42.040 1.00 19.02 276 ASP C O 1
ATOM 7026 N N . ASN C 1 280 ? -10.855 21.347 -40.006 1.00 17.24 277 ASN C N 1
ATOM 7027 C CA . ASN C 1 280 ? -12.129 21.191 -39.363 1.00 17.63 277 ASN C CA 1
ATOM 7028 C C . ASN C 1 280 ? -12.079 21.754 -37.964 1.00 18.05 277 ASN C C 1
ATOM 7029 O O . ASN C 1 280 ? -11.009 21.951 -37.404 1.00 19.31 277 ASN C O 1
ATOM 7034 N N . GLN C 1 281 ? -13.255 22.035 -37.429 1.00 17.02 278 GLN C N 1
ATOM 7035 C CA . GLN C 1 281 ? -13.378 22.543 -36.102 1.00 18.43 278 GLN C CA 1
ATOM 7036 C C . GLN C 1 281 ? -14.695 22.138 -35.482 1.00 17.74 278 GLN C C 1
ATOM 7037 O O . GLN C 1 281 ? -15.797 22.309 -36.068 1.00 18.44 278 GLN C O 1
ATOM 7043 N N . LEU C 1 282 ? -14.592 21.624 -34.261 1.00 19.42 279 LEU C N 1
ATOM 7044 C CA . LEU C 1 282 ? -15.784 21.259 -33.445 1.00 20.13 279 LEU C CA 1
ATOM 7045 C C . LEU C 1 282 ? -16.345 22.499 -32.786 1.00 21.41 279 LEU C C 1
ATOM 7046 O O . LEU C 1 282 ? -15.587 23.330 -32.321 1.00 20.37 279 LEU C O 1
ATOM 7051 N N . VAL C 1 283 ? -17.668 22.619 -32.750 1.00 20.49 280 VAL C N 1
ATOM 7052 C CA . VAL C 1 283 ? -18.359 23.728 -32.115 1.00 22.82 280 VAL C CA 1
ATOM 7053 C C . VAL C 1 283 ? -19.408 23.199 -31.164 1.00 22.05 280 VAL C C 1
ATOM 7054 O O . VAL C 1 283 ? -20.347 22.458 -31.549 1.00 22.19 280 VAL C O 1
ATOM 7058 N N . ASP C 1 284 ? -19.253 23.559 -29.916 1.00 23.15 281 ASP C N 1
ATOM 7059 C CA . ASP C 1 284 ? -20.271 23.260 -28.923 1.00 23.60 281 ASP C CA 1
ATOM 7060 C C . ASP C 1 284 ? -21.487 24.123 -29.132 1.00 24.36 281 ASP C C 1
ATOM 7061 O O . ASP C 1 284 ? -21.372 25.346 -29.145 1.00 24.60 281 ASP C O 1
ATOM 7066 N N . LEU C 1 285 ? -22.655 23.494 -29.328 1.00 23.21 282 LEU C N 1
ATOM 7067 C CA . LEU C 1 285 ? -23.895 24.197 -29.631 1.00 24.16 282 LEU C CA 1
ATOM 7068 C C . LEU C 1 285 ? -24.753 24.424 -28.430 1.00 26.11 282 LEU C C 1
ATOM 7069 O O . LEU C 1 285 ? -25.845 25.012 -28.511 1.00 25.91 282 LEU C O 1
ATOM 7074 N N . ARG C 1 286 ? -24.271 23.956 -27.292 1.00 27.47 283 ARG C N 1
ATOM 7075 C CA . ARG C 1 286 ? -25.037 23.979 -26.043 1.00 28.43 283 ARG C CA 1
ATOM 7076 C C . ARG C 1 286 ? -24.871 25.314 -25.333 1.00 28.50 283 ARG C C 1
ATOM 7077 O O . ARG C 1 286 ? -23.777 25.896 -25.345 1.00 28.40 283 ARG C O 1
ATOM 7085 N N . HIS C 1 287 ? -25.939 25.803 -24.699 1.00 30.91 284 HIS C N 1
ATOM 7086 C CA . HIS C 1 287 ? -25.864 27.003 -23.893 1.00 32.08 284 HIS C CA 1
ATOM 7087 C C . HIS C 1 287 ? -27.057 27.012 -22.960 1.00 32.19 284 HIS C C 1
ATOM 7088 O O . HIS C 1 287 ? -28.066 26.512 -23.368 1.00 32.64 284 HIS C O 1
ATOM 7096 N N . ALA D 1 3 ? -17.755 -30.668 -23.043 1.00 41.51 0 ALA D N 1
ATOM 7097 C CA . ALA D 1 3 ? -19.069 -30.367 -23.657 1.00 40.68 0 ALA D CA 1
ATOM 7098 C C . ALA D 1 3 ? -18.901 -29.281 -24.724 1.00 39.29 0 ALA D C 1
ATOM 7099 O O . ALA D 1 3 ? -18.311 -28.217 -24.462 1.00 39.71 0 ALA D O 1
ATOM 7101 N N . MET D 1 4 ? -19.379 -29.576 -25.929 1.00 37.22 1 MET D N 1
ATOM 7102 C CA . MET D 1 4 ? -19.444 -28.569 -27.005 1.00 34.57 1 MET D CA 1
ATOM 7103 C C . MET D 1 4 ? -20.189 -27.299 -26.571 1.00 33.42 1 MET D C 1
ATOM 7104 O O . MET D 1 4 ? -21.340 -27.350 -26.103 1.00 34.35 1 MET D O 1
ATOM 7109 N N . LEU D 1 5 ? -19.554 -26.152 -26.748 1.00 32.12 2 LEU D N 1
ATOM 7110 C CA . LEU D 1 5 ? -20.193 -24.873 -26.469 1.00 30.93 2 LEU D CA 1
ATOM 7111 C C . LEU D 1 5 ? -21.091 -24.480 -27.643 1.00 29.71 2 LEU D C 1
ATOM 7112 O O . LEU D 1 5 ? -20.762 -24.766 -28.797 1.00 28.58 2 LEU D O 1
ATOM 7117 N N . ILE D 1 6 ? -22.209 -23.834 -27.334 1.00 28.51 3 ILE D N 1
ATOM 7118 C CA . ILE D 1 6 ? -23.116 -23.236 -28.317 1.00 28.90 3 ILE D CA 1
ATOM 7119 C C . ILE D 1 6 ? -23.301 -21.773 -27.954 1.00 27.82 3 ILE D C 1
ATOM 7120 O O . ILE D 1 6 ? -23.722 -21.467 -26.826 1.00 28.63 3 ILE D O 1
ATOM 7125 N N . ILE D 1 7 ? -22.963 -20.870 -28.882 1.00 25.95 4 ILE D N 1
ATOM 7126 C CA . ILE D 1 7 ? -22.973 -19.411 -28.623 1.00 24.09 4 ILE D CA 1
ATOM 7127 C C . ILE D 1 7 ? -23.782 -18.733 -29.718 1.00 25.20 4 ILE D C 1
ATOM 7128 O O . ILE D 1 7 ? -23.588 -19.017 -30.900 1.00 23.81 4 ILE D O 1
ATOM 7133 N N . GLU D 1 8 ? -24.702 -17.853 -29.333 1.00 26.45 5 GLU D N 1
ATOM 7134 C CA . GLU D 1 8 ? -25.539 -17.140 -30.259 1.00 28.78 5 GLU D CA 1
ATOM 7135 C C . GLU D 1 8 ? -25.188 -15.661 -30.294 1.00 29.40 5 GLU D C 1
ATOM 7136 O O . GLU D 1 8 ? -25.363 -15.027 -31.321 1.00 31.05 5 GLU D O 1
ATOM 7142 N N . THR D 1 9 ? -24.583 -15.114 -29.243 1.00 28.53 6 THR D N 1
ATOM 7143 C CA . THR D 1 9 ? -24.382 -13.640 -29.205 1.00 28.77 6 THR D CA 1
ATOM 7144 C C . THR D 1 9 ? -22.914 -13.277 -29.470 1.00 27.15 6 THR D C 1
ATOM 7145 O O . THR D 1 9 ? -22.007 -14.024 -29.154 1.00 25.83 6 THR D O 1
ATOM 7149 N N . LEU D 1 10 ? -22.708 -12.102 -30.033 1.00 26.61 7 LEU D N 1
ATOM 7150 C CA . LEU D 1 10 ? -21.356 -11.631 -30.304 1.00 26.90 7 LEU D CA 1
ATOM 7151 C C . LEU D 1 10 ? -20.508 -11.356 -29.054 1.00 26.29 7 LEU D C 1
ATOM 7152 O O . LEU D 1 10 ? -19.320 -11.712 -29.034 1.00 24.92 7 LEU D O 1
ATOM 7157 N N . PRO D 1 11 ? -21.094 -10.774 -27.985 1.00 26.61 8 PRO D N 1
ATOM 7158 C CA . PRO D 1 11 ? -20.254 -10.534 -26.818 1.00 26.30 8 PRO D CA 1
ATOM 7159 C C . PRO D 1 11 ? -19.736 -11.815 -26.165 1.00 26.23 8 PRO D C 1
ATOM 7160 O O . PRO D 1 11 ? -18.567 -11.893 -25.732 1.00 25.82 8 PRO D O 1
ATOM 7164 N N . LEU D 1 12 ? -20.560 -12.859 -26.146 1.00 26.24 9 LEU D N 1
ATOM 7165 C CA . LEU D 1 12 ? -20.099 -14.110 -25.613 1.00 25.99 9 LEU D CA 1
ATOM 7166 C C . LEU D 1 12 ? -19.111 -14.778 -26.566 1.00 24.29 9 LEU D C 1
ATOM 7167 O O . LEU D 1 12 ? -18.152 -15.389 -26.129 1.00 24.00 9 LEU D O 1
ATOM 7172 N N . LEU D 1 13 ? -19.308 -14.656 -27.874 1.00 23.08 10 LEU D N 1
ATOM 7173 C CA . LEU D 1 13 ? -18.298 -15.195 -28.774 1.00 21.92 10 LEU D CA 1
ATOM 7174 C C . LEU D 1 13 ? -16.949 -14.522 -28.549 1.00 22.59 10 LEU D C 1
ATOM 7175 O O . LEU D 1 13 ? -15.920 -15.196 -28.439 1.00 22.51 10 LEU D O 1
ATOM 7180 N N . ARG D 1 14 ? -16.950 -13.181 -28.487 1.00 21.94 11 ARG D N 1
ATOM 7181 C CA . ARG D 1 14 ? -15.703 -12.418 -28.304 1.00 22.93 11 ARG D CA 1
ATOM 7182 C C . ARG D 1 14 ? -14.972 -12.842 -27.016 1.00 23.58 11 ARG D C 1
ATOM 7183 O O . ARG D 1 14 ? -13.742 -12.982 -26.996 1.00 23.11 11 ARG D O 1
ATOM 7191 N N . GLN D 1 15 ? -15.748 -13.098 -25.958 1.00 24.30 12 GLN D N 1
ATOM 7192 C CA . GLN D 1 15 ? -15.157 -13.480 -24.677 1.00 24.97 12 GLN D CA 1
ATOM 7193 C C . GLN D 1 15 ? -14.382 -14.781 -24.821 1.00 25.34 12 GLN D C 1
ATOM 7194 O O . GLN D 1 15 ? -13.236 -14.894 -24.353 1.00 25.92 12 GLN D O 1
ATOM 7200 N N . GLN D 1 16 ? -14.968 -15.741 -25.541 1.00 25.96 13 GLN D N 1
ATOM 7201 C CA . GLN D 1 16 ? -14.363 -17.052 -25.709 1.00 25.33 13 GLN D CA 1
ATOM 7202 C C . GLN D 1 16 ? -13.184 -16.991 -26.648 1.00 24.78 13 GLN D C 1
ATOM 7203 O O . GLN D 1 16 ? -12.167 -17.601 -26.381 1.00 25.25 13 GLN D O 1
ATOM 7209 N N . ILE D 1 17 ? -13.320 -16.291 -27.780 1.00 23.29 14 ILE D N 1
ATOM 7210 C CA . ILE D 1 17 ? -12.223 -16.225 -28.737 1.00 22.54 14 ILE D CA 1
ATOM 7211 C C . ILE D 1 17 ? -11.020 -15.567 -28.080 1.00 23.68 14 ILE D C 1
ATOM 7212 O O . ILE D 1 17 ? -9.883 -16.020 -28.271 1.00 24.60 14 ILE D O 1
ATOM 7217 N N . ARG D 1 18 ? -11.261 -14.481 -27.333 1.00 23.45 15 ARG D N 1
ATOM 7218 C CA . ARG D 1 18 ? -10.155 -13.785 -26.655 1.00 24.82 15 ARG D CA 1
ATOM 7219 C C . ARG D 1 18 ? -9.416 -14.721 -25.712 1.00 26.14 15 ARG D C 1
ATOM 7220 O O . ARG D 1 18 ? -8.173 -14.692 -25.661 1.00 27.35 15 ARG D O 1
ATOM 7228 N N . ARG D 1 19 ? -10.163 -15.536 -24.965 1.00 27.67 16 ARG D N 1
ATOM 7229 C CA A ARG D 1 19 ? -9.550 -16.480 -24.026 0.60 28.02 16 ARG D CA 1
ATOM 7230 C CA B ARG D 1 19 ? -9.562 -16.488 -24.024 0.40 28.12 16 ARG D CA 1
ATOM 7231 C C . ARG D 1 19 ? -8.634 -17.442 -24.760 1.00 28.53 16 ARG D C 1
ATOM 7232 O O . ARG D 1 19 ? -7.502 -17.655 -24.360 1.00 28.24 16 ARG D O 1
ATOM 7247 N N . TRP D 1 20 ? -9.114 -18.013 -25.864 1.00 28.52 17 TRP D N 1
ATOM 7248 C CA . TRP D 1 20 ? -8.319 -19.001 -26.574 1.00 28.44 17 TRP D CA 1
ATOM 7249 C C . TRP D 1 20 ? -7.105 -18.361 -27.175 1.00 28.79 17 TRP D C 1
ATOM 7250 O O . TRP D 1 20 ? -6.045 -18.962 -27.215 1.00 29.30 17 TRP D O 1
ATOM 7261 N N . ARG D 1 21 ? -7.267 -17.158 -27.704 1.00 29.68 18 ARG D N 1
ATOM 7262 C CA . ARG D 1 21 ? -6.130 -16.459 -28.323 1.00 32.17 18 ARG D CA 1
ATOM 7263 C C . ARG D 1 21 ? -5.092 -16.125 -27.258 1.00 33.43 18 ARG D C 1
ATOM 7264 O O . ARG D 1 21 ? -3.888 -16.233 -27.486 1.00 34.35 18 ARG D O 1
ATOM 7272 N N . GLN D 1 22 ? -5.546 -15.745 -26.082 1.00 34.21 19 GLN D N 1
ATOM 7273 C CA . GLN D 1 22 ? -4.582 -15.400 -24.998 1.00 36.16 19 GLN D CA 1
ATOM 7274 C C . GLN D 1 22 ? -3.875 -16.660 -24.473 1.00 36.91 19 GLN D C 1
ATOM 7275 O O . GLN D 1 22 ? -2.675 -16.633 -24.125 1.00 36.00 19 GLN D O 1
ATOM 7281 N N . GLU D 1 23 ? -4.606 -17.763 -24.455 1.00 37.37 20 GLU D N 1
ATOM 7282 C CA . GLU D 1 23 ? -4.064 -19.070 -24.072 1.00 38.67 20 GLU D CA 1
ATOM 7283 C C . GLU D 1 23 ? -3.183 -19.697 -25.148 1.00 38.50 20 GLU D C 1
ATOM 7284 O O . GLU D 1 23 ? -2.661 -20.775 -24.926 1.00 40.43 20 GLU D O 1
ATOM 7290 N N . GLY D 1 24 ? -3.098 -19.086 -26.334 1.00 37.27 21 GLY D N 1
ATOM 7291 C CA . GLY D 1 24 ? -2.245 -19.572 -27.425 1.00 35.88 21 GLY D CA 1
ATOM 7292 C C . GLY D 1 24 ? -2.768 -20.804 -28.168 1.00 34.70 21 GLY D C 1
ATOM 7293 O O . GLY D 1 24 ? -1.986 -21.537 -28.794 1.00 35.19 21 GLY D O 1
ATOM 7294 N N . LYS D 1 25 ? -4.088 -21.031 -28.122 1.00 32.94 22 LYS D N 1
ATOM 7295 C CA . LYS D 1 25 ? -4.697 -22.200 -28.776 1.00 31.78 22 LYS D CA 1
ATOM 7296 C C . LYS D 1 25 ? -4.748 -21.912 -30.268 1.00 30.19 22 LYS D C 1
ATOM 7297 O O . LYS D 1 25 ? -4.967 -20.775 -30.653 1.00 31.75 22 LYS D O 1
ATOM 7303 N N . ARG D 1 26 ? -4.536 -22.925 -31.088 1.00 28.06 23 ARG D N 1
ATOM 7304 C CA . ARG D 1 26 ? -4.703 -22.825 -32.537 1.00 26.41 23 ARG D CA 1
ATOM 7305 C C . ARG D 1 26 ? -6.175 -23.083 -32.841 1.00 24.84 23 ARG D C 1
ATOM 7306 O O . ARG D 1 26 ? -6.747 -24.054 -32.355 1.00 24.50 23 ARG D O 1
ATOM 7314 N N . ILE D 1 27 ? -6.797 -22.177 -33.600 1.00 24.23 24 ILE D N 1
ATOM 7315 C CA . ILE D 1 27 ? -8.247 -22.244 -33.842 1.00 22.27 24 ILE D CA 1
ATOM 7316 C C . ILE D 1 27 ? -8.493 -22.615 -35.300 1.00 21.91 24 ILE D C 1
ATOM 7317 O O . ILE D 1 27 ? -7.902 -21.993 -36.207 1.00 21.28 24 ILE D O 1
ATOM 7322 N N . ALA D 1 28 ? -9.380 -23.587 -35.541 1.00 21.02 25 ALA D N 1
ATOM 7323 C CA . ALA D 1 28 ? -9.878 -23.848 -36.897 1.00 20.64 25 ALA D CA 1
ATOM 7324 C C . ALA D 1 28 ? -11.321 -23.419 -37.017 1.00 20.59 25 ALA D C 1
ATOM 7325 O O . ALA D 1 28 ? -12.089 -23.572 -36.092 1.00 23.32 25 ALA D O 1
ATOM 7327 N N . LEU D 1 29 ? -11.678 -22.897 -38.189 1.00 19.00 26 LEU D N 1
ATOM 7328 C CA . LEU D 1 29 ? -13.055 -22.463 -38.453 1.00 18.44 26 LEU D CA 1
ATOM 7329 C C . LEU D 1 29 ? -13.609 -23.232 -39.627 1.00 18.16 26 LEU D C 1
ATOM 7330 O O . LEU D 1 29 ? -12.956 -23.311 -40.655 1.00 18.47 26 LEU D O 1
ATOM 7335 N N . VAL D 1 30 ? -14.851 -23.703 -39.482 1.00 17.29 27 VAL D N 1
ATOM 7336 C CA . VAL D 1 30 ? -15.593 -24.355 -40.549 1.00 16.87 27 VAL D CA 1
ATOM 7337 C C . VAL D 1 30 ? -16.907 -23.547 -40.708 1.00 17.45 27 VAL D C 1
ATOM 7338 O O . VAL D 1 30 ? -17.871 -23.691 -39.926 1.00 17.28 27 VAL D O 1
ATOM 7342 N N . PRO D 1 31 ? -16.964 -22.679 -41.720 1.00 17.05 28 PRO D N 1
ATOM 7343 C CA . PRO D 1 31 ? -18.209 -21.907 -41.907 1.00 17.67 28 PRO D CA 1
ATOM 7344 C C . PRO D 1 31 ? -19.288 -22.748 -42.621 1.00 17.55 28 PRO D C 1
ATOM 7345 O O . PRO D 1 31 ? -19.007 -23.402 -43.648 1.00 18.26 28 PRO D O 1
ATOM 7349 N N . THR D 1 32 ? -20.511 -22.679 -42.140 1.00 17.82 29 THR D N 1
ATOM 7350 C CA . THR D 1 32 ? -21.655 -23.364 -42.779 1.00 18.32 29 THR D CA 1
ATOM 7351 C C . THR D 1 32 ? -22.916 -22.538 -42.682 1.00 18.50 29 THR D C 1
ATOM 7352 O O . THR D 1 32 ? -22.993 -21.616 -41.899 1.00 18.32 29 THR D O 1
ATOM 7356 N N . MET D 1 33 ? -23.922 -22.919 -43.470 1.00 19.96 30 MET D N 1
ATOM 7357 C CA . MET D 1 33 ? -25.282 -22.380 -43.323 1.00 20.75 30 MET D CA 1
ATOM 7358 C C . MET D 1 33 ? -26.258 -23.391 -42.692 1.00 22.44 30 MET D C 1
ATOM 7359 O O . MET D 1 33 ? -27.457 -23.258 -42.793 1.00 23.42 30 MET D O 1
ATOM 7364 N N . GLY D 1 34 ? -25.739 -24.340 -41.928 1.00 22.21 31 GLY D N 1
ATOM 7365 C CA . GLY D 1 34 ? -26.603 -25.302 -41.279 1.00 23.47 31 GLY D CA 1
ATOM 7366 C C . GLY D 1 34 ? -27.145 -26.341 -42.260 1.00 24.49 31 GLY D C 1
ATOM 7367 O O . GLY D 1 34 ? -26.662 -26.500 -43.416 1.00 24.77 31 GLY D O 1
ATOM 7368 N N . ASN D 1 35 ? -28.145 -27.064 -41.799 1.00 26.05 32 ASN D N 1
ATOM 7369 C CA . ASN D 1 35 ? -28.712 -28.179 -42.586 1.00 26.95 32 ASN D CA 1
ATOM 7370 C C . ASN D 1 35 ? -27.592 -29.158 -42.988 1.00 27.31 32 ASN D C 1
ATOM 7371 O O . ASN D 1 35 ? -27.361 -29.453 -44.192 1.00 26.33 32 ASN D O 1
ATOM 7376 N N . LEU D 1 36 ? -26.853 -29.610 -41.987 1.00 28.25 33 LEU D N 1
ATOM 7377 C CA . LEU D 1 36 ? -25.597 -30.329 -42.215 1.00 29.01 33 LEU D CA 1
ATOM 7378 C C . LEU D 1 36 ? -25.764 -31.781 -42.638 1.00 30.89 33 LEU D C 1
ATOM 7379 O O . LEU D 1 36 ? -26.633 -32.466 -42.148 1.00 30.68 33 LEU D O 1
ATOM 7384 N N . HIS D 1 37 ? -24.882 -32.222 -43.520 1.00 33.25 34 HIS D N 1
ATOM 7385 C CA . HIS D 1 37 ? -24.855 -33.587 -44.054 1.00 35.75 34 HIS D CA 1
ATOM 7386 C C . HIS D 1 37 ? -23.464 -34.205 -43.761 1.00 36.56 34 HIS D C 1
ATOM 7387 O O . HIS D 1 37 ? -22.704 -33.658 -42.966 1.00 35.34 34 HIS D O 1
ATOM 7394 N N . GLU D 1 38 ? -23.120 -35.332 -44.404 1.00 37.24 35 GLU D N 1
ATOM 7395 C CA A GLU D 1 38 ? -21.861 -36.018 -44.123 0.60 37.40 35 GLU D CA 1
ATOM 7396 C CA B GLU D 1 38 ? -21.857 -36.014 -44.115 0.40 37.37 35 GLU D CA 1
ATOM 7397 C C . GLU D 1 38 ? -20.636 -35.299 -44.711 1.00 37.17 35 GLU D C 1
ATOM 7398 O O . GLU D 1 38 ? -19.531 -35.465 -44.224 1.00 38.24 35 GLU D O 1
ATOM 7409 N N . GLY D 1 39 ? -20.827 -34.525 -45.753 1.00 35.63 36 GLY D N 1
ATOM 7410 C CA . GLY D 1 39 ? -19.756 -33.721 -46.295 1.00 35.30 36 GLY D CA 1
ATOM 7411 C C . GLY D 1 39 ? -19.355 -32.631 -45.312 1.00 34.43 36 GLY D C 1
ATOM 7412 O O . GLY D 1 39 ? -18.162 -32.353 -45.160 1.00 35.04 36 GLY D O 1
ATOM 7413 N N . HIS D 1 40 ? -20.322 -32.028 -44.631 1.00 33.10 37 HIS D N 1
ATOM 7414 C CA . HIS D 1 40 ? -19.956 -31.045 -43.612 1.00 32.53 37 HIS D CA 1
ATOM 7415 C C . HIS D 1 40 ? -19.102 -31.741 -42.571 1.00 30.86 37 HIS D C 1
ATOM 7416 O O . HIS D 1 40 ? -18.172 -31.139 -42.043 1.00 31.45 37 HIS D O 1
ATOM 7423 N N . MET D 1 41 ? -19.407 -33.001 -42.243 1.00 30.14 38 MET D N 1
ATOM 7424 C CA . MET D 1 41 ? -18.673 -33.642 -41.144 1.00 28.95 38 MET D CA 1
ATOM 7425 C C . MET D 1 41 ? -17.208 -33.916 -41.504 1.00 27.67 38 MET D C 1
ATOM 7426 O O . MET D 1 41 ? -16.343 -33.840 -40.636 1.00 27.04 38 MET D O 1
ATOM 7431 N N . THR D 1 42 ? -16.920 -34.158 -42.777 1.00 27.96 39 THR D N 1
ATOM 7432 C CA . THR D 1 42 ? -15.534 -34.340 -43.206 1.00 27.81 39 THR D CA 1
ATOM 7433 C C . THR D 1 42 ? -14.734 -33.049 -43.050 1.00 25.88 39 THR D C 1
ATOM 7434 O O . THR D 1 42 ? -13.562 -33.067 -42.737 1.00 27.41 39 THR D O 1
ATOM 7438 N N . LEU D 1 43 ? -15.399 -31.904 -43.188 1.00 25.36 40 LEU D N 1
ATOM 7439 C CA . LEU D 1 43 ? -14.766 -30.619 -42.886 1.00 23.29 40 LEU D CA 1
ATOM 7440 C C . LEU D 1 43 ? -14.333 -30.500 -41.443 1.00 22.41 40 LEU D C 1
ATOM 7441 O O . LEU D 1 43 ? -13.244 -29.995 -41.140 1.00 22.84 40 LEU D O 1
ATOM 7446 N N . VAL D 1 44 ? -15.209 -30.930 -40.552 1.00 22.51 41 VAL D N 1
ATOM 7447 C CA . VAL D 1 44 ? -14.967 -30.873 -39.134 1.00 22.42 41 VAL D CA 1
ATOM 7448 C C . VAL D 1 44 ? -13.800 -31.826 -38.801 1.00 23.56 41 VAL D C 1
ATOM 7449 O O . VAL D 1 44 ? -12.890 -31.460 -38.086 1.00 23.24 41 VAL D O 1
ATOM 7453 N N . ASP D 1 45 ? -13.803 -33.011 -39.380 1.00 24.89 42 ASP D N 1
ATOM 7454 C CA . ASP D 1 45 ? -12.740 -34.001 -39.091 1.00 26.57 42 ASP D CA 1
ATOM 7455 C C . ASP D 1 45 ? -11.381 -33.495 -39.565 1.00 26.22 42 ASP D C 1
ATOM 7456 O O . ASP D 1 45 ? -10.374 -33.693 -38.869 1.00 27.22 42 ASP D O 1
ATOM 7461 N N . GLU D 1 46 ? -11.355 -32.811 -40.727 1.00 25.33 43 GLU D N 1
ATOM 7462 C CA . GLU D 1 46 ? -10.125 -32.233 -41.209 1.00 25.65 43 GLU D CA 1
ATOM 7463 C C . GLU D 1 46 ? -9.643 -31.105 -40.299 1.00 25.28 43 GLU D C 1
ATOM 7464 O O . GLU D 1 46 ? -8.437 -31.010 -40.018 1.00 27.45 43 GLU D O 1
ATOM 7470 N N . ALA D 1 47 ? -10.580 -30.249 -39.839 1.00 23.85 44 ALA D N 1
ATOM 7471 C CA . ALA D 1 47 ? -10.256 -29.130 -39.021 1.00 22.97 44 ALA D CA 1
ATOM 7472 C C . ALA D 1 47 ? -9.632 -29.639 -37.734 1.00 23.54 44 ALA D C 1
ATOM 7473 O O . ALA D 1 47 ? -8.699 -29.040 -37.224 1.00 23.79 44 ALA D O 1
ATOM 7475 N N . LYS D 1 48 ? -10.175 -30.733 -37.207 1.00 24.72 45 LYS D N 1
ATOM 7476 C CA . LYS D 1 48 ? -9.704 -31.314 -35.942 1.00 27.59 45 LYS D CA 1
ATOM 7477 C C . LYS D 1 48 ? -8.252 -31.756 -35.957 1.00 27.51 45 LYS D C 1
ATOM 7478 O O . LYS D 1 48 ? -7.570 -31.703 -34.918 1.00 29.71 45 LYS D O 1
ATOM 7484 N N . THR D 1 49 ? -7.767 -32.176 -37.112 1.00 27.48 46 THR D N 1
ATOM 7485 C CA . THR D 1 49 ? -6.364 -32.535 -37.294 1.00 28.40 46 THR D CA 1
ATOM 7486 C C . THR D 1 49 ? -5.390 -31.370 -37.396 1.00 28.01 46 THR D C 1
ATOM 7487 O O . THR D 1 49 ? -4.176 -31.603 -37.376 1.00 28.67 46 THR D O 1
ATOM 7491 N N . ARG D 1 50 ? -5.887 -30.113 -37.516 1.00 27.43 47 ARG D N 1
ATOM 7492 C CA . ARG D 1 50 ? -5.043 -28.976 -37.836 1.00 27.20 47 ARG D CA 1
ATOM 7493 C C . ARG D 1 50 ? -5.058 -27.875 -36.817 1.00 26.89 47 ARG D C 1
ATOM 7494 O O . ARG D 1 50 ? -4.430 -26.852 -37.025 1.00 28.20 47 ARG D O 1
ATOM 7502 N N . ALA D 1 51 ? -5.796 -28.077 -35.738 1.00 27.08 48 ALA D N 1
ATOM 7503 C CA . ALA D 1 51 ? -5.895 -27.092 -34.690 1.00 27.12 48 ALA D CA 1
ATOM 7504 C C . ALA D 1 51 ? -6.226 -27.669 -33.318 1.00 27.46 48 ALA D C 1
ATOM 7505 O O . ALA D 1 51 ? -6.533 -28.838 -33.173 1.00 29.12 48 ALA D O 1
ATOM 7507 N N . ASP D 1 52 ? -6.143 -26.833 -32.293 1.00 27.47 49 ASP D N 1
ATOM 7508 C CA . ASP D 1 52 ? -6.437 -27.261 -30.907 1.00 27.73 49 ASP D CA 1
ATOM 7509 C C . ASP D 1 52 ? -7.946 -27.227 -30.663 1.00 26.87 49 ASP D C 1
ATOM 7510 O O . ASP D 1 52 ? -8.507 -28.098 -29.997 1.00 28.80 49 ASP D O 1
ATOM 7515 N N . VAL D 1 53 ? -8.614 -26.214 -31.218 1.00 25.21 50 VAL D N 1
ATOM 7516 C CA . VAL D 1 53 ? -10.067 -26.069 -31.071 1.00 24.58 50 VAL D CA 1
ATOM 7517 C C . VAL D 1 53 ? -10.681 -25.857 -32.469 1.00 23.29 50 VAL D C 1
ATOM 7518 O O . VAL D 1 53 ? -10.069 -25.211 -33.353 1.00 22.97 50 VAL D O 1
ATOM 7522 N N . VAL D 1 54 ? -11.877 -26.411 -32.676 1.00 22.90 51 VAL D N 1
ATOM 7523 C CA . VAL D 1 54 ? -12.611 -26.248 -33.914 1.00 22.37 51 VAL D CA 1
ATOM 7524 C C . VAL D 1 54 ? -13.919 -25.476 -33.661 1.00 21.68 51 VAL D C 1
ATOM 7525 O O . VAL D 1 54 ? -14.758 -25.850 -32.840 1.00 21.41 51 VAL D O 1
ATOM 7529 N N . VAL D 1 55 ? -14.075 -24.387 -34.385 1.00 20.30 52 VAL D N 1
ATOM 7530 C CA . VAL D 1 55 ? -15.281 -23.559 -34.340 1.00 19.92 52 VAL D CA 1
ATOM 7531 C C . VAL D 1 55 ? -16.070 -23.802 -35.613 1.00 18.54 52 VAL D C 1
ATOM 7532 O O . VAL D 1 55 ? -15.526 -23.688 -36.720 1.00 19.74 52 VAL D O 1
ATOM 7536 N N . VAL D 1 56 ? -17.349 -24.142 -35.481 1.00 18.42 53 VAL D N 1
ATOM 7537 C CA . VAL D 1 56 ? -18.232 -24.301 -36.620 1.00 18.74 53 VAL D CA 1
ATOM 7538 C C . VAL D 1 56 ? -19.280 -23.181 -36.549 1.00 18.58 53 VAL D C 1
ATOM 7539 O O . VAL D 1 56 ? -19.894 -22.941 -35.504 1.00 19.88 53 VAL D O 1
ATOM 7543 N N . THR D 1 57 ? -19.458 -22.447 -37.637 1.00 18.09 54 THR D N 1
ATOM 7544 C CA . THR D 1 57 ? -20.529 -21.454 -37.642 1.00 18.49 54 THR D CA 1
ATOM 7545 C C . THR D 1 57 ? -21.736 -22.040 -38.384 1.00 18.17 54 THR D C 1
ATOM 7546 O O . THR D 1 57 ? -21.583 -22.804 -39.335 1.00 18.04 54 THR D O 1
ATOM 7550 N N . ILE D 1 58 ? -22.929 -21.704 -37.912 1.00 17.50 55 ILE D N 1
ATOM 7551 C CA . ILE D 1 58 ? -24.206 -21.984 -38.590 1.00 18.39 55 ILE D CA 1
ATOM 7552 C C . ILE D 1 58 ? -24.912 -20.653 -38.774 1.00 17.60 55 ILE D C 1
ATOM 7553 O O . ILE D 1 58 ? -25.344 -20.049 -37.829 1.00 19.66 55 ILE D O 1
ATOM 7558 N N . PHE D 1 59 ? -24.956 -20.182 -39.983 1.00 17.53 56 PHE D N 1
ATOM 7559 C CA . PHE D 1 59 ? -25.544 -18.857 -40.240 1.00 17.45 56 PHE D CA 1
ATOM 7560 C C . PHE D 1 59 ? -26.022 -18.813 -41.672 1.00 19.31 56 PHE D C 1
ATOM 7561 O O . PHE D 1 59 ? -25.248 -18.835 -42.582 1.00 18.91 56 PHE D O 1
ATOM 7569 N N . VAL D 1 60 ? -27.350 -18.750 -41.841 1.00 20.03 57 VAL D N 1
ATOM 7570 C CA . VAL D 1 60 ? -27.930 -18.546 -43.154 1.00 20.51 57 VAL D CA 1
ATOM 7571 C C . VAL D 1 60 ? -27.811 -17.062 -43.490 1.00 20.92 57 VAL D C 1
ATOM 7572 O O . VAL D 1 60 ? -28.457 -16.206 -42.860 1.00 21.87 57 VAL D O 1
ATOM 7576 N N . ASN D 1 61 ? -26.914 -16.776 -44.410 1.00 19.49 58 ASN D N 1
ATOM 7577 C CA . ASN D 1 61 ? -26.446 -15.410 -44.659 1.00 19.60 58 ASN D CA 1
ATOM 7578 C C . ASN D 1 61 ? -27.334 -14.648 -45.654 1.00 20.25 58 ASN D C 1
ATOM 7579 O O . ASN D 1 61 ? -27.233 -14.884 -46.797 1.00 20.95 58 ASN D O 1
ATOM 7584 N N . PRO D 1 62 ? -28.182 -13.697 -45.189 1.00 20.79 59 PRO D N 1
ATOM 7585 C CA . PRO D 1 62 ? -29.094 -12.972 -46.081 1.00 21.43 59 PRO D CA 1
ATOM 7586 C C . PRO D 1 62 ? -28.388 -12.185 -47.166 1.00 21.16 59 PRO D C 1
ATOM 7587 O O . PRO D 1 62 ? -28.943 -11.998 -48.254 1.00 22.90 59 PRO D O 1
ATOM 7591 N N . LEU D 1 63 ? -27.120 -11.849 -46.954 1.00 20.75 60 LEU D N 1
ATOM 7592 C CA . LEU D 1 63 ? -26.423 -11.008 -47.902 1.00 21.11 60 LEU D CA 1
ATOM 7593 C C . LEU D 1 63 ? -26.060 -11.748 -49.182 1.00 21.86 60 LEU D C 1
ATOM 7594 O O . LEU D 1 63 ? -25.834 -11.114 -50.187 1.00 24.38 60 LEU D O 1
ATOM 7599 N N . GLN D 1 64 ? -26.055 -13.094 -49.176 1.00 22.08 61 GLN D N 1
ATOM 7600 C CA . GLN D 1 64 ? -25.662 -13.846 -50.363 1.00 23.12 61 GLN D CA 1
ATOM 7601 C C . GLN D 1 64 ? -26.851 -14.431 -51.101 1.00 25.76 61 GLN D C 1
ATOM 7602 O O . GLN D 1 64 ? -26.645 -15.125 -52.051 1.00 27.50 61 GLN D O 1
ATOM 7608 N N . PHE D 1 65 ? -28.075 -14.106 -50.684 1.00 29.04 62 PHE D N 1
ATOM 7609 C CA . PHE D 1 65 ? -29.295 -14.596 -51.377 1.00 32.03 62 PHE D CA 1
ATOM 7610 C C . PHE D 1 65 ? -29.764 -13.499 -52.340 1.00 34.20 62 PHE D C 1
ATOM 7611 O O . PHE D 1 65 ? -29.936 -12.369 -51.955 1.00 36.08 62 PHE D O 1
ATOM 7619 N N . GLU D 1 66 ? -29.900 -13.844 -53.595 1.00 38.17 63 GLU D N 1
ATOM 7620 C CA . GLU D 1 66 ? -30.425 -12.909 -54.608 1.00 40.55 63 GLU D CA 1
ATOM 7621 C C . GLU D 1 66 ? -31.885 -12.439 -54.281 1.00 41.57 63 GLU D C 1
ATOM 7622 O O . GLU D 1 66 ? -32.238 -11.244 -54.431 1.00 42.80 63 GLU D O 1
ATOM 7628 N N . ARG D 1 67 ? -32.686 -13.375 -53.770 1.00 41.46 64 ARG D N 1
ATOM 7629 C CA A ARG D 1 67 ? -34.120 -13.187 -53.567 0.70 41.89 64 ARG D CA 1
ATOM 7630 C CA B ARG D 1 67 ? -34.114 -13.149 -53.544 0.30 41.64 64 ARG D CA 1
ATOM 7631 C C . ARG D 1 67 ? -34.476 -13.371 -52.062 1.00 41.57 64 ARG D C 1
ATOM 7632 O O . ARG D 1 67 ? -34.252 -14.455 -51.500 1.00 39.27 64 ARG D O 1
ATOM 7647 N N . PRO D 1 68 ? -35.023 -12.314 -51.403 1.00 42.32 65 PRO D N 1
ATOM 7648 C CA . PRO D 1 68 ? -35.261 -12.322 -49.933 1.00 42.92 65 PRO D CA 1
ATOM 7649 C C . PRO D 1 68 ? -36.018 -13.554 -49.394 1.00 43.91 65 PRO D C 1
ATOM 7650 O O . PRO D 1 68 ? -35.708 -14.035 -48.313 1.00 44.20 65 PRO D O 1
ATOM 7654 N N . ASP D 1 69 ? -36.974 -14.082 -50.165 1.00 44.31 66 ASP D N 1
ATOM 7655 C CA . ASP D 1 69 ? -37.715 -15.268 -49.746 1.00 45.25 66 ASP D CA 1
ATOM 7656 C C . ASP D 1 69 ? -37.013 -16.642 -49.792 1.00 45.17 66 ASP D C 1
ATOM 7657 O O . ASP D 1 69 ? -37.509 -17.546 -49.116 1.00 46.25 66 ASP D O 1
ATOM 7662 N N . ASP D 1 70 ? -35.909 -16.865 -50.540 1.00 44.32 67 ASP D N 1
ATOM 7663 C CA . ASP D 1 70 ? -35.131 -18.138 -50.277 1.00 44.38 67 ASP D CA 1
ATOM 7664 C C . ASP D 1 70 ? -34.657 -18.178 -48.841 1.00 43.35 67 ASP D C 1
ATOM 7665 O O . ASP D 1 70 ? -34.420 -19.241 -48.280 1.00 41.93 67 ASP D O 1
ATOM 7670 N N . LEU D 1 71 ? -34.434 -17.006 -48.247 1.00 43.69 68 LEU D N 1
ATOM 7671 C CA . LEU D 1 71 ? -34.044 -16.981 -46.850 1.00 43.18 68 LEU D CA 1
ATOM 7672 C C . LEU D 1 71 ? -35.142 -17.668 -46.042 1.00 43.24 68 LEU D C 1
ATOM 7673 O O . LEU D 1 71 ? -34.843 -18.576 -45.256 1.00 43.11 68 LEU D O 1
ATOM 7678 N N . ALA D 1 72 ? -36.405 -17.228 -46.252 1.00 43.19 69 ALA D N 1
ATOM 7679 C CA . ALA D 1 72 ? -37.570 -17.795 -45.570 1.00 42.64 69 ALA D CA 1
ATOM 7680 C C . ALA D 1 72 ? -37.721 -19.316 -45.818 1.00 42.77 69 ALA D C 1
ATOM 7681 O O . ALA D 1 72 ? -38.273 -20.034 -44.973 1.00 43.54 69 ALA D O 1
ATOM 7683 N N . HIS D 1 73 ? -37.243 -19.786 -46.971 1.00 42.75 70 HIS D N 1
ATOM 7684 C CA . HIS D 1 73 ? -37.387 -21.178 -47.358 1.00 42.45 70 HIS D CA 1
ATOM 7685 C C . HIS D 1 73 ? -36.123 -22.028 -47.148 1.00 41.47 70 HIS D C 1
ATOM 7686 O O . HIS D 1 73 ? -36.125 -23.229 -47.433 1.00 41.73 70 HIS D O 1
ATOM 7693 N N . TYR D 1 74 ? -35.041 -21.437 -46.636 1.00 40.27 71 TYR D N 1
ATOM 7694 C CA . TYR D 1 74 ? -33.797 -22.221 -46.470 1.00 39.11 71 TYR D CA 1
ATOM 7695 C C . TYR D 1 74 ? -33.951 -23.189 -45.295 1.00 38.88 71 TYR D C 1
ATOM 7696 O O . TYR D 1 74 ? -34.440 -22.789 -44.231 1.00 39.07 71 TYR D O 1
ATOM 7705 N N . PRO D 1 75 ? -33.544 -24.467 -45.463 1.00 38.99 72 PRO D N 1
ATOM 7706 C CA . PRO D 1 75 ? -33.758 -25.396 -44.319 1.00 39.15 72 PRO D CA 1
ATOM 7707 C C . PRO D 1 75 ? -33.032 -25.019 -43.035 1.00 38.46 72 PRO D C 1
ATOM 7708 O O . PRO D 1 75 ? -31.837 -24.699 -43.065 1.00 38.94 72 PRO D O 1
ATOM 7712 N N . ARG D 1 76 ? -33.768 -25.038 -41.931 1.00 38.98 73 ARG D N 1
ATOM 7713 C CA . ARG D 1 76 ? -33.253 -24.789 -40.583 1.00 39.63 73 ARG D CA 1
ATOM 7714 C C . ARG D 1 76 ? -33.398 -26.060 -39.771 1.00 39.86 73 ARG D C 1
ATOM 7715 O O . ARG D 1 76 ? -34.525 -26.544 -39.551 1.00 41.51 73 ARG D O 1
ATOM 7723 N N . THR D 1 77 ? -32.275 -26.612 -39.325 1.00 38.84 74 THR D N 1
ATOM 7724 C CA . THR D 1 77 ? -32.249 -27.885 -38.608 1.00 38.04 74 THR D CA 1
ATOM 7725 C C . THR D 1 77 ? -31.200 -27.839 -37.502 1.00 36.73 74 THR D C 1
ATOM 7726 O O . THR D 1 77 ? -30.307 -28.700 -37.472 1.00 35.60 74 THR D O 1
ATOM 7730 N N . LEU D 1 78 ? -31.321 -26.877 -36.575 1.00 35.21 75 LEU D N 1
ATOM 7731 C CA . LEU D 1 78 ? -30.242 -26.622 -35.611 1.00 34.85 75 LEU D CA 1
ATOM 7732 C C . LEU D 1 78 ? -29.977 -27.797 -34.661 1.00 34.68 75 LEU D C 1
ATOM 7733 O O . LEU D 1 78 ? -28.811 -28.090 -34.339 1.00 33.10 75 LEU D O 1
ATOM 7738 N N . GLN D 1 79 ? -31.047 -28.450 -34.202 1.00 34.66 76 GLN D N 1
ATOM 7739 C CA . GLN D 1 79 ? -30.918 -29.548 -33.255 1.00 35.39 76 GLN D CA 1
ATOM 7740 C C . GLN D 1 79 ? -30.176 -30.713 -33.869 1.00 33.72 76 GLN D C 1
ATOM 7741 O O . GLN D 1 79 ? -29.281 -31.244 -33.252 1.00 32.96 76 GLN D O 1
ATOM 7747 N N . GLU D 1 80 ? -30.553 -31.072 -35.090 1.00 33.23 77 GLU D N 1
ATOM 7748 C CA . GLU D 1 80 ? -29.910 -32.142 -35.840 1.00 32.72 77 GLU D CA 1
ATOM 7749 C C . GLU D 1 80 ? -28.480 -31.757 -36.207 1.00 31.22 77 GLU D C 1
ATOM 7750 O O . GLU D 1 80 ? -27.562 -32.592 -36.214 1.00 31.40 77 GLU D O 1
ATOM 7756 N N . ASP D 1 81 ? -28.280 -30.480 -36.557 1.00 28.70 78 ASP D N 1
ATOM 7757 C CA . ASP D 1 81 ? -26.915 -30.004 -36.827 1.00 28.13 78 ASP D CA 1
ATOM 7758 C C . ASP D 1 81 ? -25.999 -30.192 -35.610 1.00 26.99 78 ASP D C 1
ATOM 7759 O O . ASP D 1 81 ? -24.846 -30.597 -35.707 1.00 26.03 78 ASP D O 1
ATOM 7764 N N . CYS D 1 82 ? -26.498 -29.836 -34.449 1.00 28.25 79 CYS D N 1
ATOM 7765 C CA . CYS D 1 82 ? -25.687 -29.866 -33.253 1.00 29.24 79 CYS D CA 1
ATOM 7766 C C . CYS D 1 82 ? -25.412 -31.302 -32.812 1.00 30.00 79 CYS D C 1
ATOM 7767 O O . CYS D 1 82 ? -24.343 -31.576 -32.276 1.00 30.00 79 CYS D O 1
ATOM 7770 N N . GLU D 1 83 ? -26.349 -32.210 -33.095 1.00 30.14 80 GLU D N 1
ATOM 7771 C CA . GLU D 1 83 ? -26.135 -33.632 -32.810 1.00 29.97 80 GLU D CA 1
ATOM 7772 C C . GLU D 1 83 ? -24.926 -34.121 -33.581 1.00 29.08 80 GLU D C 1
ATOM 7773 O O . GLU D 1 83 ? -24.124 -34.838 -33.035 1.00 28.33 80 GLU D O 1
ATOM 7779 N N . LYS D 1 84 ? -24.848 -33.805 -34.861 1.00 27.76 81 LYS D N 1
ATOM 7780 C CA . LYS D 1 84 ? -23.734 -34.270 -35.692 1.00 28.32 81 LYS D CA 1
ATOM 7781 C C . LYS D 1 84 ? -22.417 -33.678 -35.237 1.00 27.52 81 LYS D C 1
ATOM 7782 O O . LYS D 1 84 ? -21.421 -34.383 -35.120 1.00 27.34 81 LYS D O 1
ATOM 7788 N N . LEU D 1 85 ? -22.414 -32.365 -34.984 1.00 27.58 82 LEU D N 1
ATOM 7789 C CA . LEU D 1 85 ? -21.203 -31.665 -34.539 1.00 26.51 82 LEU D CA 1
ATOM 7790 C C . LEU D 1 85 ? -20.659 -32.152 -33.201 1.00 28.12 82 LEU D C 1
ATOM 7791 O O . LEU D 1 85 ? -19.477 -32.240 -33.046 1.00 28.12 82 LEU D O 1
ATOM 7796 N N . THR D 1 86 ? -21.539 -32.461 -32.243 1.00 29.61 83 THR D N 1
ATOM 7797 C CA . THR D 1 86 ? -21.155 -33.060 -30.962 1.00 30.16 83 THR D CA 1
ATOM 7798 C C . THR D 1 86 ? -20.421 -34.391 -31.217 1.00 30.30 83 THR D C 1
ATOM 7799 O O . THR D 1 86 ? -19.332 -34.627 -30.683 1.00 30.40 83 THR D O 1
ATOM 7803 N N . ARG D 1 87 ? -20.989 -35.229 -32.067 1.00 30.17 84 ARG D N 1
ATOM 7804 C CA . ARG D 1 87 ? -20.342 -36.526 -32.386 1.00 31.52 84 ARG D CA 1
ATOM 7805 C C . ARG D 1 87 ? -18.962 -36.405 -33.022 1.00 31.14 84 ARG D C 1
ATOM 7806 O O . ARG D 1 87 ? -18.061 -37.218 -32.752 1.00 31.49 84 ARG D O 1
ATOM 7814 N N . HIS D 1 88 ? -18.805 -35.386 -33.871 1.00 30.00 85 HIS D N 1
ATOM 7815 C CA . HIS D 1 88 ? -17.551 -35.125 -34.538 1.00 29.41 85 HIS D CA 1
ATOM 7816 C C . HIS D 1 88 ? -16.595 -34.229 -33.762 1.00 29.44 85 HIS D C 1
ATOM 7817 O O . HIS D 1 88 ? -15.532 -33.887 -34.274 1.00 30.16 85 HIS D O 1
ATOM 7824 N N . GLY D 1 89 ? -16.948 -33.859 -32.531 1.00 28.88 86 GLY D N 1
ATOM 7825 C CA . GLY D 1 89 ? -16.014 -33.204 -31.640 1.00 29.12 86 GLY D CA 1
ATOM 7826 C C . GLY D 1 89 ? -15.796 -31.713 -31.841 1.00 28.16 86 GLY D C 1
ATOM 7827 O O . GLY D 1 89 ? -14.751 -31.185 -31.440 1.00 29.70 86 GLY D O 1
ATOM 7828 N N . ALA D 1 90 ? -16.755 -31.000 -32.438 1.00 27.73 87 ALA D N 1
ATOM 7829 C CA . ALA D 1 90 ? -16.609 -29.561 -32.537 1.00 25.76 87 ALA D CA 1
ATOM 7830 C C . ALA D 1 90 ? -16.557 -28.984 -31.146 1.00 25.48 87 ALA D C 1
ATOM 7831 O O . ALA D 1 90 ? -17.255 -29.445 -30.241 1.00 25.91 87 ALA D O 1
ATOM 7833 N N . ASP D 1 91 ? -15.718 -27.983 -30.949 1.00 23.81 88 ASP D N 1
ATOM 7834 C CA . ASP D 1 91 ? -15.566 -27.369 -29.624 1.00 24.31 88 ASP D CA 1
ATOM 7835 C C . ASP D 1 91 ? -16.583 -26.263 -29.377 1.00 24.14 88 ASP D C 1
ATOM 7836 O O . ASP D 1 91 ? -16.981 -26.013 -28.250 1.00 26.13 88 ASP D O 1
ATOM 7841 N N . LEU D 1 92 ? -16.999 -25.583 -30.445 1.00 24.61 89 LEU D N 1
ATOM 7842 C CA . LEU D 1 92 ? -17.908 -24.437 -30.366 1.00 22.71 89 LEU D CA 1
ATOM 7843 C C . LEU D 1 92 ? -18.719 -24.324 -31.645 1.00 22.30 89 LEU D C 1
ATOM 7844 O O . LEU D 1 92 ? -18.180 -24.432 -32.758 1.00 21.02 89 LEU D O 1
ATOM 7849 N N . VAL D 1 93 ? -20.036 -24.211 -31.474 1.00 21.79 90 VAL D N 1
ATOM 7850 C CA . VAL D 1 93 ? -20.914 -23.851 -32.559 1.00 21.94 90 VAL D CA 1
ATOM 7851 C C . VAL D 1 93 ? -21.383 -22.406 -32.331 1.00 21.00 90 VAL D C 1
ATOM 7852 O O . VAL D 1 93 ? -21.881 -22.072 -31.268 1.00 22.83 90 VAL D O 1
ATOM 7856 N N . PHE D 1 94 ? -21.158 -21.549 -33.332 1.00 19.32 91 PHE D N 1
ATOM 7857 C CA . PHE D 1 94 ? -21.582 -20.145 -33.314 1.00 18.59 91 PHE D CA 1
ATOM 7858 C C . PHE D 1 94 ? -22.758 -20.046 -34.281 1.00 18.30 91 PHE D C 1
ATOM 7859 O O . PHE D 1 94 ? -22.609 -20.266 -35.501 1.00 18.48 91 PHE D O 1
ATOM 7867 N N . ALA D 1 95 ? -23.928 -19.753 -33.703 1.00 19.41 92 ALA D N 1
ATOM 7868 C CA . ALA D 1 95 ? -25.213 -19.724 -34.401 1.00 20.18 92 ALA D CA 1
ATOM 7869 C C . ALA D 1 95 ? -25.978 -18.433 -34.136 1.00 20.12 92 ALA D C 1
ATOM 7870 O O . ALA D 1 95 ? -26.954 -18.425 -33.354 1.00 21.56 92 ALA D O 1
ATOM 7872 N N . PRO D 1 96 ? -25.552 -17.326 -34.790 1.00 20.41 93 PRO D N 1
ATOM 7873 C CA . PRO D 1 96 ? -26.125 -15.992 -34.507 1.00 20.27 93 PRO D CA 1
ATOM 7874 C C . PRO D 1 96 ? -27.400 -15.696 -35.290 1.00 22.00 93 PRO D C 1
ATOM 7875 O O . PRO D 1 96 ? -27.682 -16.323 -36.319 1.00 21.32 93 PRO D O 1
ATOM 7879 N N . ALA D 1 97 ? -28.133 -14.703 -34.807 1.00 22.75 94 ALA D N 1
ATOM 7880 C CA . ALA D 1 97 ? -29.291 -14.162 -35.513 1.00 23.76 94 ALA D CA 1
ATOM 7881 C C . ALA D 1 97 ? -28.818 -13.150 -36.505 1.00 22.94 94 ALA D C 1
ATOM 7882 O O . ALA D 1 97 ? -27.858 -12.412 -36.221 1.00 22.96 94 ALA D O 1
ATOM 7884 N N . ALA D 1 98 ? -29.480 -13.124 -37.668 1.00 22.96 95 ALA D N 1
ATOM 7885 C CA . ALA D 1 98 ? -29.190 -12.161 -38.695 1.00 23.20 95 ALA D CA 1
ATOM 7886 C C . ALA D 1 98 ? -29.221 -10.718 -38.205 1.00 22.76 95 ALA D C 1
ATOM 7887 O O . ALA D 1 98 ? -28.367 -9.920 -38.617 1.00 21.84 95 ALA D O 1
ATOM 7889 N N . ALA D 1 99 ? -30.101 -10.421 -37.258 1.00 22.95 96 ALA D N 1
ATOM 7890 C CA . ALA D 1 99 ? -30.183 -9.061 -36.642 1.00 23.48 96 ALA D CA 1
ATOM 7891 C C . ALA D 1 99 ? -28.905 -8.677 -35.914 1.00 24.39 96 ALA D C 1
ATOM 7892 O O . ALA D 1 99 ? -28.587 -7.476 -35.828 1.00 26.33 96 ALA D O 1
ATOM 7894 N N . ASP D 1 100 ? -28.212 -9.663 -35.343 1.00 23.54 97 ASP D N 1
ATOM 7895 C CA . ASP D 1 100 ? -27.003 -9.396 -34.600 1.00 23.50 97 ASP D CA 1
ATOM 7896 C C . ASP D 1 100 ? -25.766 -9.302 -35.516 1.00 21.80 97 ASP D C 1
ATOM 7897 O O . ASP D 1 100 ? -24.825 -8.599 -35.183 1.00 22.66 97 ASP D O 1
ATOM 7902 N N . ILE D 1 101 ? -25.807 -9.933 -36.680 1.00 19.75 98 ILE D N 1
ATOM 7903 C CA . ILE D 1 101 ? -24.713 -9.869 -37.619 1.00 17.52 98 ILE D CA 1
ATOM 7904 C C . ILE D 1 101 ? -24.824 -8.653 -38.545 1.00 17.03 98 ILE D C 1
ATOM 7905 O O . ILE D 1 101 ? -23.806 -8.061 -38.941 1.00 18.27 98 ILE D O 1
ATOM 7910 N N . TYR D 1 102 ? -26.053 -8.259 -38.894 1.00 18.17 99 TYR D N 1
ATOM 7911 C CA . TYR D 1 102 ? -26.296 -7.130 -39.757 1.00 17.98 99 TYR D CA 1
ATOM 7912 C C . TYR D 1 102 ? -27.290 -6.138 -39.115 1.00 19.31 99 TYR D C 1
ATOM 7913 O O . TYR D 1 102 ? -28.374 -5.900 -39.637 1.00 20.97 99 TYR D O 1
ATOM 7922 N N . PRO D 1 103 ? -26.951 -5.603 -37.960 1.00 19.67 100 PRO D N 1
ATOM 7923 C CA . PRO D 1 103 ? -27.886 -4.672 -37.270 1.00 20.36 100 PRO D CA 1
ATOM 7924 C C . PRO D 1 103 ? -28.201 -3.370 -38.013 1.00 21.16 100 PRO D C 1
ATOM 7925 O O . PRO D 1 103 ? -29.272 -2.761 -37.744 1.00 23.35 100 PRO D O 1
ATOM 7929 N N . ALA D 1 104 ? -27.340 -2.982 -38.946 1.00 22.12 101 ALA D N 1
ATOM 7930 C CA . ALA D 1 104 ? -27.490 -1.757 -39.752 1.00 21.92 101 ALA D CA 1
ATOM 7931 C C . ALA D 1 104 ? -28.186 -2.026 -41.097 1.00 22.10 101 ALA D C 1
ATOM 7932 O O . ALA D 1 104 ? -28.304 -1.142 -41.989 1.00 22.33 101 ALA D O 1
ATOM 7934 N N . GLY D 1 105 ? -28.663 -3.267 -41.237 1.00 21.66 102 GLY D N 1
ATOM 7935 C CA . GLY D 1 105 ? -29.304 -3.710 -42.467 1.00 21.48 102 GLY D CA 1
ATOM 7936 C C . GLY D 1 105 ? -28.324 -4.141 -43.526 1.00 22.01 102 GLY D C 1
ATOM 7937 O O . GLY D 1 105 ? -27.111 -4.071 -43.361 1.00 21.88 102 GLY D O 1
ATOM 7938 N N . LEU D 1 106 ? -28.851 -4.551 -44.656 1.00 21.99 103 LEU D N 1
ATOM 7939 C CA . LEU D 1 106 ? -28.032 -5.109 -45.696 1.00 22.50 103 LEU D CA 1
ATOM 7940 C C . LEU D 1 106 ? -27.566 -4.054 -46.709 1.00 24.05 103 LEU D C 1
ATOM 7941 O O . LEU D 1 106 ? -26.471 -4.190 -47.281 1.00 24.88 103 LEU D O 1
ATOM 7946 N N . GLU D 1 107 ? -28.365 -3.001 -46.922 1.00 24.52 104 GLU D N 1
ATOM 7947 C CA . GLU D 1 107 ? -28.058 -2.018 -47.960 1.00 26.70 104 GLU D CA 1
ATOM 7948 C C . GLU D 1 107 ? -26.817 -1.207 -47.647 1.00 25.58 104 GLU D C 1
ATOM 7949 O O . GLU D 1 107 ? -26.046 -0.909 -48.550 1.00 29.04 104 GLU D O 1
ATOM 7955 N N . LYS D 1 108 ? -26.606 -0.836 -46.389 1.00 25.10 105 LYS D N 1
ATOM 7956 C CA . LYS D 1 108 ? -25.450 0.012 -46.033 1.00 25.81 105 LYS D CA 1
ATOM 7957 C C . LYS D 1 108 ? -24.398 -0.705 -45.188 1.00 23.08 105 LYS D C 1
ATOM 7958 O O . LYS D 1 108 ? -23.494 -0.091 -44.622 1.00 22.91 105 LYS D O 1
ATOM 7964 N N . GLN D 1 109 ? -24.500 -2.023 -45.138 1.00 20.57 106 GLN D N 1
ATOM 7965 C CA . GLN D 1 109 ? -23.446 -2.862 -44.538 1.00 19.31 106 GLN D CA 1
ATOM 7966 C C . GLN D 1 109 ? -22.145 -2.754 -45.357 1.00 17.34 106 GLN D C 1
ATOM 7967 O O . GLN D 1 109 ? -22.133 -2.921 -46.598 1.00 17.67 106 GLN D O 1
ATOM 7973 N N . THR D 1 110 ? -21.036 -2.537 -44.654 1.00 17.32 107 THR D N 1
ATOM 7974 C CA . THR D 1 110 ? -19.679 -2.580 -45.248 1.00 15.34 107 THR D CA 1
ATOM 7975 C C . THR D 1 110 ? -19.500 -3.922 -45.907 1.00 15.66 107 THR D C 1
ATOM 7976 O O . THR D 1 110 ? -19.904 -4.946 -45.349 1.00 15.91 107 THR D O 1
ATOM 7980 N N . TYR D 1 111 ? -18.945 -3.918 -47.109 1.00 15.50 108 TYR D N 1
ATOM 7981 C CA . TYR D 1 111 ? -18.801 -5.123 -47.893 1.00 16.19 108 TYR D CA 1
ATOM 7982 C C . TYR D 1 111 ? -17.382 -5.289 -48.433 1.00 17.09 108 TYR D C 1
ATOM 7983 O O . TYR D 1 111 ? -16.585 -4.297 -48.521 1.00 16.02 108 TYR D O 1
ATOM 7992 N N . VAL D 1 112 ? -17.074 -6.558 -48.762 1.00 15.55 109 VAL D N 1
ATOM 7993 C CA . VAL D 1 112 ? -15.795 -6.928 -49.314 1.00 15.78 109 VAL D CA 1
ATOM 7994 C C . VAL D 1 112 ? -16.125 -7.554 -50.669 1.00 15.93 109 VAL D C 1
ATOM 7995 O O . VAL D 1 112 ? -16.971 -8.479 -50.750 1.00 17.69 109 VAL D O 1
ATOM 7999 N N . ASP D 1 113 ? -15.463 -7.089 -51.712 1.00 17.19 110 ASP D N 1
ATOM 8000 C CA A ASP D 1 113 ? -15.702 -7.525 -53.106 0.60 18.22 110 ASP D CA 1
ATOM 8001 C CA B ASP D 1 113 ? -15.725 -7.598 -53.011 0.40 18.05 110 ASP D CA 1
ATOM 8002 C C . ASP D 1 113 ? -14.417 -8.037 -53.664 1.00 17.44 110 ASP D C 1
ATOM 8003 O O . ASP D 1 113 ? -13.397 -7.329 -53.613 1.00 16.49 110 ASP D O 1
ATOM 8012 N N . VAL D 1 114 ? -14.440 -9.224 -54.252 1.00 17.55 111 VAL D N 1
ATOM 8013 C CA . VAL D 1 114 ? -13.277 -9.787 -54.915 1.00 17.03 111 VAL D CA 1
ATOM 8014 C C . VAL D 1 114 ? -13.503 -9.634 -56.420 1.00 19.33 111 VAL D C 1
ATOM 8015 O O . VAL D 1 114 ? -14.300 -10.375 -56.988 1.00 21.54 111 VAL D O 1
ATOM 8019 N N . PRO D 1 115 ? -12.824 -8.668 -57.057 1.00 19.32 112 PRO D N 1
ATOM 8020 C CA . PRO D 1 115 ? -13.043 -8.521 -58.494 1.00 21.63 112 PRO D CA 1
ATOM 8021 C C . PRO D 1 115 ? -12.808 -9.793 -59.320 1.00 23.16 112 PRO D C 1
ATOM 8022 O O . PRO D 1 115 ? -11.913 -10.620 -58.996 1.00 23.70 112 PRO D O 1
ATOM 8026 N N . ALA D 1 116 ? -13.619 -9.903 -60.384 1.00 23.74 113 ALA D N 1
ATOM 8027 C CA . ALA D 1 116 ? -13.561 -10.973 -61.396 1.00 25.10 113 ALA D CA 1
ATOM 8028 C C . ALA D 1 116 ? -14.078 -12.305 -60.856 1.00 25.88 113 ALA D C 1
ATOM 8029 O O . ALA D 1 116 ? -15.118 -12.785 -61.328 1.00 27.85 113 ALA D O 1
ATOM 8031 N N . LEU D 1 117 ? -13.419 -12.890 -59.853 1.00 24.81 114 LEU D N 1
ATOM 8032 C CA . LEU D 1 117 ? -13.902 -14.180 -59.348 1.00 24.56 114 LEU D CA 1
ATOM 8033 C C . LEU D 1 117 ? -15.324 -14.102 -58.849 1.00 23.79 114 LEU D C 1
ATOM 8034 O O . LEU D 1 117 ? -15.993 -15.145 -58.730 1.00 26.37 114 LEU D O 1
ATOM 8039 N N . SER D 1 118 ? -15.778 -12.913 -58.476 1.00 22.22 115 SER D N 1
ATOM 8040 C CA . SER D 1 118 ? -17.127 -12.741 -58.041 1.00 23.47 115 SER D CA 1
ATOM 8041 C C . SER D 1 118 ? -18.135 -12.641 -59.175 1.00 24.67 115 SER D C 1
ATOM 8042 O O . SER D 1 118 ? -19.314 -12.802 -58.934 1.00 25.91 115 SER D O 1
ATOM 8045 N N . THR D 1 119 ? -17.666 -12.372 -60.387 1.00 25.39 116 THR D N 1
ATOM 8046 C CA . THR D 1 119 ? -18.567 -12.055 -61.497 1.00 27.18 116 THR D CA 1
ATOM 8047 C C . THR D 1 119 ? -18.360 -12.883 -62.771 1.00 27.52 116 THR D C 1
ATOM 8048 O O . THR D 1 119 ? -19.163 -12.773 -63.688 1.00 30.67 116 THR D O 1
ATOM 8052 N N . ILE D 1 120 ? -17.316 -13.694 -62.846 1.00 27.81 117 ILE D N 1
ATOM 8053 C CA . ILE D 1 120 ? -17.171 -14.641 -63.957 1.00 27.66 117 ILE D CA 1
ATOM 8054 C C . ILE D 1 120 ? -17.823 -15.995 -63.594 1.00 28.28 117 ILE D C 1
ATOM 8055 O O . ILE D 1 120 ? -18.189 -16.250 -62.436 1.00 28.24 117 ILE D O 1
ATOM 8060 N N . LEU D 1 121 ? -18.064 -16.824 -64.603 1.00 28.49 118 LEU D N 1
ATOM 8061 C CA . LEU D 1 121 ? -18.677 -18.140 -64.389 1.00 29.42 118 LEU D CA 1
ATOM 8062 C C . LEU D 1 121 ? -19.924 -18.155 -63.546 1.00 30.37 118 LEU D C 1
ATOM 8063 O O . LEU D 1 121 ? -20.907 -17.501 -63.883 1.00 31.54 118 LEU D O 1
ATOM 8068 N N . GLU D 1 122 ? -19.905 -18.861 -62.413 1.00 32.18 119 GLU D N 1
ATOM 8069 C CA A GLU D 1 122 ? -21.107 -18.950 -61.587 0.60 33.12 119 GLU D CA 1
ATOM 8070 C CA B GLU D 1 122 ? -21.083 -18.954 -61.533 0.40 32.92 119 GLU D CA 1
ATOM 8071 C C . GLU D 1 122 ? -21.578 -17.595 -61.087 1.00 32.62 119 GLU D C 1
ATOM 8072 O O . GLU D 1 122 ? -22.751 -17.431 -60.794 1.00 32.54 119 GLU D O 1
ATOM 8083 N N . GLY D 1 123 ? -20.671 -16.627 -61.020 1.00 32.78 120 GLY D N 1
ATOM 8084 C CA . GLY D 1 123 ? -21.031 -15.296 -60.544 1.00 32.75 120 GLY D CA 1
ATOM 8085 C C . GLY D 1 123 ? -21.785 -14.466 -61.557 1.00 33.31 120 GLY D C 1
ATOM 8086 O O . GLY D 1 123 ? -22.495 -13.539 -61.183 1.00 32.66 120 GLY D O 1
ATOM 8087 N N . ALA D 1 124 ? -21.668 -14.841 -62.841 1.00 35.22 121 ALA D N 1
ATOM 8088 C CA . ALA D 1 124 ? -22.207 -14.045 -63.953 1.00 36.16 121 ALA D CA 1
ATOM 8089 C C . ALA D 1 124 ? -23.753 -13.877 -63.963 1.00 37.39 121 ALA D C 1
ATOM 8090 O O . ALA D 1 124 ? -24.279 -12.862 -64.455 1.00 39.29 121 ALA D O 1
ATOM 8092 N N . SER D 1 125 ? -24.443 -14.851 -63.387 1.00 37.68 122 SER D N 1
ATOM 8093 C CA . SER D 1 125 ? -25.886 -14.942 -63.322 1.00 37.98 122 SER D CA 1
ATOM 8094 C C . SER D 1 125 ? -26.480 -14.641 -61.944 1.00 38.45 122 SER D C 1
ATOM 8095 O O . SER D 1 125 ? -27.711 -14.734 -61.772 1.00 39.33 122 SER D O 1
ATOM 8098 N N . ARG D 1 126 ? -25.640 -14.292 -60.969 1.00 37.53 123 ARG D N 1
ATOM 8099 C CA . ARG D 1 126 ? -26.085 -14.237 -59.564 1.00 37.96 123 ARG D CA 1
ATOM 8100 C C . ARG D 1 126 ? -25.567 -12.951 -58.906 1.00 37.20 123 ARG D C 1
ATOM 8101 O O . ARG D 1 126 ? -24.621 -12.976 -58.112 1.00 36.47 123 ARG D O 1
ATOM 8109 N N . PRO D 1 127 ? -26.172 -11.818 -59.255 1.00 36.77 124 PRO D N 1
ATOM 8110 C CA . PRO D 1 127 ? -25.665 -10.541 -58.803 1.00 35.92 124 PRO D CA 1
ATOM 8111 C C . PRO D 1 127 ? -25.719 -10.405 -57.281 1.00 34.79 124 PRO D C 1
ATOM 8112 O O . PRO D 1 127 ? -26.769 -10.663 -56.645 1.00 35.15 124 PRO D O 1
ATOM 8116 N N . GLY D 1 128 ? -24.575 -10.025 -56.715 1.00 32.20 125 GLY D N 1
ATOM 8117 C CA . GLY D 1 128 ? -24.479 -9.829 -55.290 1.00 31.03 125 GLY D CA 1
ATOM 8118 C C . GLY D 1 128 ? -24.216 -11.117 -54.516 1.00 28.80 125 GLY D C 1
ATOM 8119 O O . GLY D 1 128 ? -23.935 -11.012 -53.320 1.00 28.76 125 GLY D O 1
ATOM 8120 N N . HIS D 1 129 ? -24.303 -12.296 -55.144 1.00 26.85 126 HIS D N 1
ATOM 8121 C CA . HIS D 1 129 ? -24.050 -13.596 -54.397 1.00 24.88 126 HIS D CA 1
ATOM 8122 C C . HIS D 1 129 ? -22.676 -13.675 -53.757 1.00 23.46 126 HIS D C 1
ATOM 8123 O O . HIS D 1 129 ? -22.569 -13.824 -52.570 1.00 22.53 126 HIS D O 1
ATOM 8130 N N . PHE D 1 130 ? -21.630 -13.559 -54.556 1.00 21.93 127 PHE D N 1
ATOM 8131 C CA . PHE D 1 130 ? -20.297 -13.765 -54.043 1.00 21.75 127 PHE D CA 1
ATOM 8132 C C . PHE D 1 130 ? -19.835 -12.608 -53.150 1.00 21.41 127 PHE D C 1
ATOM 8133 O O . PHE D 1 130 ? -19.065 -12.816 -52.196 1.00 20.03 127 PHE D O 1
ATOM 8141 N N . ARG D 1 131 ? -20.319 -11.398 -53.432 1.00 19.04 128 ARG D N 1
ATOM 8142 C CA . ARG D 1 131 ? -20.096 -10.289 -52.471 1.00 19.63 128 ARG D CA 1
ATOM 8143 C C . ARG D 1 131 ? -20.588 -10.700 -51.068 1.00 18.23 128 ARG D C 1
ATOM 8144 O O . ARG D 1 131 ? -19.936 -10.414 -50.066 1.00 17.74 128 ARG D O 1
ATOM 8152 N N . GLY D 1 132 ? -21.754 -11.336 -50.993 1.00 17.92 129 GLY D N 1
ATOM 8153 C CA . GLY D 1 132 ? -22.265 -11.744 -49.720 1.00 18.02 129 GLY D CA 1
ATOM 8154 C C . GLY D 1 132 ? -21.389 -12.790 -49.048 1.00 17.50 129 GLY D C 1
ATOM 8155 O O . GLY D 1 132 ? -21.265 -12.804 -47.832 1.00 18.60 129 GLY D O 1
ATOM 8156 N N . VAL D 1 133 ? -20.813 -13.660 -49.841 1.00 16.88 130 VAL D N 1
ATOM 8157 C CA . VAL D 1 133 ? -19.918 -14.705 -49.323 1.00 17.00 130 VAL D CA 1
ATOM 8158 C C . VAL D 1 133 ? -18.613 -14.118 -48.791 1.00 16.37 130 VAL D C 1
ATOM 8159 O O . VAL D 1 133 ? -18.214 -14.420 -47.656 1.00 16.95 130 VAL D O 1
ATOM 8163 N N . SER D 1 134 ? -17.936 -13.290 -49.596 1.00 16.54 131 SER D N 1
ATOM 8164 C CA . SER D 1 134 ? -16.642 -12.686 -49.166 1.00 15.87 131 SER D CA 1
ATOM 8165 C C . SER D 1 134 ? -16.863 -11.781 -47.967 1.00 16.22 131 SER D C 1
ATOM 8166 O O . SER D 1 134 ? -16.059 -11.764 -47.046 1.00 15.36 131 SER D O 1
ATOM 8169 N N . THR D 1 135 ? -18.015 -11.102 -47.953 1.00 15.54 132 THR D N 1
ATOM 8170 C CA . THR D 1 135 ? -18.347 -10.236 -46.811 1.00 14.07 132 THR D CA 1
ATOM 8171 C C . THR D 1 135 ? -18.529 -11.021 -45.519 1.00 16.33 132 THR D C 1
ATOM 8172 O O . THR D 1 135 ? -17.906 -10.690 -44.505 1.00 15.22 132 THR D O 1
ATOM 8176 N N . ILE D 1 136 ? -19.390 -12.043 -45.529 1.00 15.96 133 ILE D N 1
ATOM 8177 C CA . ILE D 1 136 ? -19.580 -12.801 -44.281 1.00 15.47 133 ILE D CA 1
ATOM 8178 C C . ILE D 1 136 ? -18.311 -13.573 -43.875 1.00 15.42 133 ILE D C 1
ATOM 8179 O O . ILE D 1 136 ? -18.030 -13.673 -42.703 1.00 14.03 133 ILE D O 1
ATOM 8184 N N . VAL D 1 137 ? -17.569 -14.108 -44.841 1.00 14.20 134 VAL D N 1
ATOM 8185 C CA . VAL D 1 137 ? -16.391 -14.909 -44.470 1.00 15.20 134 VAL D CA 1
ATOM 8186 C C . VAL D 1 137 ? -15.345 -13.969 -43.864 1.00 14.98 134 VAL D C 1
ATOM 8187 O O . VAL D 1 137 ? -14.745 -14.306 -42.845 1.00 14.59 134 VAL D O 1
ATOM 8191 N N . SER D 1 138 ? -15.149 -12.777 -44.428 1.00 13.91 135 SER D N 1
ATOM 8192 C CA A SER D 1 138 ? -14.236 -11.804 -43.813 0.60 13.91 135 SER D CA 1
ATOM 8193 C CA B SER D 1 138 ? -14.243 -11.803 -43.819 0.40 14.09 135 SER D CA 1
ATOM 8194 C C . SER D 1 138 ? -14.695 -11.504 -42.396 1.00 13.47 135 SER D C 1
ATOM 8195 O O . SER D 1 138 ? -13.888 -11.451 -41.468 1.00 13.47 135 SER D O 1
ATOM 8200 N N . LYS D 1 139 ? -15.991 -11.282 -42.224 1.00 12.83 136 LYS D N 1
ATOM 8201 C CA . LYS D 1 139 ? -16.457 -10.935 -40.923 1.00 14.14 136 LYS D CA 1
ATOM 8202 C C . LYS D 1 139 ? -16.207 -12.039 -39.919 1.00 14.21 136 LYS D C 1
ATOM 8203 O O . LYS D 1 139 ? -15.800 -11.791 -38.777 1.00 14.82 136 LYS D O 1
ATOM 8209 N N . LEU D 1 140 ? -16.485 -13.258 -40.308 1.00 14.26 137 LEU D N 1
ATOM 8210 C CA . LEU D 1 140 ? -16.222 -14.416 -39.455 1.00 15.39 137 LEU D CA 1
ATOM 8211 C C . LEU D 1 140 ? -14.723 -14.545 -39.135 1.00 14.63 137 LEU D C 1
ATOM 8212 O O . LEU D 1 140 ? -14.374 -14.877 -38.006 1.00 15.57 137 LEU D O 1
ATOM 8217 N N . PHE D 1 141 ? -13.876 -14.304 -40.118 1.00 14.29 138 PHE D N 1
ATOM 8218 C CA . PHE D 1 141 ? -12.428 -14.267 -39.895 1.00 14.08 138 PHE D CA 1
ATOM 8219 C C . PHE D 1 141 ? -12.045 -13.235 -38.801 1.00 14.46 138 PHE D C 1
ATOM 8220 O O . PHE D 1 141 ? -11.188 -13.470 -37.928 1.00 16.33 138 PHE D O 1
ATOM 8228 N N . ASN D 1 142 ? -12.658 -12.071 -38.872 1.00 13.68 139 ASN D N 1
ATOM 8229 C CA . ASN D 1 142 ? -12.364 -11.001 -37.928 1.00 14.77 139 ASN D CA 1
ATOM 8230 C C . ASN D 1 142 ? -12.865 -11.381 -36.534 1.00 14.94 139 ASN D C 1
ATOM 8231 O O . ASN D 1 142 ? -12.237 -11.023 -35.503 1.00 15.82 139 ASN D O 1
ATOM 8236 N N . LEU D 1 143 ? -14.033 -12.001 -36.467 1.00 16.52 140 LEU D N 1
ATOM 8237 C CA . LEU D 1 143 ? -14.642 -12.318 -35.201 1.00 15.82 140 LEU D CA 1
ATOM 8238 C C . LEU D 1 143 ? -13.961 -13.474 -34.483 1.00 16.57 140 LEU D C 1
ATOM 8239 O O . LEU D 1 143 ? -13.894 -13.505 -33.239 1.00 18.30 140 LEU D O 1
ATOM 8244 N N . ILE D 1 144 ? -13.435 -14.409 -35.261 1.00 16.33 141 ILE D N 1
ATOM 8245 C CA . ILE D 1 144 ? -13.005 -15.709 -34.724 1.00 16.21 141 ILE D CA 1
ATOM 8246 C C . ILE D 1 144 ? -11.491 -15.887 -34.795 1.00 16.98 141 ILE D C 1
ATOM 8247 O O . ILE D 1 144 ? -10.950 -16.645 -34.030 1.00 18.14 141 ILE D O 1
ATOM 8252 N N . GLN D 1 145 ? -10.825 -15.152 -35.679 1.00 17.67 142 GLN D N 1
ATOM 8253 C CA . GLN D 1 145 ? -9.341 -15.119 -35.783 1.00 18.00 142 GLN D CA 1
ATOM 8254 C C . GLN D 1 145 ? -8.756 -16.527 -35.879 1.00 18.37 142 GLN D C 1
ATOM 8255 O O . GLN D 1 145 ? -7.843 -16.910 -35.145 1.00 17.91 142 GLN D O 1
ATOM 8261 N N . PRO D 1 146 ? -9.284 -17.309 -36.820 1.00 17.07 143 PRO D N 1
ATOM 8262 C CA . PRO D 1 146 ? -8.772 -18.652 -36.935 1.00 17.63 143 PRO D CA 1
ATOM 8263 C C . PRO D 1 146 ? -7.393 -18.682 -37.562 1.00 18.41 143 PRO D C 1
ATOM 8264 O O . PRO D 1 146 ? -7.016 -17.764 -38.300 1.00 19.23 143 PRO D O 1
ATOM 8268 N N . ASP D 1 147 ? -6.663 -19.754 -37.292 1.00 19.82 144 ASP D N 1
ATOM 8269 C CA . ASP D 1 147 ? -5.379 -20.009 -37.961 1.00 20.86 144 ASP D CA 1
ATOM 8270 C C . ASP D 1 147 ? -5.594 -20.839 -39.239 1.00 19.79 144 ASP D C 1
ATOM 8271 O O . ASP D 1 147 ? -4.759 -20.822 -40.148 1.00 20.22 144 ASP D O 1
ATOM 8276 N N . VAL D 1 148 ? -6.740 -21.502 -39.331 1.00 18.31 145 VAL D N 1
ATOM 8277 C CA A VAL D 1 148 ? -7.054 -22.480 -40.385 0.60 18.30 145 VAL D CA 1
ATOM 8278 C CA B VAL D 1 148 ? -7.021 -22.351 -40.473 0.40 17.55 145 VAL D CA 1
ATOM 8279 C C . VAL D 1 148 ? -8.530 -22.391 -40.644 1.00 17.37 145 VAL D C 1
ATOM 8280 O O . VAL D 1 148 ? -9.275 -22.279 -39.696 1.00 17.96 145 VAL D O 1
ATOM 8287 N N . ALA D 1 149 ? -8.965 -22.440 -41.896 1.00 16.68 146 ALA D N 1
ATOM 8288 C CA . ALA D 1 149 ? -10.400 -22.467 -42.208 1.00 17.35 146 ALA D CA 1
ATOM 8289 C C . ALA D 1 149 ? -10.637 -23.525 -43.291 1.00 19.34 146 ALA D C 1
ATOM 8290 O O . ALA D 1 149 ? -9.888 -23.575 -44.267 1.00 20.19 146 ALA D O 1
ATOM 8292 N N . CYS D 1 150 ? -11.644 -24.383 -43.104 1.00 20.30 147 CYS D N 1
ATOM 8293 C CA . CYS D 1 150 ? -11.902 -25.473 -44.067 1.00 21.40 147 CYS D CA 1
ATOM 8294 C C . CYS D 1 150 ? -13.167 -25.244 -44.889 1.00 20.70 147 CYS D C 1
ATOM 8295 O O . CYS D 1 150 ? -14.202 -24.877 -44.345 1.00 20.85 147 CYS D O 1
ATOM 8298 N N . PHE D 1 151 ? -13.055 -25.429 -46.194 1.00 20.48 148 PHE D N 1
ATOM 8299 C CA . PHE D 1 151 ? -14.141 -25.265 -47.129 1.00 21.19 148 PHE D CA 1
ATOM 8300 C C . PHE D 1 151 ? -14.174 -26.487 -48.052 1.00 21.40 148 PHE D C 1
ATOM 8301 O O . PHE D 1 151 ? -13.136 -27.091 -48.336 1.00 21.50 148 PHE D O 1
ATOM 8309 N N . GLY D 1 152 ? -15.374 -26.828 -48.523 1.00 22.29 149 GLY D N 1
ATOM 8310 C CA . GLY D 1 152 ? -15.519 -27.911 -49.494 1.00 22.22 149 GLY D CA 1
ATOM 8311 C C . GLY D 1 152 ? -15.092 -27.560 -50.918 1.00 23.72 149 GLY D C 1
ATOM 8312 O O . GLY D 1 152 ? -15.367 -26.479 -51.403 1.00 24.53 149 GLY D O 1
ATOM 8313 N N . GLU D 1 153 ? -14.419 -28.490 -51.593 1.00 23.64 150 GLU D N 1
ATOM 8314 C CA . GLU D 1 153 ? -14.080 -28.337 -52.976 1.00 24.75 150 GLU D CA 1
ATOM 8315 C C . GLU D 1 153 ? -15.319 -28.392 -53.845 1.00 24.29 150 GLU D C 1
ATOM 8316 O O . GLU D 1 153 ? -15.272 -27.930 -54.969 1.00 26.01 150 GLU D O 1
ATOM 8322 N N . LYS D 1 154 ? -16.413 -28.940 -53.337 1.00 24.78 151 LYS D N 1
ATOM 8323 C CA . LYS D 1 154 ? -17.640 -29.036 -54.096 1.00 27.22 151 LYS D CA 1
ATOM 8324 C C . LYS D 1 154 ? -18.055 -27.675 -54.670 1.00 26.99 151 LYS D C 1
ATOM 8325 O O . LYS D 1 154 ? -18.501 -27.615 -55.815 1.00 28.26 151 LYS D O 1
ATOM 8331 N N . ASP D 1 155 ? -17.899 -26.610 -53.881 1.00 26.03 152 ASP D N 1
ATOM 8332 C CA A ASP D 1 155 ? -18.198 -25.241 -54.313 0.60 25.84 152 ASP D CA 1
ATOM 8333 C CA B ASP D 1 155 ? -18.200 -25.243 -54.325 0.40 25.68 152 ASP D CA 1
ATOM 8334 C C . ASP D 1 155 ? -16.873 -24.614 -54.691 1.00 24.73 152 ASP D C 1
ATOM 8335 O O . ASP D 1 155 ? -16.255 -23.845 -53.916 1.00 23.32 152 ASP D O 1
ATOM 8344 N N . TYR D 1 156 ? -16.395 -24.979 -55.877 1.00 23.74 153 TYR D N 1
ATOM 8345 C CA . TYR D 1 156 ? -15.065 -24.657 -56.269 1.00 23.65 153 TYR D CA 1
ATOM 8346 C C . TYR D 1 156 ? -14.833 -23.158 -56.389 1.00 23.98 153 TYR D C 1
ATOM 8347 O O . TYR D 1 156 ? -13.817 -22.691 -55.910 1.00 24.62 153 TYR D O 1
ATOM 8356 N N . GLN D 1 157 ? -15.767 -22.422 -57.015 1.00 24.09 154 GLN D N 1
ATOM 8357 C CA . GLN D 1 157 ? -15.583 -21.001 -57.245 1.00 24.60 154 GLN D CA 1
ATOM 8358 C C . GLN D 1 157 ? -15.577 -20.242 -55.915 1.00 23.80 154 GLN D C 1
ATOM 8359 O O . GLN D 1 157 ? -14.827 -19.282 -55.745 1.00 25.11 154 GLN D O 1
ATOM 8365 N N . GLN D 1 158 ? -16.407 -20.659 -54.973 1.00 23.37 155 GLN D N 1
ATOM 8366 C CA . GLN D 1 158 ? -16.351 -20.094 -53.647 1.00 22.35 155 GLN D CA 1
ATOM 8367 C C . GLN D 1 158 ? -14.941 -20.262 -53.038 1.00 21.13 155 GLN D C 1
ATOM 8368 O O . GLN D 1 158 ? -14.363 -19.317 -52.420 1.00 20.37 155 GLN D O 1
ATOM 8374 N N . LEU D 1 159 ? -14.392 -21.472 -53.145 1.00 20.18 156 LEU D N 1
ATOM 8375 C CA . LEU D 1 159 ? -13.090 -21.747 -52.534 1.00 19.40 156 LEU D CA 1
ATOM 8376 C C . LEU D 1 159 ? -11.992 -20.872 -53.162 1.00 19.73 156 LEU D C 1
ATOM 8377 O O . LEU D 1 159 ? -11.183 -20.236 -52.459 1.00 20.18 156 LEU D O 1
ATOM 8382 N N . ALA D 1 160 ? -12.024 -20.741 -54.489 1.00 19.55 157 ALA D N 1
ATOM 8383 C CA . ALA D 1 160 ? -11.082 -19.886 -55.176 1.00 20.74 157 ALA D CA 1
ATOM 8384 C C . ALA D 1 160 ? -11.216 -18.407 -54.741 1.00 20.06 157 ALA D C 1
ATOM 8385 O O . ALA D 1 160 ? -10.187 -17.714 -54.489 1.00 21.35 157 ALA D O 1
ATOM 8387 N N . LEU D 1 161 ? -12.462 -17.966 -54.634 1.00 20.62 158 LEU D N 1
ATOM 8388 C CA . LEU D 1 161 ? -12.822 -16.594 -54.208 1.00 20.19 158 LEU D CA 1
ATOM 8389 C C . LEU D 1 161 ? -12.275 -16.298 -52.806 1.00 18.92 158 LEU D C 1
ATOM 8390 O O . LEU D 1 161 ? -11.654 -15.257 -52.564 1.00 18.34 158 LEU D O 1
ATOM 8395 N N . ILE D 1 162 ? -12.447 -17.253 -51.887 1.00 18.13 159 ILE D N 1
ATOM 8396 C CA A ILE D 1 162 ? -11.973 -17.079 -50.521 0.60 17.79 159 ILE D CA 1
ATOM 8397 C CA B ILE D 1 162 ? -11.969 -17.094 -50.518 0.40 17.75 159 ILE D CA 1
ATOM 8398 C C . ILE D 1 162 ? -10.430 -17.106 -50.462 1.00 17.54 159 ILE D C 1
ATOM 8399 O O . ILE D 1 162 ? -9.811 -16.313 -49.769 1.00 16.67 159 ILE D O 1
ATOM 8408 N N . ARG D 1 163 ? -9.794 -18.000 -51.198 1.00 18.20 160 ARG D N 1
ATOM 8409 C CA . ARG D 1 163 ? -8.333 -18.004 -51.266 1.00 18.93 160 ARG D CA 1
ATOM 8410 C C . ARG D 1 163 ? -7.799 -16.637 -51.818 1.00 18.25 160 ARG D C 1
ATOM 8411 O O . ARG D 1 163 ? -6.802 -16.116 -51.343 1.00 17.90 160 ARG D O 1
ATOM 8419 N N . LYS D 1 164 ? -8.448 -16.060 -52.814 1.00 17.93 161 LYS D N 1
ATOM 8420 C CA A LYS D 1 164 ? -7.995 -14.768 -53.364 0.70 17.96 161 LYS D CA 1
ATOM 8421 C CA B LYS D 1 164 ? -7.993 -14.768 -53.352 0.30 17.87 161 LYS D CA 1
ATOM 8422 C C . LYS D 1 164 ? -8.201 -13.646 -52.324 1.00 17.60 161 LYS D C 1
ATOM 8423 O O . LYS D 1 164 ? -7.333 -12.798 -52.124 1.00 17.96 161 LYS D O 1
ATOM 8434 N N . MET D 1 165 ? -9.352 -13.650 -51.677 1.00 16.63 162 MET D N 1
ATOM 8435 C CA . MET D 1 165 ? -9.627 -12.668 -50.648 1.00 16.30 162 MET D CA 1
ATOM 8436 C C . MET D 1 165 ? -8.516 -12.739 -49.576 1.00 15.89 162 MET D C 1
ATOM 8437 O O . MET D 1 165 ? -8.032 -11.717 -49.092 1.00 15.25 162 MET D O 1
ATOM 8442 N N . VAL D 1 166 ? -8.182 -13.961 -49.149 1.00 16.45 163 VAL D N 1
ATOM 8443 C CA . VAL D 1 166 ? -7.229 -14.142 -48.085 1.00 16.34 163 VAL D CA 1
ATOM 8444 C C . VAL D 1 166 ? -5.857 -13.604 -48.467 1.00 16.41 163 VAL D C 1
ATOM 8445 O O . VAL D 1 166 ? -5.225 -12.920 -47.689 1.00 16.76 163 VAL D O 1
ATOM 8449 N N . ALA D 1 167 ? -5.422 -13.914 -49.665 1.00 16.77 164 ALA D N 1
ATOM 8450 C CA . ALA D 1 167 ? -4.145 -13.390 -50.157 1.00 18.34 164 ALA D CA 1
ATOM 8451 C C . ALA D 1 167 ? -4.158 -11.873 -50.261 1.00 18.03 164 ALA D C 1
ATOM 8452 O O . ALA D 1 167 ? -3.260 -11.174 -49.755 1.00 21.78 164 ALA D O 1
ATOM 8454 N N . ASP D 1 168 ? -5.209 -11.349 -50.877 1.00 18.10 165 ASP D N 1
ATOM 8455 C CA . ASP D 1 168 ? -5.284 -9.936 -51.145 1.00 16.92 165 ASP D CA 1
ATOM 8456 C C . ASP D 1 168 ? -5.414 -9.080 -49.872 1.00 15.41 165 ASP D C 1
ATOM 8457 O O . ASP D 1 168 ? -4.960 -7.948 -49.856 1.00 15.10 165 ASP D O 1
ATOM 8462 N N . MET D 1 169 ? -6.108 -9.617 -48.860 1.00 15.37 166 MET D N 1
ATOM 8463 C CA . MET D 1 169 ? -6.452 -8.837 -47.699 1.00 13.83 166 MET D CA 1
ATOM 8464 C C . MET D 1 169 ? -5.539 -9.093 -46.507 1.00 15.22 166 MET D C 1
ATOM 8465 O O . MET D 1 169 ? -5.743 -8.497 -45.480 1.00 15.87 166 MET D O 1
ATOM 8470 N N . GLY D 1 170 ? -4.478 -9.893 -46.660 1.00 16.32 167 GLY D N 1
ATOM 8471 C CA . GLY D 1 170 ? -3.468 -10.070 -45.631 1.00 17.19 167 GLY D CA 1
ATOM 8472 C C . GLY D 1 170 ? -3.890 -10.928 -44.467 1.00 16.96 167 GLY D C 1
ATOM 8473 O O . GLY D 1 170 ? -3.359 -10.763 -43.375 1.00 18.04 167 GLY D O 1
ATOM 8474 N N . TYR D 1 171 ? -4.838 -11.843 -44.688 1.00 17.26 168 TYR D N 1
ATOM 8475 C CA . TYR D 1 171 ? -5.223 -12.788 -43.642 1.00 17.78 168 TYR D CA 1
ATOM 8476 C C . TYR D 1 171 ? -4.178 -13.877 -43.543 1.00 18.68 168 TYR D C 1
ATOM 8477 O O . TYR D 1 171 ? -3.854 -14.513 -44.545 1.00 20.60 168 TYR D O 1
ATOM 8486 N N . ASP D 1 172 ? -3.680 -14.104 -42.356 1.00 19.92 169 ASP D N 1
ATOM 8487 C CA . ASP D 1 172 ? -2.701 -15.207 -42.104 1.00 21.68 169 ASP D CA 1
ATOM 8488 C C . ASP D 1 172 ? -3.488 -16.438 -41.640 1.00 20.82 169 ASP D C 1
ATOM 8489 O O . ASP D 1 172 ? -3.526 -16.801 -40.472 1.00 21.75 169 ASP D O 1
ATOM 8494 N N . ILE D 1 173 ? -4.176 -17.023 -42.609 1.00 19.20 170 ILE D N 1
ATOM 8495 C CA . ILE D 1 173 ? -5.070 -18.142 -42.399 1.00 19.17 170 ILE D CA 1
ATOM 8496 C C . ILE D 1 173 ? -4.816 -19.154 -43.464 1.00 20.43 170 ILE D C 1
ATOM 8497 O O . ILE D 1 173 ? -4.792 -18.834 -44.646 1.00 21.48 170 ILE D O 1
ATOM 8502 N N . ASN D 1 174 ? -4.591 -20.392 -43.059 1.00 20.97 171 ASN D N 1
ATOM 8503 C CA . ASN D 1 174 ? -4.416 -21.490 -44.023 1.00 21.91 171 ASN D CA 1
ATOM 8504 C C . ASN D 1 174 ? -5.807 -21.933 -44.497 1.00 21.23 171 ASN D C 1
ATOM 8505 O O . ASN D 1 174 ? -6.623 -22.297 -43.688 1.00 21.56 171 ASN D O 1
ATOM 8510 N N . ILE D 1 175 ? -6.081 -21.845 -45.782 1.00 22.24 172 ILE D N 1
ATOM 8511 C CA . ILE D 1 175 ? -7.391 -22.191 -46.323 1.00 21.05 172 ILE D CA 1
ATOM 8512 C C . ILE D 1 175 ? -7.236 -23.589 -46.874 1.00 21.64 172 ILE D C 1
ATOM 8513 O O . ILE D 1 175 ? -6.442 -23.829 -47.818 1.00 23.91 172 ILE D O 1
ATOM 8518 N N . VAL D 1 176 ? -7.959 -24.511 -46.253 1.00 21.15 173 VAL D N 1
ATOM 8519 C CA . VAL D 1 176 ? -7.923 -25.926 -46.623 1.00 21.13 173 VAL D CA 1
ATOM 8520 C C . VAL D 1 176 ? -9.159 -26.323 -47.428 1.00 21.59 173 VAL D C 1
ATOM 8521 O O . VAL D 1 176 ? -10.304 -26.128 -47.005 1.00 21.61 173 VAL D O 1
ATOM 8525 N N . GLY D 1 177 ? -8.921 -26.877 -48.627 1.00 21.09 174 GLY D N 1
ATOM 8526 C CA . GLY D 1 177 ? -9.982 -27.426 -49.439 1.00 22.32 174 GLY D CA 1
ATOM 8527 C C . GLY D 1 177 ? -10.126 -28.909 -49.127 1.00 23.00 174 GLY D C 1
ATOM 8528 O O . GLY D 1 177 ? -9.125 -29.654 -49.091 1.00 24.78 174 GLY D O 1
ATOM 8529 N N . VAL D 1 178 ? -11.353 -29.314 -48.844 1.00 22.09 175 VAL D N 1
ATOM 8530 C CA . VAL D 1 178 ? -11.646 -30.689 -48.438 1.00 23.28 175 VAL D CA 1
ATOM 8531 C C . VAL D 1 178 ? -12.366 -31.337 -49.604 1.00 23.79 175 VAL D C 1
ATOM 8532 O O . VAL D 1 178 ? -13.395 -30.839 -50.078 1.00 22.66 175 VAL D O 1
ATOM 8536 N N . PRO D 1 179 ? -11.850 -32.472 -50.075 1.00 25.21 176 PRO D N 1
ATOM 8537 C CA . PRO D 1 179 ? -12.514 -33.107 -51.197 1.00 26.53 176 PRO D CA 1
ATOM 8538 C C . PRO D 1 179 ? -13.956 -33.533 -50.924 1.00 27.24 176 PRO D C 1
ATOM 8539 O O . PRO D 1 179 ? -14.366 -33.832 -49.763 1.00 27.55 176 PRO D O 1
ATOM 8543 N N . THR D 1 180 ? -14.746 -33.583 -51.980 1.00 27.92 177 THR D N 1
ATOM 8544 C CA A THR D 1 180 ? -16.144 -33.940 -51.831 0.60 29.90 177 THR D CA 1
ATOM 8545 C CA B THR D 1 180 ? -16.157 -33.953 -51.826 0.40 29.36 177 THR D CA 1
ATOM 8546 C C . THR D 1 180 ? -16.278 -35.420 -51.442 1.00 30.46 177 THR D C 1
ATOM 8547 O O . THR D 1 180 ? -15.480 -36.241 -51.890 1.00 29.80 177 THR D O 1
ATOM 8554 N N . VAL D 1 181 ? -17.271 -35.732 -50.612 1.00 31.69 178 VAL D N 1
ATOM 8555 C CA . VAL D 1 181 ? -17.569 -37.133 -50.269 1.00 33.41 178 VAL D CA 1
ATOM 8556 C C . VAL D 1 181 ? -18.155 -37.796 -51.535 1.00 35.32 178 VAL D C 1
ATOM 8557 O O . VAL D 1 181 ? -18.913 -37.156 -52.249 1.00 35.40 178 VAL D O 1
ATOM 8561 N N . ARG D 1 182 ? -17.760 -39.039 -51.820 1.00 37.47 179 ARG D N 1
ATOM 8562 C CA . ARG D 1 182 ? -18.257 -39.784 -52.974 1.00 39.75 179 ARG D CA 1
ATOM 8563 C C . ARG D 1 182 ? -18.858 -41.133 -52.566 1.00 41.27 179 ARG D C 1
ATOM 8564 O O . ARG D 1 182 ? -18.404 -41.768 -51.593 1.00 42.41 179 ARG D O 1
ATOM 8572 N N . ALA D 1 183 ? -19.865 -41.571 -53.328 1.00 42.76 180 ALA D N 1
ATOM 8573 C CA . ALA D 1 183 ? -20.398 -42.923 -53.196 1.00 43.50 180 ALA D CA 1
ATOM 8574 C C . ALA D 1 183 ? -19.325 -43.927 -53.642 1.00 45.00 180 ALA D C 1
ATOM 8575 O O . ALA D 1 183 ? -18.314 -43.525 -54.228 1.00 44.87 180 ALA D O 1
ATOM 8577 N N . LYS D 1 184 ? -19.513 -45.218 -53.355 1.00 46.45 181 LYS D N 1
ATOM 8578 C CA . LYS D 1 184 ? -18.517 -46.226 -53.750 1.00 48.00 181 LYS D CA 1
ATOM 8579 C C . LYS D 1 184 ? -18.280 -46.193 -55.263 1.00 47.91 181 LYS D C 1
ATOM 8580 O O . LYS D 1 184 ? -17.139 -46.325 -55.723 1.00 47.84 181 LYS D O 1
ATOM 8586 N N . ASP D 1 185 ? -19.358 -45.986 -56.018 1.00 48.44 182 ASP D N 1
ATOM 8587 C CA . ASP D 1 185 ? -19.289 -45.902 -57.480 1.00 49.25 182 ASP D CA 1
ATOM 8588 C C . ASP D 1 185 ? -18.717 -44.582 -58.045 1.00 49.21 182 ASP D C 1
ATOM 8589 O O . ASP D 1 185 ? -18.491 -44.488 -59.249 1.00 49.13 182 ASP D O 1
ATOM 8594 N N . GLY D 1 186 ? -18.505 -43.569 -57.191 1.00 49.08 183 GLY D N 1
ATOM 8595 C CA . GLY D 1 186 ? -17.880 -42.301 -57.614 1.00 48.12 183 GLY D CA 1
ATOM 8596 C C . GLY D 1 186 ? -18.758 -41.048 -57.661 1.00 47.39 183 GLY D C 1
ATOM 8597 O O . GLY D 1 186 ? -18.231 -39.919 -57.771 1.00 47.72 183 GLY D O 1
ATOM 8598 N N . LEU D 1 187 ? -20.080 -41.202 -57.590 1.00 45.82 184 LEU D N 1
ATOM 8599 C CA . LEU D 1 187 ? -20.967 -40.039 -57.616 1.00 45.04 184 LEU D CA 1
ATOM 8600 C C . LEU D 1 187 ? -20.710 -39.123 -56.401 1.00 44.04 184 LEU D C 1
ATOM 8601 O O . LEU D 1 187 ? -20.716 -39.573 -55.259 1.00 43.09 184 LEU D O 1
ATOM 8606 N N . ALA D 1 188 ? -20.555 -37.836 -56.653 1.00 43.27 185 ALA D N 1
ATOM 8607 C CA . ALA D 1 188 ? -20.386 -36.854 -55.579 1.00 43.07 185 ALA D CA 1
ATOM 8608 C C . ALA D 1 188 ? -21.669 -36.676 -54.754 1.00 43.61 185 ALA D C 1
ATOM 8609 O O . ALA D 1 188 ? -22.776 -36.489 -55.313 1.00 42.65 185 ALA D O 1
ATOM 8611 N N . LEU D 1 189 ? -21.519 -36.722 -53.425 1.00 44.07 186 LEU D N 1
ATOM 8612 C CA . LEU D 1 189 ? -22.632 -36.448 -52.497 1.00 44.93 186 LEU D CA 1
ATOM 8613 C C . LEU D 1 189 ? -23.261 -35.068 -52.746 1.00 46.79 186 LEU D C 1
ATOM 8614 O O . LEU D 1 189 ? -22.562 -34.088 -52.837 1.00 46.58 186 LEU D O 1
ATOM 8619 N N . SER D 1 190 ? -24.590 -35.025 -52.834 1.00 49.40 187 SER D N 1
ATOM 8620 C CA . SER D 1 190 ? -25.345 -33.790 -53.100 1.00 51.67 187 SER D CA 1
ATOM 8621 C C . SER D 1 190 ? -26.844 -34.047 -52.848 1.00 54.27 187 SER D C 1
ATOM 8622 O O . SER D 1 190 ? -27.335 -35.126 -53.153 1.00 54.43 187 SER D O 1
ATOM 8625 N N . SER D 1 191 ? -27.551 -33.060 -52.305 1.00 58.22 188 SER D N 1
ATOM 8626 C CA . SER D 1 191 ? -29.012 -33.127 -52.088 1.00 61.57 188 SER D CA 1
ATOM 8627 C C . SER D 1 191 ? -29.804 -32.978 -53.372 1.00 65.18 188 SER D C 1
ATOM 8628 O O . SER D 1 191 ? -30.991 -32.616 -53.331 1.00 65.90 188 SER D O 1
ATOM 8631 N N . ARG D 1 192 ? -29.131 -33.173 -54.507 1.00 69.20 189 ARG D N 1
ATOM 8632 C CA . ARG D 1 192 ? -29.793 -33.379 -55.792 1.00 72.35 189 ARG D CA 1
ATOM 8633 C C . ARG D 1 192 ? -29.673 -34.846 -56.253 1.00 74.39 189 ARG D C 1
ATOM 8634 O O . ARG D 1 192 ? -30.224 -35.206 -57.296 1.00 74.83 189 ARG D O 1
ATOM 8642 N N . ASN D 1 193 ? -28.978 -35.684 -55.472 1.00 76.68 190 ASN D N 1
ATOM 8643 C CA . ASN D 1 193 ? -28.907 -37.138 -55.728 1.00 78.53 190 ASN D CA 1
ATOM 8644 C C . ASN D 1 193 ? -30.181 -37.914 -55.325 1.00 80.56 190 ASN D C 1
ATOM 8645 O O . ASN D 1 193 ? -30.359 -39.069 -55.742 1.00 80.78 190 ASN D O 1
ATOM 8650 N N . GLY D 1 194 ? -31.038 -37.299 -54.508 1.00 82.68 191 GLY D N 1
ATOM 8651 C CA . GLY D 1 194 ? -32.340 -37.879 -54.156 1.00 84.60 191 GLY D CA 1
ATOM 8652 C C . GLY D 1 194 ? -33.384 -37.733 -55.259 1.00 86.28 191 GLY D C 1
ATOM 8653 O O . GLY D 1 194 ? -34.224 -38.612 -55.446 1.00 86.57 191 GLY D O 1
ATOM 8654 N N . TYR D 1 195 ? -33.318 -36.621 -55.994 1.00 88.19 192 TYR D N 1
ATOM 8655 C CA . TYR D 1 195 ? -34.248 -36.320 -57.091 1.00 89.58 192 TYR D CA 1
ATOM 8656 C C . TYR D 1 195 ? -34.133 -37.272 -58.303 1.00 90.53 192 TYR D C 1
ATOM 8657 O O . TYR D 1 195 ? -34.932 -37.176 -59.239 1.00 90.69 192 TYR D O 1
ATOM 8666 N N . LEU D 1 196 ? -33.140 -38.166 -58.288 1.00 91.62 193 LEU D N 1
ATOM 8667 C CA . LEU D 1 196 ? -32.972 -39.212 -59.313 1.00 92.43 193 LEU D CA 1
ATOM 8668 C C . LEU D 1 196 ? -33.806 -40.465 -58.999 1.00 93.23 193 LEU D C 1
ATOM 8669 O O . LEU D 1 196 ? -34.175 -40.697 -57.849 1.00 93.42 193 LEU D O 1
ATOM 8674 N N . THR D 1 197 ? -34.097 -41.258 -60.032 1.00 94.16 194 THR D N 1
ATOM 8675 C CA . THR D 1 197 ? -34.704 -42.599 -59.893 1.00 95.01 194 THR D CA 1
ATOM 8676 C C . THR D 1 197 ? -33.570 -43.636 -59.910 1.00 95.29 194 THR D C 1
ATOM 8677 O O . THR D 1 197 ? -32.426 -43.270 -60.192 1.00 95.44 194 THR D O 1
ATOM 8681 N N . GLU D 1 198 ? -33.870 -44.908 -59.613 1.00 95.47 195 GLU D N 1
ATOM 8682 C CA . GLU D 1 198 ? -32.860 -45.991 -59.676 1.00 95.53 195 GLU D CA 1
ATOM 8683 C C . GLU D 1 198 ? -32.230 -46.132 -61.077 1.00 95.31 195 GLU D C 1
ATOM 8684 O O . GLU D 1 198 ? -31.039 -46.460 -61.202 1.00 95.21 195 GLU D O 1
ATOM 8690 N N . GLU D 1 199 ? -33.040 -45.890 -62.112 1.00 95.05 196 GLU D N 1
ATOM 8691 C CA A GLU D 1 199 ? -32.540 -45.933 -63.491 0.60 94.84 196 GLU D CA 1
ATOM 8692 C CA B GLU D 1 199 ? -32.603 -45.889 -63.516 0.40 94.85 196 GLU D CA 1
ATOM 8693 C C . GLU D 1 199 ? -31.638 -44.735 -63.818 1.00 94.46 196 GLU D C 1
ATOM 8694 O O . GLU D 1 199 ? -30.700 -44.878 -64.609 1.00 94.55 196 GLU D O 1
ATOM 8705 N N . GLU D 1 200 ? -31.900 -43.577 -63.204 1.00 93.47 197 GLU D N 1
ATOM 8706 C CA . GLU D 1 200 ? -31.074 -42.371 -63.388 1.00 92.34 197 GLU D CA 1
ATOM 8707 C C . GLU D 1 200 ? -29.863 -42.341 -62.451 1.00 90.98 197 GLU D C 1
ATOM 8708 O O . GLU D 1 200 ? -28.826 -41.771 -62.795 1.00 90.92 197 GLU D O 1
ATOM 8714 N N . ARG D 1 201 ? -30.010 -42.939 -61.266 1.00 89.18 198 ARG D N 1
ATOM 8715 C CA . ARG D 1 201 ? -28.918 -43.055 -60.293 1.00 87.65 198 ARG D CA 1
ATOM 8716 C C . ARG D 1 201 ? -27.856 -44.049 -60.769 1.00 86.51 198 ARG D C 1
ATOM 8717 O O . ARG D 1 201 ? -26.704 -43.983 -60.338 1.00 86.30 198 ARG D O 1
ATOM 8725 N N . GLN D 1 202 ? -28.243 -44.956 -61.665 1.00 85.09 199 GLN D N 1
ATOM 8726 C CA . GLN D 1 202 ? -27.305 -45.916 -62.256 1.00 83.97 199 GLN D CA 1
ATOM 8727 C C . GLN D 1 202 ? -26.349 -45.285 -63.292 1.00 82.36 199 GLN D C 1
ATOM 8728 O O . GLN D 1 202 ? -25.258 -45.823 -63.536 1.00 82.14 199 GLN D O 1
ATOM 8734 N N . ILE D 1 203 ? -26.751 -44.161 -63.895 1.00 80.27 200 ILE D N 1
ATOM 8735 C CA . ILE D 1 203 ? -25.929 -43.491 -64.921 1.00 78.57 200 ILE D CA 1
ATOM 8736 C C . ILE D 1 203 ? -25.156 -42.246 -64.410 1.00 76.38 200 ILE D C 1
ATOM 8737 O O . ILE D 1 203 ? -24.176 -41.825 -65.040 1.00 76.10 200 ILE D O 1
ATOM 8742 N N . ALA D 1 204 ? -25.565 -41.690 -63.264 1.00 73.79 201 ALA D N 1
ATOM 8743 C CA . ALA D 1 204 ? -24.915 -40.485 -62.697 1.00 71.55 201 ALA D CA 1
ATOM 8744 C C . ALA D 1 204 ? -23.378 -40.597 -62.480 1.00 69.32 201 ALA D C 1
ATOM 8745 O O . ALA D 1 204 ? -22.667 -39.576 -62.560 1.00 68.77 201 ALA D O 1
ATOM 8747 N N . PRO D 1 205 ? -22.860 -41.824 -62.217 1.00 66.74 202 PRO D N 1
ATOM 8748 C CA . PRO D 1 205 ? -21.397 -41.981 -62.109 1.00 65.08 202 PRO D CA 1
ATOM 8749 C C . PRO D 1 205 ? -20.567 -41.682 -63.379 1.00 63.38 202 PRO D C 1
ATOM 8750 O O . PRO D 1 205 ? -19.382 -41.356 -63.236 1.00 63.45 202 PRO D O 1
ATOM 8754 N N . GLN D 1 206 ? -21.144 -41.792 -64.588 1.00 61.22 203 GLN D N 1
ATOM 8755 C CA . GLN D 1 206 ? -20.394 -41.460 -65.836 1.00 59.61 203 GLN D CA 1
ATOM 8756 C C . GLN D 1 206 ? -19.986 -39.977 -65.862 1.00 57.68 203 GLN D C 1
ATOM 8757 O O . GLN D 1 206 ? -19.037 -39.597 -66.561 1.00 58.13 203 GLN D O 1
ATOM 8763 N N . LEU D 1 207 ? -20.702 -39.138 -65.114 1.00 55.31 204 LEU D N 1
ATOM 8764 C CA . LEU D 1 207 ? -20.249 -37.757 -64.899 1.00 53.61 204 LEU D CA 1
ATOM 8765 C C . LEU D 1 207 ? -18.803 -37.736 -64.401 1.00 51.72 204 LEU D C 1
ATOM 8766 O O . LEU D 1 207 ? -17.916 -37.212 -65.078 1.00 50.94 204 LEU D O 1
ATOM 8771 N N . SER D 1 208 ? -18.562 -38.346 -63.246 1.00 50.25 205 SER D N 1
ATOM 8772 C CA . SER D 1 208 ? -17.212 -38.394 -62.683 1.00 49.13 205 SER D CA 1
ATOM 8773 C C . SER D 1 208 ? -16.205 -39.149 -63.549 1.00 49.22 205 SER D C 1
ATOM 8774 O O . SER D 1 208 ? -15.053 -38.734 -63.638 1.00 48.53 205 SER D O 1
ATOM 8777 N N . LYS D 1 209 ? -16.614 -40.263 -64.164 1.00 49.36 206 LYS D N 1
ATOM 8778 C CA . LYS D 1 209 ? -15.682 -41.061 -65.012 1.00 49.66 206 LYS D CA 1
ATOM 8779 C C . LYS D 1 209 ? -15.200 -40.269 -66.250 1.00 49.50 206 LYS D C 1
ATOM 8780 O O . LYS D 1 209 ? -14.012 -40.314 -66.588 1.00 50.12 206 LYS D O 1
ATOM 8786 N N . ILE D 1 210 ? -16.115 -39.541 -66.897 1.00 49.02 207 ILE D N 1
ATOM 8787 C CA . ILE D 1 210 ? -15.787 -38.675 -68.036 1.00 49.35 207 ILE D CA 1
ATOM 8788 C C . ILE D 1 210 ? -14.891 -37.516 -67.606 1.00 49.52 207 ILE D C 1
ATOM 8789 O O . ILE D 1 210 ? -13.996 -37.093 -68.352 1.00 50.22 207 ILE D O 1
ATOM 8794 N N . MET D 1 211 ? -15.148 -36.999 -66.397 1.00 49.18 208 MET D N 1
ATOM 8795 C CA . MET D 1 211 ? -14.270 -36.000 -65.781 1.00 49.03 208 MET D CA 1
ATOM 8796 C C . MET D 1 211 ? -12.896 -36.604 -65.496 1.00 49.95 208 MET D C 1
ATOM 8797 O O . MET D 1 211 ? -11.866 -35.998 -65.796 1.00 49.85 208 MET D O 1
ATOM 8802 N N . TRP D 1 212 ? -12.882 -37.795 -64.902 1.00 51.36 209 TRP D N 1
ATOM 8803 C CA . TRP D 1 212 ? -11.615 -38.466 -64.593 1.00 52.92 209 TRP D CA 1
ATOM 8804 C C . TRP D 1 212 ? -10.884 -38.907 -65.888 1.00 54.03 209 TRP D C 1
ATOM 8805 O O . TRP D 1 212 ? -9.648 -38.884 -65.920 1.00 53.97 209 TRP D O 1
ATOM 8816 N N . ALA D 1 213 ? -11.651 -39.241 -66.939 1.00 55.35 210 ALA D N 1
ATOM 8817 C CA . ALA D 1 213 ? -11.118 -39.495 -68.304 1.00 56.72 210 ALA D CA 1
ATOM 8818 C C . ALA D 1 213 ? -10.350 -38.272 -68.848 1.00 57.87 210 ALA D C 1
ATOM 8819 O O . ALA D 1 213 ? -9.216 -38.407 -69.336 1.00 57.63 210 ALA D O 1
ATOM 8821 N N . LEU D 1 214 ? -10.988 -37.099 -68.759 1.00 59.20 211 LEU D N 1
ATOM 8822 C CA . LEU D 1 214 ? -10.382 -35.807 -69.147 1.00 60.25 211 LEU D CA 1
ATOM 8823 C C . LEU D 1 214 ? -9.076 -35.478 -68.399 1.00 61.00 211 LEU D C 1
ATOM 8824 O O . LEU D 1 214 ? -8.103 -35.082 -69.033 1.00 61.23 211 LEU D O 1
ATOM 8829 N N . ALA D 1 215 ? -9.053 -35.645 -67.071 1.00 61.72 212 ALA D N 1
ATOM 8830 C CA . ALA D 1 215 ? -7.863 -35.321 -66.258 1.00 62.30 212 ALA D CA 1
ATOM 8831 C C . ALA D 1 215 ? -6.635 -36.148 -66.677 1.00 63.06 212 ALA D C 1
ATOM 8832 O O . ALA D 1 215 ? -5.496 -35.650 -66.641 1.00 62.66 212 ALA D O 1
ATOM 8834 N N . GLU D 1 216 ? -6.888 -37.397 -67.087 1.00 64.27 213 GLU D N 1
ATOM 8835 C CA . GLU D 1 216 ? -5.839 -38.321 -67.570 1.00 65.59 213 GLU D CA 1
ATOM 8836 C C . GLU D 1 216 ? -5.153 -37.854 -68.866 1.00 67.84 213 GLU D C 1
ATOM 8837 O O . GLU D 1 216 ? -3.923 -37.876 -68.959 1.00 67.68 213 GLU D O 1
ATOM 8843 N N . LYS D 1 217 ? -5.949 -37.442 -69.852 1.00 70.99 214 LYS D N 1
ATOM 8844 C CA . LYS D 1 217 ? -5.413 -36.788 -71.054 1.00 73.66 214 LYS D CA 1
ATOM 8845 C C . LYS D 1 217 ? -4.353 -35.744 -70.647 1.00 75.72 214 LYS D C 1
ATOM 8846 O O . LYS D 1 217 ? -3.201 -35.812 -71.093 1.00 75.69 214 LYS D O 1
ATOM 8852 N N . MET D 1 218 ? -4.752 -34.811 -69.772 1.00 78.12 215 MET D N 1
ATOM 8853 C CA . MET D 1 218 ? -3.914 -33.663 -69.356 1.00 79.87 215 MET D CA 1
ATOM 8854 C C . MET D 1 218 ? -2.650 -34.072 -68.574 1.00 81.16 215 MET D C 1
ATOM 8855 O O . MET D 1 218 ? -1.601 -33.427 -68.696 1.00 81.08 215 MET D O 1
ATOM 8860 N N . ALA D 1 219 ? -2.760 -35.130 -67.768 1.00 82.60 216 ALA D N 1
ATOM 8861 C CA . ALA D 1 219 ? -1.613 -35.674 -67.035 1.00 83.65 216 ALA D CA 1
ATOM 8862 C C . ALA D 1 219 ? -0.534 -36.178 -68.004 1.00 84.50 216 ALA D C 1
ATOM 8863 O O . ALA D 1 219 ? 0.659 -35.981 -67.763 1.00 84.53 216 ALA D O 1
ATOM 8865 N N . LEU D 1 220 ? -0.963 -36.813 -69.097 1.00 85.40 217 LEU D N 1
ATOM 8866 C CA . LEU D 1 220 ? -0.052 -37.228 -70.175 1.00 86.10 217 LEU D CA 1
ATOM 8867 C C . LEU D 1 220 ? 0.507 -35.997 -70.901 1.00 86.50 217 LEU D C 1
ATOM 8868 O O . LEU D 1 220 ? 1.721 -35.896 -71.130 1.00 86.59 217 LEU D O 1
ATOM 8873 N N . GLY D 1 221 ? -0.374 -35.061 -71.254 1.00 86.70 218 GLY D N 1
ATOM 8874 C CA . GLY D 1 221 ? 0.065 -33.829 -71.910 1.00 86.79 218 GLY D CA 1
ATOM 8875 C C . GLY D 1 221 ? -0.968 -32.961 -72.614 1.00 86.75 218 GLY D C 1
ATOM 8876 O O . GLY D 1 221 ? -0.701 -31.779 -72.828 1.00 86.83 218 GLY D O 1
ATOM 8877 N N . GLU D 1 222 ? -2.125 -33.520 -72.989 1.00 86.56 219 GLU D N 1
ATOM 8878 C CA . GLU D 1 222 ? -3.146 -32.776 -73.755 1.00 86.36 219 GLU D CA 1
ATOM 8879 C C . GLU D 1 222 ? -3.453 -31.398 -73.152 1.00 85.82 219 GLU D C 1
ATOM 8880 O O . GLU D 1 222 ? -3.583 -31.247 -71.929 1.00 85.72 219 GLU D O 1
ATOM 8886 N N . ARG D 1 223 ? -3.541 -30.395 -74.025 1.00 85.06 220 ARG D N 1
ATOM 8887 C CA . ARG D 1 223 ? -3.789 -29.015 -73.605 1.00 84.44 220 ARG D CA 1
ATOM 8888 C C . ARG D 1 223 ? -4.735 -28.267 -74.568 1.00 83.24 220 ARG D C 1
ATOM 8889 O O . ARG D 1 223 ? -4.722 -27.033 -74.613 1.00 83.28 220 ARG D O 1
ATOM 8897 N N . GLN D 1 224 ? -5.562 -29.011 -75.313 1.00 81.71 221 GLN D N 1
ATOM 8898 C CA . GLN D 1 224 ? -6.514 -28.421 -76.271 1.00 80.45 221 GLN D CA 1
ATOM 8899 C C . GLN D 1 224 ? -7.953 -28.508 -75.754 1.00 78.89 221 GLN D C 1
ATOM 8900 O O . GLN D 1 224 ? -8.681 -29.457 -76.070 1.00 78.39 221 GLN D O 1
ATOM 8906 N N . ILE D 1 225 ? -8.350 -27.481 -74.996 1.00 77.24 222 ILE D N 1
ATOM 8907 C CA . ILE D 1 225 ? -9.540 -27.514 -74.122 1.00 75.87 222 ILE D CA 1
ATOM 8908 C C . ILE D 1 225 ? -10.876 -27.597 -74.875 1.00 74.87 222 ILE D C 1
ATOM 8909 O O . ILE D 1 225 ? -11.788 -28.310 -74.450 1.00 74.68 222 ILE D O 1
ATOM 8914 N N . ASP D 1 226 ? -10.992 -26.862 -75.978 1.00 73.84 223 ASP D N 1
ATOM 8915 C CA . ASP D 1 226 ? -12.188 -26.919 -76.831 1.00 73.04 223 ASP D CA 1
ATOM 8916 C C . ASP D 1 226 ? -12.473 -28.351 -77.314 1.00 72.01 223 ASP D C 1
ATOM 8917 O O . ASP D 1 226 ? -13.567 -28.882 -77.101 1.00 71.46 223 ASP D O 1
ATOM 8922 N N . ALA D 1 227 ? -11.462 -28.962 -77.931 1.00 71.06 224 ALA D N 1
ATOM 8923 C CA . ALA D 1 227 ? -11.574 -30.297 -78.532 1.00 70.38 224 ALA D CA 1
ATOM 8924 C C . ALA D 1 227 ? -11.662 -31.440 -77.504 1.00 69.51 224 ALA D C 1
ATOM 8925 O O . ALA D 1 227 ? -12.105 -32.545 -77.840 1.00 69.75 224 ALA D O 1
ATOM 8927 N N . LEU D 1 228 ? -11.225 -31.177 -76.268 1.00 68.35 225 LEU D N 1
ATOM 8928 C CA . LEU D 1 228 ? -11.359 -32.131 -75.147 1.00 67.39 225 LEU D CA 1
ATOM 8929 C C . LEU D 1 228 ? -12.786 -32.107 -74.546 1.00 66.57 225 LEU D C 1
ATOM 8930 O O . LEU D 1 228 ? -13.352 -33.159 -74.225 1.00 66.07 225 LEU D O 1
ATOM 8935 N N . LEU D 1 229 ? -13.365 -30.909 -74.420 1.00 65.83 226 LEU D N 1
ATOM 8936 C CA . LEU D 1 229 ? -14.686 -30.734 -73.799 1.00 65.29 226 LEU D CA 1
ATOM 8937 C C . LEU D 1 229 ? -15.844 -31.019 -74.753 1.00 65.21 226 LEU D C 1
ATOM 8938 O O . LEU D 1 229 ? -16.928 -31.378 -74.305 1.00 64.86 226 LEU D O 1
ATOM 8943 N N . GLU D 1 230 ? -15.636 -30.843 -76.058 1.00 65.41 227 GLU D N 1
ATOM 8944 C CA . GLU D 1 230 ? -16.619 -31.309 -77.039 1.00 65.62 227 GLU D CA 1
ATOM 8945 C C . GLU D 1 230 ? -16.765 -32.833 -76.923 1.00 65.54 227 GLU D C 1
ATOM 8946 O O . GLU D 1 230 ? -17.886 -33.363 -76.898 1.00 65.46 227 GLU D O 1
ATOM 8952 N N . GLU D 1 231 ? -15.624 -33.526 -76.849 1.00 65.55 228 GLU D N 1
ATOM 8953 C CA . GLU D 1 231 ? -15.602 -34.989 -76.672 1.00 65.66 228 GLU D CA 1
ATOM 8954 C C . GLU D 1 231 ? -16.204 -35.428 -75.332 1.00 65.30 228 GLU D C 1
ATOM 8955 O O . GLU D 1 231 ? -16.803 -36.502 -75.252 1.00 64.95 228 GLU D O 1
ATOM 8961 N N . ALA D 1 232 ? -16.056 -34.597 -74.293 1.00 65.03 229 ALA D N 1
ATOM 8962 C CA . ALA D 1 232 ? -16.757 -34.828 -73.018 1.00 64.67 229 ALA D CA 1
ATOM 8963 C C . ALA D 1 232 ? -18.269 -34.543 -73.128 1.00 64.63 229 ALA D C 1
ATOM 8964 O O . ALA D 1 232 ? -19.083 -35.336 -72.650 1.00 64.33 229 ALA D O 1
ATOM 8966 N N . ALA D 1 233 ? -18.638 -33.426 -73.761 1.00 64.89 230 ALA D N 1
ATOM 8967 C CA . ALA D 1 233 ? -20.039 -32.961 -73.811 1.00 65.36 230 ALA D CA 1
ATOM 8968 C C . ALA D 1 233 ? -20.905 -33.756 -74.807 1.00 66.17 230 ALA D C 1
ATOM 8969 O O . ALA D 1 233 ? -22.141 -33.809 -74.671 1.00 66.21 230 ALA D O 1
ATOM 8971 N N . ALA D 1 234 ? -20.248 -34.343 -75.810 1.00 66.79 231 ALA D N 1
ATOM 8972 C CA . ALA D 1 234 ? -20.890 -35.277 -76.740 1.00 67.53 231 ALA D CA 1
ATOM 8973 C C . ALA D 1 234 ? -21.186 -36.623 -76.057 1.00 68.15 231 ALA D C 1
ATOM 8974 O O . ALA D 1 234 ? -22.250 -37.208 -76.281 1.00 68.28 231 ALA D O 1
ATOM 8976 N N . GLN D 1 235 ? -20.249 -37.092 -75.220 1.00 68.85 232 GLN D N 1
ATOM 8977 C CA . GLN D 1 235 ? -20.373 -38.375 -74.478 1.00 69.37 232 GLN D CA 1
ATOM 8978 C C . GLN D 1 235 ? -21.466 -38.409 -73.398 1.00 69.74 232 GLN D C 1
ATOM 8979 O O . GLN D 1 235 ? -22.076 -39.462 -73.177 1.00 70.06 232 GLN D O 1
ATOM 8985 N N . LEU D 1 236 ? -21.674 -37.286 -72.705 1.00 70.00 233 LEU D N 1
ATOM 8986 C CA . LEU D 1 236 ? -22.704 -37.190 -71.662 1.00 70.26 233 LEU D CA 1
ATOM 8987 C C . LEU D 1 236 ? -24.126 -37.284 -72.265 1.00 70.80 233 LEU D C 1
ATOM 8988 O O . LEU D 1 236 ? -25.029 -37.854 -71.647 1.00 71.03 233 LEU D O 1
ATOM 8993 N N . LEU D 1 237 ? -24.323 -36.747 -73.471 1.00 71.36 234 LEU D N 1
ATOM 8994 C CA . LEU D 1 237 ? -25.603 -36.906 -74.205 1.00 71.87 234 LEU D CA 1
ATOM 8995 C C . LEU D 1 237 ? -25.793 -38.377 -74.649 1.00 72.00 234 LEU D C 1
ATOM 8996 O O . LEU D 1 237 ? -26.910 -38.902 -74.640 1.00 72.11 234 LEU D O 1
ATOM 9001 N N . ARG D 1 238 ? -24.681 -39.028 -75.001 1.00 72.17 235 ARG D N 1
ATOM 9002 C CA . ARG D 1 238 ? -24.648 -40.451 -75.393 1.00 72.37 235 ARG D CA 1
ATOM 9003 C C . ARG D 1 238 ? -25.093 -41.441 -74.293 1.00 71.96 235 ARG D C 1
ATOM 9004 O O . ARG D 1 238 ? -25.488 -42.569 -74.611 1.00 71.91 235 ARG D O 1
ATOM 9012 N N . VAL D 1 239 ? -25.008 -41.030 -73.019 1.00 71.26 236 VAL D N 1
ATOM 9013 C CA . VAL D 1 239 ? -25.365 -41.897 -71.881 1.00 70.55 236 VAL D CA 1
ATOM 9014 C C . VAL D 1 239 ? -26.653 -41.487 -71.132 1.00 69.81 236 VAL D C 1
ATOM 9015 O O . VAL D 1 239 ? -27.090 -42.224 -70.246 1.00 69.81 236 VAL D O 1
ATOM 9019 N N . GLY D 1 240 ? -27.255 -40.338 -71.474 1.00 68.92 237 GLY D N 1
ATOM 9020 C CA . GLY D 1 240 ? -28.542 -39.911 -70.867 1.00 68.34 237 GLY D CA 1
ATOM 9021 C C . GLY D 1 240 ? -28.650 -38.508 -70.244 1.00 67.71 237 GLY D C 1
ATOM 9022 O O . GLY D 1 240 ? -29.775 -38.018 -70.015 1.00 67.33 237 GLY D O 1
ATOM 9023 N N . PHE D 1 241 ? -27.503 -37.872 -69.954 1.00 66.91 238 PHE D N 1
ATOM 9024 C CA . PHE D 1 241 ? -27.455 -36.464 -69.455 1.00 66.17 238 PHE D CA 1
ATOM 9025 C C . PHE D 1 241 ? -27.823 -35.451 -70.565 1.00 65.57 238 PHE D C 1
ATOM 9026 O O . PHE D 1 241 ? -27.437 -35.641 -71.721 1.00 65.44 238 PHE D O 1
ATOM 9034 N N . THR D 1 242 ? -28.508 -34.359 -70.210 1.00 64.99 239 THR D N 1
ATOM 9035 C CA . THR D 1 242 ? -28.469 -33.133 -71.029 1.00 64.36 239 THR D CA 1
ATOM 9036 C C . THR D 1 242 ? -27.280 -32.300 -70.494 1.00 63.80 239 THR D C 1
ATOM 9037 O O . THR D 1 242 ? -27.355 -31.747 -69.377 1.00 63.44 239 THR D O 1
ATOM 9041 N N . PRO D 1 243 ? -26.178 -32.212 -71.280 1.00 62.80 240 PRO D N 1
ATOM 9042 C CA . PRO D 1 243 ? -24.969 -31.564 -70.760 1.00 61.77 240 PRO D CA 1
ATOM 9043 C C . PRO D 1 243 ? -25.081 -30.033 -70.744 1.00 60.62 240 PRO D C 1
ATOM 9044 O O . PRO D 1 243 ? -25.462 -29.445 -71.760 1.00 60.88 240 PRO D O 1
ATOM 9048 N N . ASP D 1 244 ? -24.779 -29.410 -69.595 1.00 58.99 241 ASP D N 1
ATOM 9049 C CA . ASP D 1 244 ? -24.619 -27.942 -69.494 1.00 57.65 241 ASP D CA 1
ATOM 9050 C C . ASP D 1 244 ? -23.182 -27.606 -69.893 1.00 55.96 241 ASP D C 1
ATOM 9051 O O . ASP D 1 244 ? -22.391 -28.522 -70.192 1.00 55.70 241 ASP D O 1
ATOM 9056 N N . GLU D 1 245 ? -22.824 -26.315 -69.877 1.00 54.37 242 GLU D N 1
ATOM 9057 C CA A GLU D 1 245 ? -21.492 -25.877 -70.326 0.60 53.41 242 GLU D CA 1
ATOM 9058 C CA B GLU D 1 245 ? -21.500 -25.890 -70.339 0.40 53.35 242 GLU D CA 1
ATOM 9059 C C . GLU D 1 245 ? -20.391 -26.332 -69.369 1.00 52.13 242 GLU D C 1
ATOM 9060 O O . GLU D 1 245 ? -20.542 -26.242 -68.156 1.00 52.21 242 GLU D O 1
ATOM 9071 N N . LEU D 1 246 ? -19.286 -26.814 -69.940 1.00 49.96 243 LEU D N 1
ATOM 9072 C CA . LEU D 1 246 ? -18.161 -27.386 -69.201 1.00 47.76 243 LEU D CA 1
ATOM 9073 C C . LEU D 1 246 ? -16.980 -26.420 -69.303 1.00 45.60 243 LEU D C 1
ATOM 9074 O O . LEU D 1 246 ? -16.828 -25.755 -70.337 1.00 45.96 243 LEU D O 1
ATOM 9079 N N . PHE D 1 247 ? -16.151 -26.333 -68.250 1.00 42.44 244 PHE D N 1
ATOM 9080 C CA . PHE D 1 247 ? -14.933 -25.559 -68.340 1.00 40.16 244 PHE D CA 1
ATOM 9081 C C . PHE D 1 247 ? -13.685 -26.304 -67.857 1.00 38.78 244 PHE D C 1
ATOM 9082 O O . PHE D 1 247 ? -13.751 -27.250 -67.048 1.00 36.95 244 PHE D O 1
ATOM 9090 N N . ILE D 1 248 ? -12.541 -25.829 -68.316 1.00 37.97 245 ILE D N 1
ATOM 9091 C CA . ILE D 1 248 ? -11.251 -26.208 -67.757 1.00 37.97 245 ILE D CA 1
ATOM 9092 C C . ILE D 1 248 ? -10.466 -24.912 -67.597 1.00 37.52 245 ILE D C 1
ATOM 9093 O O . ILE D 1 248 ? -10.118 -24.270 -68.592 1.00 38.61 245 ILE D O 1
ATOM 9098 N N . ARG D 1 249 ? -10.135 -24.555 -66.366 1.00 36.45 246 ARG D N 1
ATOM 9099 C CA . ARG D 1 249 ? -9.655 -23.208 -66.064 1.00 35.68 246 ARG D CA 1
ATOM 9100 C C . ARG D 1 249 ? -8.489 -23.154 -65.074 1.00 35.53 246 ARG D C 1
ATOM 9101 O O . ARG D 1 249 ? -8.188 -24.128 -64.335 1.00 34.75 246 ARG D O 1
ATOM 9109 N N . ASP D 1 250 ? -7.798 -22.017 -65.071 1.00 34.80 247 ASP D N 1
ATOM 9110 C CA . ASP D 1 250 ? -6.714 -21.844 -64.128 1.00 35.44 247 ASP D CA 1
ATOM 9111 C C . ASP D 1 250 ? -7.358 -22.033 -62.765 1.00 34.38 247 ASP D C 1
ATOM 9112 O O . ASP D 1 250 ? -8.432 -21.475 -62.504 1.00 33.62 247 ASP D O 1
ATOM 9117 N N . ALA D 1 251 ? -6.715 -22.813 -61.895 1.00 34.67 248 ALA D N 1
ATOM 9118 C CA . ALA D 1 251 ? -7.395 -23.218 -60.637 1.00 34.40 248 ALA D CA 1
ATOM 9119 C C . ALA D 1 251 ? -7.493 -22.079 -59.619 1.00 35.38 248 ALA D C 1
ATOM 9120 O O . ALA D 1 251 ? -8.349 -22.135 -58.706 1.00 34.42 248 ALA D O 1
ATOM 9122 N N . GLU D 1 252 ? -6.645 -21.054 -59.803 1.00 35.70 249 GLU D N 1
ATOM 9123 C CA . GLU D 1 252 ? -6.564 -19.887 -58.895 1.00 36.83 249 GLU D CA 1
ATOM 9124 C C . GLU D 1 252 ? -7.431 -18.680 -59.352 1.00 35.74 249 GLU D C 1
ATOM 9125 O O . GLU D 1 252 ? -8.008 -17.966 -58.514 1.00 35.40 249 GLU D O 1
ATOM 9131 N N . THR D 1 253 ? -7.501 -18.444 -60.658 1.00 34.58 250 THR D N 1
ATOM 9132 C CA . THR D 1 253 ? -8.212 -17.265 -61.195 1.00 34.19 250 THR D CA 1
ATOM 9133 C C . THR D 1 253 ? -9.529 -17.640 -61.875 1.00 34.67 250 THR D C 1
ATOM 9134 O O . THR D 1 253 ? -10.375 -16.771 -62.088 1.00 35.87 250 THR D O 1
ATOM 9138 N N . LEU D 1 254 ? -9.663 -18.917 -62.264 1.00 34.49 251 LEU D N 1
ATOM 9139 C CA . LEU D 1 254 ? -10.777 -19.443 -63.058 1.00 34.44 251 LEU D CA 1
ATOM 9140 C C . LEU D 1 254 ? -10.814 -18.872 -64.479 1.00 35.67 251 LEU D C 1
ATOM 9141 O O . LEU D 1 254 ? -11.805 -19.034 -65.181 1.00 35.24 251 LEU D O 1
ATOM 9146 N N . GLN D 1 255 ? -9.735 -18.211 -64.875 1.00 36.62 252 GLN D N 1
ATOM 9147 C CA . GLN D 1 255 ? -9.629 -17.600 -66.222 1.00 38.77 252 GLN D CA 1
ATOM 9148 C C . GLN D 1 255 ? -9.075 -18.716 -67.124 1.00 39.39 252 GLN D C 1
ATOM 9149 O O . GLN D 1 255 ? -8.415 -19.642 -66.637 1.00 38.82 252 GLN D O 1
ATOM 9155 N N . PRO D 1 256 ? -9.318 -18.635 -68.450 1.00 40.79 253 PRO D N 1
ATOM 9156 C CA . PRO D 1 256 ? -8.712 -19.600 -69.364 1.00 41.72 253 PRO D CA 1
ATOM 9157 C C . PRO D 1 256 ? -7.227 -19.810 -69.066 1.00 43.38 253 PRO D C 1
ATOM 9158 O O . PRO D 1 256 ? -6.560 -18.876 -68.574 1.00 43.25 253 PRO D O 1
ATOM 9162 N N . LEU D 1 257 ? -6.710 -21.022 -69.325 1.00 44.98 254 LEU D N 1
ATOM 9163 C CA . LEU D 1 257 ? -5.331 -21.342 -68.940 1.00 47.20 254 LEU D CA 1
ATOM 9164 C C . LEU D 1 257 ? -4.334 -20.540 -69.794 1.00 49.35 254 LEU D C 1
ATOM 9165 O O . LEU D 1 257 ? -4.682 -20.097 -70.903 1.00 50.29 254 LEU D O 1
ATOM 9170 N N . THR D 1 258 ? -3.126 -20.339 -69.252 1.00 51.35 255 THR D N 1
ATOM 9171 C CA . THR D 1 258 ? -1.975 -19.789 -69.986 1.00 52.99 255 THR D CA 1
ATOM 9172 C C . THR D 1 258 ? -0.735 -20.669 -69.733 1.00 54.05 255 THR D C 1
ATOM 9173 O O . THR D 1 258 ? -0.777 -21.606 -68.924 1.00 54.23 255 THR D O 1
ATOM 9177 N N . VAL D 1 259 ? 0.353 -20.377 -70.453 1.00 55.25 256 VAL D N 1
ATOM 9178 C CA . VAL D 1 259 ? 1.673 -21.018 -70.266 1.00 55.79 256 VAL D CA 1
ATOM 9179 C C . VAL D 1 259 ? 2.168 -21.041 -68.808 1.00 56.06 256 VAL D C 1
ATOM 9180 O O . VAL D 1 259 ? 2.772 -22.030 -68.359 1.00 56.13 256 VAL D O 1
ATOM 9184 N N . ASP D 1 260 ? 1.914 -19.949 -68.088 1.00 56.33 257 ASP D N 1
ATOM 9185 C CA . ASP D 1 260 ? 2.335 -19.795 -66.696 1.00 56.65 257 ASP D CA 1
ATOM 9186 C C . ASP D 1 260 ? 1.400 -20.461 -65.647 1.00 55.99 257 ASP D C 1
ATOM 9187 O O . ASP D 1 260 ? 1.671 -20.368 -64.446 1.00 56.46 257 ASP D O 1
ATOM 9192 N N . SER D 1 261 ? 0.329 -21.130 -66.091 1.00 55.26 258 SER D N 1
ATOM 9193 C CA . SER D 1 261 ? -0.599 -21.849 -65.182 1.00 54.66 258 SER D CA 1
ATOM 9194 C C . SER D 1 261 ? 0.061 -23.082 -64.533 1.00 54.27 258 SER D C 1
ATOM 9195 O O . SER D 1 261 ? 0.586 -23.955 -65.233 1.00 54.78 258 SER D O 1
ATOM 9198 N N . GLN D 1 262 ? 0.037 -23.162 -63.204 1.00 53.56 259 GLN D N 1
ATOM 9199 C CA . GLN D 1 262 ? 0.640 -24.315 -62.508 1.00 52.92 259 GLN D CA 1
ATOM 9200 C C . GLN D 1 262 ? -0.380 -25.407 -62.166 1.00 51.40 259 GLN D C 1
ATOM 9201 O O . GLN D 1 262 ? 0.002 -26.524 -61.802 1.00 51.80 259 GLN D O 1
ATOM 9207 N N . GLN D 1 263 ? -1.667 -25.084 -62.288 1.00 49.37 260 GLN D N 1
ATOM 9208 C CA . GLN D 1 263 ? -2.755 -25.982 -61.868 1.00 47.40 260 GLN D CA 1
ATOM 9209 C C . GLN D 1 263 ? -4.065 -25.595 -62.547 1.00 45.33 260 GLN D C 1
ATOM 9210 O O . GLN D 1 263 ? -4.423 -24.415 -62.572 1.00 44.88 260 GLN D O 1
ATOM 9216 N N . ALA D 1 264 ? -4.779 -26.594 -63.076 1.00 43.08 261 ALA D N 1
ATOM 9217 C CA . ALA D 1 264 ? -6.075 -26.396 -63.726 1.00 41.33 261 ALA D CA 1
ATOM 9218 C C . ALA D 1 264 ? -7.203 -26.948 -62.828 1.00 40.14 261 ALA D C 1
ATOM 9219 O O . ALA D 1 264 ? -6.959 -27.766 -61.910 1.00 39.39 261 ALA D O 1
ATOM 9221 N N . VAL D 1 265 ? -8.424 -26.469 -63.058 1.00 38.38 262 VAL D N 1
ATOM 9222 C CA . VAL D 1 265 ? -9.630 -27.110 -62.515 1.00 38.26 262 VAL D CA 1
ATOM 9223 C C . VAL D 1 265 ? -10.630 -27.444 -63.659 1.00 38.19 262 VAL D C 1
ATOM 9224 O O . VAL D 1 265 ? -10.933 -26.602 -64.524 1.00 38.63 262 VAL D O 1
ATOM 9228 N N . ILE D 1 266 ? -11.108 -28.688 -63.678 1.00 37.33 263 ILE D N 1
ATOM 9229 C CA . ILE D 1 266 ? -12.178 -29.091 -64.587 1.00 37.77 263 ILE D CA 1
ATOM 9230 C C . ILE D 1 266 ? -13.510 -28.928 -63.886 1.00 38.21 263 ILE D C 1
ATOM 9231 O O . ILE D 1 266 ? -13.719 -29.445 -62.761 1.00 36.88 263 ILE D O 1
ATOM 9236 N N . LEU D 1 267 ? -14.409 -28.176 -64.506 1.00 39.22 264 LEU D N 1
ATOM 9237 C CA . LEU D 1 267 ? -15.710 -27.896 -63.909 1.00 39.66 264 LEU D CA 1
ATOM 9238 C C . LEU D 1 267 ? -16.802 -28.521 -64.746 1.00 41.78 264 LEU D C 1
ATOM 9239 O O . LEU D 1 267 ? -17.013 -28.099 -65.884 1.00 43.01 264 LEU D O 1
ATOM 9244 N N . MET D 1 268 ? -17.500 -29.520 -64.186 1.00 43.71 265 MET D N 1
ATOM 9245 C CA . MET D 1 268 ? -18.527 -30.296 -64.908 1.00 45.18 265 MET D CA 1
ATOM 9246 C C . MET D 1 268 ? -19.934 -29.938 -64.433 1.00 46.24 265 MET D C 1
ATOM 9247 O O . MET D 1 268 ? -20.155 -29.667 -63.258 1.00 45.57 265 MET D O 1
ATOM 9252 N N . ALA D 1 269 ? -20.885 -29.976 -65.358 1.00 48.13 266 ALA D N 1
ATOM 9253 C CA . ALA D 1 269 ? -22.290 -29.813 -65.020 1.00 49.40 266 ALA D CA 1
ATOM 9254 C C . ALA D 1 269 ? -23.155 -30.491 -66.101 1.00 51.53 266 ALA D C 1
ATOM 9255 O O . ALA D 1 269 ? -22.854 -30.375 -67.293 1.00 51.12 266 ALA D O 1
ATOM 9257 N N . ALA D 1 270 ? -24.206 -31.205 -65.690 1.00 53.95 267 ALA D N 1
ATOM 9258 C CA . ALA D 1 270 ? -25.102 -31.895 -66.647 1.00 55.72 267 ALA D CA 1
ATOM 9259 C C . ALA D 1 270 ? -26.445 -32.269 -66.016 1.00 57.70 267 ALA D C 1
ATOM 9260 O O . ALA D 1 270 ? -26.464 -33.005 -65.016 1.00 58.09 267 ALA D O 1
ATOM 9262 N N . TRP D 1 271 ? -27.554 -31.758 -66.576 1.00 59.35 268 TRP D N 1
ATOM 9263 C CA A TRP D 1 271 ? -28.905 -32.110 -66.115 0.60 60.21 268 TRP D CA 1
ATOM 9264 C CA B TRP D 1 271 ? -28.892 -32.112 -66.084 0.40 60.09 268 TRP D CA 1
ATOM 9265 C C . TRP D 1 271 ? -29.153 -33.615 -66.297 1.00 60.49 268 TRP D C 1
ATOM 9266 O O . TRP D 1 271 ? -28.734 -34.198 -67.302 1.00 60.16 268 TRP D O 1
ATOM 9287 N N . LEU D 1 272 ? -29.832 -34.239 -65.332 1.00 61.57 269 LEU D N 1
ATOM 9288 C CA . LEU D 1 272 ? -30.141 -35.693 -65.367 1.00 62.49 269 LEU D CA 1
ATOM 9289 C C . LEU D 1 272 ? -31.535 -35.943 -64.760 1.00 62.87 269 LEU D C 1
ATOM 9290 O O . LEU D 1 272 ? -31.678 -36.362 -63.600 1.00 63.02 269 LEU D O 1
ATOM 9295 N N . GLY D 1 273 ? -32.560 -35.662 -65.574 1.00 63.27 270 GLY D N 1
ATOM 9296 C CA . GLY D 1 273 ? -33.948 -35.593 -65.116 1.00 63.31 270 GLY D CA 1
ATOM 9297 C C . GLY D 1 273 ? -34.222 -34.251 -64.445 1.00 63.42 270 GLY D C 1
ATOM 9298 O O . GLY D 1 273 ? -34.040 -33.187 -65.059 1.00 63.89 270 GLY D O 1
ATOM 9299 N N . LYS D 1 274 ? -34.641 -34.301 -63.178 1.00 63.10 271 LYS D N 1
ATOM 9300 C CA . LYS D 1 274 ? -34.845 -33.091 -62.364 1.00 62.71 271 LYS D CA 1
ATOM 9301 C C . LYS D 1 274 ? -33.514 -32.578 -61.756 1.00 62.08 271 LYS D C 1
ATOM 9302 O O . LYS D 1 274 ? -33.488 -31.525 -61.101 1.00 62.27 271 LYS D O 1
ATOM 9308 N N . ALA D 1 275 ? -32.417 -33.305 -61.993 1.00 60.80 272 ALA D N 1
ATOM 9309 C CA . ALA D 1 275 ? -31.163 -33.072 -61.278 1.00 59.83 272 ALA D CA 1
ATOM 9310 C C . ALA D 1 275 ? -30.099 -32.445 -62.162 1.00 58.75 272 ALA D C 1
ATOM 9311 O O . ALA D 1 275 ? -29.681 -33.053 -63.143 1.00 58.84 272 ALA D O 1
ATOM 9313 N N . ARG D 1 276 ? -29.674 -31.230 -61.818 1.00 57.36 273 ARG D N 1
ATOM 9314 C CA . ARG D 1 276 ? -28.415 -30.690 -62.335 1.00 56.14 273 ARG D CA 1
ATOM 9315 C C . ARG D 1 276 ? -27.286 -31.155 -61.422 1.00 54.31 273 ARG D C 1
ATOM 9316 O O . ARG D 1 276 ? -27.158 -30.672 -60.284 1.00 55.02 273 ARG D O 1
ATOM 9324 N N . LEU D 1 277 ? -26.508 -32.118 -61.926 1.00 52.21 274 LEU D N 1
ATOM 9325 C CA A LEU D 1 277 ? -25.340 -32.659 -61.226 0.60 50.81 274 LEU D CA 1
ATOM 9326 C CA B LEU D 1 277 ? -25.343 -32.620 -61.195 0.40 50.89 274 LEU D CA 1
ATOM 9327 C C . LEU D 1 277 ? -24.084 -31.855 -61.591 1.00 49.62 274 LEU D C 1
ATOM 9328 O O . LEU D 1 277 ? -23.889 -31.503 -62.762 1.00 49.21 274 LEU D O 1
ATOM 9337 N N . ILE D 1 278 ? -23.251 -31.573 -60.581 1.00 47.32 275 ILE D N 1
ATOM 9338 C CA . ILE D 1 278 ? -21.973 -30.854 -60.734 1.00 44.91 275 ILE D CA 1
ATOM 9339 C C . ILE D 1 278 ? -20.817 -31.731 -60.187 1.00 42.51 275 ILE D C 1
ATOM 9340 O O . ILE D 1 278 ? -21.020 -32.590 -59.313 1.00 41.46 275 ILE D O 1
ATOM 9345 N N . ASP D 1 279 ? -19.618 -31.545 -60.730 1.00 40.74 276 ASP D N 1
ATOM 9346 C CA . ASP D 1 279 ? -18.416 -32.151 -60.154 1.00 39.43 276 ASP D CA 1
ATOM 9347 C C . ASP D 1 279 ? -17.180 -31.364 -60.563 1.00 38.22 276 ASP D C 1
ATOM 9348 O O . ASP D 1 279 ? -17.244 -30.445 -61.398 1.00 38.28 276 ASP D O 1
ATOM 9353 N N . ASN D 1 280 ? -16.027 -31.745 -60.038 1.00 36.43 277 ASN D N 1
ATOM 9354 C CA . ASN D 1 280 ? -14.837 -31.016 -60.417 1.00 35.94 277 ASN D CA 1
ATOM 9355 C C . ASN D 1 280 ? -13.592 -31.755 -59.981 1.00 36.81 277 ASN D C 1
ATOM 9356 O O . ASN D 1 280 ? -13.654 -32.632 -59.121 1.00 35.98 277 ASN D O 1
ATOM 9361 N N . GLN D 1 281 ? -12.463 -31.398 -60.588 1.00 38.64 278 GLN D N 1
ATOM 9362 C CA . GLN D 1 281 ? -11.213 -32.121 -60.402 1.00 40.45 278 GLN D CA 1
ATOM 9363 C C . GLN D 1 281 ? -10.038 -31.190 -60.662 1.00 41.49 278 GLN D C 1
ATOM 9364 O O . GLN D 1 281 ? -10.009 -30.491 -61.695 1.00 40.46 278 GLN D O 1
ATOM 9370 N N . LEU D 1 282 ? -9.100 -31.153 -59.708 1.00 42.55 279 LEU D N 1
ATOM 9371 C CA . LEU D 1 282 ? -7.840 -30.410 -59.876 1.00 44.50 279 LEU D CA 1
ATOM 9372 C C . LEU D 1 282 ? -6.842 -31.230 -60.738 1.00 46.13 279 LEU D C 1
ATOM 9373 O O . LEU D 1 282 ? -6.787 -32.467 -60.646 1.00 46.75 279 LEU D O 1
ATOM 9378 N N . VAL D 1 283 ? -6.086 -30.529 -61.577 1.00 48.12 280 VAL D N 1
ATOM 9379 C CA . VAL D 1 283 ? -5.119 -31.138 -62.500 1.00 49.00 280 VAL D CA 1
ATOM 9380 C C . VAL D 1 283 ? -3.787 -30.373 -62.426 1.00 50.18 280 VAL D C 1
ATOM 9381 O O . VAL D 1 283 ? -3.701 -29.230 -62.876 1.00 50.54 280 VAL D O 1
ATOM 9385 N N . ASP D 1 284 ? -2.760 -31.013 -61.860 1.00 50.39 281 ASP D N 1
ATOM 9386 C CA . ASP D 1 284 ? -1.425 -30.403 -61.723 1.00 50.20 281 ASP D CA 1
ATOM 9387 C C . ASP D 1 284 ? -0.793 -30.207 -63.109 1.00 46.49 281 ASP D C 1
ATOM 9388 O O . ASP D 1 284 ? -0.831 -31.125 -63.947 1.00 47.38 281 ASP D O 1
ATOM 9393 N N . LEU D 1 285 ? -0.230 -29.017 -63.363 1.00 41.98 282 LEU D N 1
ATOM 9394 C CA . LEU D 1 285 ? 0.356 -28.722 -64.685 1.00 38.18 282 LEU D CA 1
ATOM 9395 C C . LEU D 1 285 ? 1.871 -28.513 -64.678 1.00 38.81 282 LEU D C 1
ATOM 9396 O O . LEU D 1 285 ? 2.549 -28.820 -65.704 1.00 42.20 282 LEU D O 1
#

Nearest PDB structures (foldseek):
  3q10-assembly2_B  TM=9.386E-01  e=3.239E-55  Yersinia pestis
  1iho-assembly1_B  TM=8.584E-01  e=6.587E-47  Escherichia coli
  3mue-assembly1_B  TM=8.349E-01  e=7.517E-45  Salmonella enterica subsp. enterica serovar Typhimurium str. LT2
  3q10-assembly2_D  TM=9.853E-01  e=1.005E-35  Yersinia pestis
  5kwv-assembly1_A  TM=9.324E-01  e=2.213E-35  Neisseria gonorrhoeae NCCP11945

CATH classification: 3.40.50.620 (+1 more: 3.30.1300.10)

Sequence (1137 aa):
AMLIIETLPLLRQQIRRRWRQQEGKRIALVPTMGNLHEEGHMTTLVDEAKKTRADVVVVTIFVNPLQFERPDDLAHYPRTLQEEDCEKLTTRHGADLVFAPAAADIYPAGLEKQTYVDDVPALSTILEGASRPGHFRGVSTIVSSKLFNLIQPDVVACFGEEKDYQQLALIRKKMVADMGYDINIVGVPTVRAKDGLALSSRRNGYYLTEEEEERQIAPQLSKIMWALAEKMALGERQIDALLEEEAAAQLLRVGFTPDEELFIRDAETLQPLTVDSQQAVILMAAWLGKARLIDNQLVDLRHHNAMLIIETLLPLLRQQIRRWRQEGKRIALVPTMGNLHEGHMTLVDEEAKTRADVVVVTIFVNPLQFERPDDLAHYPRRTLQEEDCEEKLTRHGADLVFAPAAADIYPAGLEKQTYVDDVPALSTILEEGASRPGHFRGVSTIVSSKLFNLIQQPDVACFGEKDYQQLALIIRRKKMVADMGYDINIVGVPTTVRAKKDGLALSSSRNGYYLTEEEERQIAPQLSKIMWALAEEKMALGEERQQIDDALLEEAAAQQLLRVGFTPDELFIRDAETLQPLTVDDSQQQAVILMAAWWLGKARLIDNQLVDLAMLIIETLPLLRRQQIRRRWRQQEGKRIALVPTMGNLHEGHMTLVDEAKKTRADVVVVVTIFVNPLQFERRPDDDLAHYPRRTLQQEEDCEKLTRHGADLVFAPAAADIYPAGLEEKQTYVDDVPALSTILEGASRPGHFRGVSTIVSSKLFNLIQPDVVACFGEEKKDYQQLALIRKKMVADMGYDINIVGVPTVRAKDGLALSSRNGYLTEEEEERQIAPQLSKIMWALAEEKMALGEERQIDALLEEAAAQLLRVGFTPDELFIRDAETLQPLTVDSQQQAVILMAAWLGKARLIDNQLVDLRHAMLIIETLPLLRQQIRRRWRQEGKRIALVPTMGNLHEEGHMTLVDEAKTRADVVVVTIFVNPLQFERRPDDLAHYPRTLQEDCEKLTRHGADLVFAPAAADIYPAGLEKQTYVDDVPALSTILEEGASRPGHFRGVSTIVSSKLFNLIQPDVVACFGEKDDYQQLALIIRKKMVADMGYDINIVGVPTTVRAKDGLALSSRNGYLTEEEERQIAPQLSKIMWALAEKMALGERQIDALLEEAAAQLLRVGFTPDEELFIRDAETLQPLTVDSQQAVILMAAWWLGKARLLIDNQLVDL

InterPro domains:
  IPR003721 Pantoate-beta-alanine ligase [MF_00158] (2-280)
  IPR003721 Pantoate-beta-alanine ligase [PF02569] (3-278)
  IPR003721 Pantoate-beta-alanine ligase [TIGR00018] (1-281)
  IPR003721 Pantoate-beta-alanine ligase [cd00560] (1-277)
  IPR014729 Rossmann-like alpha/beta/alpha sandwich fold [G3DSA:3.40.50.620] (1-179)
  IPR042176 Pantoate-beta-alanine ligase, C-terminal domain [G3DSA:3.30.1300.10] (180-284)

B-factor: mean 28.28, std 14.71, range [8.02, 129.03]